Protein AF-R2RRS2-F1 (afdb_monomer_lite)

InterPro domains:
  IPR018392 LysM domain [PF01476] (75-117)

Radius of gyration: 62.97 Å; chains: 1; bounding box: 163×76×205 Å

Secondary structure (DSSP, 8-state):
-----------------SS-------------------SS------------PPPP-PPPHHHHHHHS-TT--EEE--TT--HHHHHHHHTB-HHHHHHHTT--TT-TT---TT-EEEEETTEEEEE-TTS-EEEEEE--GGGBS-TTS-STT-S-SS-S----------------PPP-----------------HHHHHHHHHHHHHHHHHHHHHHHHHHHHHHHHHHHHHHHHHHHHHHHHHHHHHHHHHHHHHHHHHHHHHHHHHHHHHHHHHHHHHHHHHHHHHHHHHHHHHHHHHHHHHHHHHHHHHHHHHHHHHHHHHTT-TT-HHHHHHHHHHHHHHHHHHHHHHHHHHHHHHHHHHHHHHHHHHHHHHHHHHHHHHHHHHHHHHHHHHHHHHHHHHHHHHTS--S--GGGSHHHHHHHHHHHHHHHHHHHHHHHHHHHHHHHHHHHHHHHHHHHHHHHHHHHHHHHHHS-------------------PPP------------EEEEEEEEEEETTSPBPS--TTEEEEEEPPPEEEEEE-TTS-EEEEEEEEEEEEEP-EEEEEEEEEEETTSPBPS--TTEEEEEEPPPEEEEEE-TTS-EEEEEEEEEEEEEP-EEEEEEEEEEETT--B-S--TTEEEEEEPPPEEEEEE-TTS-EEEEEEEEEEEEEPP-S-HHHHTPBPTT-HHHHHHHIIIIIS-BPPPHHHHHHH--HHHHHHHHHHHHHHHHHHHHHHTPPPPEE---HHHHHHHHHHHHHHHH--SSS--SB--TT--------TTSEEE-----EEEEEEEEHHHHTT-HHHHHHHHHHHHHIIIIITTHHHHHTT-HHHHHHHHHHTSS--SEEEEEEEEEE-SS-TTEEEEEEEEEEE-EEE--

Sequence (896 aa):
MKKTSKNRIRDHVEEKYRAKMYRVWKQTFAKGLPLLVLLLGCTLFFCPDNARGTVWQANSIETIRTKLKAGQNSYTFEEGDTFYNIGLAVNVKWQTLMALNGFEEGSQYTVPVGTTITFDGSKITVTDQNGSVISEKELGEEDKLDPSKPFANQPSDTDKQAAQVSGTENKTTTAKRAVQTTGVNEQAKQTEAPIDKKQAEKEKQAAEAAKEQAEKERQEAERLKQAAEQKLTEALNKENSLSYAELQTKQAAATAKVTEAQAKYDGLTAQLTGVEQKVLAATTAQQAAQVALTTAQGTISQATTNYGNAQQRVIEVSGQISVLQSQAGEDANIQAQLAQLQQQLSTAQGELDTYGSQLAAAQQAVAEAQAAYDAAATALNAAIAEKAAIEAAIGQAQTTLVAAQQELANLPSLSTAATSDEAKKIQAELAQYSKRISTLDKKIIELASKIQTLNERIVELDQLIEGITTVANKVEADGKEANNSASEANQNADKANDTADEVENNLPHIPTNEDKFVTVMIDEAGNVLTDTEGYVKVFESEPVKTVETLANGDTITTYTTTVTYHKIVNTDEEVTINIDEAGNVLTSLEGYFKIHESEPVKTIEILVNGDTITTYTTTVTYHKIQNENKFVIKNVDEAGIELTDLTGYEKVSESEPVKSVEELANGDTITTYTTTVTYKKVSTKDPIIEAIKPANDPVIKAIREQVETDDTRVTLEQADQLVNVAFSKEVAKHFEKLVQEEQEKYGETKINNTKDEAAYREIAERAVEVMYKFNHARPTNLASEETYVVDREVGSEKMGFWSENISQTSVRKSEVNDDSVLMAQLIAQRMFNQYIESEREAGRAGDYVNGGHYMNIIQSGHSDMVLAVFIVEDEEDPGYYRISTTVSTGFVSIVK

Structure (mmCIF, N/CA/C/O backbone):
data_AF-R2RRS2-F1
#
_entry.id   AF-R2RRS2-F1
#
loop_
_atom_site.group_PDB
_atom_site.id
_atom_site.type_symbol
_atom_site.label_atom_id
_atom_site.label_alt_id
_atom_site.label_comp_id
_atom_site.label_asym_id
_atom_site.label_entity_id
_atom_site.label_seq_id
_atom_site.pdbx_PDB_ins_code
_atom_site.Cartn_x
_atom_site.Cartn_y
_atom_site.Cartn_z
_atom_site.occupancy
_atom_site.B_iso_or_equiv
_atom_site.auth_seq_id
_atom_site.auth_comp_id
_atom_site.auth_asym_id
_atom_site.auth_atom_id
_atom_site.pdbx_PDB_model_num
ATOM 1 N N . MET A 1 1 ? 77.991 1.852 -7.846 1.00 30.52 1 MET A N 1
ATOM 2 C CA . MET A 1 1 ? 76.605 1.741 -7.338 1.00 30.52 1 MET A CA 1
ATOM 3 C C . MET A 1 1 ? 75.821 2.966 -7.773 1.00 30.52 1 MET A C 1
ATOM 5 O O . MET A 1 1 ? 76.287 4.082 -7.586 1.00 30.52 1 MET A O 1
ATOM 9 N N . LYS A 1 2 ? 74.703 2.716 -8.459 1.00 29.27 2 LYS A N 1
ATOM 10 C CA . LYS A 1 2 ? 73.849 3.666 -9.182 1.00 29.27 2 LYS A CA 1
ATOM 11 C C . LYS A 1 2 ? 73.307 4.767 -8.259 1.00 29.27 2 LYS A C 1
ATOM 13 O O . LYS A 1 2 ? 72.691 4.455 -7.247 1.00 29.27 2 LYS A O 1
ATOM 18 N N . LYS A 1 3 ? 73.468 6.038 -8.644 1.00 28.28 3 LYS A N 1
ATOM 19 C CA . LYS A 1 3 ? 72.595 7.123 -8.174 1.00 28.28 3 LYS A CA 1
ATOM 20 C C . LYS A 1 3 ? 71.438 7.230 -9.159 1.00 28.28 3 LYS A C 1
ATOM 22 O O . LYS A 1 3 ? 71.556 7.842 -10.214 1.00 28.28 3 LYS A O 1
ATOM 27 N N . THR A 1 4 ? 70.356 6.540 -8.831 1.00 28.23 4 THR A N 1
ATOM 28 C CA . THR A 1 4 ? 69.081 6.585 -9.543 1.00 28.23 4 THR A CA 1
ATOM 29 C C . THR A 1 4 ? 68.491 7.985 -9.375 1.00 28.23 4 THR A C 1
ATOM 31 O O . THR A 1 4 ? 68.131 8.387 -8.269 1.00 28.23 4 THR A O 1
ATOM 34 N N . SER A 1 5 ? 68.446 8.744 -10.469 1.00 27.70 5 SER A N 1
ATOM 35 C CA . SER A 1 5 ? 67.667 9.976 -10.566 1.00 27.70 5 SER A CA 1
ATOM 36 C C . SER A 1 5 ? 66.187 9.621 -10.400 1.00 27.70 5 SER A C 1
ATOM 38 O O . SER A 1 5 ? 65.660 8.779 -11.127 1.00 27.70 5 SER A O 1
ATOM 40 N N . LYS A 1 6 ? 65.539 10.201 -9.388 1.00 26.91 6 LYS A N 1
ATOM 41 C CA . LYS A 1 6 ? 64.109 10.043 -9.119 1.00 26.91 6 LYS A CA 1
ATOM 42 C C . LYS A 1 6 ? 63.315 10.766 -10.212 1.00 26.91 6 LYS A C 1
ATOM 44 O O . LYS A 1 6 ? 63.188 11.986 -10.152 1.00 26.91 6 LYS A O 1
ATOM 49 N N . ASN A 1 7 ? 62.715 10.018 -11.137 1.00 26.67 7 ASN A N 1
ATOM 50 C CA . ASN A 1 7 ? 61.528 10.489 -11.851 1.00 26.67 7 ASN A CA 1
ATOM 51 C C . ASN A 1 7 ? 60.402 10.624 -10.825 1.00 26.67 7 ASN A C 1
ATOM 53 O O . ASN A 1 7 ? 59.785 9.643 -10.414 1.00 26.67 7 ASN A O 1
ATOM 57 N N . ARG A 1 8 ? 60.180 11.852 -10.352 1.00 25.94 8 ARG A N 1
ATOM 58 C CA . ARG A 1 8 ? 59.005 12.197 -9.560 1.00 25.94 8 ARG A CA 1
ATOM 59 C C . ARG A 1 8 ? 57.843 12.367 -10.535 1.00 25.94 8 ARG A C 1
ATOM 61 O O . ARG A 1 8 ? 57.603 13.473 -11.005 1.00 25.94 8 ARG A O 1
ATOM 68 N N . ILE A 1 9 ? 57.161 11.263 -10.835 1.00 29.73 9 ILE A N 1
ATOM 69 C CA . ILE A 1 9 ? 55.809 11.293 -11.393 1.00 29.73 9 ILE A CA 1
ATOM 70 C C . ILE A 1 9 ? 54.962 12.041 -10.357 1.00 29.73 9 ILE A C 1
ATOM 72 O O . ILE A 1 9 ? 54.769 11.567 -9.239 1.00 29.73 9 ILE A O 1
ATOM 76 N N . ARG A 1 10 ? 54.599 13.288 -10.666 1.00 28.52 10 ARG A N 1
ATOM 77 C CA . ARG A 1 10 ? 53.519 13.982 -9.968 1.00 28.52 10 ARG A CA 1
ATOM 78 C C . ARG A 1 10 ? 52.235 13.439 -10.576 1.00 28.52 10 ARG A C 1
ATOM 80 O O . ARG A 1 10 ? 52.000 13.670 -11.758 1.00 28.52 10 ARG A O 1
ATOM 87 N N . ASP A 1 11 ? 51.446 12.747 -9.763 1.00 30.80 11 ASP A N 1
ATOM 88 C CA . ASP A 1 11 ? 50.037 12.476 -10.032 1.00 30.80 11 ASP A CA 1
ATOM 89 C C . ASP A 1 11 ? 49.302 13.816 -10.158 1.00 30.80 11 ASP A C 1
ATOM 91 O O . ASP A 1 11 ? 48.846 14.405 -9.176 1.00 30.80 11 ASP A O 1
ATOM 95 N N . HIS A 1 12 ? 49.234 14.335 -11.379 1.00 29.73 12 HIS A N 1
ATOM 96 C CA . HIS A 1 12 ? 48.170 15.237 -11.773 1.00 29.73 12 HIS A CA 1
ATOM 97 C C . HIS A 1 12 ? 47.026 14.344 -12.240 1.00 29.73 12 HIS A C 1
ATOM 99 O O . HIS A 1 12 ? 47.131 13.662 -13.255 1.00 29.73 12 HIS A O 1
ATOM 105 N N . VAL A 1 13 ? 45.959 14.298 -11.444 1.00 30.97 13 VAL A N 1
ATOM 106 C CA . VAL A 1 13 ? 44.683 13.700 -11.837 1.00 30.97 13 VAL A CA 1
ATOM 107 C C . VAL A 1 13 ? 44.193 14.471 -13.066 1.00 30.97 13 VAL A C 1
ATOM 109 O O . VAL A 1 13 ? 43.751 15.611 -12.951 1.00 30.97 13 VAL A O 1
ATOM 112 N N . GLU A 1 14 ? 44.366 13.868 -14.241 1.00 29.34 14 GLU A N 1
ATOM 113 C CA . GLU A 1 14 ? 43.896 14.371 -15.531 1.00 29.34 14 GLU A CA 1
ATOM 114 C C . GLU A 1 14 ? 42.359 14.420 -15.553 1.00 29.34 14 GLU A C 1
ATOM 116 O O . GLU A 1 14 ? 41.695 13.381 -15.496 1.00 29.34 14 GLU A O 1
ATOM 121 N N . GLU A 1 15 ? 41.769 15.603 -15.733 1.00 27.77 15 GLU A N 1
ATOM 122 C CA . GLU A 1 15 ? 40.421 15.700 -16.301 1.00 27.77 15 GLU A CA 1
ATOM 123 C C . GLU A 1 15 ? 40.515 15.556 -17.824 1.00 27.77 15 GLU A C 1
ATOM 125 O O . GLU A 1 15 ? 40.575 16.525 -18.576 1.00 27.77 15 GLU A O 1
ATOM 130 N N . LYS A 1 16 ? 40.527 14.305 -18.295 1.00 25.27 16 LYS A N 1
ATOM 131 C CA . LYS A 1 16 ? 40.200 13.983 -19.688 1.00 25.27 16 LYS A CA 1
ATOM 132 C C . LYS A 1 16 ? 38.715 14.265 -19.900 1.00 25.27 16 LYS A C 1
ATOM 134 O O . LYS A 1 16 ? 37.863 13.481 -19.467 1.00 25.27 16 LYS A O 1
ATOM 139 N N . TYR A 1 17 ? 38.395 15.364 -20.574 1.00 32.41 17 TYR A N 1
ATOM 140 C CA . TYR A 1 17 ? 37.045 15.613 -21.066 1.00 32.41 17 TYR A CA 1
ATOM 141 C C . TYR A 1 17 ? 36.772 14.643 -22.224 1.00 32.41 17 TYR A C 1
ATOM 143 O O . TYR A 1 17 ? 37.033 14.933 -23.377 1.00 32.41 17 TYR A O 1
ATOM 151 N N . ARG A 1 18 ? 36.237 13.452 -21.931 1.00 27.28 18 ARG A N 1
ATOM 152 C CA . ARG A 1 18 ? 35.207 12.891 -22.825 1.00 27.28 18 ARG A CA 1
ATOM 153 C C . ARG A 1 18 ? 34.000 13.819 -22.725 1.00 27.28 18 ARG A 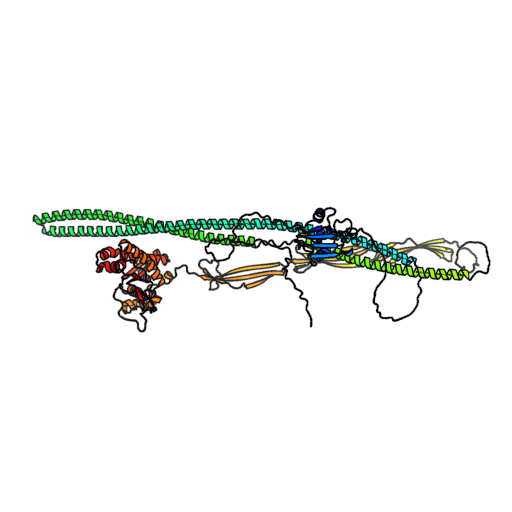C 1
ATOM 155 O O . ARG A 1 18 ? 33.895 14.498 -21.705 1.00 27.28 18 ARG A O 1
ATOM 162 N N . ALA A 1 19 ? 33.085 13.821 -23.698 1.00 26.81 19 ALA A N 1
ATOM 163 C CA . ALA A 1 19 ? 31.761 14.414 -23.502 1.00 26.81 19 ALA A CA 1
ATOM 164 C C . ALA A 1 19 ? 31.240 14.002 -22.112 1.00 26.81 19 ALA A C 1
ATOM 166 O O . ALA A 1 19 ? 30.928 12.835 -21.867 1.00 26.81 19 ALA A O 1
ATOM 167 N N . LYS A 1 20 ? 31.289 14.928 -21.155 1.00 25.88 20 LYS A N 1
ATOM 168 C CA . LYS A 1 20 ? 30.918 14.686 -19.769 1.00 25.88 20 LYS A CA 1
ATOM 169 C C . LYS A 1 20 ? 30.021 15.822 -19.345 1.00 25.88 20 LYS A C 1
ATOM 171 O O . LYS A 1 20 ? 30.461 16.940 -19.116 1.00 25.88 20 LYS A O 1
ATOM 176 N N . MET A 1 21 ? 28.751 15.438 -19.294 1.00 25.22 21 MET A N 1
ATOM 177 C CA . MET A 1 21 ? 27.756 15.777 -18.289 1.00 25.22 21 MET A CA 1
ATOM 178 C C . MET A 1 21 ? 28.180 16.855 -17.293 1.00 25.22 21 MET A C 1
ATOM 180 O O . MET A 1 21 ? 29.104 16.663 -16.499 1.00 25.22 21 MET A O 1
ATOM 184 N N . TYR A 1 22 ? 27.391 17.926 -17.266 1.00 25.16 22 TYR A N 1
ATOM 185 C CA . TYR A 1 22 ? 27.338 18.842 -16.141 1.00 25.16 22 TYR A CA 1
ATOM 186 C C . TYR A 1 22 ? 27.162 18.056 -14.843 1.00 25.16 22 TYR A C 1
ATOM 188 O O . TYR A 1 22 ? 26.167 17.364 -14.632 1.00 25.16 22 TYR A O 1
ATOM 196 N N . ARG A 1 23 ? 28.140 18.193 -13.952 1.00 25.50 23 ARG A N 1
ATOM 197 C CA . ARG A 1 23 ? 28.032 17.786 -12.558 1.00 25.50 23 ARG A CA 1
ATOM 198 C C . ARG A 1 23 ? 27.921 19.066 -11.743 1.00 25.50 23 ARG A C 1
ATOM 200 O O . ARG A 1 23 ? 28.914 19.749 -11.510 1.00 25.50 23 ARG A O 1
ATOM 207 N N . VAL A 1 24 ? 26.699 19.421 -11.364 1.00 26.38 24 VAL A N 1
ATOM 208 C CA . VAL A 1 24 ? 26.444 20.584 -10.514 1.00 26.38 24 VAL A CA 1
ATOM 209 C C . VAL A 1 24 ? 26.535 20.160 -9.046 1.00 26.38 24 VAL A C 1
ATOM 211 O O . VAL A 1 24 ? 26.015 19.118 -8.654 1.00 26.38 24 VAL A O 1
ATOM 214 N N . TRP A 1 25 ? 27.165 21.039 -8.263 1.00 25.33 25 TRP A N 1
ATOM 215 C CA . TRP A 1 25 ? 27.021 21.266 -6.820 1.00 25.33 25 TRP A CA 1
ATOM 216 C C . TRP A 1 25 ? 28.121 20.778 -5.857 1.00 25.33 25 TRP A C 1
ATOM 218 O O . TRP A 1 25 ? 28.286 19.594 -5.572 1.00 25.33 25 TRP A O 1
ATOM 228 N N . LYS A 1 26 ? 28.813 21.760 -5.255 1.00 26.72 26 LYS A N 1
ATOM 229 C CA . LYS A 1 26 ? 29.458 21.663 -3.938 1.00 26.72 26 LYS A CA 1
ATOM 230 C C . LYS A 1 26 ? 28.698 22.561 -2.953 1.00 26.72 26 LYS A C 1
ATOM 232 O O . LYS A 1 26 ? 28.484 23.735 -3.233 1.00 26.72 26 LYS A O 1
ATOM 237 N N . GLN A 1 27 ? 28.320 21.972 -1.819 1.00 27.81 27 GLN A N 1
ATOM 238 C CA . GLN A 1 27 ? 27.597 22.554 -0.681 1.00 27.81 27 GLN A CA 1
ATOM 239 C C . GLN A 1 27 ? 28.519 23.281 0.310 1.00 27.81 27 GLN A C 1
ATOM 241 O O . GLN A 1 27 ? 29.613 22.795 0.601 1.00 27.81 27 GLN A O 1
ATOM 246 N N . THR A 1 28 ? 28.010 24.340 0.950 1.00 27.97 28 THR A N 1
ATOM 247 C CA . THR A 1 28 ? 28.408 24.763 2.307 1.00 27.97 28 THR A CA 1
ATOM 248 C C . THR A 1 28 ? 27.159 25.057 3.156 1.00 27.97 28 THR A C 1
ATOM 250 O O . THR A 1 28 ? 26.198 25.658 2.686 1.00 27.97 28 THR A O 1
ATOM 253 N N . PHE A 1 29 ? 27.155 24.558 4.399 1.00 28.91 29 PHE A N 1
ATOM 254 C CA . PHE A 1 29 ? 26.004 24.445 5.313 1.00 28.91 29 PHE A CA 1
ATOM 255 C C . PHE A 1 29 ? 25.935 25.553 6.380 1.00 28.91 29 PHE A C 1
ATOM 257 O O . PHE A 1 29 ? 26.972 25.957 6.907 1.00 28.91 29 PHE A O 1
ATOM 264 N N . ALA A 1 30 ? 24.716 25.884 6.840 1.00 25.34 30 ALA A N 1
ATOM 265 C CA . ALA A 1 30 ? 24.458 26.425 8.184 1.00 25.34 30 ALA A CA 1
ATOM 266 C C . ALA A 1 30 ? 23.062 26.029 8.754 1.00 25.34 30 ALA A C 1
ATOM 268 O O . ALA A 1 30 ? 22.058 26.658 8.458 1.00 25.34 30 ALA A O 1
ATOM 269 N N . LYS A 1 31 ? 23.068 24.960 9.573 1.00 26.33 31 LYS A N 1
ATOM 270 C CA . LYS A 1 31 ? 22.345 24.638 10.839 1.00 26.33 31 LYS A CA 1
ATOM 271 C C . LYS A 1 31 ? 20.841 24.966 11.061 1.00 26.33 31 LYS A C 1
ATOM 273 O O . LYS A 1 31 ? 20.493 26.128 11.231 1.00 26.33 31 LYS A O 1
ATOM 278 N N . GLY A 1 32 ? 20.043 23.910 11.351 1.00 23.20 32 GLY A N 1
ATOM 279 C CA . GLY A 1 32 ? 18.850 23.962 12.234 1.00 23.20 32 GLY A CA 1
ATOM 280 C C . GLY A 1 32 ? 17.817 22.793 12.207 1.00 23.20 32 GLY A C 1
ATOM 281 O O . GLY A 1 32 ? 16.749 23.023 11.674 1.00 23.20 32 GLY A O 1
ATOM 282 N N . LEU A 1 33 ? 18.139 21.618 12.810 1.00 26.47 33 LEU A N 1
ATOM 283 C CA . LEU A 1 33 ? 17.329 20.559 13.526 1.00 26.47 33 LEU A CA 1
ATOM 284 C C . LEU A 1 33 ? 15.928 20.023 13.019 1.00 26.47 33 LEU A C 1
ATOM 286 O O . LEU A 1 33 ? 15.312 20.644 12.171 1.00 26.47 33 LEU A O 1
ATOM 290 N N . PRO A 1 34 ? 15.414 18.840 13.482 1.00 34.69 34 PRO A N 1
ATOM 291 C CA . PRO A 1 34 ? 15.011 17.720 12.607 1.00 34.69 34 PRO A CA 1
ATOM 292 C C . PRO A 1 34 ? 13.587 17.143 12.864 1.00 34.69 34 PRO A C 1
ATOM 294 O O . PRO A 1 34 ? 13.029 17.301 13.944 1.00 34.69 34 PRO A O 1
ATOM 297 N N . LEU A 1 35 ? 13.034 16.343 11.939 1.00 26.20 35 LEU A N 1
ATOM 298 C CA . LEU A 1 35 ? 12.222 15.178 12.336 1.00 26.20 35 LEU A CA 1
ATOM 299 C C . LEU A 1 35 ? 12.183 14.080 11.254 1.00 26.20 35 LEU A C 1
ATOM 301 O O . LEU A 1 35 ? 12.113 14.346 10.060 1.00 26.20 35 LEU A O 1
ATOM 305 N N . LEU A 1 36 ? 12.280 12.853 11.760 1.00 25.69 36 LEU A N 1
ATOM 306 C CA . LEU A 1 36 ? 12.410 11.519 11.172 1.00 25.69 36 LEU A CA 1
ATOM 307 C C . LEU A 1 36 ? 11.364 11.143 10.090 1.00 25.69 36 LEU A C 1
ATOM 309 O O . LEU A 1 36 ? 10.186 11.030 10.406 1.00 25.69 36 LEU A O 1
ATOM 313 N N . VAL A 1 37 ? 11.818 10.777 8.881 1.00 26.42 37 VAL A N 1
ATOM 314 C CA . VAL A 1 37 ? 11.247 9.679 8.066 1.00 26.42 37 VAL A CA 1
ATOM 315 C C . VAL A 1 37 ? 12.418 8.959 7.397 1.00 26.42 37 VAL A C 1
ATOM 317 O O . VAL A 1 37 ? 13.179 9.557 6.638 1.00 26.42 37 VAL A O 1
ATOM 320 N N . LEU A 1 38 ? 12.596 7.680 7.726 1.00 25.62 38 LEU A N 1
ATOM 321 C CA . LEU A 1 38 ? 13.662 6.822 7.219 1.00 25.62 38 LEU A CA 1
ATOM 322 C C . LEU A 1 38 ? 13.021 5.676 6.435 1.00 25.62 38 LEU A C 1
ATOM 324 O O . LEU A 1 38 ? 12.692 4.650 7.014 1.00 25.62 38 LEU A O 1
ATOM 328 N N . LEU A 1 39 ? 12.835 5.885 5.129 1.00 24.75 39 LEU A N 1
ATOM 329 C CA . LEU A 1 39 ? 12.839 4.852 4.087 1.00 24.75 39 LEU A CA 1
ATOM 330 C C . LEU A 1 39 ? 12.910 5.540 2.710 1.00 24.75 39 LEU A C 1
ATOM 332 O O . LEU A 1 39 ? 11.994 6.248 2.316 1.00 24.75 39 LEU A O 1
ATOM 336 N N . LEU A 1 40 ? 14.039 5.322 2.021 1.00 24.38 40 LEU A N 1
ATOM 337 C CA . LEU A 1 40 ? 14.397 5.768 0.661 1.00 24.38 40 LEU A CA 1
ATOM 338 C C . LEU A 1 40 ? 14.530 7.291 0.455 1.00 24.38 40 LEU A C 1
ATOM 340 O O . LEU A 1 40 ? 13.593 8.018 0.147 1.00 24.38 40 LEU A O 1
ATOM 344 N N . GLY A 1 41 ? 15.771 7.767 0.597 1.00 25.39 41 GLY A N 1
ATOM 345 C CA . GLY A 1 41 ? 16.147 9.158 0.386 1.00 25.39 41 GLY A CA 1
ATOM 346 C C . GLY A 1 41 ? 15.989 9.613 -1.064 1.00 25.39 41 GLY A C 1
ATOM 347 O O . GLY A 1 41 ? 16.711 9.142 -1.933 1.00 25.39 41 GLY A O 1
ATOM 348 N N . CYS A 1 42 ? 15.096 10.579 -1.275 1.00 26.12 42 CYS A N 1
ATOM 349 C CA . CYS A 1 42 ? 15.089 11.548 -2.374 1.00 26.12 42 CYS A CA 1
ATOM 350 C C . CYS A 1 42 ? 14.188 12.737 -1.982 1.00 26.12 42 CYS A C 1
ATOM 352 O O . CYS A 1 42 ? 13.100 12.909 -2.518 1.00 26.12 42 CYS A O 1
ATOM 354 N N . THR A 1 43 ? 14.616 13.579 -1.037 1.00 24.89 43 THR A N 1
ATOM 355 C CA . THR A 1 43 ? 14.007 14.908 -0.856 1.00 24.89 43 THR A CA 1
ATOM 356 C C . THR A 1 43 ? 14.691 15.903 -1.793 1.00 24.89 43 THR A C 1
ATOM 358 O O . THR A 1 43 ? 15.658 16.575 -1.437 1.00 24.89 43 THR A O 1
ATOM 361 N N . LEU A 1 44 ? 14.196 15.979 -3.031 1.00 29.22 44 LEU A N 1
ATOM 362 C CA . LEU A 1 44 ? 14.469 17.103 -3.925 1.00 29.22 44 LEU A CA 1
ATOM 363 C C . LEU A 1 44 ? 13.552 18.264 -3.525 1.00 29.22 44 LEU A C 1
ATOM 365 O O . LEU A 1 44 ? 12.379 18.299 -3.884 1.00 29.22 44 LEU A O 1
ATOM 369 N N . PHE A 1 45 ? 14.091 19.223 -2.773 1.00 28.19 45 PHE A N 1
ATOM 370 C CA . PHE A 1 45 ? 13.483 20.545 -2.663 1.00 28.19 45 PHE A CA 1
ATOM 371 C C . PHE A 1 45 ? 13.673 21.273 -4.000 1.00 28.19 45 PHE A C 1
ATOM 373 O O . PHE A 1 45 ? 14.792 21.639 -4.361 1.00 28.19 45 PHE A O 1
ATOM 380 N N . PHE A 1 46 ? 12.582 21.466 -4.742 1.00 27.62 46 PHE A N 1
ATOM 381 C CA . PHE A 1 46 ? 12.561 22.292 -5.946 1.00 27.62 46 PHE A CA 1
ATOM 382 C C . PHE A 1 46 ? 12.482 23.775 -5.563 1.00 27.62 46 PHE A C 1
ATOM 384 O O . PHE A 1 46 ? 11.514 24.219 -4.952 1.00 27.62 46 PHE A O 1
ATOM 391 N N . CYS A 1 47 ? 13.489 24.548 -5.969 1.00 23.64 47 CYS A N 1
ATOM 392 C CA . CYS A 1 47 ? 13.354 25.982 -6.219 1.00 23.64 47 CYS A CA 1
ATOM 393 C C . CYS A 1 47 ? 13.386 26.172 -7.747 1.00 23.64 47 CYS A C 1
ATOM 395 O O . CYS A 1 47 ? 14.227 25.540 -8.396 1.00 23.64 47 CYS A O 1
ATOM 397 N N . PRO A 1 48 ? 12.497 26.976 -8.357 1.00 32.09 48 PRO A N 1
ATOM 398 C CA . PRO A 1 48 ? 12.474 27.149 -9.797 1.00 32.09 48 PRO A CA 1
ATOM 399 C C . PRO A 1 48 ? 13.466 28.248 -10.179 1.00 32.09 48 PRO A C 1
ATOM 401 O O . PRO A 1 48 ? 13.106 29.418 -10.218 1.00 32.09 48 PRO A O 1
ATOM 404 N N . ASP A 1 49 ? 14.704 27.874 -10.496 1.00 26.98 49 ASP A N 1
ATOM 405 C CA . ASP A 1 49 ? 15.567 28.733 -11.304 1.00 26.98 49 ASP A CA 1
ATOM 406 C C . ASP A 1 49 ? 15.769 28.094 -12.675 1.00 26.98 49 ASP A C 1
ATOM 408 O O . ASP A 1 49 ? 16.360 27.025 -12.835 1.00 26.98 49 ASP A O 1
ATOM 412 N N . ASN A 1 50 ? 15.216 28.777 -13.677 1.00 33.78 50 ASN A N 1
ATOM 413 C CA . ASN A 1 50 ? 15.301 28.457 -15.093 1.00 33.78 50 ASN A CA 1
ATOM 414 C C . ASN A 1 50 ? 16.750 28.595 -15.586 1.00 33.78 50 ASN A C 1
ATOM 416 O O . ASN A 1 50 ? 17.104 29.580 -16.232 1.00 33.78 50 ASN A O 1
ATOM 420 N N . ALA A 1 51 ? 17.601 27.611 -15.313 1.00 31.83 51 ALA A N 1
ATOM 421 C CA . ALA A 1 51 ? 18.906 27.507 -15.951 1.00 31.83 51 ALA A CA 1
ATOM 422 C C . ALA A 1 51 ? 18.759 26.724 -17.264 1.00 31.83 51 ALA A C 1
ATOM 424 O O . ALA A 1 51 ? 18.823 25.497 -17.301 1.00 31.83 51 ALA A O 1
ATOM 425 N N . ARG A 1 52 ? 18.531 27.453 -18.364 1.00 32.56 52 ARG A N 1
ATOM 426 C CA . ARG A 1 52 ? 18.657 26.922 -19.728 1.00 32.56 52 ARG A CA 1
ATOM 427 C C . ARG A 1 52 ? 20.104 26.465 -19.945 1.00 32.56 52 ARG A C 1
ATOM 429 O O . ARG A 1 52 ? 20.981 27.304 -20.119 1.00 32.56 52 ARG A O 1
ATOM 436 N N . GLY A 1 53 ? 20.348 25.156 -19.924 1.00 31.69 53 GLY A N 1
ATOM 437 C CA . GLY A 1 53 ? 21.628 24.586 -20.348 1.00 31.69 53 GLY A CA 1
ATOM 438 C C . GLY A 1 53 ? 21.833 24.826 -21.843 1.00 31.69 53 GLY A C 1
ATOM 439 O O . GLY A 1 53 ? 20.984 24.448 -22.650 1.00 31.69 53 GLY A O 1
ATOM 440 N N . THR A 1 54 ? 22.921 25.496 -22.212 1.00 35.84 54 THR A N 1
ATOM 441 C CA . THR A 1 54 ? 23.304 25.744 -23.605 1.00 35.84 54 THR A CA 1
ATOM 442 C C . THR A 1 54 ? 23.770 24.450 -24.273 1.00 35.84 54 THR A C 1
ATOM 444 O O . THR A 1 54 ? 24.552 23.689 -23.710 1.00 35.84 54 THR A O 1
ATOM 447 N N . VAL A 1 55 ? 23.246 24.192 -25.473 1.00 39.28 55 VAL A N 1
ATOM 448 C CA . VAL A 1 55 ? 23.602 23.056 -26.334 1.00 39.28 55 VAL A CA 1
ATOM 449 C C . VAL A 1 55 ? 25.038 23.235 -26.826 1.00 39.28 55 VAL A C 1
ATOM 451 O O . VAL A 1 55 ? 25.383 24.305 -27.325 1.00 39.28 55 VAL A O 1
ATOM 454 N N . TRP A 1 56 ? 25.869 22.197 -26.715 1.00 48.16 56 TRP A N 1
ATOM 455 C CA . TRP A 1 56 ? 27.207 22.207 -27.307 1.00 48.16 56 TRP A CA 1
ATOM 456 C C . TRP A 1 56 ? 27.086 22.183 -28.837 1.00 48.16 56 TRP A C 1
ATOM 458 O O . TRP A 1 56 ? 26.513 21.253 -29.405 1.00 48.16 56 TRP A O 1
ATOM 468 N N . GLN A 1 57 ? 27.612 23.213 -29.495 1.00 47.97 57 GLN A N 1
ATOM 469 C CA . GLN A 1 57 ? 27.653 23.352 -30.948 1.00 47.97 57 GLN A CA 1
ATOM 470 C C . GLN A 1 57 ? 29.109 23.538 -31.370 1.00 47.97 57 GLN A C 1
ATOM 472 O O . GLN A 1 57 ? 29.801 24.393 -30.822 1.00 47.97 57 GLN A O 1
ATOM 477 N N . ALA A 1 58 ? 29.573 22.756 -32.350 1.00 51.91 58 ALA A N 1
ATOM 478 C CA . ALA A 1 58 ? 30.933 22.911 -32.842 1.00 51.91 58 ALA A CA 1
ATOM 479 C C . ALA A 1 58 ? 31.110 24.269 -33.550 1.00 51.91 58 ALA A C 1
ATOM 481 O O . ALA A 1 58 ? 30.327 24.609 -34.443 1.00 51.91 58 ALA A O 1
ATOM 482 N N . ASN A 1 59 ? 32.147 25.029 -33.198 1.00 67.38 59 ASN A N 1
ATOM 483 C CA . ASN A 1 59 ? 32.490 26.274 -33.879 1.00 67.38 59 ASN A CA 1
ATOM 484 C C . ASN A 1 59 ? 32.930 25.962 -35.313 1.00 67.38 59 ASN A C 1
ATOM 486 O O . ASN A 1 59 ? 33.789 25.104 -35.542 1.00 67.38 59 ASN A O 1
ATOM 490 N N . SER A 1 60 ? 32.337 26.656 -36.288 1.00 64.62 60 SER A N 1
ATOM 491 C CA . SER A 1 60 ? 32.706 26.496 -37.697 1.00 64.62 60 SER A CA 1
ATOM 492 C C . SER A 1 60 ? 34.115 27.032 -37.968 1.00 64.62 60 SER A C 1
ATOM 494 O O . SER A 1 60 ? 34.635 27.872 -37.229 1.00 64.62 60 SER A O 1
ATOM 496 N N . ILE A 1 61 ? 34.721 26.601 -39.072 1.00 66.62 61 ILE A N 1
ATOM 497 C CA . ILE A 1 61 ? 36.052 27.063 -39.488 1.00 66.62 61 ILE A CA 1
ATOM 498 C C . ILE A 1 61 ? 36.049 28.588 -39.683 1.00 66.62 61 ILE A C 1
ATOM 500 O O . ILE A 1 61 ? 36.984 29.276 -39.284 1.00 66.62 61 ILE A O 1
ATOM 504 N N . GLU A 1 62 ? 34.977 29.139 -40.248 1.00 67.88 62 GLU A N 1
ATOM 505 C CA . GLU A 1 62 ? 34.776 30.578 -40.438 1.00 67.88 62 GLU A CA 1
ATOM 506 C C . GLU A 1 62 ? 34.654 31.312 -39.100 1.00 67.88 62 GLU A C 1
ATOM 508 O O . GLU A 1 62 ? 35.199 32.404 -38.943 1.00 67.88 62 GLU A O 1
ATOM 513 N N . THR A 1 63 ? 33.984 30.709 -38.116 1.00 73.62 63 THR A N 1
ATOM 514 C CA . THR A 1 63 ? 33.869 31.250 -36.752 1.00 73.62 63 THR A CA 1
ATOM 515 C C . THR A 1 63 ? 35.235 31.328 -36.064 1.00 73.62 63 THR A C 1
ATOM 517 O O . THR A 1 63 ? 35.560 32.330 -35.433 1.00 73.62 63 THR A O 1
ATOM 520 N N . ILE A 1 64 ? 36.076 30.308 -36.234 1.00 76.25 64 ILE A N 1
ATOM 521 C CA . ILE A 1 64 ? 37.441 30.283 -35.688 1.00 76.25 64 ILE A CA 1
ATOM 522 C C . ILE A 1 64 ? 38.335 31.289 -36.438 1.00 76.25 64 ILE A C 1
ATOM 524 O O . ILE A 1 64 ? 39.049 32.083 -35.824 1.00 76.25 64 ILE A O 1
ATOM 528 N N . ARG A 1 65 ? 38.248 31.338 -37.775 1.00 74.62 65 ARG A N 1
ATOM 529 C CA . ARG A 1 65 ? 39.014 32.277 -38.617 1.00 74.62 65 ARG A CA 1
ATOM 530 C C . ARG A 1 65 ? 38.644 33.741 -38.383 1.00 74.62 65 ARG A C 1
ATOM 532 O O . ARG A 1 65 ? 39.519 34.593 -38.450 1.00 74.62 65 ARG A O 1
ATOM 539 N N . THR A 1 66 ? 37.380 34.057 -38.107 1.00 74.50 66 THR A N 1
ATOM 540 C CA . THR A 1 66 ? 36.957 35.437 -37.798 1.00 74.50 66 THR A CA 1
ATOM 541 C C . THR A 1 66 ? 37.475 35.920 -36.445 1.00 74.50 66 THR A C 1
ATOM 543 O O . THR A 1 66 ? 37.707 37.119 -36.276 1.00 74.50 66 THR A O 1
ATOM 546 N N . LYS A 1 67 ? 37.709 35.000 -35.501 1.00 73.25 67 LYS A N 1
ATOM 547 C CA . LYS A 1 67 ? 38.336 35.295 -34.205 1.00 73.25 67 LYS A CA 1
ATOM 548 C C . LYS A 1 67 ? 39.857 35.477 -34.320 1.00 73.25 67 LYS A C 1
ATOM 550 O O . LYS A 1 67 ? 40.418 36.278 -33.579 1.00 73.25 67 LYS A O 1
ATOM 555 N N . LEU A 1 68 ? 40.498 34.824 -35.292 1.00 73.50 68 LEU A N 1
ATOM 556 C CA . LEU A 1 68 ? 41.891 35.042 -35.710 1.00 73.50 68 LEU A CA 1
ATOM 557 C C . LEU A 1 68 ? 42.015 36.292 -36.606 1.00 73.50 68 LEU A C 1
ATOM 559 O O . LEU A 1 68 ? 42.050 36.196 -37.834 1.00 73.50 68 LEU A O 1
ATOM 563 N N . LYS A 1 69 ? 42.089 37.494 -36.023 1.00 62.84 69 LYS A N 1
ATOM 564 C CA . LYS A 1 69 ? 42.224 38.743 -36.805 1.00 62.84 69 LYS A CA 1
ATOM 565 C C . LYS A 1 69 ? 43.487 38.725 -37.681 1.00 62.84 69 LYS A C 1
ATOM 567 O O . LYS A 1 69 ? 44.480 38.084 -37.347 1.00 62.84 69 LYS A O 1
ATOM 572 N N . ALA A 1 70 ? 43.487 39.476 -38.786 1.00 54.69 70 ALA A N 1
ATOM 573 C CA . ALA A 1 70 ? 44.665 39.608 -39.649 1.00 54.69 70 ALA A CA 1
ATOM 574 C C . ALA A 1 70 ? 45.892 40.082 -38.840 1.00 54.69 70 ALA A C 1
ATOM 576 O O . ALA A 1 70 ? 45.846 41.137 -38.206 1.00 54.69 70 ALA A O 1
ATOM 577 N N . GLY A 1 71 ? 46.973 39.294 -38.848 1.00 56.16 71 GLY A N 1
ATOM 578 C CA . GLY A 1 71 ? 48.188 39.559 -38.072 1.00 56.16 71 GLY A CA 1
ATOM 579 C C . GLY A 1 71 ? 48.189 39.027 -36.632 1.00 56.16 71 GLY A C 1
ATOM 580 O O . GLY A 1 71 ? 49.195 39.206 -35.948 1.00 56.16 71 GLY A O 1
ATOM 581 N N . GLN A 1 72 ? 47.118 38.371 -36.165 1.00 68.94 72 GLN A N 1
ATOM 582 C CA . GLN A 1 72 ? 47.164 37.575 -34.937 1.00 68.94 72 GLN A CA 1
ATOM 583 C C . GLN A 1 72 ? 47.789 36.210 -35.215 1.00 68.94 72 GLN A C 1
ATOM 585 O O . GLN A 1 72 ? 47.403 35.496 -36.140 1.00 68.94 72 GLN A O 1
ATOM 590 N N . ASN A 1 73 ? 48.750 35.862 -34.372 1.00 77.62 73 ASN A N 1
ATOM 591 C CA . ASN A 1 73 ? 49.506 34.622 -34.412 1.00 77.62 73 ASN A CA 1
ATOM 592 C C . ASN A 1 73 ? 49.169 33.713 -33.222 1.00 77.62 73 ASN A C 1
ATOM 594 O O . ASN A 1 73 ? 49.895 32.766 -32.964 1.00 77.62 73 ASN A O 1
ATOM 598 N N . SER A 1 74 ? 48.095 33.987 -32.481 1.00 86.25 74 SER A N 1
ATOM 599 C CA . SER A 1 74 ? 47.663 33.152 -31.363 1.00 86.25 74 SER A CA 1
ATOM 600 C C . SER A 1 74 ? 46.164 32.888 -31.383 1.00 86.25 74 SER A C 1
ATOM 602 O O . SER A 1 74 ? 45.379 33.709 -31.860 1.00 86.25 74 SER A O 1
ATOM 604 N N . TYR A 1 75 ? 45.776 31.722 -30.870 1.00 88.94 75 TYR A N 1
ATOM 605 C CA . TYR A 1 75 ? 44.387 31.303 -30.726 1.00 88.94 75 TYR A CA 1
ATOM 606 C C . TYR A 1 75 ? 44.181 30.581 -29.398 1.00 88.94 75 TYR A C 1
ATOM 608 O O . TYR A 1 75 ? 44.924 29.651 -29.080 1.00 88.94 75 TYR A O 1
ATOM 616 N N . THR A 1 76 ? 43.166 30.993 -28.643 1.00 90.19 76 THR A N 1
ATOM 617 C CA . THR A 1 76 ? 42.749 30.337 -27.400 1.00 90.19 76 THR A CA 1
ATOM 618 C C . THR A 1 76 ? 41.538 29.462 -27.684 1.00 90.19 76 THR A C 1
ATOM 620 O O . THR A 1 76 ? 40.576 29.924 -28.285 1.00 90.19 76 THR A O 1
ATOM 623 N N . PHE A 1 77 ? 41.596 28.201 -27.264 1.00 87.56 77 PHE A N 1
ATOM 624 C CA . PHE A 1 77 ? 40.538 27.222 -27.478 1.00 87.56 77 PHE A CA 1
ATOM 625 C C . PHE A 1 77 ? 39.297 27.601 -26.672 1.00 87.56 77 PHE A C 1
ATOM 627 O O . PHE A 1 77 ? 39.383 27.845 -25.467 1.00 87.56 77 PHE A O 1
ATOM 634 N N . GLU A 1 78 ? 38.143 27.605 -27.324 1.00 79.50 78 GLU A N 1
ATOM 635 C CA . GLU A 1 78 ? 36.857 27.972 -26.740 1.00 79.50 78 GLU A CA 1
ATOM 636 C C . GLU A 1 78 ? 35.878 26.791 -26.725 1.00 79.50 78 GLU A C 1
ATOM 638 O O . GLU A 1 78 ? 36.076 25.759 -27.373 1.00 79.50 78 GLU A O 1
ATOM 643 N N . GLU A 1 79 ? 34.796 26.932 -25.959 1.00 70.31 79 GLU A N 1
ATOM 644 C CA . GLU A 1 79 ? 33.706 25.960 -25.972 1.00 70.31 79 GLU A CA 1
ATOM 645 C C . GLU A 1 79 ? 33.139 25.819 -27.397 1.00 70.31 79 GLU A C 1
ATOM 647 O O . GLU A 1 79 ? 32.878 26.810 -28.082 1.00 70.31 79 GLU A O 1
ATOM 652 N N . GLY A 1 80 ? 33.002 24.572 -27.858 1.00 64.00 80 GLY A N 1
ATOM 653 C CA . GLY A 1 80 ? 32.615 24.246 -29.235 1.00 64.00 80 GLY A CA 1
ATOM 654 C C . GLY A 1 80 ? 33.789 24.025 -30.197 1.00 64.00 80 GLY A C 1
ATOM 655 O O . GLY A 1 80 ? 33.582 23.554 -31.311 1.00 64.00 80 GLY A O 1
ATOM 656 N N . ASP A 1 81 ? 35.035 24.301 -29.822 1.00 77.62 81 ASP A N 1
ATOM 657 C CA . ASP A 1 81 ? 36.161 24.039 -30.721 1.00 77.62 81 ASP A CA 1
ATOM 658 C C . ASP A 1 81 ? 36.501 22.544 -30.860 1.00 77.62 81 ASP A C 1
ATOM 660 O O . ASP A 1 81 ? 36.274 21.726 -29.966 1.00 77.62 81 ASP A O 1
ATOM 664 N N . THR A 1 82 ? 37.100 22.182 -31.999 1.00 78.19 82 THR A N 1
ATOM 665 C CA . THR A 1 82 ? 37.644 20.841 -32.268 1.00 78.19 82 THR A CA 1
ATOM 666 C C . THR A 1 82 ? 39.065 20.954 -32.821 1.00 78.19 82 THR A C 1
ATOM 668 O O . THR A 1 82 ? 39.367 21.910 -33.540 1.00 78.19 82 THR A O 1
ATOM 671 N N . PHE A 1 83 ? 39.949 19.982 -32.542 1.00 77.31 83 PHE A N 1
ATOM 672 C CA . PHE A 1 83 ? 41.304 19.972 -33.122 1.00 77.31 83 PHE A CA 1
ATOM 673 C C . PHE A 1 83 ? 41.255 19.975 -34.653 1.00 77.31 83 PHE A C 1
ATOM 675 O O . PHE A 1 83 ? 42.106 20.583 -35.300 1.00 77.31 83 PHE A O 1
ATOM 682 N N . TYR A 1 84 ? 40.230 19.337 -35.219 1.00 70.00 84 TYR A N 1
ATOM 683 C CA . TYR A 1 84 ? 39.964 19.318 -36.650 1.00 70.00 84 TYR A CA 1
ATOM 684 C C . TYR A 1 84 ? 39.667 20.723 -37.215 1.00 70.00 84 TYR A C 1
ATOM 686 O O . TYR A 1 84 ? 40.383 21.186 -38.107 1.00 70.00 84 TYR A O 1
ATOM 694 N N . ASN A 1 85 ? 38.681 21.446 -36.663 1.00 74.19 85 ASN A N 1
ATOM 695 C CA . ASN A 1 85 ? 38.312 22.777 -37.168 1.00 74.19 85 ASN A CA 1
ATOM 696 C C . ASN A 1 85 ? 39.397 23.826 -36.892 1.00 74.19 85 ASN A C 1
ATOM 698 O O . ASN A 1 85 ? 39.640 24.684 -37.741 1.00 74.19 85 ASN A O 1
ATOM 702 N N . ILE A 1 86 ? 40.087 23.739 -35.747 1.00 82.00 86 ILE A N 1
ATOM 703 C CA . ILE A 1 86 ? 41.232 24.609 -35.452 1.00 82.00 86 ILE A CA 1
ATOM 704 C C . ILE A 1 86 ? 42.358 24.340 -36.447 1.00 82.00 86 ILE A C 1
ATOM 706 O O . ILE A 1 86 ? 42.870 25.291 -37.026 1.00 82.00 86 ILE A O 1
ATOM 710 N N . GLY A 1 87 ? 42.707 23.075 -36.704 1.00 79.50 87 GLY A N 1
ATOM 711 C CA . GLY A 1 87 ? 43.748 22.709 -37.667 1.00 79.50 87 GLY A CA 1
ATOM 712 C C . GLY A 1 87 ? 43.505 23.292 -39.055 1.00 79.50 87 GLY A C 1
ATOM 713 O O . GLY A 1 87 ? 44.385 23.941 -39.620 1.00 79.50 87 GLY A O 1
ATOM 714 N N . LEU A 1 88 ? 42.273 23.169 -39.556 1.00 73.38 88 LEU A N 1
ATOM 715 C CA . LEU A 1 88 ? 41.849 23.775 -40.824 1.00 73.38 88 LEU A CA 1
ATOM 716 C C . LEU A 1 88 ? 41.856 25.311 -40.804 1.00 73.38 88 LEU A C 1
ATOM 718 O O . LEU A 1 88 ? 42.072 25.947 -41.842 1.00 73.38 88 LEU A O 1
ATOM 722 N N . ALA A 1 89 ? 41.595 25.925 -39.651 1.00 80.00 89 ALA A N 1
ATOM 723 C CA . ALA A 1 89 ? 41.632 27.373 -39.498 1.00 80.00 89 ALA A CA 1
ATOM 724 C C . ALA A 1 89 ? 43.068 27.919 -39.459 1.00 80.00 89 ALA A C 1
ATOM 726 O O . ALA A 1 89 ? 43.308 28.977 -40.037 1.00 80.00 89 ALA A O 1
ATOM 727 N N . VAL A 1 90 ? 44.007 27.195 -38.836 1.00 86.19 90 VAL A N 1
ATOM 728 C CA . VAL A 1 90 ? 45.403 27.631 -38.637 1.00 86.19 90 VAL A CA 1
ATOM 729 C C . VAL A 1 90 ? 46.416 26.968 -39.576 1.00 86.19 90 VAL A C 1
ATOM 731 O O . VAL A 1 90 ? 47.615 27.154 -39.408 1.00 86.19 90 VAL A O 1
ATOM 734 N N . ASN A 1 91 ? 45.960 26.210 -40.574 1.00 84.00 91 ASN A N 1
ATOM 735 C CA . ASN A 1 91 ? 46.808 25.512 -41.546 1.00 84.00 91 ASN A CA 1
ATOM 736 C C . ASN A 1 91 ? 47.817 24.515 -40.926 1.00 84.00 91 ASN A C 1
ATOM 738 O O . ASN A 1 91 ? 48.919 24.331 -41.439 1.00 84.00 91 ASN A O 1
ATOM 742 N N . VAL A 1 92 ? 47.438 23.840 -39.838 1.00 85.25 92 VAL A N 1
ATOM 743 C CA . VAL A 1 92 ? 48.244 22.779 -39.203 1.00 85.25 92 VAL A CA 1
ATOM 744 C C . VAL A 1 92 ? 47.435 21.489 -39.189 1.00 85.25 92 VAL A C 1
ATOM 746 O O . VAL A 1 92 ? 46.247 21.504 -38.864 1.00 85.25 92 VAL A O 1
ATOM 749 N N . LYS A 1 93 ? 48.059 20.352 -39.513 1.00 82.38 93 LYS A N 1
ATOM 750 C CA . LYS A 1 93 ? 47.406 19.039 -39.420 1.00 82.38 93 LYS A CA 1
ATOM 751 C C . LYS A 1 93 ? 46.840 18.830 -38.019 1.00 82.38 93 LYS A C 1
ATOM 753 O O . LYS A 1 93 ? 47.541 18.998 -37.019 1.00 82.38 93 LYS A O 1
ATOM 758 N N . TRP A 1 94 ? 45.574 18.428 -37.936 1.00 75.25 94 TRP A N 1
ATOM 759 C CA . TRP A 1 94 ? 44.905 18.244 -36.649 1.00 75.25 94 TRP A CA 1
ATOM 760 C C . TRP A 1 94 ? 45.597 17.173 -35.795 1.00 75.25 94 TRP A C 1
ATOM 762 O O . TRP A 1 94 ? 45.614 17.303 -34.576 1.00 75.25 94 TRP A O 1
ATOM 772 N N . GLN A 1 95 ? 46.241 16.176 -36.417 1.00 81.69 95 GLN A N 1
ATOM 773 C CA . GLN A 1 95 ? 47.064 15.173 -35.734 1.00 81.69 95 GLN A CA 1
ATOM 774 C C . GLN A 1 95 ? 48.250 15.819 -35.011 1.00 81.69 95 GLN A C 1
ATOM 776 O O . GLN A 1 95 ? 48.521 15.491 -33.857 1.00 81.69 95 GLN A O 1
ATOM 781 N N . THR A 1 96 ? 48.928 16.766 -35.668 1.00 81.75 96 THR A N 1
ATOM 782 C CA . THR A 1 96 ? 50.051 17.514 -35.093 1.00 81.75 96 THR A CA 1
ATOM 783 C C . THR A 1 96 ? 49.572 18.385 -33.933 1.00 81.75 96 THR A C 1
ATOM 785 O O . THR A 1 96 ? 50.164 18.337 -32.857 1.00 81.75 96 THR A O 1
ATOM 788 N N . LEU A 1 97 ? 48.470 19.129 -34.097 1.00 81.94 97 LEU A N 1
ATOM 789 C CA . LEU A 1 97 ? 47.911 19.954 -33.015 1.00 81.94 97 LEU A CA 1
ATOM 790 C C . LEU A 1 97 ? 47.464 19.119 -31.813 1.00 81.94 97 LEU A C 1
ATOM 792 O O . LEU A 1 97 ? 47.773 19.462 -30.676 1.00 81.94 97 LEU A O 1
ATOM 796 N N . MET A 1 98 ? 46.767 18.015 -32.052 1.00 83.88 98 MET A N 1
ATOM 797 C CA . MET A 1 98 ? 46.290 17.110 -31.011 1.00 83.88 98 MET A CA 1
ATOM 798 C C . MET A 1 98 ? 47.460 16.486 -30.233 1.00 83.88 98 MET A C 1
ATOM 800 O O . MET A 1 98 ? 47.468 16.536 -29.002 1.00 83.88 98 MET A O 1
ATOM 804 N N . ALA A 1 99 ? 48.491 15.999 -30.934 1.00 79.81 99 ALA A N 1
ATOM 805 C CA . ALA A 1 99 ? 49.688 15.436 -30.309 1.00 79.81 99 ALA A CA 1
ATOM 806 C C . ALA A 1 99 ? 50.458 16.477 -29.476 1.00 79.81 99 ALA A C 1
ATOM 808 O O . ALA A 1 99 ? 50.888 16.181 -28.362 1.00 79.81 99 ALA A O 1
ATOM 809 N N . LEU A 1 100 ? 50.580 17.719 -29.965 1.00 80.81 100 LEU A N 1
ATOM 810 C CA . LEU A 1 100 ? 51.205 18.823 -29.221 1.00 80.81 100 LEU A CA 1
ATOM 811 C C . LEU A 1 100 ? 50.444 19.192 -27.946 1.00 80.81 100 LEU A C 1
ATOM 813 O O . LEU A 1 100 ? 51.042 19.686 -26.993 1.00 80.81 100 LEU A O 1
ATOM 817 N N . ASN A 1 101 ? 49.142 18.926 -27.907 1.00 80.25 101 ASN A N 1
ATOM 818 C CA . ASN A 1 101 ? 48.304 19.128 -26.730 1.00 80.25 101 ASN A CA 1
ATOM 819 C C . ASN A 1 101 ? 48.254 17.894 -25.808 1.00 80.25 101 ASN A C 1
ATOM 821 O O . ASN A 1 101 ? 47.527 17.915 -24.818 1.00 80.25 101 ASN A O 1
ATOM 825 N N . GLY A 1 102 ? 49.018 16.834 -26.107 1.00 74.38 102 GLY A N 1
ATOM 826 C CA . GLY A 1 102 ? 49.093 15.614 -25.297 1.00 74.38 102 GLY A CA 1
ATOM 827 C C . GLY A 1 102 ? 47.956 14.611 -25.529 1.00 74.38 102 GLY A C 1
ATOM 828 O O . GLY A 1 102 ? 47.700 13.786 -24.655 1.00 74.38 102 GLY A O 1
ATOM 829 N N . PHE A 1 103 ? 47.264 14.674 -26.674 1.00 71.44 103 PHE A N 1
ATOM 830 C CA . PHE A 1 103 ? 46.134 13.797 -27.014 1.00 71.44 103 PHE A CA 1
ATOM 831 C C . PHE A 1 103 ? 46.487 12.766 -28.103 1.00 71.44 103 PHE A C 1
ATOM 833 O O . PHE A 1 103 ? 47.337 13.007 -28.960 1.00 71.44 103 PHE A O 1
ATOM 840 N N . GLU A 1 104 ? 45.800 11.618 -28.077 1.00 65.25 104 GLU A N 1
ATOM 841 C CA . GLU A 1 104 ? 45.978 10.494 -29.012 1.00 65.25 104 GLU A CA 1
ATOM 842 C C . GLU A 1 104 ? 44.887 10.451 -30.102 1.00 65.25 104 GLU A C 1
ATOM 844 O O . GLU A 1 104 ? 43.797 11.015 -29.945 1.00 65.25 104 GLU A O 1
ATOM 849 N N . GLU A 1 105 ? 45.182 9.753 -31.206 1.00 52.44 105 GLU A N 1
ATOM 850 C CA . GLU A 1 105 ? 44.288 9.563 -32.357 1.00 52.44 105 GLU A CA 1
ATOM 851 C C . GLU A 1 105 ? 42.931 8.968 -31.944 1.00 52.44 105 GLU A C 1
ATOM 853 O O . GLU A 1 105 ? 42.860 8.027 -31.157 1.00 52.44 105 GLU A O 1
ATOM 858 N N . GLY A 1 106 ? 41.837 9.571 -32.431 1.00 48.91 106 GLY A N 1
ATOM 859 C CA . GLY A 1 106 ? 40.480 9.350 -31.912 1.00 48.91 106 GLY A CA 1
ATOM 860 C C . GLY A 1 106 ? 39.936 10.501 -31.052 1.00 48.91 106 GLY A C 1
ATOM 861 O O . GLY A 1 106 ? 38.739 10.528 -30.774 1.00 48.91 106 GLY A O 1
ATOM 862 N N . SER A 1 107 ? 40.767 11.487 -30.691 1.00 54.47 107 SER A N 1
ATOM 863 C CA . SER A 1 107 ? 40.367 12.678 -29.912 1.00 54.47 107 SER A CA 1
ATOM 864 C C . SER A 1 107 ? 40.124 13.933 -30.768 1.00 54.47 107 SER A C 1
ATOM 866 O O . SER A 1 107 ? 39.973 15.027 -30.230 1.00 54.47 107 SER A O 1
ATOM 868 N N . GLN A 1 108 ? 40.067 13.803 -32.101 1.00 50.72 108 GLN A N 1
ATOM 869 C CA . GLN A 1 108 ? 40.007 14.933 -33.048 1.00 50.72 108 GLN A CA 1
ATOM 870 C C . GLN A 1 108 ? 38.854 15.936 -32.837 1.00 50.72 108 GLN A C 1
ATOM 872 O O . GLN A 1 108 ? 38.958 17.089 -33.264 1.00 50.72 108 GLN A O 1
ATOM 877 N N . TYR A 1 109 ? 37.774 15.527 -32.168 1.00 54.59 109 TYR A N 1
ATOM 878 C CA . TYR A 1 109 ? 36.575 16.344 -31.943 1.00 54.59 109 TYR A CA 1
ATOM 879 C C . TYR A 1 109 ? 36.502 16.969 -30.542 1.00 54.59 109 TYR A C 1
ATOM 881 O O . TYR A 1 109 ? 35.427 17.343 -30.084 1.00 54.59 109 TYR A O 1
ATOM 889 N N . THR A 1 110 ? 37.617 17.053 -29.817 1.00 57.84 110 THR A N 1
ATOM 890 C CA . THR A 1 110 ? 37.642 17.588 -28.449 1.00 57.84 110 THR A CA 1
ATOM 891 C C . THR A 1 110 ? 38.914 18.379 -28.217 1.00 57.84 110 THR A C 1
ATOM 893 O O . THR A 1 110 ? 39.968 17.937 -28.645 1.00 57.84 110 THR A O 1
ATOM 896 N N . VAL A 1 111 ? 38.833 19.515 -27.522 1.00 72.75 111 VAL A N 1
ATOM 897 C CA . VAL A 1 111 ? 40.002 20.333 -27.169 1.00 72.75 111 VAL A CA 1
ATOM 898 C C . VAL A 1 111 ? 39.977 20.754 -25.695 1.00 72.75 111 VAL A C 1
ATOM 900 O O . VAL A 1 111 ? 38.898 20.859 -25.108 1.00 72.75 111 VAL A O 1
ATOM 903 N N . PRO A 1 112 ? 41.141 21.020 -25.077 1.00 73.88 112 PRO A N 1
ATOM 904 C CA . PRO A 1 112 ? 41.217 21.624 -23.749 1.00 73.88 112 PRO A CA 1
ATOM 905 C C . PRO A 1 112 ? 40.892 23.128 -23.813 1.00 73.88 112 PRO A C 1
ATOM 907 O O . PRO A 1 112 ? 41.743 23.940 -24.173 1.00 73.88 112 PRO A O 1
ATOM 910 N N . VAL A 1 113 ? 39.655 23.506 -23.477 1.00 78.19 113 VAL A N 1
ATOM 911 C CA . VAL A 1 113 ? 39.203 24.913 -23.453 1.00 78.19 113 VAL A CA 1
ATOM 912 C C . VAL A 1 113 ? 40.102 25.758 -22.539 1.00 78.19 113 VAL A C 1
ATOM 914 O O . VAL A 1 113 ? 40.467 25.331 -21.445 1.00 78.19 113 VAL A O 1
ATOM 917 N N . GLY A 1 114 ? 40.468 26.957 -22.997 1.00 76.75 114 GLY A N 1
ATOM 918 C CA . GLY A 1 114 ? 41.399 27.863 -22.319 1.00 76.75 114 GLY A CA 1
ATOM 919 C C . GLY A 1 114 ? 42.873 27.659 -22.689 1.00 76.75 114 GLY A C 1
ATOM 920 O O . GLY A 1 114 ? 43.694 28.524 -22.387 1.00 76.75 114 GLY A O 1
ATOM 921 N N . THR A 1 115 ? 43.230 26.572 -23.382 1.00 84.00 115 THR A N 1
ATOM 922 C CA . THR A 1 115 ? 44.581 26.389 -23.937 1.00 84.00 115 THR A CA 1
ATOM 923 C C . THR A 1 115 ? 44.825 27.350 -25.093 1.00 84.00 115 THR A C 1
ATOM 925 O O . THR A 1 115 ? 43.968 27.526 -25.953 1.00 84.00 115 THR A O 1
ATOM 928 N N . THR A 1 116 ? 46.006 27.964 -25.134 1.00 89.81 116 THR A N 1
ATOM 929 C CA . THR A 1 116 ? 46.395 28.908 -26.187 1.00 89.81 116 THR A CA 1
ATOM 930 C C . THR A 1 116 ? 47.538 28.346 -27.017 1.00 89.81 116 THR A C 1
ATOM 932 O O . THR A 1 116 ? 48.566 27.950 -26.472 1.00 89.81 116 THR A O 1
ATOM 935 N N . ILE A 1 117 ? 47.373 28.344 -28.339 1.00 92.00 117 ILE A N 1
ATOM 936 C CA . ILE A 1 117 ? 48.451 28.103 -29.301 1.00 92.00 117 ILE A CA 1
ATOM 937 C C . ILE A 1 117 ? 48.969 29.444 -29.810 1.00 92.00 117 ILE A C 1
ATOM 939 O O . ILE A 1 117 ? 48.175 30.317 -30.152 1.00 92.00 117 ILE A O 1
ATOM 943 N N . THR A 1 118 ? 50.285 29.623 -29.843 1.00 91.19 118 THR A N 1
ATOM 944 C CA . THR A 1 118 ? 50.949 30.822 -30.369 1.00 91.19 118 THR A CA 1
ATOM 945 C C . THR A 1 118 ? 51.991 30.413 -31.399 1.00 91.19 118 THR A C 1
ATOM 947 O O . THR A 1 118 ? 52.755 29.484 -31.158 1.00 91.19 118 THR A O 1
ATOM 950 N N . PHE A 1 119 ? 52.014 31.112 -32.526 1.00 89.12 119 PHE A N 1
ATOM 951 C CA . PHE A 1 119 ? 52.920 30.919 -33.647 1.00 89.12 119 PHE A CA 1
ATOM 952 C C . PHE A 1 119 ? 53.931 32.067 -33.690 1.00 89.12 119 PHE A C 1
ATOM 954 O O . PHE A 1 119 ? 53.554 33.236 -33.713 1.00 89.12 119 PHE A O 1
ATOM 961 N N . ASP A 1 120 ? 55.216 31.754 -33.708 1.00 86.94 120 ASP A N 1
ATOM 962 C CA . ASP A 1 120 ? 56.290 32.698 -34.016 1.00 86.94 120 ASP A CA 1
ATOM 963 C C . ASP A 1 120 ? 57.084 32.090 -35.167 1.00 86.94 120 ASP A C 1
ATOM 965 O O . ASP A 1 120 ? 57.825 31.132 -34.963 1.00 86.94 120 ASP A O 1
ATOM 969 N N . GLY A 1 121 ? 56.791 32.532 -36.393 1.00 83.31 121 GLY A N 1
ATOM 970 C CA . GLY A 1 121 ? 57.295 31.866 -37.589 1.00 83.31 121 GLY A CA 1
ATOM 971 C C . GLY A 1 121 ? 56.832 30.406 -37.653 1.00 83.31 121 GLY A C 1
ATOM 972 O O . GLY A 1 121 ? 55.641 30.107 -37.528 1.00 83.31 121 GLY A O 1
ATOM 973 N N . SER A 1 122 ? 57.769 29.483 -37.847 1.00 85.88 122 SER A N 1
ATOM 974 C CA . SER A 1 122 ? 57.532 28.036 -37.843 1.00 85.88 122 SER A CA 1
ATOM 975 C C . SER A 1 122 ? 57.407 27.439 -36.440 1.00 85.88 122 SER A C 1
ATOM 977 O O . SER A 1 122 ? 57.032 26.274 -36.301 1.00 85.88 122 SER A O 1
ATOM 979 N N . LYS A 1 123 ? 57.659 28.211 -35.380 1.00 91.19 123 LYS A N 1
ATOM 980 C CA . LYS A 1 123 ? 57.595 27.713 -34.010 1.00 91.19 123 LYS A CA 1
ATOM 981 C C . LYS A 1 123 ? 56.190 27.833 -33.431 1.00 91.19 123 LYS A C 1
ATOM 983 O O . LYS A 1 123 ? 55.623 28.924 -33.369 1.00 91.19 123 LYS A O 1
ATOM 988 N N . ILE A 1 124 ? 55.647 26.721 -32.935 1.00 92.69 124 ILE A N 1
ATOM 989 C CA . ILE A 1 124 ? 54.397 26.695 -32.169 1.00 92.69 124 ILE A CA 1
ATOM 990 C C . ILE A 1 124 ? 54.682 26.496 -30.679 1.00 92.69 124 ILE A C 1
ATOM 992 O O . ILE A 1 124 ? 55.397 25.574 -30.280 1.00 92.69 124 ILE A O 1
ATOM 996 N N . THR A 1 125 ? 54.077 27.339 -29.847 1.00 92.06 125 THR A N 1
ATOM 997 C CA . THR A 1 125 ? 54.078 27.221 -28.386 1.00 92.06 125 THR A CA 1
ATOM 998 C C . THR A 1 125 ? 52.649 27.023 -27.895 1.00 92.06 125 THR A C 1
ATOM 1000 O O . THR A 1 125 ? 51.759 27.806 -28.227 1.00 92.06 125 THR A O 1
ATOM 1003 N N . VAL A 1 126 ? 52.428 25.988 -27.086 1.00 89.25 126 VAL A N 1
ATOM 1004 C CA . VAL A 1 126 ? 51.135 25.679 -26.467 1.00 89.25 126 VAL A CA 1
ATOM 1005 C C . VAL A 1 126 ? 51.213 26.006 -24.982 1.00 89.25 126 VAL A C 1
ATOM 1007 O O . VAL A 1 126 ? 52.072 25.473 -24.280 1.00 89.25 126 VAL A O 1
ATOM 1010 N N . THR A 1 127 ? 50.316 26.852 -24.483 1.00 86.56 127 THR A N 1
ATOM 1011 C CA . THR A 1 127 ? 50.219 27.203 -23.059 1.00 86.56 127 THR A CA 1
ATOM 1012 C C . THR A 1 127 ? 48.851 26.856 -22.489 1.00 86.56 127 THR A C 1
ATOM 1014 O O . THR A 1 127 ? 47.841 27.066 -23.156 1.00 86.56 127 THR A O 1
ATOM 1017 N N . ASP A 1 128 ? 48.802 26.387 -21.246 1.00 80.94 128 ASP A N 1
ATOM 1018 C CA . ASP A 1 128 ? 47.546 26.134 -20.534 1.00 80.94 128 ASP A CA 1
ATOM 1019 C C . ASP A 1 128 ? 46.786 27.434 -20.192 1.00 80.94 128 ASP A C 1
ATOM 1021 O O . ASP A 1 128 ? 47.274 28.546 -20.409 1.00 80.94 128 ASP A O 1
ATOM 1025 N N . GLN A 1 129 ? 45.596 27.295 -19.599 1.00 79.00 129 GLN A N 1
ATOM 1026 C CA . GLN A 1 129 ? 44.760 28.419 -19.145 1.00 79.00 129 GLN A CA 1
ATOM 1027 C C . GLN A 1 129 ? 45.437 29.352 -18.119 1.00 79.00 129 GLN A C 1
ATOM 1029 O O . GLN A 1 129 ? 44.970 30.467 -17.899 1.00 79.00 129 GLN A O 1
ATOM 1034 N N . ASN A 1 130 ? 46.527 28.911 -17.481 1.00 78.12 130 ASN A N 1
ATOM 1035 C CA . ASN A 1 130 ? 47.301 29.688 -16.512 1.00 78.12 130 ASN A CA 1
ATOM 1036 C C . ASN A 1 130 ? 48.564 30.314 -17.138 1.00 78.12 130 ASN A C 1
ATOM 1038 O O . ASN A 1 130 ? 49.347 30.942 -16.424 1.00 78.12 130 ASN A O 1
ATOM 1042 N N . GLY A 1 131 ? 48.787 30.132 -18.445 1.00 73.69 131 GLY A N 1
ATOM 1043 C CA . GLY A 1 131 ? 49.957 30.628 -19.172 1.00 73.69 131 GLY A CA 1
ATOM 1044 C C . GLY A 1 131 ? 51.220 29.770 -19.024 1.00 73.69 131 GLY A C 1
ATOM 1045 O O . GLY A 1 131 ? 52.303 30.222 -19.392 1.00 73.69 131 GLY A O 1
ATOM 1046 N N . SER A 1 132 ? 51.123 28.548 -18.491 1.00 83.19 132 SER A N 1
ATOM 1047 C CA . SER A 1 132 ? 52.260 27.620 -18.398 1.00 83.19 132 SER A CA 1
ATOM 1048 C C . SER A 1 132 ? 52.464 26.879 -19.717 1.00 83.19 132 SER A C 1
ATOM 1050 O O . SER A 1 132 ? 51.510 26.345 -20.274 1.00 83.19 132 SER A O 1
ATOM 1052 N N . VAL A 1 133 ? 53.705 26.805 -20.209 1.00 87.44 133 VAL A N 1
ATOM 1053 C CA . VAL A 1 133 ? 54.035 26.094 -21.458 1.00 87.44 133 VAL A CA 1
ATOM 1054 C C . VAL A 1 133 ? 53.823 24.586 -21.284 1.00 87.44 133 VAL A C 1
ATOM 1056 O O . VAL A 1 133 ? 54.477 23.954 -20.456 1.00 87.44 133 VAL A O 1
ATOM 1059 N N . ILE A 1 134 ? 52.911 24.026 -22.080 1.00 77.94 134 ILE A N 1
ATOM 1060 C CA . ILE A 1 134 ? 52.604 22.593 -22.184 1.00 77.94 134 ILE A CA 1
ATOM 1061 C C . ILE A 1 134 ? 53.585 21.926 -23.153 1.00 77.94 134 ILE A C 1
ATOM 1063 O O . ILE A 1 134 ? 54.144 20.871 -22.851 1.00 77.94 134 ILE A O 1
ATOM 1067 N N . SER A 1 135 ? 53.802 22.544 -24.315 1.00 85.94 135 SER A N 1
ATOM 1068 C CA . SER A 1 135 ? 54.706 22.046 -25.351 1.00 85.94 135 SER A CA 1
ATOM 1069 C C . SER A 1 135 ? 55.198 23.173 -26.259 1.00 85.94 135 SER A C 1
ATOM 1071 O O . SER A 1 135 ? 54.574 24.229 -26.380 1.00 85.94 135 SER A O 1
ATOM 1073 N N . GLU A 1 136 ? 56.341 22.942 -26.895 1.00 90.81 136 GLU A N 1
ATOM 1074 C CA . GLU A 1 136 ? 56.921 23.820 -27.908 1.00 90.81 136 GLU A CA 1
ATOM 1075 C C . GLU A 1 136 ? 57.527 22.939 -29.006 1.00 90.81 136 GLU A C 1
ATOM 1077 O O . GLU A 1 136 ? 58.188 21.939 -28.702 1.00 90.81 136 GLU A O 1
ATOM 1082 N N . LYS A 1 137 ? 57.267 23.264 -30.276 1.00 89.69 137 LYS A N 1
ATOM 1083 C CA . LYS A 1 137 ? 57.776 22.504 -31.426 1.00 89.69 137 LYS A CA 1
ATOM 1084 C C . LYS A 1 137 ? 58.060 23.428 -32.609 1.00 89.69 137 LYS A C 1
ATOM 1086 O O . LYS A 1 137 ? 57.282 24.331 -32.895 1.00 89.69 137 LYS A O 1
ATOM 1091 N N . GLU A 1 138 ? 59.137 23.131 -33.327 1.00 90.50 138 GLU A N 1
ATOM 1092 C CA . GLU A 1 138 ? 59.397 23.679 -34.658 1.00 90.50 138 GLU A CA 1
ATOM 1093 C C . GLU A 1 138 ? 58.593 22.889 -35.704 1.00 90.50 138 GLU A C 1
ATOM 1095 O O . GLU A 1 138 ? 58.752 21.667 -35.809 1.00 90.50 138 GLU A O 1
ATOM 1100 N N . LEU A 1 139 ? 57.693 23.555 -36.428 1.00 87.50 139 LEU A N 1
ATOM 1101 C CA . LEU A 1 139 ? 56.834 22.938 -37.439 1.00 87.50 139 LEU A CA 1
ATOM 1102 C C . LEU A 1 139 ? 57.494 22.968 -38.822 1.00 87.50 139 LEU A C 1
ATOM 1104 O O . LEU A 1 139 ? 58.002 23.999 -39.257 1.00 87.50 139 LEU A O 1
ATOM 1108 N N . GLY A 1 140 ? 57.447 21.834 -39.523 1.00 79.81 140 GLY A N 1
ATOM 1109 C CA . GLY A 1 140 ? 57.935 21.698 -40.899 1.00 79.81 140 GLY A CA 1
ATOM 1110 C C . GLY A 1 140 ? 56.821 21.778 -41.948 1.00 79.81 140 GLY A C 1
ATOM 1111 O O . GLY A 1 140 ? 55.633 21.807 -41.624 1.00 79.81 140 GLY A O 1
ATOM 1112 N N . GLU A 1 141 ? 57.184 21.760 -43.233 1.00 73.94 141 GLU A N 1
ATOM 1113 C CA . GLU A 1 141 ? 56.218 21.704 -44.349 1.00 73.94 141 GLU A CA 1
ATOM 1114 C C . GLU A 1 141 ? 55.305 20.466 -44.267 1.00 73.94 141 GLU A C 1
ATOM 1116 O O . GLU A 1 141 ? 54.146 20.496 -44.677 1.00 73.94 141 GLU A O 1
ATOM 1121 N N . GLU A 1 142 ? 55.792 19.376 -43.673 1.00 75.12 142 GLU A N 1
ATOM 1122 C CA . GLU A 1 142 ? 55.029 18.162 -43.410 1.00 75.12 142 GLU A CA 1
ATOM 1123 C C . GLU A 1 142 ? 53.911 18.338 -42.373 1.00 75.12 142 GLU A C 1
ATOM 1125 O O . GLU A 1 142 ? 52.996 17.512 -42.337 1.00 75.12 142 GLU A O 1
ATOM 1130 N N . ASP A 1 143 ? 53.960 19.384 -41.546 1.00 79.38 143 ASP A N 1
ATOM 1131 C CA . ASP A 1 143 ? 52.940 19.693 -40.542 1.00 79.38 143 ASP A CA 1
ATOM 1132 C C . ASP A 1 143 ? 51.808 20.575 -41.112 1.00 79.38 143 ASP A C 1
ATOM 1134 O O . ASP A 1 143 ? 50.758 20.711 -40.473 1.00 79.38 143 ASP A O 1
ATOM 1138 N N . LYS A 1 144 ? 51.972 21.127 -42.326 1.00 78.44 144 LYS A N 1
ATOM 1139 C CA . LYS A 1 144 ? 50.963 21.954 -43.011 1.00 78.44 144 LYS A CA 1
ATOM 1140 C C . LYS A 1 144 ? 49.848 21.122 -43.638 1.00 78.44 144 LYS A C 1
ATOM 1142 O O . LYS A 1 144 ? 50.053 19.994 -44.096 1.00 78.44 144 LYS A O 1
ATOM 1147 N N . LEU A 1 145 ? 48.653 21.710 -43.697 1.00 69.62 145 LEU A N 1
ATOM 1148 C CA . LEU A 1 145 ? 47.545 21.198 -44.516 1.00 69.62 145 LEU A CA 1
ATOM 1149 C C . LEU A 1 145 ? 47.658 21.685 -45.968 1.00 69.62 145 LEU A C 1
ATOM 1151 O O . LEU A 1 145 ? 47.389 20.927 -46.896 1.00 69.62 145 LEU A O 1
ATOM 1155 N N . ASP A 1 146 ? 48.102 22.927 -46.155 1.00 71.38 146 ASP A N 1
ATOM 1156 C CA . ASP A 1 146 ? 48.352 23.576 -47.438 1.00 71.38 146 ASP A CA 1
ATOM 1157 C C . ASP A 1 146 ? 49.771 24.184 -47.438 1.00 71.38 146 ASP A C 1
ATOM 1159 O O . ASP A 1 146 ? 49.988 25.223 -46.803 1.00 71.38 146 ASP A O 1
ATOM 1163 N N . PRO A 1 147 ? 50.742 23.563 -48.139 1.00 72.38 147 PRO A N 1
ATOM 1164 C CA . PRO A 1 147 ? 52.124 24.050 -48.215 1.00 72.38 147 PRO A CA 1
ATOM 1165 C C . PRO A 1 147 ? 52.268 25.451 -48.832 1.00 72.38 147 PRO A C 1
ATOM 1167 O O . PRO A 1 147 ? 53.274 26.123 -48.629 1.00 72.38 147 PRO A O 1
ATOM 1170 N N . SER A 1 148 ? 51.265 25.924 -49.584 1.00 69.44 148 SER A N 1
ATOM 1171 C CA . SER A 1 148 ? 51.290 27.253 -50.213 1.00 69.44 148 SER A CA 1
ATOM 1172 C C . SER A 1 148 ? 50.922 28.395 -49.259 1.00 69.44 148 SER A C 1
ATOM 1174 O O . SER A 1 148 ? 51.009 29.566 -49.639 1.00 69.44 148 SER A O 1
ATOM 1176 N N . LYS A 1 149 ? 50.510 28.072 -48.026 1.00 76.81 149 LYS A N 1
ATOM 1177 C CA . LYS A 1 149 ? 50.072 29.036 -47.013 1.00 76.81 149 LYS A CA 1
ATOM 1178 C C . LYS A 1 149 ? 50.956 28.983 -45.763 1.00 76.81 149 LYS A C 1
ATOM 1180 O O . LYS A 1 149 ? 51.434 27.907 -45.399 1.00 76.81 149 LYS A O 1
ATOM 1185 N N . PRO A 1 150 ? 51.150 30.125 -45.084 1.00 81.62 150 PRO A N 1
ATOM 1186 C CA . PRO A 1 150 ? 51.818 30.152 -43.791 1.00 81.62 150 PRO A CA 1
ATOM 1187 C C . PRO A 1 150 ? 50.948 29.520 -42.689 1.00 81.62 150 PRO A C 1
ATOM 1189 O O . PRO A 1 150 ? 49.759 29.255 -42.896 1.00 81.62 150 PRO A O 1
ATOM 1192 N N . PHE A 1 151 ? 51.535 29.249 -41.523 1.00 84.50 151 PHE A N 1
ATOM 1193 C CA . PHE A 1 151 ? 50.797 28.826 -40.332 1.00 84.50 151 PHE A CA 1
ATOM 1194 C C . PHE A 1 151 ? 49.975 29.984 -39.753 1.00 84.50 151 PHE A C 1
ATOM 1196 O O . PHE A 1 151 ? 50.439 31.116 -39.642 1.00 84.50 151 PHE A O 1
ATOM 1203 N N . ALA A 1 152 ? 48.738 29.702 -39.352 1.00 81.69 152 ALA A N 1
ATOM 1204 C CA . ALA A 1 152 ? 47.774 30.709 -38.918 1.00 81.69 152 ALA A CA 1
ATOM 1205 C C . ALA A 1 152 ? 47.662 31.883 -39.920 1.00 81.69 152 ALA A C 1
ATOM 1207 O O . ALA A 1 152 ? 47.805 31.708 -41.128 1.00 81.69 152 ALA A O 1
ATOM 1208 N N . ASN A 1 153 ? 47.375 33.089 -39.428 1.00 74.94 153 ASN A N 1
ATOM 1209 C CA . ASN A 1 153 ? 47.231 34.295 -40.248 1.00 74.94 153 ASN A CA 1
ATOM 1210 C C . ASN A 1 153 ? 48.506 35.163 -40.249 1.00 74.94 153 ASN A C 1
ATOM 1212 O O . ASN A 1 153 ? 48.419 36.397 -40.291 1.00 74.94 153 ASN A O 1
ATOM 1216 N N . GLN A 1 154 ? 49.691 34.545 -40.172 1.00 76.69 154 GLN A N 1
ATOM 1217 C CA . GLN A 1 154 ? 50.964 35.270 -40.208 1.00 76.69 154 GLN A CA 1
ATOM 1218 C C . GLN A 1 154 ? 51.410 35.585 -41.651 1.00 76.69 154 GLN A C 1
ATOM 1220 O O . GLN A 1 154 ? 51.052 34.864 -42.577 1.00 76.69 154 GLN A O 1
ATOM 1225 N N . PRO A 1 155 ? 52.181 36.665 -41.888 1.00 70.31 155 PRO A N 1
ATOM 1226 C CA . PRO A 1 155 ? 52.609 37.049 -43.238 1.00 70.31 155 PRO A CA 1
ATOM 1227 C C . PRO A 1 155 ? 53.717 36.152 -43.819 1.00 70.31 155 PRO A C 1
ATOM 1229 O O . PRO A 1 155 ? 53.887 36.118 -45.035 1.00 70.31 155 PRO A O 1
ATOM 1232 N N . SER A 1 156 ? 54.483 35.462 -42.969 1.00 77.44 156 SER A N 1
ATOM 1233 C CA . SER A 1 156 ? 55.538 34.511 -43.343 1.00 77.44 156 SER A CA 1
ATOM 1234 C C . SER A 1 156 ? 55.873 33.602 -42.163 1.00 77.44 156 SER A C 1
ATOM 1236 O O . SER A 1 156 ? 55.858 34.080 -41.032 1.00 77.44 156 SER A O 1
ATOM 1238 N N . ASP A 1 157 ? 56.291 32.364 -42.423 1.00 77.44 157 ASP A N 1
ATOM 1239 C CA . ASP A 1 157 ? 56.743 31.418 -41.384 1.00 77.44 157 ASP A CA 1
ATOM 1240 C C . ASP A 1 157 ? 58.193 31.669 -40.918 1.00 77.44 157 ASP A C 1
ATOM 1242 O O . ASP A 1 157 ? 58.805 30.821 -40.286 1.00 77.44 157 ASP A O 1
ATOM 1246 N N . THR A 1 158 ? 58.778 32.823 -41.253 1.00 68.56 158 THR A N 1
ATOM 1247 C CA . THR A 1 158 ? 60.147 33.203 -40.869 1.00 68.56 158 THR A CA 1
ATOM 1248 C C . THR A 1 158 ? 60.121 34.177 -39.689 1.00 68.56 158 THR A C 1
ATOM 1250 O O . THR A 1 158 ? 59.421 35.191 -39.752 1.00 68.56 158 THR A O 1
ATOM 1253 N N . ASP A 1 159 ? 60.893 33.885 -38.640 1.00 51.31 159 ASP A N 1
ATOM 1254 C CA . ASP A 1 159 ? 60.919 34.629 -37.371 1.00 51.31 159 ASP A CA 1
ATOM 1255 C C . ASP A 1 159 ? 61.151 36.140 -37.533 1.00 51.31 159 ASP A C 1
ATOM 1257 O O . ASP A 1 159 ? 62.052 36.599 -38.247 1.00 51.31 159 ASP A O 1
ATOM 1261 N N . LYS A 1 160 ? 60.401 36.952 -36.777 1.00 49.81 160 LYS A N 1
ATOM 1262 C CA . LYS A 1 160 ? 60.638 38.401 -36.656 1.00 49.81 160 LYS A CA 1
ATOM 1263 C C . LYS A 1 160 ? 61.569 38.724 -35.484 1.00 49.81 160 LYS A C 1
ATOM 1265 O O . LYS A 1 160 ? 61.164 39.418 -34.558 1.00 49.81 160 LYS A O 1
ATOM 1270 N N . GLN A 1 161 ? 62.841 38.322 -35.558 1.00 35.16 161 GLN A N 1
ATOM 1271 C CA . GLN A 1 161 ? 63.939 39.007 -34.850 1.00 35.16 161 GLN A CA 1
ATOM 1272 C C . GLN A 1 161 ? 65.327 38.545 -35.332 1.00 35.16 161 GLN A C 1
ATOM 1274 O O . GLN A 1 161 ? 65.859 37.559 -34.844 1.00 35.16 161 GLN A O 1
ATOM 1279 N N . ALA A 1 162 ? 65.931 39.297 -36.264 1.00 28.67 162 ALA A N 1
ATOM 1280 C CA . ALA A 1 162 ? 67.335 39.746 -36.223 1.00 28.67 162 ALA A CA 1
ATOM 1281 C C . ALA A 1 162 ? 67.751 40.372 -37.567 1.00 28.67 162 ALA A C 1
ATOM 1283 O O . ALA A 1 162 ? 68.147 39.689 -38.507 1.00 28.67 162 ALA A O 1
ATOM 1284 N N . ALA A 1 163 ? 67.753 41.703 -37.627 1.00 26.44 163 ALA A N 1
ATOM 1285 C CA . ALA A 1 163 ? 68.665 42.437 -38.494 1.00 26.44 163 ALA A CA 1
ATOM 1286 C C . ALA A 1 163 ? 69.705 43.127 -37.602 1.00 26.44 163 ALA A C 1
ATOM 1288 O O . ALA A 1 163 ? 69.438 44.212 -37.097 1.00 26.44 163 ALA A O 1
ATOM 1289 N N . GLN A 1 164 ? 70.874 42.503 -37.403 1.00 26.52 164 GLN A N 1
ATOM 1290 C CA . GLN A 1 164 ? 72.145 43.219 -37.217 1.00 26.52 164 GLN A CA 1
ATOM 1291 C C . GLN A 1 164 ? 73.377 42.298 -37.368 1.00 26.52 164 GLN A C 1
ATOM 1293 O O . GLN A 1 164 ? 73.704 41.497 -36.503 1.00 26.52 164 GLN A O 1
ATOM 1298 N N . VAL A 1 165 ? 74.020 42.453 -38.529 1.00 26.23 165 VAL A N 1
ATOM 1299 C CA . VAL A 1 165 ? 75.445 42.323 -38.907 1.00 26.23 165 VAL A CA 1
ATOM 1300 C C . VAL A 1 165 ? 76.440 41.791 -37.853 1.00 26.23 165 VAL A C 1
ATOM 1302 O O . VAL A 1 165 ? 76.678 42.454 -36.850 1.00 26.23 165 VAL A O 1
ATOM 1305 N N . SER A 1 166 ? 77.175 40.715 -38.182 1.00 23.84 166 SER A N 1
ATOM 1306 C CA . SER A 1 166 ? 78.623 40.737 -38.523 1.00 23.84 166 SER A CA 1
ATOM 1307 C C . SER A 1 166 ? 79.281 39.352 -38.375 1.00 23.84 166 SER A C 1
ATOM 1309 O O . SER A 1 166 ? 79.076 38.685 -37.368 1.00 23.84 166 SER A O 1
ATOM 1311 N N . GLY A 1 167 ? 80.169 38.990 -39.312 1.00 24.88 167 GLY A N 1
ATOM 1312 C CA . GLY A 1 167 ? 81.366 38.198 -38.985 1.00 24.88 167 GLY A CA 1
ATOM 1313 C C . GLY A 1 167 ? 81.450 36.733 -39.444 1.00 24.88 167 GLY A C 1
ATOM 1314 O O . GLY A 1 167 ? 81.085 35.829 -38.710 1.00 24.88 167 GLY A O 1
ATOM 1315 N N . THR A 1 168 ? 82.066 36.551 -40.617 1.00 23.12 168 THR A N 1
ATOM 1316 C CA . THR A 1 168 ? 83.184 35.621 -40.911 1.00 23.12 168 THR A CA 1
ATOM 1317 C C . THR A 1 168 ? 83.038 34.087 -40.766 1.00 23.12 168 THR A C 1
ATOM 1319 O O . THR A 1 168 ? 82.958 33.530 -39.682 1.00 23.12 168 THR A O 1
ATOM 1322 N N . GLU A 1 169 ? 83.253 33.437 -41.919 1.00 24.52 169 GLU A N 1
ATOM 1323 C CA . GLU A 1 169 ? 84.099 32.249 -42.156 1.00 24.52 169 GLU A CA 1
ATOM 1324 C C . GLU A 1 169 ? 83.700 30.823 -41.696 1.00 24.52 169 GLU A C 1
ATOM 1326 O O . GLU A 1 169 ? 83.859 30.413 -40.556 1.00 24.52 169 GLU A O 1
ATOM 1331 N N . ASN A 1 170 ? 83.446 30.015 -42.737 1.00 23.95 170 ASN A N 1
ATOM 1332 C CA . ASN A 1 170 ? 84.154 28.776 -43.099 1.00 23.95 170 ASN A CA 1
ATOM 1333 C C . ASN A 1 170 ? 83.839 27.432 -42.388 1.00 23.95 170 ASN A C 1
ATOM 1335 O O . ASN A 1 170 ? 84.259 27.155 -41.273 1.00 23.95 170 ASN A O 1
ATOM 1339 N N . LYS A 1 171 ? 83.383 26.508 -43.252 1.00 24.41 171 LYS A N 1
ATOM 1340 C CA . LYS A 1 171 ? 83.989 25.191 -43.543 1.00 24.41 171 LYS A CA 1
ATOM 1341 C C . LYS A 1 171 ? 83.490 23.928 -42.804 1.00 24.41 171 LYS A C 1
ATOM 1343 O O . LYS A 1 171 ? 83.734 23.707 -41.625 1.00 24.41 171 LYS A O 1
ATOM 1348 N N . THR A 1 172 ? 83.125 22.974 -43.672 1.00 21.39 172 THR A N 1
ATOM 1349 C CA . THR A 1 172 ? 83.415 21.517 -43.649 1.00 21.39 172 THR A CA 1
ATOM 1350 C C . THR A 1 172 ? 82.479 20.559 -42.895 1.00 21.39 172 THR A C 1
ATOM 1352 O O . THR A 1 172 ? 82.490 20.496 -41.676 1.00 21.39 172 THR A O 1
ATOM 1355 N N . THR A 1 173 ? 81.839 19.690 -43.704 1.00 23.64 173 THR A N 1
ATOM 1356 C CA . THR A 1 173 ? 81.732 18.210 -43.583 1.00 23.64 173 THR A CA 1
ATOM 1357 C C . THR A 1 173 ? 81.091 17.632 -42.313 1.00 23.64 173 THR A C 1
ATOM 1359 O O . THR A 1 173 ? 81.488 17.921 -41.198 1.00 23.64 173 THR A O 1
ATOM 1362 N N . THR A 1 174 ? 80.216 16.629 -42.384 1.00 22.38 174 THR A N 1
ATOM 1363 C CA . THR A 1 174 ? 80.569 15.283 -42.860 1.00 22.38 174 THR A CA 1
ATOM 1364 C C . THR A 1 174 ? 79.299 14.437 -42.978 1.00 22.38 174 THR A C 1
ATOM 1366 O O . THR A 1 174 ? 78.591 14.237 -41.995 1.00 22.38 174 THR A O 1
ATOM 1369 N N . ALA A 1 175 ? 79.051 13.888 -44.166 1.00 27.16 175 ALA A N 1
ATOM 1370 C CA . ALA A 1 175 ? 78.164 12.751 -44.357 1.00 27.16 175 ALA A CA 1
ATOM 1371 C C . ALA A 1 175 ? 78.827 11.481 -43.794 1.00 27.16 175 ALA A C 1
ATOM 1373 O O . ALA A 1 175 ? 79.984 11.195 -44.099 1.00 27.16 175 ALA A O 1
ATOM 1374 N N . LYS A 1 176 ? 78.087 10.686 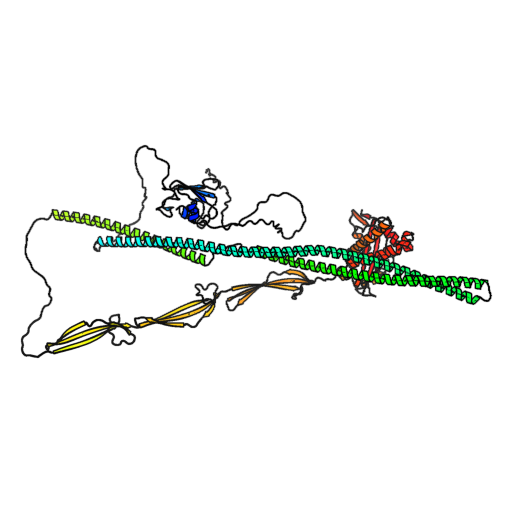-43.019 1.00 22.38 176 LYS A N 1
ATOM 1375 C CA . LYS A 1 176 ? 78.419 9.282 -42.748 1.00 22.38 176 LYS A CA 1
ATOM 1376 C C . LYS A 1 176 ? 77.216 8.415 -43.090 1.00 22.38 176 LYS A C 1
ATOM 1378 O O . LYS A 1 176 ? 76.299 8.248 -42.296 1.00 22.38 176 LYS A O 1
ATOM 1383 N N . ARG A 1 177 ? 77.270 7.854 -44.296 1.00 26.22 177 ARG A N 1
ATOM 1384 C CA . ARG A 1 177 ? 76.562 6.638 -44.691 1.00 26.22 177 ARG A CA 1
ATOM 1385 C C . ARG A 1 177 ? 77.508 5.475 -44.381 1.00 26.22 177 ARG A C 1
ATOM 1387 O O . ARG A 1 177 ? 78.664 5.518 -44.798 1.00 26.22 177 ARG A O 1
ATOM 1394 N N . ALA A 1 178 ? 77.038 4.478 -43.637 1.00 22.86 178 ALA A N 1
ATOM 1395 C CA . ALA A 1 178 ? 77.738 3.212 -43.457 1.00 22.86 178 ALA A CA 1
ATOM 1396 C C . ALA A 1 178 ? 77.060 2.140 -44.314 1.00 22.86 178 ALA A C 1
ATOM 1398 O O . ALA A 1 178 ? 75.841 1.989 -44.322 1.00 22.86 178 ALA A O 1
ATOM 1399 N N . VAL A 1 179 ? 77.919 1.475 -45.072 1.00 24.25 179 VAL A N 1
ATOM 1400 C CA . VAL A 1 179 ? 77.727 0.400 -46.042 1.00 24.25 179 VAL A CA 1
ATOM 1401 C C . VAL A 1 179 ? 77.860 -0.948 -45.329 1.00 24.25 179 VAL A C 1
ATOM 1403 O O . VAL A 1 179 ? 78.644 -1.032 -44.391 1.00 24.25 179 VAL A O 1
ATOM 1406 N N . GLN A 1 180 ? 77.163 -1.984 -45.809 1.00 23.92 180 GLN A N 1
ATOM 1407 C CA . GLN A 1 180 ? 77.691 -3.334 -46.123 1.00 23.92 180 GLN A CA 1
ATOM 1408 C C . GLN A 1 180 ? 76.514 -4.255 -46.490 1.00 23.92 180 GLN A C 1
ATOM 1410 O O . GLN A 1 180 ? 75.620 -4.457 -45.682 1.00 23.92 180 GLN A O 1
ATOM 1415 N N . THR A 1 181 ? 76.312 -4.599 -47.767 1.00 23.23 181 THR A N 1
ATOM 1416 C CA . THR A 1 181 ? 76.961 -5.648 -48.598 1.00 23.23 181 THR A CA 1
ATOM 1417 C C . THR A 1 181 ? 76.540 -7.075 -48.271 1.00 23.23 181 THR A C 1
ATOM 1419 O O . THR A 1 181 ? 76.841 -7.577 -47.193 1.00 23.23 181 THR A O 1
ATOM 1422 N N . THR A 1 182 ? 75.986 -7.753 -49.274 1.00 22.31 182 THR A N 1
ATOM 1423 C CA . THR A 1 182 ? 76.384 -9.057 -49.865 1.00 22.31 182 THR A CA 1
ATOM 1424 C C . THR A 1 182 ? 75.254 -9.450 -50.833 1.00 22.31 182 THR A C 1
ATOM 1426 O O . THR A 1 182 ? 74.111 -9.093 -50.596 1.00 22.31 182 THR A O 1
ATOM 1429 N N . GLY A 1 183 ? 75.447 -10.106 -51.971 1.00 23.47 183 GLY A N 1
ATOM 1430 C CA . GLY A 1 183 ? 76.616 -10.693 -52.606 1.00 23.47 183 GLY A CA 1
ATOM 1431 C C . GLY A 1 183 ? 76.246 -11.064 -54.051 1.00 23.47 183 GLY A C 1
ATOM 1432 O O . GLY A 1 183 ? 75.075 -11.140 -54.412 1.00 23.47 183 GLY A O 1
ATOM 1433 N N . VAL A 1 184 ? 77.277 -11.229 -54.869 1.00 23.69 184 VAL A N 1
ATOM 1434 C CA . VAL A 1 184 ? 77.247 -11.519 -56.308 1.00 23.69 184 VAL A CA 1
ATOM 1435 C C . VAL A 1 184 ? 77.045 -13.020 -56.540 1.00 23.69 184 VAL A C 1
ATOM 1437 O O . VAL A 1 184 ? 77.640 -13.814 -55.813 1.00 23.69 184 VAL A O 1
ATOM 1440 N N . ASN A 1 185 ? 76.314 -13.411 -57.591 1.00 22.17 185 ASN A N 1
ATOM 1441 C CA . ASN A 1 185 ? 76.832 -14.438 -58.499 1.00 22.17 185 ASN A CA 1
ATOM 1442 C C . ASN A 1 185 ? 76.287 -14.317 -59.931 1.00 22.17 185 ASN A C 1
ATOM 1444 O O . ASN A 1 185 ? 75.162 -13.884 -60.159 1.00 22.17 185 ASN A O 1
ATOM 1448 N N . GLU A 1 186 ? 77.166 -14.665 -60.865 1.00 26.52 186 GLU A N 1
ATOM 1449 C CA . GLU A 1 186 ? 77.131 -14.472 -62.316 1.00 26.52 186 GLU A CA 1
ATOM 1450 C C . GLU A 1 186 ? 76.152 -15.398 -63.064 1.00 26.52 186 GLU A C 1
ATOM 1452 O O . GLU A 1 186 ? 75.958 -16.534 -62.643 1.00 26.52 186 GLU A O 1
ATOM 1457 N N . GLN A 1 187 ? 75.668 -14.979 -64.248 1.00 23.09 187 GLN A N 1
ATOM 1458 C CA . GLN A 1 187 ? 75.958 -15.669 -65.525 1.00 23.09 187 GLN A CA 1
ATOM 1459 C C . GLN A 1 187 ? 75.347 -14.982 -66.771 1.00 23.09 187 GLN A C 1
ATOM 1461 O O . GLN A 1 187 ? 74.140 -14.857 -66.918 1.00 23.09 187 GLN A O 1
ATOM 1466 N N . ALA A 1 188 ? 76.254 -14.601 -67.677 1.00 23.39 188 ALA A N 1
ATOM 1467 C CA . ALA A 1 188 ? 76.282 -14.809 -69.132 1.00 23.39 188 ALA A CA 1
ATOM 1468 C C . ALA A 1 188 ? 75.102 -14.458 -70.084 1.00 23.39 188 ALA A C 1
ATOM 1470 O O . ALA A 1 188 ? 74.036 -15.057 -70.064 1.00 23.39 188 ALA A O 1
ATOM 1471 N N . LYS A 1 189 ? 75.517 -13.694 -71.115 1.00 24.47 189 LYS A N 1
ATOM 1472 C CA . LYS A 1 189 ? 75.183 -13.756 -72.559 1.00 24.47 189 LYS A CA 1
ATOM 1473 C C . LYS A 1 189 ? 73.900 -13.097 -73.097 1.00 24.47 189 LYS A C 1
ATOM 1475 O O . LYS A 1 189 ? 72.838 -13.691 -73.164 1.00 24.47 189 LYS A O 1
ATOM 1480 N N . GLN A 1 190 ? 74.135 -11.910 -73.667 1.00 30.33 190 GLN A N 1
ATOM 1481 C CA . GLN A 1 190 ? 74.033 -11.620 -75.108 1.00 30.33 190 GLN A CA 1
ATOM 1482 C C . GLN A 1 190 ? 72.689 -11.908 -75.800 1.00 30.33 190 GLN A C 1
ATOM 1484 O O . GLN A 1 190 ? 72.472 -13.003 -76.302 1.00 30.33 190 GLN A O 1
ATOM 1489 N N . THR A 1 191 ? 71.905 -10.844 -75.992 1.00 22.81 191 THR A N 1
ATOM 1490 C CA . THR A 1 191 ? 71.235 -10.568 -77.276 1.00 22.81 191 THR A CA 1
ATOM 1491 C C . THR A 1 191 ? 70.991 -9.065 -77.386 1.00 22.81 191 THR A C 1
ATOM 1493 O O . THR A 1 191 ? 70.345 -8.468 -76.528 1.00 22.81 191 THR A O 1
ATOM 1496 N N . GLU A 1 192 ? 71.587 -8.455 -78.407 1.00 37.31 192 GLU A N 1
ATOM 1497 C CA . GLU A 1 192 ? 71.409 -7.055 -78.786 1.00 37.31 192 GLU A CA 1
ATOM 1498 C C . GLU A 1 192 ? 69.961 -6.815 -79.238 1.00 37.31 192 GLU A C 1
ATOM 1500 O O . GLU A 1 192 ? 69.446 -7.526 -80.100 1.00 37.31 192 GLU A O 1
ATOM 1505 N N . ALA A 1 193 ? 69.317 -5.796 -78.668 1.00 29.23 193 ALA A N 1
ATOM 1506 C CA . ALA A 1 193 ? 68.098 -5.180 -79.183 1.00 29.23 193 ALA A CA 1
ATOM 1507 C C . ALA A 1 193 ? 68.315 -3.655 -79.199 1.00 29.23 193 ALA A C 1
ATOM 1509 O O . ALA A 1 193 ? 69.041 -3.137 -78.342 1.00 29.23 193 ALA A O 1
ATOM 1510 N N . PRO A 1 194 ? 67.773 -2.937 -80.195 1.00 41.84 194 PRO A N 1
ATOM 1511 C CA . PRO A 1 194 ? 68.257 -1.620 -80.576 1.00 41.84 194 PRO A CA 1
ATOM 1512 C C . PRO A 1 194 ? 67.974 -0.590 -79.481 1.00 41.84 194 PRO A C 1
ATOM 1514 O O . PRO A 1 194 ? 66.871 -0.482 -78.952 1.00 41.84 194 PRO A O 1
ATOM 1517 N N . ILE A 1 195 ? 69.007 0.170 -79.146 1.00 52.78 195 ILE A N 1
ATOM 1518 C CA . ILE A 1 195 ? 68.959 1.300 -78.226 1.00 52.78 195 ILE A CA 1
ATOM 1519 C C . ILE A 1 195 ? 68.213 2.449 -78.924 1.00 52.78 195 ILE A C 1
ATOM 1521 O O . ILE A 1 195 ? 68.791 3.112 -79.783 1.00 52.78 195 ILE A O 1
ATOM 1525 N N . ASP A 1 196 ? 66.945 2.690 -78.569 1.00 66.12 196 ASP A N 1
ATOM 1526 C CA . ASP A 1 196 ? 66.193 3.864 -79.037 1.00 66.12 196 ASP A CA 1
ATOM 1527 C C . ASP A 1 196 ? 65.882 4.830 -77.883 1.00 66.12 196 ASP A C 1
ATOM 1529 O O . ASP A 1 196 ? 64.937 4.658 -77.107 1.00 66.12 196 ASP A O 1
ATOM 1533 N N . LYS A 1 197 ? 66.686 5.894 -77.794 1.00 71.00 197 LYS A N 1
ATOM 1534 C CA . LYS A 1 197 ? 66.494 7.017 -76.866 1.00 71.00 197 LYS A CA 1
ATOM 1535 C C . LYS A 1 197 ? 65.094 7.640 -76.996 1.00 71.00 197 LYS A C 1
ATOM 1537 O O . LYS A 1 197 ? 64.499 7.999 -75.979 1.00 71.00 197 LYS A O 1
ATOM 1542 N N . LYS A 1 198 ? 64.529 7.708 -78.211 1.00 73.31 198 LYS A N 1
ATOM 1543 C CA . LYS A 1 198 ? 63.196 8.296 -78.435 1.00 73.31 198 LYS A CA 1
ATOM 1544 C C . LYS A 1 198 ? 62.091 7.482 -77.773 1.00 73.31 198 LYS A C 1
ATOM 1546 O O . LYS A 1 198 ? 61.088 8.054 -77.347 1.00 73.31 198 LYS A O 1
ATOM 1551 N N . GLN A 1 199 ? 62.261 6.166 -77.661 1.00 77.06 199 GLN A N 1
ATOM 1552 C CA . GLN A 1 199 ? 61.294 5.315 -76.976 1.00 77.06 199 GLN A CA 1
ATOM 1553 C C . GLN A 1 199 ? 61.290 5.582 -75.462 1.00 77.06 199 GLN A C 1
ATOM 1555 O O . GLN A 1 199 ? 60.219 5.777 -74.887 1.00 77.06 199 GLN A O 1
ATOM 1560 N N . ALA A 1 200 ? 62.465 5.690 -74.831 1.00 69.81 200 ALA A N 1
ATOM 1561 C CA . ALA A 1 200 ? 62.578 6.007 -73.403 1.00 69.81 200 ALA A CA 1
ATOM 1562 C C . ALA A 1 200 ? 62.040 7.414 -73.064 1.00 69.81 200 ALA A C 1
ATOM 1564 O O . ALA A 1 200 ? 61.365 7.595 -72.050 1.00 69.81 200 ALA A O 1
ATOM 1565 N N . GLU A 1 201 ? 62.266 8.403 -73.936 1.00 75.88 201 GLU A N 1
ATOM 1566 C CA . GLU A 1 201 ? 61.697 9.753 -73.797 1.00 75.88 201 GLU A CA 1
ATOM 1567 C C . GLU A 1 201 ? 60.166 9.759 -73.926 1.00 75.88 201 GLU A C 1
ATOM 1569 O O . GLU A 1 201 ? 59.481 10.425 -73.147 1.00 75.88 201 GLU A O 1
ATOM 1574 N N . LYS A 1 202 ? 59.609 8.976 -74.859 1.00 80.06 202 LYS A N 1
ATOM 1575 C CA . LYS A 1 202 ? 58.155 8.837 -75.034 1.00 80.06 202 LYS A CA 1
ATOM 1576 C C . LYS A 1 202 ? 57.492 8.152 -73.835 1.00 80.06 202 LYS A C 1
ATOM 1578 O O . LYS A 1 202 ? 56.430 8.582 -73.389 1.00 80.06 202 LYS A O 1
ATOM 1583 N N . GLU A 1 203 ? 58.116 7.112 -73.285 1.00 79.44 203 GLU A N 1
ATOM 1584 C CA . GLU A 1 203 ? 57.632 6.424 -72.081 1.00 79.44 203 GLU A CA 1
ATOM 1585 C C . GLU A 1 203 ? 57.710 7.312 -70.832 1.00 79.44 203 GLU A C 1
ATOM 1587 O O . GLU A 1 203 ? 56.823 7.246 -69.978 1.00 79.44 203 GLU A O 1
ATOM 1592 N N . LYS A 1 204 ? 58.721 8.188 -70.750 1.00 80.94 204 LYS A N 1
ATOM 1593 C CA . LYS A 1 204 ? 58.842 9.191 -69.685 1.00 80.94 204 LYS A CA 1
ATOM 1594 C C . LYS A 1 204 ? 57.723 10.229 -69.771 1.00 80.94 204 LYS A C 1
ATOM 1596 O O . LYS A 1 204 ? 57.042 10.441 -68.773 1.00 80.94 204 LYS A O 1
ATOM 1601 N N . GLN A 1 205 ? 57.472 10.800 -70.952 1.00 82.06 205 GLN A N 1
ATOM 1602 C CA . GLN A 1 205 ? 56.367 11.749 -71.156 1.00 82.06 205 GLN A CA 1
ATOM 1603 C C . GLN A 1 205 ? 55.003 11.123 -70.826 1.00 82.06 205 GLN A C 1
ATOM 1605 O O . GLN A 1 205 ? 54.164 11.755 -70.186 1.00 82.06 205 GLN A O 1
ATOM 1610 N N . ALA A 1 206 ? 54.785 9.858 -71.203 1.00 79.94 206 ALA A N 1
ATOM 1611 C CA . ALA A 1 206 ? 53.564 9.136 -70.851 1.00 79.94 206 ALA A CA 1
ATOM 1612 C C . ALA A 1 206 ? 53.434 8.900 -69.332 1.00 79.94 206 ALA A C 1
ATOM 1614 O O . ALA A 1 206 ? 52.337 9.014 -68.783 1.00 79.94 206 ALA A O 1
ATOM 1615 N N . ALA A 1 207 ? 54.536 8.597 -68.638 1.00 73.31 207 ALA A N 1
ATOM 1616 C CA . ALA A 1 207 ? 54.550 8.437 -67.183 1.00 73.31 207 ALA A CA 1
ATOM 1617 C C . ALA A 1 207 ? 54.337 9.771 -66.441 1.00 73.31 207 ALA A C 1
ATOM 1619 O O . ALA A 1 207 ? 53.631 9.792 -65.434 1.00 73.31 207 ALA A O 1
ATOM 1620 N N . GLU A 1 208 ? 54.886 10.878 -66.950 1.00 77.50 208 GLU A N 1
ATOM 1621 C CA . GLU A 1 208 ? 54.671 12.237 -66.430 1.00 77.50 208 GLU A CA 1
ATOM 1622 C C . GLU A 1 208 ? 53.205 12.668 -66.580 1.00 77.50 208 GLU A C 1
ATOM 1624 O O . GLU A 1 208 ? 52.594 13.089 -65.599 1.00 77.50 208 GLU A O 1
ATOM 1629 N N . ALA A 1 209 ? 52.598 12.454 -67.753 1.00 82.81 209 ALA A N 1
ATOM 1630 C CA . ALA A 1 209 ? 51.177 12.731 -67.975 1.00 82.81 209 ALA A CA 1
ATOM 1631 C C . ALA A 1 209 ? 50.264 11.869 -67.078 1.00 82.81 209 ALA A C 1
ATOM 1633 O O . ALA A 1 209 ? 49.288 12.361 -66.510 1.00 82.81 209 ALA A O 1
ATOM 1634 N N . ALA A 1 210 ? 50.595 10.585 -66.894 1.00 77.69 210 ALA A N 1
ATOM 1635 C CA . ALA A 1 210 ? 49.857 9.697 -65.995 1.00 77.69 210 ALA A CA 1
ATOM 1636 C C . ALA A 1 210 ? 49.997 10.098 -64.515 1.00 77.69 210 ALA A C 1
ATOM 1638 O O . ALA A 1 210 ? 49.060 9.903 -63.736 1.00 77.69 210 ALA A O 1
ATOM 1639 N N . LYS A 1 211 ? 51.152 10.654 -64.123 1.00 79.25 211 LYS A N 1
ATOM 1640 C CA . LYS A 1 211 ? 51.398 11.163 -62.770 1.00 79.25 211 LYS A CA 1
ATOM 1641 C C . LYS A 1 211 ? 50.597 12.436 -62.513 1.00 79.25 211 LYS A C 1
ATOM 1643 O O . LYS A 1 211 ? 49.914 12.510 -61.498 1.00 79.25 211 LYS A O 1
ATOM 1648 N N . GLU A 1 212 ? 50.606 13.379 -63.454 1.00 81.94 212 GLU A N 1
ATOM 1649 C CA . GLU A 1 212 ? 49.821 14.617 -63.364 1.00 81.94 212 GLU A CA 1
ATOM 1650 C C . GLU A 1 212 ? 48.313 14.320 -63.271 1.00 81.94 212 GLU A C 1
ATOM 1652 O O . GLU A 1 212 ? 47.595 14.909 -62.461 1.00 81.94 212 GLU A O 1
ATOM 1657 N N . GLN A 1 213 ? 47.829 13.346 -64.047 1.00 79.50 213 GLN A N 1
ATOM 1658 C CA . GLN A 1 213 ? 46.444 12.884 -63.969 1.00 79.50 213 GLN A CA 1
ATOM 1659 C C . GLN A 1 213 ? 46.120 12.249 -62.604 1.00 79.50 213 GLN A C 1
ATOM 1661 O O . GLN A 1 213 ? 45.074 12.539 -62.023 1.00 79.50 213 GLN A O 1
ATOM 1666 N N . ALA A 1 214 ? 47.018 11.426 -62.053 1.00 70.12 214 ALA A N 1
ATOM 1667 C CA . ALA A 1 214 ? 46.839 10.834 -60.726 1.00 70.12 214 ALA A CA 1
ATOM 1668 C C . ALA A 1 214 ? 46.859 11.888 -59.598 1.00 70.12 214 ALA A C 1
ATOM 1670 O O . ALA A 1 214 ? 46.098 11.768 -58.639 1.00 70.12 214 ALA A O 1
ATOM 1671 N N . GLU A 1 215 ? 47.678 12.937 -59.720 1.00 70.56 215 GLU A N 1
ATOM 1672 C CA . GLU A 1 215 ? 47.713 14.073 -58.787 1.00 70.56 215 GLU A CA 1
ATOM 1673 C C . GLU A 1 215 ? 46.415 14.894 -58.834 1.00 70.56 215 GLU A C 1
ATOM 1675 O O . GLU A 1 215 ? 45.876 15.238 -57.779 1.00 70.56 215 GLU A O 1
ATOM 1680 N N . LYS A 1 216 ? 45.852 15.132 -60.027 1.00 81.19 216 LYS A N 1
ATOM 1681 C CA . LYS A 1 216 ? 44.536 15.778 -60.196 1.00 81.19 216 LYS A CA 1
ATOM 1682 C C . LYS A 1 216 ? 43.404 14.953 -59.579 1.00 81.19 216 LYS A C 1
ATOM 1684 O O . LYS A 1 216 ? 42.590 15.486 -58.827 1.00 81.19 216 LYS A O 1
ATOM 1689 N N . GLU A 1 217 ? 43.377 13.644 -59.829 1.00 77.19 217 GLU A N 1
ATOM 1690 C CA . GLU A 1 217 ? 42.393 12.733 -59.223 1.00 77.19 217 GLU A CA 1
ATOM 1691 C C . GLU A 1 217 ? 42.512 12.676 -57.696 1.00 77.19 217 GLU A C 1
ATOM 1693 O O . GLU A 1 217 ? 41.509 12.539 -56.995 1.00 77.19 217 GLU A O 1
ATOM 1698 N N . ARG A 1 218 ? 43.731 12.804 -57.165 1.00 80.94 218 ARG A N 1
ATOM 1699 C CA . ARG A 1 218 ? 43.979 12.833 -55.722 1.00 80.94 218 ARG A CA 1
ATOM 1700 C C . ARG A 1 218 ? 43.461 14.121 -55.091 1.00 80.94 218 ARG A C 1
ATOM 1702 O O . ARG A 1 218 ? 42.839 14.057 -54.035 1.00 80.94 218 ARG A O 1
ATOM 1709 N N . GLN A 1 219 ? 43.699 15.271 -55.724 1.00 69.81 219 GLN A N 1
ATOM 1710 C CA . GLN A 1 219 ? 43.180 16.560 -55.253 1.00 69.81 219 GLN A CA 1
ATOM 1711 C C . GLN A 1 219 ? 41.648 16.575 -55.228 1.00 69.81 219 GLN A C 1
ATOM 1713 O O . GLN A 1 219 ? 41.054 17.041 -54.258 1.00 69.81 219 GLN A O 1
ATOM 1718 N N . GLU A 1 220 ? 41.003 16.003 -56.247 1.00 73.69 220 GLU A N 1
ATOM 1719 C CA . GLU A 1 220 ? 39.543 15.894 -56.276 1.00 73.69 220 GLU A CA 1
ATOM 1720 C C . GLU A 1 220 ? 39.012 14.916 -55.215 1.00 73.69 220 GLU A C 1
ATOM 1722 O O . GLU A 1 220 ? 38.030 15.219 -54.538 1.00 73.69 220 GLU A O 1
ATOM 1727 N N . ALA A 1 221 ? 39.683 13.780 -54.993 1.00 64.88 221 ALA A N 1
ATOM 1728 C CA . ALA A 1 221 ? 39.321 12.853 -53.918 1.00 64.88 221 ALA A CA 1
ATOM 1729 C C . ALA A 1 221 ? 39.444 13.493 -52.520 1.00 64.88 221 ALA A C 1
ATOM 1731 O O . ALA A 1 221 ? 38.596 13.252 -51.662 1.00 64.88 221 ALA A O 1
ATOM 1732 N N . GLU A 1 222 ? 40.453 14.340 -52.297 1.00 63.31 222 GLU A N 1
ATOM 1733 C CA . GLU A 1 222 ? 40.619 15.109 -51.056 1.00 63.31 222 GLU A CA 1
ATOM 1734 C C . GLU A 1 222 ? 39.504 16.153 -50.881 1.00 63.31 222 GLU A C 1
ATOM 1736 O O . GLU A 1 222 ? 38.919 16.266 -49.805 1.00 63.31 222 GLU A O 1
ATOM 1741 N N . ARG A 1 223 ? 39.129 16.863 -51.953 1.00 76.12 223 ARG A N 1
ATOM 1742 C CA . ARG A 1 223 ? 38.004 17.812 -51.936 1.00 76.12 223 ARG A CA 1
ATOM 1743 C C . ARG A 1 223 ? 36.677 17.121 -51.604 1.00 76.12 223 ARG A C 1
ATOM 1745 O O . ARG A 1 223 ? 35.888 17.640 -50.814 1.00 76.12 223 ARG A O 1
ATOM 1752 N N . LEU A 1 224 ? 36.425 15.951 -52.194 1.00 69.94 224 LEU A N 1
ATOM 1753 C CA . LEU A 1 224 ? 35.223 15.151 -51.931 1.00 69.94 224 LEU A CA 1
ATOM 1754 C C . LEU A 1 224 ? 35.199 14.600 -50.502 1.00 69.94 224 LEU A C 1
ATOM 1756 O O . LEU A 1 224 ? 34.144 14.612 -49.868 1.00 69.94 224 LEU A O 1
ATOM 1760 N N . LYS A 1 225 ? 36.358 14.195 -49.969 1.00 64.44 225 LYS A N 1
ATOM 1761 C CA . LYS A 1 225 ? 36.504 13.802 -48.566 1.00 64.44 225 LYS A CA 1
ATOM 1762 C C . LYS A 1 225 ? 36.129 14.951 -47.627 1.00 64.44 225 LYS A C 1
ATOM 1764 O O . LYS A 1 225 ? 35.272 14.763 -46.773 1.00 64.44 225 LYS A O 1
ATOM 1769 N N . GLN A 1 226 ? 36.678 16.148 -47.837 1.00 58.50 226 GLN A N 1
ATOM 1770 C CA . GLN A 1 226 ? 36.363 17.330 -47.022 1.00 58.50 226 GLN A CA 1
ATOM 1771 C C . GLN A 1 226 ? 34.868 17.690 -47.075 1.00 58.50 226 GLN A C 1
ATOM 1773 O O . GLN A 1 226 ? 34.254 17.981 -46.049 1.00 58.50 226 GLN A O 1
ATOM 1778 N N . ALA A 1 227 ? 34.246 17.605 -48.255 1.00 66.75 227 ALA A N 1
ATOM 1779 C CA . ALA A 1 227 ? 32.808 17.828 -48.404 1.00 66.75 227 ALA A CA 1
ATOM 1780 C C . ALA A 1 227 ? 31.961 16.775 -47.659 1.00 66.75 227 ALA A C 1
ATOM 1782 O O . ALA A 1 227 ? 30.920 17.109 -47.091 1.00 66.75 227 ALA A O 1
ATOM 1783 N N . ALA A 1 228 ? 32.394 15.512 -47.636 1.00 59.25 228 ALA A N 1
ATOM 1784 C CA . ALA A 1 228 ? 31.741 14.458 -46.861 1.00 59.25 228 ALA A CA 1
ATOM 1785 C C . ALA A 1 228 ? 31.930 14.648 -45.341 1.00 59.25 228 ALA A C 1
ATOM 1787 O O . ALA A 1 228 ? 30.986 14.440 -44.584 1.00 59.25 228 ALA A O 1
ATOM 1788 N N . GLU A 1 229 ? 33.092 15.125 -44.880 1.00 58.16 229 GLU A N 1
ATOM 1789 C CA . GLU A 1 229 ? 33.344 15.448 -43.461 1.00 58.16 229 GLU A CA 1
ATOM 1790 C C . GLU A 1 229 ? 32.432 16.592 -42.977 1.00 58.16 229 GLU A C 1
ATOM 1792 O O . GLU A 1 229 ? 31.868 16.531 -41.877 1.00 58.16 229 GLU A O 1
ATOM 1797 N N . GLN A 1 230 ? 32.203 17.599 -43.827 1.00 62.69 230 GLN A N 1
ATOM 1798 C CA . GLN A 1 230 ? 31.246 18.669 -43.550 1.00 62.69 230 GLN A CA 1
ATOM 1799 C C . GLN A 1 230 ? 29.805 18.142 -43.463 1.00 62.69 230 GLN A C 1
ATOM 1801 O O . GLN A 1 230 ? 29.102 18.433 -42.493 1.00 62.69 230 GLN A O 1
ATOM 1806 N N . LYS A 1 231 ? 29.376 17.308 -44.419 1.00 65.56 231 LYS A N 1
ATOM 1807 C CA . LYS A 1 231 ? 28.041 16.684 -44.398 1.00 65.56 231 LYS A CA 1
ATOM 1808 C C . LYS A 1 231 ? 27.818 15.812 -43.164 1.00 65.56 231 LYS A C 1
ATOM 1810 O O . LYS A 1 231 ? 26.728 15.841 -42.602 1.00 65.56 231 LYS A O 1
ATOM 1815 N N . LEU A 1 232 ? 28.838 15.071 -42.718 1.00 63.09 232 LEU A N 1
ATOM 1816 C CA . LEU A 1 232 ? 28.762 14.283 -41.485 1.00 63.09 232 LEU A CA 1
ATOM 1817 C C . LEU A 1 232 ? 28.485 15.191 -40.286 1.00 63.09 232 LEU A C 1
ATOM 1819 O O . LEU A 1 232 ? 27.619 14.897 -39.470 1.00 63.09 232 LEU A O 1
ATOM 1823 N N . THR A 1 233 ? 29.186 16.319 -40.206 1.00 57.06 233 THR A N 1
ATOM 1824 C CA . THR A 1 233 ? 29.013 17.295 -39.125 1.00 57.06 233 THR A CA 1
ATOM 1825 C C . THR A 1 233 ? 27.605 17.898 -39.129 1.00 57.06 233 THR A C 1
ATOM 1827 O O . THR A 1 233 ? 26.955 17.966 -38.087 1.00 57.06 233 THR A O 1
ATOM 1830 N N . GLU A 1 234 ? 27.097 18.293 -40.297 1.00 63.88 234 GLU A N 1
ATOM 1831 C CA . GLU A 1 234 ? 25.737 18.823 -40.453 1.00 63.88 234 GLU A CA 1
ATOM 1832 C C . GLU A 1 234 ? 24.665 17.780 -40.090 1.00 63.88 234 GLU A C 1
ATOM 1834 O O . GLU A 1 234 ? 23.716 18.102 -39.371 1.00 63.88 234 GLU A O 1
ATOM 1839 N N . ALA A 1 235 ? 24.841 16.524 -40.514 1.00 59.38 235 ALA A N 1
ATOM 1840 C CA . ALA A 1 235 ? 23.941 15.420 -40.190 1.00 59.38 235 ALA A CA 1
ATOM 1841 C C . ALA A 1 235 ? 23.915 15.121 -38.682 1.00 59.38 235 ALA A C 1
ATOM 1843 O O . ALA A 1 235 ? 22.839 15.032 -38.091 1.00 59.38 235 ALA A O 1
ATOM 1844 N N . LEU A 1 236 ? 25.085 15.050 -38.036 1.00 55.19 236 LEU A N 1
ATOM 1845 C CA . LEU A 1 236 ? 25.195 14.845 -36.589 1.00 55.19 236 LEU A CA 1
ATOM 1846 C C . LEU A 1 236 ? 24.536 15.984 -35.800 1.00 55.19 236 LEU A C 1
ATOM 1848 O O . LEU A 1 236 ? 23.818 15.731 -34.833 1.00 55.19 236 LEU A O 1
ATOM 1852 N N . ASN A 1 237 ? 24.737 17.234 -36.223 1.00 59.41 237 ASN A N 1
ATOM 1853 C CA . ASN A 1 237 ? 24.137 18.401 -35.573 1.00 59.41 237 ASN A CA 1
ATOM 1854 C C . ASN A 1 237 ? 22.611 18.431 -35.723 1.00 59.41 237 ASN A C 1
ATOM 1856 O O . ASN A 1 237 ? 21.901 18.739 -34.764 1.00 59.41 237 ASN A O 1
ATOM 1860 N N . LYS A 1 238 ? 22.096 18.078 -36.905 1.00 63.25 238 LYS A N 1
ATOM 1861 C CA . LYS A 1 238 ? 20.656 18.000 -37.165 1.00 63.25 238 LYS A CA 1
ATOM 1862 C C . LYS A 1 238 ? 19.985 16.922 -36.308 1.00 63.25 238 LYS A C 1
ATOM 1864 O O . LYS A 1 238 ? 18.983 17.210 -35.657 1.00 63.25 238 LYS A O 1
ATOM 1869 N N . GLU A 1 239 ? 20.558 15.721 -36.268 1.00 59.31 239 GLU A N 1
ATOM 1870 C CA . GLU A 1 239 ? 20.044 14.594 -35.479 1.00 59.31 239 GLU A CA 1
ATOM 1871 C C . GLU A 1 239 ? 20.062 14.909 -33.973 1.00 59.31 239 GLU A C 1
ATOM 1873 O O . GLU A 1 239 ? 19.069 14.711 -33.272 1.00 59.31 239 GLU A O 1
ATOM 1878 N N . ASN A 1 240 ? 21.160 15.497 -33.480 1.00 60.44 240 ASN A N 1
ATOM 1879 C CA . ASN A 1 240 ? 21.276 15.953 -32.094 1.00 60.44 240 ASN A CA 1
ATOM 1880 C C . ASN A 1 240 ? 20.210 16.997 -31.735 1.00 60.44 240 ASN A C 1
ATOM 1882 O O . ASN A 1 240 ? 19.629 16.927 -30.654 1.00 60.44 240 ASN A O 1
ATOM 1886 N N . SER A 1 241 ? 19.927 17.950 -32.631 1.00 61.94 241 SER A N 1
ATOM 1887 C CA . SER A 1 241 ? 18.905 18.974 -32.391 1.00 61.94 241 SER A CA 1
ATOM 1888 C C . SER A 1 241 ? 17.490 18.396 -32.342 1.00 61.94 241 SER A C 1
ATOM 1890 O O . SER A 1 241 ? 16.680 18.861 -31.540 1.00 61.94 241 SER A O 1
ATOM 1892 N N . LEU A 1 242 ? 17.178 17.410 -33.191 1.00 57.19 242 LEU A N 1
ATOM 1893 C CA . LEU A 1 242 ? 15.876 16.738 -33.194 1.00 57.19 242 LEU A CA 1
ATOM 1894 C C . LEU A 1 242 ? 15.694 15.898 -31.927 1.00 57.19 242 LEU A C 1
ATOM 1896 O O . LEU A 1 242 ? 14.704 16.060 -31.215 1.00 57.19 242 LEU A O 1
ATOM 1900 N N . SER A 1 243 ? 16.698 15.087 -31.587 1.00 62.19 243 SER A N 1
ATOM 1901 C CA . SER A 1 243 ? 16.691 14.260 -30.379 1.00 62.19 243 SER A CA 1
ATOM 1902 C C . SER A 1 243 ? 16.594 15.109 -29.104 1.00 62.19 243 SER A C 1
ATOM 1904 O O . SER A 1 243 ? 15.833 14.783 -28.196 1.00 62.19 243 SER A O 1
ATOM 1906 N N . TYR A 1 244 ? 17.285 16.255 -29.054 1.00 61.06 244 TYR A N 1
ATOM 1907 C CA . TYR A 1 244 ? 17.184 17.201 -27.941 1.00 61.06 244 TYR A CA 1
ATOM 1908 C C . TYR A 1 244 ? 15.778 17.799 -27.802 1.00 61.06 244 TYR A C 1
ATOM 1910 O O . TYR A 1 244 ? 15.248 17.840 -26.694 1.00 61.06 244 TYR A O 1
ATOM 1918 N N . ALA A 1 245 ? 15.151 18.234 -28.899 1.00 63.94 245 ALA A N 1
ATOM 1919 C CA . ALA A 1 245 ? 13.800 18.798 -28.861 1.00 63.94 245 ALA A CA 1
ATOM 1920 C C . ALA A 1 245 ? 12.756 17.764 -28.398 1.00 63.94 245 ALA A C 1
ATOM 1922 O O . ALA A 1 245 ? 11.869 18.073 -27.593 1.00 63.94 245 ALA A O 1
ATOM 1923 N N . GLU A 1 246 ? 12.886 16.517 -28.853 1.00 67.88 246 GLU A N 1
ATOM 1924 C CA . GLU A 1 246 ? 12.044 15.408 -28.405 1.00 67.88 246 GLU A CA 1
ATOM 1925 C C . GLU A 1 246 ? 12.269 15.068 -26.928 1.00 67.88 246 GLU A C 1
ATOM 1927 O O . GLU A 1 246 ? 11.301 14.910 -26.181 1.00 67.88 246 GLU A O 1
ATOM 1932 N N . LEU A 1 247 ? 13.526 14.995 -26.478 1.00 65.12 247 LEU A N 1
ATOM 1933 C CA . LEU A 1 247 ? 13.865 14.747 -25.075 1.00 65.12 247 LEU A CA 1
ATOM 1934 C C . LEU A 1 247 ? 13.391 15.882 -24.169 1.00 65.12 247 LEU A C 1
ATOM 1936 O O . LEU A 1 247 ? 12.850 15.607 -23.103 1.00 65.12 247 LEU A O 1
ATOM 1940 N N . GLN A 1 248 ? 13.513 17.138 -24.599 1.00 69.12 248 GLN A N 1
ATOM 1941 C CA . GLN A 1 248 ? 13.009 18.295 -23.862 1.00 69.12 248 GLN A CA 1
ATOM 1942 C C . GLN A 1 248 ? 11.484 18.239 -23.721 1.00 69.12 248 GLN A C 1
ATOM 1944 O O . GLN A 1 248 ? 10.949 18.503 -22.645 1.00 69.12 248 GLN A O 1
ATOM 1949 N N . THR A 1 249 ? 10.782 17.838 -24.782 1.00 74.62 249 THR A N 1
ATOM 1950 C CA . THR A 1 249 ? 9.323 17.664 -24.756 1.00 74.62 249 THR A CA 1
ATOM 1951 C C . THR A 1 249 ? 8.917 16.525 -23.820 1.00 74.62 249 THR A C 1
ATOM 1953 O O . THR A 1 249 ? 8.027 16.697 -22.988 1.00 74.62 249 THR A O 1
ATOM 1956 N N . LYS A 1 250 ? 9.605 15.377 -23.891 1.00 74.44 250 LYS A N 1
ATOM 1957 C CA . LYS A 1 250 ? 9.379 14.230 -22.996 1.00 74.44 250 LYS A CA 1
ATOM 1958 C C . LYS A 1 250 ? 9.695 14.572 -21.538 1.00 74.44 250 LYS A C 1
ATOM 1960 O O . LYS A 1 250 ? 8.923 14.215 -20.656 1.00 74.44 250 LYS A O 1
ATOM 1965 N N . GLN A 1 251 ? 10.767 15.319 -21.284 1.00 72.56 251 GLN A N 1
ATOM 1966 C CA . GLN A 1 251 ? 11.137 15.796 -19.953 1.00 72.56 251 GLN A CA 1
ATOM 1967 C C . GLN A 1 251 ? 10.104 16.766 -19.389 1.00 72.56 251 GLN A C 1
ATOM 1969 O O . GLN A 1 251 ? 9.715 16.622 -18.231 1.00 72.56 251 GLN A O 1
ATOM 1974 N N . ALA A 1 252 ? 9.622 17.718 -20.191 1.00 74.00 252 ALA A N 1
ATOM 1975 C CA . ALA A 1 252 ? 8.572 18.640 -19.775 1.00 74.00 252 ALA A CA 1
ATOM 1976 C C . ALA A 1 252 ? 7.275 17.884 -19.444 1.00 74.00 252 ALA A C 1
ATOM 1978 O O . ALA A 1 252 ? 6.677 18.125 -18.396 1.00 74.00 252 ALA A O 1
ATOM 1979 N N . ALA A 1 253 ? 6.885 16.920 -20.283 1.00 78.06 253 ALA A N 1
ATOM 1980 C CA . ALA A 1 253 ? 5.700 16.096 -20.060 1.00 78.06 253 ALA A CA 1
ATOM 1981 C C . ALA A 1 253 ? 5.820 15.220 -18.799 1.00 78.06 253 ALA A C 1
ATOM 1983 O O . ALA A 1 253 ? 4.907 15.201 -17.975 1.00 78.06 253 ALA A O 1
ATOM 1984 N N . ALA A 1 254 ? 6.954 14.541 -18.606 1.00 72.50 254 ALA A N 1
ATOM 1985 C CA . ALA A 1 254 ? 7.216 13.741 -17.410 1.00 72.50 254 ALA A CA 1
ATOM 1986 C C . ALA A 1 254 ? 7.260 14.609 -16.137 1.00 72.50 254 ALA A C 1
ATOM 1988 O O . ALA A 1 254 ? 6.701 14.237 -15.109 1.00 72.50 254 ALA A O 1
ATOM 1989 N N . THR A 1 255 ? 7.843 15.809 -16.212 1.00 74.75 255 THR A N 1
ATOM 1990 C CA . THR A 1 255 ? 7.858 16.770 -15.094 1.00 74.75 255 THR A CA 1
ATOM 1991 C C . THR A 1 255 ? 6.451 17.260 -14.740 1.00 74.75 255 THR A C 1
ATOM 1993 O O . THR A 1 255 ? 6.107 17.356 -13.559 1.00 74.75 255 THR A O 1
ATOM 1996 N N . ALA A 1 256 ? 5.610 17.533 -15.742 1.00 80.94 256 ALA A N 1
ATOM 1997 C CA . ALA A 1 256 ? 4.212 17.893 -15.522 1.00 80.94 256 ALA A CA 1
ATOM 1998 C C . ALA A 1 256 ? 3.441 16.762 -14.823 1.00 80.94 256 ALA A C 1
ATOM 2000 O O . ALA A 1 256 ? 2.781 17.017 -13.818 1.00 80.94 256 ALA A O 1
ATOM 2001 N N . LYS A 1 257 ? 3.610 15.508 -15.270 1.00 82.19 257 LYS A N 1
ATOM 2002 C CA . LYS A 1 257 ? 3.011 14.330 -14.616 1.00 82.19 257 LYS A CA 1
ATOM 2003 C C . LYS A 1 257 ? 3.418 14.204 -13.147 1.00 82.19 257 LYS A C 1
ATOM 2005 O O . LYS A 1 257 ? 2.564 13.955 -12.301 1.00 82.19 257 LYS A O 1
ATOM 2010 N N . VAL A 1 258 ? 4.703 14.398 -12.827 1.00 75.25 258 VAL A N 1
ATOM 2011 C CA . VAL A 1 258 ? 5.185 14.387 -11.432 1.00 75.25 258 VAL A CA 1
ATOM 2012 C C . VAL A 1 258 ? 4.511 15.488 -10.614 1.00 75.25 258 VAL A C 1
ATOM 2014 O O . VAL A 1 258 ? 4.066 15.236 -9.498 1.00 75.25 258 VAL A O 1
ATOM 2017 N N . THR A 1 259 ? 4.391 16.691 -11.177 1.00 79.00 259 THR A N 1
ATOM 2018 C CA . THR A 1 259 ? 3.771 17.842 -10.503 1.00 79.00 259 THR A CA 1
ATOM 2019 C C . THR A 1 259 ? 2.290 17.593 -10.209 1.00 79.00 259 THR A C 1
ATOM 2021 O O . THR A 1 259 ? 1.830 17.839 -9.095 1.00 79.00 259 THR A O 1
ATOM 2024 N N . GLU A 1 260 ? 1.543 17.061 -11.178 1.00 86.31 260 GLU A N 1
ATOM 2025 C CA . GLU A 1 260 ? 0.130 16.708 -11.004 1.00 86.31 260 GLU A CA 1
ATOM 2026 C C . GLU A 1 260 ? -0.061 15.591 -9.971 1.00 86.31 260 GLU A C 1
ATOM 2028 O O . GLU A 1 260 ? -0.924 15.695 -9.095 1.00 86.31 260 GLU A O 1
ATOM 2033 N N . ALA A 1 261 ? 0.764 14.541 -10.031 1.00 77.06 261 ALA A N 1
ATOM 2034 C CA . ALA A 1 261 ? 0.714 13.443 -9.069 1.00 77.06 261 ALA A CA 1
ATOM 2035 C C . ALA A 1 261 ? 1.039 13.916 -7.642 1.00 77.06 261 ALA A C 1
ATOM 2037 O O . ALA A 1 261 ? 0.355 13.518 -6.697 1.00 77.06 261 ALA A O 1
ATOM 2038 N N . GLN A 1 262 ? 2.021 14.811 -7.491 1.00 76.25 262 GLN A N 1
ATOM 2039 C CA . GLN A 1 262 ? 2.379 15.409 -6.204 1.00 76.25 262 GLN A CA 1
ATOM 2040 C C . GLN A 1 262 ? 1.234 16.261 -5.650 1.00 76.25 262 GLN A C 1
ATOM 2042 O O . GLN A 1 262 ? 0.832 16.074 -4.506 1.00 76.25 262 GLN A O 1
ATOM 2047 N N . ALA A 1 263 ? 0.643 17.136 -6.469 1.00 85.00 263 ALA A N 1
ATOM 2048 C CA . ALA A 1 263 ? -0.477 17.973 -6.045 1.00 85.00 263 ALA A CA 1
ATOM 2049 C C . ALA A 1 263 ? -1.688 17.137 -5.591 1.00 85.00 263 ALA A C 1
ATOM 2051 O O . ALA A 1 263 ? -2.362 17.487 -4.620 1.00 85.00 263 ALA A O 1
ATOM 2052 N N . LYS A 1 264 ? -1.952 16.004 -6.260 1.00 88.62 264 LYS A N 1
ATOM 2053 C CA . LYS A 1 264 ? -3.002 15.060 -5.854 1.00 88.62 264 LYS A CA 1
ATOM 2054 C C . LYS A 1 264 ? -2.695 14.407 -4.503 1.00 88.62 264 LYS A C 1
ATOM 2056 O O . LYS A 1 264 ? -3.589 14.323 -3.663 1.00 88.62 264 LYS A O 1
ATOM 2061 N N . TYR A 1 265 ? -1.457 13.960 -4.293 1.00 80.94 265 TYR A N 1
ATOM 2062 C CA . TYR A 1 265 ? -1.011 13.385 -3.021 1.00 80.94 265 TYR A CA 1
ATOM 2063 C C . TYR A 1 265 ? -1.127 14.397 -1.867 1.00 80.94 265 TYR A C 1
ATOM 2065 O O . TYR A 1 265 ? -1.707 14.088 -0.823 1.00 80.94 265 TYR A O 1
ATOM 2073 N N . ASP A 1 266 ? -0.662 15.629 -2.079 1.00 79.38 266 ASP A N 1
ATOM 2074 C CA . ASP A 1 266 ? -0.723 16.702 -1.081 1.00 79.38 266 ASP A CA 1
ATOM 2075 C C . ASP A 1 266 ? -2.178 17.070 -0.749 1.00 79.38 266 ASP A C 1
ATOM 2077 O O . ASP A 1 266 ? -2.543 17.216 0.419 1.00 79.38 266 ASP A O 1
ATOM 2081 N N . GLY A 1 267 ? -3.037 17.157 -1.771 1.00 86.81 267 GLY A N 1
ATOM 2082 C CA . GLY A 1 267 ? -4.462 17.435 -1.600 1.00 86.81 267 GLY A CA 1
ATOM 2083 C C . GLY A 1 267 ? -5.186 16.369 -0.775 1.00 86.81 267 GLY A C 1
ATOM 2084 O O . GLY A 1 267 ? -5.986 16.708 0.097 1.00 86.81 267 GLY A O 1
ATOM 2085 N N . LEU A 1 268 ? -4.887 15.087 -1.002 1.00 84.50 268 LEU A N 1
ATOM 2086 C CA . LEU A 1 268 ? -5.450 13.987 -0.213 1.00 84.50 268 LEU A CA 1
ATOM 2087 C C . LEU A 1 268 ? -4.906 13.967 1.220 1.00 84.50 268 LEU A C 1
ATOM 2089 O O . LEU A 1 268 ? -5.666 13.736 2.157 1.00 84.50 268 LEU A O 1
ATOM 2093 N N . THR A 1 269 ? -3.625 14.284 1.410 1.00 76.88 269 THR A N 1
ATOM 2094 C CA . THR A 1 269 ? -3.022 14.411 2.747 1.00 76.88 269 THR A CA 1
ATOM 2095 C C . THR A 1 269 ? -3.693 15.528 3.554 1.00 76.88 269 THR A C 1
ATOM 2097 O O . THR A 1 269 ? -3.980 15.357 4.736 1.00 76.88 269 THR A O 1
ATOM 2100 N N . ALA A 1 270 ? -4.035 16.652 2.916 1.00 84.19 270 ALA A N 1
ATOM 2101 C CA . ALA A 1 270 ? -4.807 17.713 3.561 1.00 84.19 270 ALA A CA 1
ATOM 2102 C C . ALA A 1 270 ? -6.242 17.270 3.919 1.00 84.19 270 ALA A C 1
ATOM 2104 O O . ALA A 1 270 ? -6.752 17.629 4.982 1.00 84.19 270 ALA A O 1
ATOM 2105 N N . GLN A 1 271 ? -6.890 16.469 3.063 1.00 86.81 271 GLN A N 1
ATOM 2106 C CA . GLN A 1 271 ? -8.202 15.879 3.367 1.00 86.81 271 GLN A CA 1
ATOM 2107 C C . GLN A 1 271 ? -8.135 14.905 4.551 1.00 86.81 271 GLN A C 1
ATOM 2109 O O . GLN A 1 271 ? -9.061 14.893 5.364 1.00 86.81 271 GLN A O 1
ATOM 2114 N N . LEU A 1 272 ? -7.037 14.151 4.695 1.00 80.75 272 LEU A N 1
ATOM 2115 C CA . LEU A 1 272 ? -6.824 13.240 5.823 1.00 80.75 272 LEU A CA 1
ATOM 2116 C C . LEU A 1 272 ? -6.861 13.986 7.164 1.00 80.75 272 LEU A C 1
ATOM 2118 O O . LEU A 1 272 ? -7.575 13.584 8.077 1.00 80.75 272 LEU A O 1
ATOM 2122 N N . THR A 1 273 ? -6.191 15.134 7.264 1.00 79.31 273 THR A N 1
ATOM 2123 C CA . THR A 1 273 ? -6.255 15.963 8.479 1.00 79.31 273 THR A CA 1
ATOM 2124 C C . THR A 1 273 ? -7.684 16.429 8.787 1.00 79.31 273 THR A C 1
ATOM 2126 O O . THR A 1 273 ? -8.098 16.470 9.946 1.00 79.31 273 THR A O 1
ATOM 2129 N N . GLY A 1 274 ? -8.465 16.768 7.755 1.00 87.50 274 GLY A N 1
ATOM 2130 C CA . GLY A 1 274 ? -9.864 17.169 7.918 1.00 87.50 274 GLY A CA 1
ATOM 2131 C C . GLY A 1 274 ? -10.751 16.038 8.446 1.00 87.50 274 GLY A C 1
ATOM 2132 O O . GLY A 1 274 ? -11.547 16.249 9.364 1.00 87.50 274 GLY A O 1
ATOM 2133 N N . VAL A 1 275 ? -10.602 14.825 7.907 1.00 85.81 275 VAL A N 1
ATOM 2134 C CA . VAL A 1 275 ? -11.392 13.670 8.359 1.00 85.81 275 VAL A CA 1
ATOM 2135 C C . VAL A 1 275 ? -10.947 13.166 9.736 1.00 85.81 275 VAL A C 1
ATOM 2137 O O . VAL A 1 275 ? -11.792 12.752 10.521 1.00 85.81 275 VAL A O 1
ATOM 2140 N N . GLU A 1 276 ? -9.669 13.291 10.107 1.00 74.56 276 GLU A N 1
ATOM 2141 C CA . GLU A 1 276 ? -9.192 12.996 11.469 1.00 74.56 276 GLU A CA 1
ATOM 2142 C C . GLU A 1 276 ? -9.866 13.891 12.520 1.00 74.56 276 GLU A C 1
ATOM 2144 O O . GLU A 1 276 ? -10.312 13.407 13.563 1.00 74.56 276 GLU A O 1
ATOM 2149 N N . GLN A 1 277 ? -10.026 15.186 12.226 1.00 86.19 277 GLN A N 1
ATOM 2150 C CA . GLN A 1 277 ? -10.783 16.100 13.089 1.00 86.19 277 GLN A CA 1
ATOM 2151 C C . GLN A 1 277 ? -12.267 15.722 13.163 1.00 86.19 277 GLN A C 1
ATOM 2153 O O . GLN A 1 277 ? -12.875 15.801 14.233 1.00 86.19 277 GLN A O 1
ATOM 2158 N N . LYS A 1 278 ? -12.852 15.286 12.041 1.00 89.12 278 LYS A N 1
ATOM 2159 C CA . LYS A 1 278 ? -14.240 14.813 11.985 1.00 89.12 278 LYS A CA 1
ATOM 2160 C C . LYS A 1 278 ? -14.448 13.557 12.835 1.00 89.12 278 LYS A C 1
ATOM 2162 O O . LYS A 1 278 ? -15.435 13.493 13.564 1.00 89.12 278 LYS A O 1
ATOM 2167 N N . VAL A 1 279 ? -13.517 12.600 12.785 1.00 71.31 279 VAL A N 1
ATOM 2168 C CA . VAL A 1 279 ? -13.523 11.402 13.641 1.00 71.31 279 VAL A CA 1
ATOM 2169 C C . VAL A 1 279 ? -13.448 11.809 15.109 1.00 71.31 279 VAL A C 1
ATOM 2171 O O . VAL A 1 279 ? -14.293 11.383 15.888 1.00 71.31 279 VAL A O 1
ATOM 2174 N N . LEU A 1 280 ? -12.516 12.694 15.482 1.00 77.56 280 LEU A N 1
ATOM 2175 C CA . LEU A 1 280 ? -12.393 13.173 16.862 1.00 77.56 280 LEU A CA 1
ATOM 2176 C C . LEU A 1 280 ? -13.701 13.803 17.369 1.00 77.56 280 LEU A C 1
ATOM 2178 O O . LEU A 1 280 ? -14.170 13.462 18.455 1.00 77.56 280 LEU A O 1
ATOM 2182 N N . ALA A 1 281 ? -14.316 14.679 16.570 1.00 88.50 281 ALA A N 1
ATOM 2183 C CA . ALA A 1 281 ? -15.586 15.313 16.913 1.00 88.50 281 ALA A CA 1
ATOM 2184 C C . ALA A 1 281 ? -16.729 14.292 17.062 1.00 88.50 281 ALA A C 1
ATOM 2186 O O . ALA A 1 281 ? -17.525 14.394 17.997 1.00 88.50 281 ALA A O 1
ATOM 2187 N N . ALA A 1 282 ? -16.798 13.294 16.175 1.00 79.81 282 ALA A N 1
ATOM 2188 C CA . ALA A 1 282 ? -17.798 12.233 16.244 1.00 79.81 282 ALA A CA 1
ATOM 2189 C C . ALA A 1 282 ? -17.603 11.328 17.474 1.00 79.81 282 ALA A C 1
ATOM 2191 O O . ALA A 1 282 ? -18.582 10.994 18.140 1.00 79.81 282 ALA A O 1
ATOM 2192 N N . THR A 1 283 ? -16.357 11.013 17.841 1.00 73.31 283 THR A N 1
ATOM 2193 C CA . THR A 1 283 ? -16.028 10.271 19.069 1.00 73.31 283 THR A CA 1
ATOM 2194 C C . THR A 1 283 ? -16.481 11.034 20.311 1.00 73.31 283 THR A C 1
ATOM 2196 O O . THR A 1 283 ? -17.134 10.466 21.184 1.00 73.31 283 THR A O 1
ATOM 2199 N N . THR A 1 284 ? -16.197 12.339 20.392 1.00 81.81 284 THR A N 1
ATOM 2200 C CA . THR A 1 284 ? -16.665 13.176 21.509 1.00 81.81 284 THR A CA 1
ATOM 2201 C C . THR A 1 284 ? -18.193 13.226 21.580 1.00 81.81 284 THR A C 1
ATOM 2203 O O . THR A 1 284 ? -18.759 13.137 22.669 1.00 81.81 284 THR A O 1
ATOM 2206 N N . ALA A 1 285 ? -18.875 13.328 20.435 1.00 83.06 285 ALA A N 1
ATOM 2207 C CA . ALA A 1 285 ? -20.335 13.322 20.385 1.00 83.06 285 ALA A CA 1
ATOM 2208 C C . ALA A 1 285 ? -20.929 11.987 20.868 1.00 83.06 285 ALA A C 1
ATOM 2210 O O . ALA A 1 285 ? -21.887 11.993 21.640 1.00 83.06 285 ALA A O 1
ATOM 2211 N N . GLN A 1 286 ? -20.340 10.853 20.473 1.00 85.50 286 GLN A N 1
ATOM 2212 C CA . GLN A 1 286 ? -20.760 9.528 20.934 1.00 85.50 286 GLN A CA 1
ATOM 2213 C C . GLN A 1 286 ? -20.560 9.367 22.448 1.00 85.50 286 GLN A C 1
ATOM 2215 O O . GLN A 1 286 ? -21.469 8.906 23.136 1.00 85.50 286 GLN A O 1
ATOM 2220 N N . GLN A 1 287 ? -19.417 9.803 22.989 1.00 74.19 287 GLN A N 1
ATOM 2221 C CA . GLN A 1 287 ? -19.153 9.778 24.433 1.00 74.19 287 GLN A CA 1
ATOM 2222 C C . GLN A 1 287 ? -20.164 10.630 25.212 1.00 74.19 287 GLN A C 1
ATOM 2224 O O . GLN A 1 287 ? -20.710 10.181 26.218 1.00 74.19 287 GLN A O 1
ATOM 2229 N N . ALA A 1 288 ? -20.468 11.838 24.730 1.00 84.81 288 ALA A N 1
ATOM 2230 C CA . ALA A 1 288 ? -21.477 12.695 25.349 1.00 84.81 288 ALA A CA 1
ATOM 2231 C C . ALA A 1 288 ? -22.877 12.053 25.321 1.00 84.81 288 ALA A C 1
ATOM 2233 O O . ALA A 1 288 ? -23.596 12.093 26.322 1.00 84.81 288 ALA A O 1
ATOM 2234 N N . ALA A 1 289 ? -23.249 11.419 24.205 1.00 82.56 289 ALA A N 1
ATOM 2235 C CA . ALA A 1 289 ? -24.515 10.700 24.084 1.00 82.56 289 ALA A CA 1
ATOM 2236 C C . ALA A 1 289 ? -24.579 9.469 25.008 1.00 82.56 289 ALA A C 1
ATOM 2238 O O . ALA A 1 289 ? -25.616 9.219 25.619 1.00 82.56 289 ALA A O 1
ATOM 2239 N N . GLN A 1 290 ? -23.465 8.753 25.189 1.00 81.12 290 GLN A N 1
ATOM 2240 C CA . GLN A 1 290 ? -23.364 7.638 26.134 1.00 81.12 290 GLN A CA 1
ATOM 2241 C C . GLN A 1 290 ? -23.593 8.100 27.578 1.00 81.12 290 GLN A C 1
ATOM 2243 O O . GLN A 1 290 ? -24.350 7.469 28.313 1.00 81.12 290 GLN A O 1
ATOM 2248 N N . VAL A 1 291 ? -22.986 9.220 27.985 1.00 81.06 291 VAL A N 1
ATOM 2249 C CA . VAL A 1 291 ? -23.192 9.803 29.324 1.00 81.06 291 VAL A CA 1
ATOM 2250 C C . VAL A 1 291 ? -24.657 10.196 29.533 1.00 81.06 291 VAL A C 1
ATOM 2252 O O . VAL A 1 291 ? -25.225 9.937 30.599 1.00 81.06 291 VAL A O 1
ATOM 2255 N N . ALA A 1 292 ? -25.295 10.787 28.517 1.00 89.56 292 ALA A N 1
ATOM 2256 C CA . ALA A 1 292 ? -26.714 11.132 28.569 1.00 89.56 292 ALA A CA 1
ATOM 2257 C C . ALA A 1 292 ? -27.604 9.885 28.719 1.00 89.56 292 ALA A C 1
ATOM 2259 O O . ALA A 1 292 ? -28.527 9.889 29.535 1.00 89.56 292 ALA A O 1
ATOM 2260 N N . LEU A 1 293 ? -27.292 8.802 27.999 1.00 83.81 293 LEU A N 1
ATOM 2261 C CA . LEU A 1 293 ? -27.992 7.523 28.107 1.00 83.81 293 LEU A CA 1
ATOM 2262 C C . LEU A 1 293 ? -27.858 6.914 29.508 1.00 83.81 293 LEU A C 1
ATOM 2264 O O . LEU A 1 293 ? -28.872 6.576 30.118 1.00 83.81 293 LEU A O 1
ATOM 2268 N N . THR A 1 294 ? -26.642 6.850 30.056 1.00 81.69 294 THR A N 1
ATOM 2269 C CA . THR A 1 294 ? -26.404 6.366 31.427 1.00 81.69 294 THR A CA 1
ATOM 2270 C C . THR A 1 294 ? -27.174 7.204 32.454 1.00 81.69 294 THR A C 1
ATOM 2272 O O . THR A 1 294 ? -27.807 6.668 33.364 1.00 81.69 294 THR A O 1
ATOM 2275 N N . THR A 1 295 ? -27.204 8.528 32.280 1.00 87.62 295 THR A N 1
ATOM 2276 C CA . THR A 1 295 ? -27.959 9.439 33.158 1.00 87.62 295 THR A CA 1
ATOM 2277 C C . THR A 1 295 ? -29.469 9.175 33.089 1.00 87.62 295 THR A C 1
ATOM 2279 O O . THR A 1 295 ? -30.151 9.119 34.120 1.00 87.62 295 THR A O 1
ATOM 2282 N N . ALA A 1 296 ? -30.009 8.969 31.884 1.00 87.56 296 ALA A N 1
ATOM 2283 C CA . ALA A 1 296 ? -31.416 8.629 31.691 1.00 87.56 296 ALA A CA 1
ATOM 2284 C C . ALA A 1 296 ? -31.760 7.263 32.317 1.00 87.56 296 ALA A C 1
ATOM 2286 O O . ALA A 1 296 ? -32.795 7.131 32.975 1.00 87.56 296 ALA A O 1
ATOM 2287 N N . GLN A 1 297 ? -30.866 6.275 32.196 1.00 82.50 297 GLN A N 1
ATOM 2288 C CA . GLN A 1 297 ? -30.990 4.950 32.819 1.00 82.50 297 GLN A CA 1
ATOM 2289 C C . GLN A 1 297 ? -30.976 5.011 34.360 1.00 82.50 297 GLN A C 1
ATOM 2291 O O . GLN A 1 297 ? -31.743 4.308 35.026 1.00 82.50 297 GLN A O 1
ATOM 2296 N N . GLY A 1 298 ? -30.170 5.896 34.953 1.00 82.12 298 GLY A N 1
ATOM 2297 C CA . GLY A 1 298 ? -30.232 6.169 36.393 1.00 82.12 298 GLY A CA 1
ATOM 2298 C C . GLY A 1 298 ? -31.575 6.782 36.807 1.00 82.12 298 GLY A C 1
ATOM 2299 O O . GLY A 1 298 ? -32.198 6.354 37.780 1.00 82.12 298 GLY A O 1
ATOM 2300 N N . THR A 1 299 ? -32.079 7.732 36.014 1.00 92.00 299 THR A N 1
ATOM 2301 C CA . THR A 1 299 ? -33.352 8.423 36.283 1.00 92.00 299 THR A CA 1
ATOM 2302 C C . THR A 1 299 ? -34.553 7.473 36.238 1.00 92.00 299 THR A C 1
ATOM 2304 O O . THR A 1 299 ? -35.399 7.516 37.134 1.00 92.00 299 THR A O 1
ATOM 2307 N N . ILE A 1 300 ? -34.632 6.580 35.243 1.00 90.75 300 ILE A N 1
ATOM 2308 C CA . ILE A 1 300 ? -35.714 5.582 35.163 1.00 90.75 300 ILE A CA 1
ATOM 2309 C C . ILE A 1 300 ? -35.648 4.578 36.319 1.00 90.75 300 ILE A C 1
ATOM 2311 O O . ILE A 1 300 ? -36.694 4.193 36.842 1.00 90.75 300 ILE A O 1
ATOM 2315 N N . SER A 1 301 ? -34.446 4.201 36.766 1.00 86.62 301 SER A N 1
ATOM 2316 C CA . SER A 1 301 ? -34.269 3.294 37.905 1.00 86.62 301 SER A CA 1
ATOM 2317 C C . SER A 1 301 ? -34.841 3.916 39.182 1.00 86.62 301 SER A C 1
ATOM 2319 O O . SER A 1 301 ? -35.669 3.302 39.856 1.00 86.62 301 SER A O 1
ATOM 2321 N N . GLN A 1 302 ? -34.511 5.184 39.458 1.00 90.19 302 GLN A N 1
ATOM 2322 C CA . GLN A 1 302 ? -35.073 5.917 40.595 1.00 90.19 302 GLN A CA 1
ATOM 2323 C C . GLN A 1 302 ? -36.597 6.085 40.488 1.00 90.19 302 GLN A C 1
ATOM 2325 O O . GLN A 1 302 ? -37.315 5.884 41.470 1.00 90.19 302 GLN A O 1
ATOM 2330 N N . ALA A 1 303 ? -37.106 6.440 39.303 1.00 93.62 303 ALA A N 1
ATOM 2331 C CA . ALA A 1 303 ? -38.541 6.603 39.076 1.00 93.62 303 ALA A CA 1
ATOM 2332 C C . ALA A 1 303 ? -39.309 5.283 39.275 1.00 93.62 303 ALA A C 1
ATOM 2334 O O . ALA A 1 303 ? -40.390 5.283 39.864 1.00 93.62 303 ALA A O 1
ATOM 2335 N N . THR A 1 304 ? -38.724 4.157 38.855 1.00 87.50 304 THR A N 1
ATOM 2336 C CA . THR A 1 304 ? -39.288 2.810 39.039 1.00 87.50 304 THR A CA 1
ATOM 2337 C C . THR A 1 304 ? -39.386 2.453 40.521 1.00 87.50 304 THR A C 1
ATOM 2339 O O . THR A 1 304 ? -40.445 2.024 40.979 1.00 87.50 304 THR A O 1
ATOM 2342 N N . THR A 1 305 ? -38.326 2.705 41.296 1.00 91.19 305 THR A N 1
ATOM 2343 C CA . THR A 1 305 ? -38.319 2.491 42.752 1.00 91.19 305 THR A CA 1
ATOM 2344 C C . THR A 1 305 ? -39.371 3.346 43.458 1.00 91.19 305 THR A C 1
ATOM 2346 O O . THR A 1 305 ? -40.128 2.841 44.288 1.00 91.19 305 THR A O 1
ATOM 2349 N N . ASN A 1 306 ? -39.471 4.632 43.109 1.00 93.69 306 ASN A N 1
ATOM 2350 C CA . ASN A 1 306 ? -40.466 5.531 43.697 1.00 93.69 306 ASN A CA 1
ATOM 2351 C C . ASN A 1 306 ? -41.900 5.066 43.402 1.00 93.69 306 ASN A C 1
ATOM 2353 O O . ASN A 1 306 ? -42.735 5.038 44.307 1.00 93.69 306 ASN A O 1
ATOM 2357 N N . TYR A 1 307 ? -42.169 4.655 42.159 1.00 95.88 307 TYR A N 1
ATOM 2358 C CA . TYR A 1 307 ? -43.465 4.112 41.757 1.00 95.88 307 TYR A CA 1
ATOM 2359 C C . TYR A 1 307 ? -43.818 2.834 42.532 1.00 95.88 307 TYR A C 1
ATOM 2361 O O . TYR A 1 307 ? -44.914 2.741 43.086 1.00 95.88 307 TYR A O 1
ATOM 2369 N N . GLY A 1 308 ? -42.881 1.885 42.645 1.00 92.00 308 GLY A N 1
ATOM 2370 C CA . GLY A 1 308 ? -43.075 0.652 43.415 1.00 92.00 308 GLY A CA 1
ATOM 2371 C C . GLY A 1 308 ? -43.359 0.917 44.899 1.00 92.00 308 GLY A C 1
ATOM 2372 O O . GLY A 1 308 ? -44.299 0.359 45.464 1.00 92.00 308 GLY A O 1
ATOM 2373 N N . ASN A 1 309 ? -42.618 1.843 45.516 1.00 93.69 309 ASN A N 1
ATOM 2374 C CA . ASN A 1 309 ? -42.832 2.243 46.910 1.00 93.69 309 ASN A CA 1
ATOM 2375 C C . ASN A 1 309 ? -44.207 2.890 47.136 1.00 93.69 309 ASN A C 1
ATOM 2377 O O . ASN A 1 309 ? -44.860 2.615 48.145 1.00 93.69 309 ASN A O 1
ATOM 2381 N N . ALA A 1 310 ? -44.659 3.745 46.215 1.00 94.31 310 ALA A N 1
ATOM 2382 C CA . ALA A 1 310 ? -45.986 4.354 46.288 1.00 94.31 310 ALA A CA 1
ATOM 2383 C C . ALA A 1 310 ? -47.099 3.314 46.090 1.00 94.31 310 ALA A C 1
ATOM 2385 O O . ALA A 1 310 ? -48.091 3.322 46.822 1.00 94.31 310 ALA A O 1
ATOM 2386 N N . GLN A 1 311 ? -46.907 2.365 45.168 1.00 96.88 311 GLN A N 1
ATOM 2387 C CA . GLN A 1 311 ? -47.845 1.267 44.932 1.00 96.88 311 GLN A CA 1
ATOM 2388 C C . GLN A 1 311 ? -48.007 0.402 46.188 1.00 96.88 311 GLN A C 1
ATOM 2390 O O . GLN A 1 311 ? -49.131 0.108 46.600 1.00 96.88 311 GLN A O 1
ATOM 2395 N N . GLN A 1 312 ? -46.897 0.059 46.842 1.00 94.56 312 GLN A N 1
ATOM 2396 C CA . GLN A 1 312 ? -46.901 -0.710 48.084 1.00 94.56 312 GLN A CA 1
ATOM 2397 C C . GLN A 1 312 ? -47.637 0.027 49.215 1.00 94.56 312 GLN A C 1
ATOM 2399 O O . GLN A 1 312 ? -48.437 -0.569 49.935 1.00 94.56 312 GLN A O 1
ATOM 2404 N N . ARG A 1 313 ? -47.454 1.348 49.323 1.00 95.88 313 ARG A N 1
ATOM 2405 C CA . ARG A 1 313 ? -48.137 2.188 50.321 1.00 95.88 313 ARG A CA 1
ATOM 2406 C C . ARG A 1 313 ? -49.654 2.204 50.132 1.00 95.88 313 ARG A C 1
ATOM 2408 O O . ARG A 1 313 ? -50.398 2.117 51.107 1.00 95.88 313 ARG A O 1
ATOM 2415 N N . VAL A 1 314 ? -50.119 2.259 48.881 1.00 97.75 314 VAL A N 1
ATOM 2416 C CA . VAL A 1 314 ? -51.548 2.138 48.547 1.00 97.75 314 VAL A CA 1
ATOM 2417 C C . VAL A 1 314 ? -52.097 0.777 48.987 1.00 97.75 314 VAL A C 1
ATOM 2419 O O . VAL A 1 314 ? -53.177 0.727 49.581 1.00 97.75 314 VAL A O 1
ATOM 2422 N N . ILE A 1 315 ? -51.361 -0.314 48.743 1.00 95.31 315 ILE A N 1
ATOM 2423 C CA . ILE A 1 315 ? -51.748 -1.673 49.160 1.00 95.31 315 ILE A CA 1
ATOM 2424 C C . ILE A 1 315 ? -51.855 -1.763 50.688 1.00 95.31 315 ILE A C 1
ATOM 2426 O O . ILE A 1 315 ? -52.867 -2.239 51.206 1.00 95.31 315 ILE A O 1
ATOM 2430 N N . GLU A 1 316 ? -50.854 -1.268 51.416 1.00 96.06 316 GLU A N 1
ATOM 2431 C CA . GLU A 1 316 ? -50.800 -1.329 52.882 1.00 96.06 316 GLU A CA 1
ATOM 2432 C C . GLU A 1 316 ? -51.930 -0.543 53.548 1.00 96.06 316 GLU A C 1
ATOM 2434 O O . GLU A 1 316 ? -52.650 -1.094 54.386 1.00 96.06 316 GLU A O 1
ATOM 2439 N N . VAL A 1 317 ? -52.139 0.717 53.149 1.00 96.94 317 VAL A N 1
ATOM 2440 C CA . VAL A 1 317 ? -53.212 1.553 53.710 1.00 96.94 317 VAL A CA 1
ATOM 2441 C C . VAL A 1 317 ? -54.586 0.966 53.369 1.00 96.94 317 VAL A C 1
ATOM 2443 O O . VAL A 1 317 ? -55.461 0.905 54.233 1.00 96.94 317 VAL A O 1
ATOM 2446 N N . SER A 1 318 ? -54.777 0.449 52.149 1.00 95.62 318 SER A N 1
ATOM 2447 C CA . SER A 1 318 ? -56.026 -0.231 51.759 1.00 95.62 31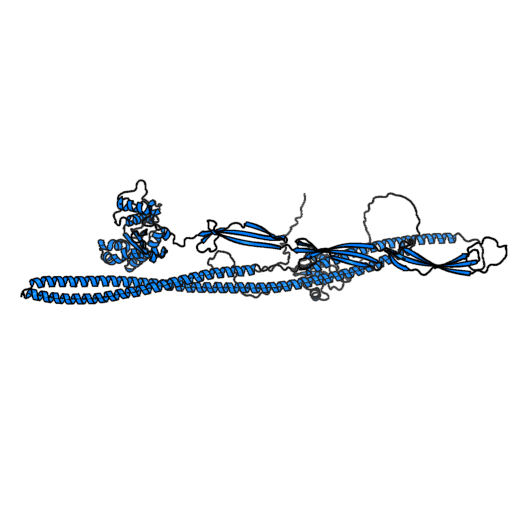8 SER A CA 1
ATOM 2448 C C . SER A 1 318 ? -56.287 -1.492 52.591 1.00 95.62 318 SER A C 1
ATOM 2450 O O . SER A 1 318 ? -57.427 -1.760 52.990 1.00 95.62 318 SER A O 1
ATOM 2452 N N . GLY A 1 319 ? -55.234 -2.256 52.895 1.00 94.38 319 GLY A N 1
ATOM 2453 C CA . GLY A 1 319 ? -55.303 -3.415 53.781 1.00 94.38 319 GLY A CA 1
ATOM 2454 C C . GLY A 1 319 ? -55.710 -3.029 55.203 1.00 94.38 319 GLY A C 1
ATOM 2455 O O . GLY A 1 319 ? -56.638 -3.620 55.754 1.00 94.38 319 GLY A O 1
ATOM 2456 N N . GLN A 1 320 ? -55.087 -1.991 55.771 1.00 95.38 320 GLN A N 1
ATOM 2457 C CA . GLN A 1 320 ? -55.426 -1.467 57.101 1.00 95.38 320 GLN A CA 1
ATOM 2458 C C . GLN A 1 320 ? -56.882 -0.990 57.182 1.00 95.38 320 GLN A C 1
ATOM 2460 O O . GLN A 1 320 ? -57.582 -1.333 58.137 1.00 95.38 320 GLN A O 1
ATOM 2465 N N . ILE A 1 321 ? -57.362 -0.267 56.161 1.00 94.81 321 ILE A N 1
ATOM 2466 C CA . ILE A 1 321 ? -58.771 0.144 56.048 1.00 94.81 321 ILE A CA 1
ATOM 2467 C C . ILE A 1 321 ? -59.686 -1.083 56.065 1.00 94.81 321 ILE A C 1
ATOM 2469 O O . ILE A 1 321 ? -60.651 -1.104 56.826 1.00 94.81 321 ILE A O 1
ATOM 2473 N N . SER A 1 322 ? -59.370 -2.116 55.279 1.00 92.75 322 SER A N 1
ATOM 2474 C CA . SER A 1 322 ? -60.183 -3.337 55.188 1.00 92.75 322 SER A CA 1
ATOM 2475 C C . SER A 1 322 ? -60.289 -4.063 56.536 1.00 92.75 322 SER A C 1
ATOM 2477 O O . SER A 1 322 ? -61.377 -4.491 56.929 1.00 92.75 322 SER A O 1
ATOM 2479 N N . VAL A 1 323 ? -59.179 -4.158 57.282 1.00 90.75 323 VAL A N 1
ATOM 2480 C CA . VAL A 1 323 ? -59.166 -4.753 58.630 1.00 90.75 323 VAL A CA 1
ATOM 2481 C C . VAL A 1 323 ? -60.016 -3.933 59.602 1.00 90.75 323 VAL A C 1
ATOM 2483 O O . VAL A 1 323 ? -60.885 -4.496 60.267 1.00 90.75 323 VAL A O 1
ATOM 2486 N N . LEU A 1 324 ? -59.824 -2.613 59.663 1.00 91.00 324 LEU A N 1
ATOM 2487 C CA . LEU A 1 324 ? -60.564 -1.739 60.583 1.00 91.00 324 LEU A CA 1
ATOM 2488 C C . LEU A 1 324 ? -62.059 -1.653 60.248 1.00 91.00 324 LEU A C 1
ATOM 2490 O O . LEU A 1 324 ? -62.888 -1.669 61.157 1.00 91.00 324 LEU A O 1
ATOM 2494 N N . GLN A 1 325 ? -62.433 -1.646 58.964 1.00 87.94 325 GLN A N 1
ATOM 2495 C CA . GLN A 1 325 ? -63.838 -1.677 58.537 1.00 87.94 325 GLN A CA 1
ATOM 2496 C C . GLN A 1 325 ? -64.564 -2.932 59.022 1.00 87.94 325 GLN A C 1
ATOM 2498 O O . GLN A 1 325 ? -65.726 -2.846 59.417 1.00 87.94 325 GLN A O 1
ATOM 2503 N N . SER A 1 326 ? -63.882 -4.082 59.059 1.00 82.62 326 SER A N 1
ATOM 2504 C CA . SER A 1 326 ? -64.465 -5.334 59.562 1.00 82.62 326 SER A CA 1
ATOM 2505 C C . SER A 1 326 ? -64.775 -5.317 61.069 1.00 82.62 326 SER A C 1
ATOM 2507 O O . SER A 1 326 ? -65.543 -6.150 61.547 1.00 82.62 326 SER A O 1
ATOM 2509 N N . GLN A 1 327 ? -64.219 -4.352 61.811 1.00 82.81 327 GLN A N 1
ATOM 2510 C CA . GLN A 1 327 ? -64.345 -4.208 63.266 1.00 82.81 327 GLN A CA 1
ATOM 2511 C C . GLN A 1 327 ? -65.216 -3.008 63.688 1.00 82.81 327 GLN A C 1
ATOM 2513 O O . GLN A 1 327 ? -65.491 -2.845 64.874 1.00 82.81 327 GLN A O 1
ATOM 2518 N N . ALA A 1 328 ? -65.649 -2.163 62.743 1.00 74.50 328 ALA A N 1
ATOM 2519 C CA . ALA A 1 328 ? -66.010 -0.771 63.020 1.00 74.50 328 ALA A CA 1
ATOM 2520 C C . ALA A 1 328 ? -67.281 -0.535 63.857 1.00 74.50 328 ALA A C 1
ATOM 2522 O O . ALA A 1 328 ? -67.322 0.456 64.585 1.00 74.50 328 ALA A O 1
ATOM 2523 N N . GLY A 1 329 ? -68.298 -1.408 63.798 1.00 71.88 329 GLY A N 1
ATOM 2524 C CA . GLY A 1 329 ? -69.554 -1.230 64.555 1.00 71.88 329 GLY A CA 1
ATOM 2525 C C . GLY A 1 329 ? -70.080 0.223 64.547 1.00 71.88 329 GLY A C 1
ATOM 2526 O O . GLY A 1 329 ? -69.980 0.910 63.532 1.00 71.88 329 GLY A O 1
ATOM 2527 N N . GLU A 1 330 ? -70.589 0.715 65.685 1.00 73.56 330 GLU A N 1
ATOM 2528 C CA . GLU A 1 330 ? -70.857 2.154 65.922 1.00 73.56 330 GLU A CA 1
ATOM 2529 C C . GLU A 1 330 ? -69.757 2.843 66.768 1.00 73.56 330 GLU A C 1
ATOM 2531 O O . GLU A 1 330 ? -69.993 3.887 67.378 1.00 73.56 330 GLU A O 1
ATOM 2536 N N . ASP A 1 331 ? -68.546 2.279 66.850 1.00 88.19 331 ASP A N 1
ATOM 2537 C CA . ASP A 1 331 ? -67.487 2.849 67.694 1.00 88.19 331 ASP A CA 1
ATOM 2538 C C . ASP A 1 331 ? -66.903 4.129 67.069 1.00 88.19 331 ASP A C 1
ATOM 2540 O O . ASP A 1 331 ? -66.243 4.109 66.026 1.00 88.19 331 ASP A O 1
ATOM 2544 N N . ALA A 1 332 ? -67.128 5.265 67.732 1.00 85.25 332 ALA A N 1
ATOM 2545 C CA . ALA A 1 332 ? -66.705 6.579 67.256 1.00 85.25 332 ALA A CA 1
ATOM 2546 C C . ALA A 1 332 ? -65.176 6.724 67.099 1.00 85.25 332 ALA A C 1
ATOM 2548 O O . ALA A 1 332 ? -64.727 7.475 66.230 1.00 85.25 332 ALA A O 1
ATOM 2549 N N . ASN A 1 333 ? -64.368 6.007 67.890 1.00 88.56 333 ASN A N 1
ATOM 2550 C CA . ASN A 1 333 ? -62.909 6.050 67.765 1.00 88.56 333 ASN A CA 1
ATOM 2551 C C . ASN A 1 333 ? -62.434 5.281 66.528 1.00 88.56 333 ASN A C 1
ATOM 2553 O O . ASN A 1 333 ? -61.548 5.759 65.818 1.00 88.56 333 ASN A O 1
ATOM 2557 N N . ILE A 1 334 ? -63.042 4.125 66.236 1.00 87.88 334 ILE A N 1
ATOM 2558 C CA . ILE A 1 334 ? -62.714 3.344 65.033 1.00 87.88 334 ILE A CA 1
ATOM 2559 C C . ILE A 1 334 ? -63.120 4.115 63.767 1.00 87.88 334 ILE A C 1
ATOM 2561 O O . ILE A 1 334 ? -62.367 4.151 62.794 1.00 87.88 334 ILE A O 1
ATOM 2565 N N . GLN A 1 335 ? -64.259 4.816 63.796 1.00 88.38 335 GLN A N 1
ATOM 2566 C CA . GLN A 1 335 ? -64.694 5.684 62.693 1.00 88.38 335 GLN A CA 1
ATOM 2567 C C . GLN A 1 335 ? -63.723 6.850 62.437 1.00 88.38 335 GLN A C 1
ATOM 2569 O O . GLN A 1 335 ? -63.418 7.160 61.284 1.00 88.38 335 GLN A O 1
ATOM 2574 N N . ALA A 1 336 ? -63.179 7.470 63.489 1.00 90.81 336 ALA A N 1
ATOM 2575 C CA . ALA A 1 336 ? -62.175 8.526 63.344 1.00 90.81 336 ALA A CA 1
ATOM 2576 C C . ALA A 1 336 ? -60.856 8.003 62.738 1.00 90.81 336 ALA A C 1
ATOM 2578 O O . ALA A 1 336 ? -60.278 8.655 61.866 1.00 90.81 336 ALA A O 1
ATOM 2579 N N . GLN A 1 337 ? -60.404 6.811 63.148 1.00 93.25 337 GLN A N 1
ATOM 2580 C CA . GLN A 1 337 ? -59.226 6.161 62.558 1.00 93.25 337 GLN A CA 1
ATOM 2581 C C . GLN A 1 337 ? -59.439 5.807 61.082 1.00 93.25 337 GLN A C 1
ATOM 2583 O O . GLN A 1 337 ? -58.541 6.015 60.266 1.00 93.25 337 GLN A O 1
ATOM 2588 N N . LEU A 1 338 ? -60.634 5.334 60.717 1.00 92.75 338 LEU A N 1
ATOM 2589 C CA . LEU A 1 338 ? -60.987 5.060 59.323 1.00 92.75 338 LEU A CA 1
ATOM 2590 C C . LEU A 1 338 ? -60.945 6.316 58.454 1.00 92.75 338 LEU A C 1
ATOM 2592 O O . LEU A 1 338 ? -60.360 6.273 57.373 1.00 92.75 338 LEU A O 1
ATOM 2596 N N . ALA A 1 339 ? -61.487 7.436 58.939 1.00 92.44 339 ALA A N 1
ATOM 2597 C CA . ALA A 1 339 ? -61.420 8.713 58.230 1.00 92.44 339 ALA A CA 1
ATOM 2598 C C . ALA A 1 339 ? -59.966 9.164 57.996 1.00 92.44 339 ALA A C 1
ATOM 2600 O O . ALA A 1 339 ? -59.618 9.638 56.913 1.00 92.44 339 ALA A O 1
ATOM 2601 N N . GLN A 1 340 ? -59.092 8.968 58.987 1.00 95.81 340 GLN A N 1
ATOM 2602 C CA . GLN A 1 340 ? -57.674 9.302 58.865 1.00 95.81 340 GLN A CA 1
ATOM 2603 C C . GLN A 1 340 ? -56.949 8.402 57.851 1.00 95.81 340 GLN A C 1
ATOM 2605 O O . GLN A 1 340 ? -56.188 8.906 57.023 1.00 95.81 340 GLN A O 1
ATOM 2610 N N . LEU A 1 341 ? -57.219 7.094 57.859 1.00 96.19 341 LEU A N 1
ATOM 2611 C CA . LEU A 1 341 ? -56.664 6.159 56.877 1.00 96.19 341 LEU A CA 1
ATOM 2612 C C . LEU A 1 341 ? -57.176 6.432 55.458 1.00 96.19 341 LEU A C 1
ATOM 2614 O O . LEU A 1 341 ? -56.416 6.329 54.503 1.00 96.19 341 LEU A O 1
ATOM 2618 N N . GLN A 1 342 ? -58.438 6.832 55.297 1.00 95.69 342 GLN A N 1
ATOM 2619 C CA . GLN A 1 342 ? -58.995 7.217 53.995 1.00 95.69 342 GLN A CA 1
ATOM 2620 C C . GLN A 1 342 ? -58.307 8.466 53.430 1.00 95.69 342 GLN A C 1
ATOM 2622 O O . GLN A 1 342 ? -58.014 8.520 52.235 1.00 95.69 342 GLN A O 1
ATOM 2627 N N . GLN A 1 343 ? -57.972 9.436 54.285 1.00 96.75 343 GLN A N 1
ATOM 2628 C CA . GLN A 1 343 ? -57.158 10.582 53.882 1.00 96.75 343 GLN A CA 1
ATOM 2629 C C . GLN A 1 343 ? -55.746 10.147 53.460 1.00 96.75 343 GLN A C 1
ATOM 2631 O O . GLN A 1 343 ? -55.248 10.608 52.435 1.00 96.75 343 GLN A O 1
ATOM 2636 N N . GLN A 1 344 ? -55.113 9.239 54.212 1.00 96.31 344 GLN A N 1
ATOM 2637 C CA . GLN A 1 344 ? -53.799 8.686 53.863 1.00 96.31 344 GLN A CA 1
ATOM 2638 C C . GLN A 1 344 ? -53.828 7.899 52.549 1.00 96.31 344 GLN A C 1
ATOM 2640 O O . GLN A 1 344 ? -52.895 8.016 51.759 1.00 96.31 344 GLN A O 1
ATOM 2645 N N . LEU A 1 345 ? -54.904 7.154 52.281 1.00 96.56 345 LEU A N 1
ATOM 2646 C CA . LEU A 1 345 ? -55.092 6.441 51.021 1.00 96.56 345 LEU A CA 1
ATOM 2647 C C . LEU A 1 345 ? -55.178 7.421 49.851 1.00 96.56 345 LEU A C 1
ATOM 2649 O O . LEU A 1 345 ? -54.504 7.221 48.846 1.00 96.56 345 LEU A O 1
ATOM 2653 N N . SER A 1 346 ? -55.953 8.500 49.999 1.00 96.38 346 SER A N 1
ATOM 2654 C CA . SER A 1 346 ? -56.047 9.542 48.972 1.00 96.38 346 SER A CA 1
ATOM 2655 C C . SER A 1 346 ? -54.690 10.200 48.703 1.00 96.38 346 SER A C 1
ATOM 2657 O O . SER A 1 346 ? -54.357 10.439 47.544 1.00 96.38 346 SER A O 1
ATOM 2659 N N . THR A 1 347 ? -53.888 10.454 49.743 1.00 95.94 347 THR A N 1
ATOM 2660 C CA . THR A 1 347 ? -52.518 10.964 49.583 1.00 95.94 347 THR A CA 1
ATOM 2661 C C . THR A 1 347 ? -51.630 9.959 48.847 1.00 95.94 347 THR A C 1
ATOM 2663 O O . THR A 1 347 ? -50.969 10.332 47.883 1.00 95.94 347 THR A O 1
ATOM 2666 N N . ALA A 1 348 ? -51.647 8.683 49.245 1.00 94.81 348 ALA A N 1
ATOM 2667 C CA . ALA A 1 348 ? -50.842 7.635 48.616 1.00 94.81 348 ALA A CA 1
ATOM 2668 C C . ALA A 1 348 ? -51.224 7.404 47.141 1.00 94.81 348 ALA A C 1
ATOM 2670 O O . ALA A 1 348 ? -50.355 7.180 46.304 1.00 94.81 348 ALA A O 1
ATOM 2671 N N . GLN A 1 349 ? -52.512 7.509 46.804 1.00 97.25 349 GLN A N 1
ATOM 2672 C CA . GLN A 1 349 ? -52.992 7.458 45.420 1.00 97.25 349 GLN A CA 1
ATOM 2673 C C . GLN A 1 349 ? -52.475 8.649 44.599 1.00 97.25 349 GLN A C 1
ATOM 2675 O O . GLN A 1 349 ? -51.991 8.455 43.489 1.00 97.25 349 GLN A O 1
ATOM 2680 N N . GLY A 1 350 ? -52.484 9.862 45.165 1.00 97.56 350 GLY A N 1
ATOM 2681 C CA . GLY A 1 350 ? -51.898 11.036 44.509 1.00 97.56 350 GLY A CA 1
ATOM 2682 C C . GLY A 1 350 ? -50.380 10.925 44.294 1.00 97.56 350 GLY A C 1
ATOM 2683 O O . GLY A 1 350 ? -49.870 11.333 43.247 1.00 97.56 350 GLY A O 1
ATOM 2684 N N . GLU A 1 351 ? -49.650 10.342 45.252 1.00 96.25 351 GLU A N 1
ATOM 2685 C CA . GLU A 1 351 ? -48.222 10.017 45.097 1.00 96.25 351 GLU A CA 1
ATOM 2686 C C . GLU A 1 351 ? -48.004 9.002 43.965 1.00 96.25 351 GLU A C 1
ATOM 2688 O O . GLU A 1 351 ? -47.133 9.208 43.119 1.00 96.25 351 GLU A O 1
ATOM 2693 N N . LEU A 1 352 ? -48.816 7.940 43.909 1.00 97.19 352 LEU A N 1
ATOM 2694 C CA . LEU A 1 352 ? -48.733 6.908 42.874 1.00 97.19 352 LEU A CA 1
ATOM 2695 C C . LEU A 1 352 ? -48.938 7.483 41.465 1.00 97.19 352 LEU A C 1
ATOM 2697 O O . LEU A 1 352 ? -48.151 7.181 40.568 1.00 97.19 352 LEU A O 1
ATOM 2701 N N . ASP A 1 353 ? -49.938 8.346 41.277 1.00 97.12 353 ASP A N 1
ATOM 2702 C CA . ASP A 1 353 ? -50.198 9.013 39.993 1.00 97.12 353 ASP A CA 1
ATOM 2703 C C . ASP A 1 353 ? -49.035 9.934 39.581 1.00 97.12 353 ASP A C 1
ATOM 2705 O O . ASP A 1 353 ? -48.606 9.959 38.418 1.00 97.12 353 ASP A O 1
ATOM 2709 N N . THR A 1 354 ? -48.474 10.662 40.552 1.00 97.94 354 THR A N 1
ATOM 2710 C CA . THR A 1 354 ? -47.322 11.550 40.343 1.00 97.94 354 THR A CA 1
ATOM 2711 C C . THR A 1 354 ? -46.093 10.756 39.904 1.00 97.94 354 THR A C 1
ATOM 2713 O O . THR A 1 354 ? -45.469 11.086 38.891 1.00 97.94 354 THR A O 1
ATOM 2716 N N . TYR A 1 355 ? -45.753 9.684 40.623 1.00 97.88 355 TYR A N 1
ATOM 2717 C CA . TYR A 1 355 ? -44.611 8.839 40.278 1.00 97.88 355 TYR A CA 1
ATOM 2718 C C . TYR A 1 355 ? -44.838 8.033 38.999 1.00 97.88 355 TYR A C 1
ATOM 2720 O O . TYR A 1 355 ? -43.886 7.816 38.254 1.00 97.88 355 TYR A O 1
ATOM 2728 N N . GLY A 1 356 ? -46.082 7.662 38.680 1.00 97.06 356 GLY A N 1
ATOM 2729 C CA . GLY A 1 356 ? -46.425 7.046 37.397 1.00 97.06 356 GLY A CA 1
ATOM 2730 C C . GLY A 1 356 ? -46.119 7.974 36.220 1.00 97.06 356 GLY A C 1
ATOM 2731 O O . GLY A 1 356 ? -45.518 7.555 35.231 1.00 97.06 356 GLY A O 1
ATOM 2732 N N . SER A 1 357 ? -46.440 9.262 36.360 1.00 97.38 357 SER A N 1
ATOM 2733 C CA . SER A 1 357 ? -46.109 10.279 35.353 1.00 97.38 357 SER A CA 1
ATOM 2734 C C . SER A 1 357 ? -44.596 10.495 35.219 1.00 97.38 357 SER A C 1
ATOM 2736 O O . SER A 1 357 ? -44.083 10.617 34.107 1.00 97.38 357 SER A O 1
ATOM 2738 N N . GLN A 1 358 ? -43.860 10.502 36.338 1.00 97.12 358 GLN A N 1
ATOM 2739 C CA . GLN A 1 358 ? -42.394 10.605 36.328 1.00 97.12 358 GLN A CA 1
ATOM 2740 C C . GLN A 1 358 ? -41.729 9.389 35.675 1.00 97.12 358 GLN A C 1
ATOM 2742 O O . GLN A 1 358 ? -40.777 9.553 34.916 1.00 97.12 358 GLN A O 1
ATOM 2747 N N . LEU A 1 359 ? -42.240 8.182 35.929 1.00 95.75 359 LEU A N 1
ATOM 2748 C CA . LEU A 1 359 ? -41.752 6.957 35.301 1.00 95.75 359 LEU A CA 1
ATOM 2749 C C . LEU A 1 359 ? -41.958 6.986 33.783 1.00 95.75 359 LEU A C 1
ATOM 2751 O O . LEU A 1 359 ? -41.025 6.678 33.045 1.00 95.75 359 LEU A O 1
ATOM 2755 N N . ALA A 1 360 ? -43.132 7.419 33.316 1.00 96.69 360 ALA A N 1
ATOM 2756 C CA . ALA A 1 360 ? -43.402 7.574 31.886 1.00 96.69 360 ALA A CA 1
ATOM 2757 C C . ALA A 1 360 ? -42.452 8.592 31.225 1.00 96.69 360 ALA A C 1
ATOM 2759 O O . ALA A 1 360 ? -41.895 8.326 30.160 1.00 96.69 360 ALA A O 1
ATOM 2760 N N . ALA A 1 361 ? -42.203 9.732 31.879 1.00 97.19 361 ALA A N 1
ATOM 2761 C CA . ALA A 1 361 ? -41.248 10.726 31.391 1.00 97.19 361 ALA A CA 1
ATOM 2762 C C . ALA A 1 361 ? -39.807 10.182 31.351 1.00 97.19 361 ALA A C 1
ATOM 2764 O O . ALA A 1 361 ? -39.086 10.408 30.381 1.00 97.19 361 ALA A O 1
ATOM 2765 N N . ALA A 1 362 ? -39.391 9.424 32.370 1.00 96.19 362 ALA A N 1
ATOM 2766 C CA . ALA A 1 362 ? -38.067 8.809 32.412 1.00 96.19 362 ALA A CA 1
ATOM 2767 C C . ALA A 1 362 ? -37.891 7.720 31.338 1.00 96.19 362 ALA A C 1
ATOM 2769 O O . ALA A 1 362 ? -36.833 7.638 30.717 1.00 96.19 362 ALA A O 1
ATOM 2770 N N . GLN A 1 363 ? -38.931 6.924 31.067 1.00 92.12 363 GLN A N 1
ATOM 2771 C CA . GLN A 1 363 ? -38.955 5.963 29.957 1.00 92.12 363 GLN A CA 1
ATOM 2772 C C . GLN A 1 363 ? -38.754 6.651 28.606 1.00 92.12 363 GLN A C 1
ATOM 2774 O O . GLN A 1 363 ? -37.948 6.194 27.794 1.00 92.12 363 GLN A O 1
ATOM 2779 N N . GLN A 1 364 ? -39.444 7.771 28.380 1.00 97.25 364 GLN A N 1
ATOM 2780 C CA . GLN A 1 364 ? -39.271 8.558 27.164 1.00 97.25 364 GLN A CA 1
ATOM 2781 C C . GLN A 1 364 ? -37.850 9.134 27.054 1.00 97.25 364 GLN A C 1
ATOM 2783 O O . GLN A 1 364 ? -37.233 9.021 25.997 1.00 97.25 364 GLN A O 1
ATOM 2788 N N . ALA A 1 365 ? -37.296 9.672 28.145 1.00 96.25 365 ALA A N 1
ATOM 2789 C CA . ALA A 1 365 ? -35.935 10.207 28.162 1.00 96.25 365 ALA A CA 1
ATOM 2790 C C . ALA A 1 365 ? -34.872 9.146 27.818 1.00 96.25 365 ALA A C 1
ATOM 2792 O O . ALA A 1 365 ? -33.918 9.446 27.103 1.00 96.25 365 ALA A O 1
ATOM 2793 N N . VAL A 1 366 ? -35.042 7.898 28.274 1.00 86.75 366 VAL A N 1
ATOM 2794 C CA . VAL A 1 366 ? -34.158 6.782 27.889 1.00 86.75 366 VAL A CA 1
ATOM 2795 C C . VAL A 1 366 ? -34.255 6.493 26.394 1.00 86.75 366 VAL A C 1
ATOM 2797 O O . VAL A 1 366 ? -33.224 6.336 25.745 1.00 86.75 366 VAL A O 1
ATOM 2800 N N . ALA A 1 367 ? -35.467 6.451 25.833 1.00 91.94 367 ALA A N 1
ATOM 2801 C CA . ALA A 1 367 ? -35.656 6.207 24.404 1.00 91.94 367 ALA A CA 1
ATOM 2802 C C . ALA A 1 367 ? -35.010 7.307 23.540 1.00 91.94 367 ALA A C 1
ATOM 2804 O O . ALA A 1 367 ? -34.344 7.007 22.550 1.00 91.94 367 ALA A O 1
ATOM 2805 N N . GLU A 1 368 ? -35.160 8.572 23.937 1.00 97.12 368 GLU A N 1
ATOM 2806 C CA . GLU A 1 368 ? -34.547 9.715 23.253 1.00 97.12 368 GLU A CA 1
ATOM 2807 C C . GLU A 1 368 ? -33.014 9.694 23.359 1.00 97.12 368 GLU A C 1
ATOM 2809 O O . GLU A 1 368 ? -32.322 9.888 22.357 1.00 97.12 368 GLU A O 1
ATOM 2814 N N . ALA A 1 369 ? -32.470 9.400 24.545 1.00 88.75 369 ALA A N 1
ATOM 2815 C CA . ALA A 1 369 ? -31.028 9.298 24.751 1.00 88.75 369 ALA A CA 1
ATOM 2816 C C . ALA A 1 369 ? -30.408 8.118 23.981 1.00 88.75 369 ALA A C 1
ATOM 2818 O O . ALA A 1 369 ? -29.325 8.263 23.414 1.00 88.75 369 ALA A O 1
ATOM 2819 N N . GLN A 1 370 ? -31.107 6.980 23.899 1.00 83.81 370 GLN A N 1
ATOM 2820 C CA . GLN A 1 370 ? -30.669 5.829 23.107 1.00 83.81 370 GLN A CA 1
ATOM 2821 C C . GLN A 1 370 ? -30.623 6.172 21.616 1.00 83.81 370 GLN A C 1
ATOM 2823 O O . GLN A 1 370 ? -29.613 5.932 20.962 1.00 83.81 370 GLN A O 1
ATOM 2828 N N . ALA A 1 371 ? -31.672 6.807 21.084 1.00 93.12 371 ALA A N 1
ATOM 2829 C CA . ALA A 1 371 ? -31.697 7.227 19.685 1.00 93.12 371 ALA A CA 1
ATOM 2830 C C . ALA A 1 371 ? -30.568 8.223 19.356 1.00 93.12 371 ALA A C 1
ATOM 2832 O O . ALA A 1 371 ? -29.964 8.153 18.283 1.00 93.12 371 ALA A O 1
ATOM 2833 N N . ALA A 1 372 ? -30.252 9.137 20.281 1.00 92.75 372 ALA A N 1
ATOM 2834 C CA . ALA A 1 372 ? -29.130 10.062 20.135 1.00 92.75 372 ALA A CA 1
ATOM 2835 C C . ALA A 1 372 ? -27.772 9.337 20.137 1.00 92.75 372 ALA A C 1
ATOM 2837 O O . ALA A 1 372 ? -26.897 9.678 19.337 1.00 92.75 372 ALA A O 1
ATOM 2838 N N . TYR A 1 373 ? -27.605 8.327 20.996 1.00 83.81 373 TYR A N 1
ATOM 2839 C CA . TYR A 1 373 ? -26.413 7.481 21.016 1.00 83.81 373 TYR A CA 1
ATOM 2840 C C . TYR A 1 373 ? -26.233 6.715 19.701 1.00 83.81 373 TYR A C 1
ATOM 2842 O O . TYR A 1 373 ? -25.165 6.795 19.094 1.00 83.81 373 TYR A O 1
ATOM 2850 N N . ASP A 1 374 ? -27.284 6.058 19.206 1.00 82.69 374 ASP A N 1
ATOM 2851 C CA . ASP A 1 374 ? -27.239 5.284 17.959 1.00 82.69 374 ASP A CA 1
ATOM 2852 C C . ASP A 1 374 ? -26.897 6.176 16.750 1.00 82.69 374 ASP A C 1
ATOM 2854 O O . ASP A 1 374 ? -26.105 5.806 15.873 1.00 82.69 374 ASP A O 1
ATOM 2858 N N . ALA A 1 375 ? -27.449 7.395 16.716 1.00 92.12 375 ALA A N 1
ATOM 2859 C CA . ALA A 1 375 ? -27.134 8.387 15.692 1.00 92.12 375 ALA A CA 1
ATOM 2860 C C . ALA A 1 375 ? -25.665 8.842 15.758 1.00 92.12 375 ALA A C 1
ATOM 2862 O O . ALA A 1 375 ? -25.001 8.940 14.722 1.00 92.12 375 ALA A O 1
ATOM 2863 N N . ALA A 1 376 ? -25.136 9.084 16.961 1.00 81.25 376 ALA A N 1
ATOM 2864 C CA . ALA A 1 376 ? -23.739 9.467 17.155 1.00 81.25 376 ALA A CA 1
ATOM 2865 C C . ALA A 1 376 ? -22.769 8.328 16.791 1.00 81.25 376 ALA A C 1
ATOM 2867 O O . ALA A 1 376 ? -21.767 8.572 16.119 1.00 81.25 376 ALA A O 1
ATOM 2868 N N . ALA A 1 377 ? -23.096 7.082 17.147 1.00 74.38 377 ALA A N 1
ATOM 2869 C CA . ALA A 1 377 ? -22.332 5.898 16.755 1.00 74.38 377 ALA A CA 1
ATOM 2870 C C . ALA A 1 377 ? -22.313 5.715 15.226 1.00 74.38 377 ALA A C 1
ATOM 2872 O O . ALA A 1 377 ? -21.262 5.475 14.632 1.00 74.38 377 ALA A O 1
ATOM 2873 N N . THR A 1 378 ? -23.455 5.921 14.562 1.00 84.19 378 THR A N 1
ATOM 2874 C CA . THR A 1 378 ? -23.547 5.896 13.092 1.00 84.19 378 THR A CA 1
ATOM 2875 C C . THR A 1 378 ? -22.664 6.972 12.451 1.00 84.19 378 THR A C 1
ATOM 2877 O O . THR A 1 378 ? -21.956 6.698 11.481 1.00 84.19 378 THR A O 1
ATOM 2880 N N . ALA A 1 379 ? -22.666 8.191 13.000 1.00 86.94 379 ALA A N 1
ATOM 2881 C CA . ALA A 1 379 ? -21.832 9.287 12.510 1.00 86.94 379 ALA A CA 1
ATOM 2882 C C . ALA A 1 379 ? -20.329 9.008 12.685 1.00 86.94 379 ALA A C 1
ATOM 2884 O O . ALA A 1 379 ? -19.545 9.312 11.783 1.00 86.94 379 ALA A O 1
ATOM 2885 N N . LEU A 1 380 ? -19.934 8.398 13.807 1.00 78.12 380 LEU A N 1
ATOM 2886 C CA . LEU A 1 380 ? -18.557 7.968 14.049 1.00 78.12 380 LEU A CA 1
ATOM 2887 C C . LEU A 1 380 ? -18.118 6.907 13.035 1.00 78.12 380 LEU A C 1
ATOM 2889 O O . LEU A 1 380 ? -17.091 7.080 12.380 1.00 78.12 380 LEU A O 1
ATOM 2893 N N . ASN A 1 381 ? -18.929 5.868 12.831 1.00 77.00 381 ASN A N 1
ATOM 2894 C CA . ASN A 1 381 ? -18.639 4.817 11.854 1.00 77.00 381 ASN A CA 1
ATOM 2895 C C . ASN A 1 381 ? -18.502 5.377 10.431 1.00 77.00 381 ASN A C 1
ATOM 2897 O O . ASN A 1 381 ? -17.589 4.996 9.699 1.00 77.00 381 ASN A O 1
ATOM 2901 N N . ALA A 1 382 ? -19.356 6.330 10.048 1.00 86.69 382 ALA A N 1
ATOM 2902 C CA . ALA A 1 382 ? -19.255 7.002 8.755 1.00 86.69 382 ALA A CA 1
ATOM 2903 C C . ALA A 1 382 ? -17.951 7.811 8.614 1.00 86.69 382 ALA A C 1
ATOM 2905 O O . ALA A 1 382 ? -17.318 7.768 7.560 1.00 86.69 382 ALA A O 1
ATOM 2906 N N . ALA A 1 383 ? -17.526 8.519 9.666 1.00 80.06 383 ALA A N 1
ATOM 2907 C CA . ALA A 1 383 ? -16.270 9.271 9.661 1.00 80.06 383 ALA A CA 1
ATOM 2908 C C . ALA A 1 383 ? -15.038 8.348 9.585 1.00 80.06 383 ALA A C 1
ATOM 2910 O O . ALA A 1 383 ? -14.090 8.649 8.861 1.00 80.06 383 ALA A O 1
ATOM 2911 N N . ILE A 1 384 ? -15.064 7.204 10.278 1.00 70.38 384 ILE A N 1
ATOM 2912 C CA . ILE A 1 384 ? -14.003 6.186 10.209 1.00 70.38 384 ILE A CA 1
ATOM 2913 C C . ILE A 1 384 ? -13.917 5.587 8.797 1.00 70.38 384 ILE A C 1
ATOM 2915 O O . ILE A 1 384 ? -12.822 5.464 8.249 1.00 70.38 384 ILE A O 1
ATOM 2919 N N . ALA A 1 385 ? -15.057 5.268 8.175 1.00 76.19 385 ALA A N 1
ATOM 2920 C CA . ALA A 1 385 ? -15.093 4.750 6.807 1.00 76.19 385 ALA A CA 1
ATOM 2921 C C . ALA A 1 385 ? -14.558 5.767 5.781 1.00 76.19 385 ALA A C 1
ATOM 2923 O O . ALA A 1 385 ? -13.801 5.404 4.881 1.00 76.19 385 ALA A O 1
ATOM 2924 N N . GLU A 1 386 ? -14.905 7.049 5.933 1.00 88.25 386 GLU A N 1
ATOM 2925 C CA . GLU A 1 386 ? -14.366 8.134 5.105 1.00 88.25 386 GLU A CA 1
ATOM 2926 C C . GLU A 1 386 ? -12.844 8.268 5.266 1.00 88.25 386 GLU A C 1
ATOM 2928 O O . GLU A 1 386 ? -12.132 8.401 4.269 1.00 88.25 386 GLU A O 1
ATOM 2933 N N . LYS A 1 387 ? -12.330 8.154 6.501 1.00 76.69 387 LYS A N 1
ATOM 2934 C CA . LYS A 1 387 ? -10.887 8.153 6.775 1.00 76.69 387 LYS A CA 1
ATOM 2935 C C . LYS A 1 387 ? -10.181 7.008 6.052 1.00 76.69 387 LYS A C 1
ATOM 2937 O O . LYS A 1 387 ? -9.218 7.259 5.332 1.00 76.69 387 LYS A O 1
ATOM 2942 N N . ALA A 1 388 ? -10.697 5.786 6.176 1.00 68.06 388 ALA A N 1
ATOM 2943 C CA . ALA A 1 388 ? -10.127 4.619 5.507 1.00 68.06 388 ALA A CA 1
ATOM 2944 C C . ALA A 1 388 ? -10.103 4.779 3.972 1.00 68.06 388 ALA A C 1
ATOM 2946 O O . ALA A 1 388 ? -9.120 4.425 3.319 1.00 68.06 388 ALA A O 1
ATOM 2947 N N . ALA A 1 389 ? -11.153 5.366 3.386 1.00 84.12 389 ALA A N 1
ATOM 2948 C CA . ALA A 1 389 ? -11.209 5.641 1.950 1.00 84.12 389 ALA A CA 1
ATOM 2949 C C . ALA A 1 389 ? -10.149 6.666 1.501 1.00 84.12 389 ALA A C 1
ATOM 2951 O O . ALA A 1 389 ? -9.519 6.483 0.455 1.00 84.12 389 ALA A O 1
ATOM 2952 N N . ILE A 1 390 ? -9.920 7.722 2.291 1.00 78.06 390 ILE A N 1
ATOM 2953 C CA . ILE A 1 390 ? -8.878 8.723 2.017 1.00 78.06 390 ILE A CA 1
ATOM 2954 C C . ILE A 1 390 ? -7.481 8.103 2.146 1.00 78.06 390 ILE A C 1
ATOM 2956 O O . ILE A 1 390 ? -6.648 8.315 1.267 1.00 78.06 390 ILE A O 1
ATOM 2960 N N . GLU A 1 391 ? -7.225 7.291 3.174 1.00 70.69 391 GLU A N 1
ATOM 2961 C CA . GLU A 1 391 ? -5.943 6.590 3.352 1.00 70.69 391 GLU A CA 1
ATOM 2962 C C . GLU A 1 391 ? -5.635 5.655 2.171 1.00 70.69 391 GLU A C 1
ATOM 2964 O O . GLU A 1 391 ? -4.523 5.667 1.635 1.00 70.69 391 GLU A O 1
ATOM 2969 N N . ALA A 1 392 ? -6.637 4.917 1.681 1.00 73.38 392 ALA A N 1
ATOM 2970 C CA . ALA A 1 392 ? -6.497 4.097 0.479 1.00 73.38 392 ALA A CA 1
ATOM 2971 C C . ALA A 1 392 ? -6.187 4.943 -0.773 1.00 73.38 392 ALA A C 1
ATOM 2973 O O . ALA A 1 392 ? -5.324 4.581 -1.579 1.00 73.38 392 ALA A O 1
ATOM 2974 N N . ALA A 1 393 ? -6.851 6.092 -0.932 1.00 83.25 393 ALA A N 1
ATOM 2975 C CA . ALA A 1 393 ? -6.599 7.013 -2.039 1.00 83.25 393 ALA A CA 1
ATOM 2976 C C . ALA A 1 393 ? -5.189 7.631 -1.981 1.00 83.25 393 ALA A C 1
ATOM 2978 O O . ALA A 1 393 ? -4.557 7.797 -3.028 1.00 83.25 393 ALA A O 1
ATOM 2979 N N . ILE A 1 394 ? -4.676 7.934 -0.782 1.00 71.44 394 ILE A N 1
ATOM 2980 C CA . ILE A 1 394 ? -3.294 8.393 -0.570 1.00 71.44 394 ILE A CA 1
ATOM 2981 C C . ILE A 1 394 ? -2.309 7.323 -1.036 1.00 71.44 394 ILE A C 1
ATOM 2983 O O . ILE A 1 394 ? -1.399 7.642 -1.802 1.00 71.44 394 ILE A O 1
ATOM 2987 N N . GLY A 1 395 ? -2.523 6.057 -0.659 1.00 69.31 395 GLY A N 1
ATOM 2988 C CA . GLY A 1 395 ? -1.686 4.944 -1.114 1.00 69.31 395 GLY A CA 1
ATOM 2989 C C . GLY A 1 395 ? -1.607 4.858 -2.643 1.00 69.31 395 GLY A C 1
ATOM 2990 O O . GLY A 1 395 ? -0.518 4.803 -3.214 1.00 69.31 395 GLY A O 1
ATOM 2991 N N . GLN A 1 396 ? -2.748 4.957 -3.333 1.00 81.00 396 GLN A N 1
ATOM 2992 C CA . GLN A 1 396 ? -2.791 4.970 -4.803 1.00 81.00 396 GLN A CA 1
ATOM 2993 C C . GLN A 1 396 ? -2.099 6.201 -5.414 1.00 81.00 396 GLN A C 1
ATOM 2995 O O . GLN A 1 396 ? -1.397 6.095 -6.428 1.00 81.00 396 GLN A O 1
ATOM 3000 N N . ALA A 1 397 ? -2.288 7.383 -4.818 1.00 73.12 397 ALA A N 1
ATOM 3001 C CA . ALA A 1 397 ? -1.635 8.612 -5.263 1.00 73.12 397 ALA A CA 1
ATOM 3002 C C . ALA A 1 397 ? -0.110 8.526 -5.101 1.00 73.12 397 ALA A C 1
ATOM 3004 O O . ALA A 1 397 ? 0.621 8.945 -5.997 1.00 73.12 397 ALA A O 1
ATOM 3005 N N . GLN A 1 398 ? 0.368 7.908 -4.020 1.00 71.06 398 GLN A N 1
ATOM 3006 C CA . GLN A 1 398 ? 1.787 7.668 -3.786 1.00 71.06 398 GLN A CA 1
ATOM 3007 C C . GLN A 1 398 ? 2.384 6.719 -4.833 1.00 71.06 398 GLN A C 1
ATOM 3009 O O . GLN A 1 398 ? 3.427 7.029 -5.405 1.00 71.06 398 GLN A O 1
ATOM 3014 N N . THR A 1 399 ? 1.707 5.612 -5.164 1.00 76.38 399 THR A N 1
ATOM 3015 C CA . THR A 1 399 ? 2.136 4.723 -6.261 1.00 76.38 399 THR A CA 1
ATOM 3016 C C . THR A 1 399 ? 2.213 5.470 -7.594 1.00 76.38 399 THR A C 1
ATOM 3018 O O . THR A 1 399 ? 3.182 5.315 -8.337 1.00 76.38 399 THR A O 1
ATOM 3021 N N . THR A 1 400 ? 1.226 6.324 -7.881 1.00 81.81 400 THR A N 1
ATOM 3022 C CA . THR A 1 400 ? 1.194 7.139 -9.107 1.00 81.81 400 THR A CA 1
ATOM 3023 C C . THR A 1 400 ? 2.363 8.125 -9.160 1.00 81.81 400 THR A C 1
ATOM 3025 O O . THR A 1 400 ? 3.010 8.263 -10.197 1.00 81.81 400 THR A O 1
ATOM 3028 N N . LEU A 1 401 ? 2.666 8.785 -8.039 1.00 72.25 401 LEU A N 1
ATOM 3029 C CA . LEU A 1 401 ? 3.793 9.706 -7.920 1.00 72.25 401 LEU A CA 1
ATOM 3030 C C . LEU A 1 401 ? 5.131 8.996 -8.151 1.00 72.25 401 LEU A C 1
ATOM 3032 O O . LEU A 1 401 ? 5.947 9.484 -8.931 1.00 72.25 401 LEU A O 1
ATOM 3036 N N . VAL A 1 402 ? 5.335 7.829 -7.535 1.00 74.62 402 VAL A N 1
ATOM 3037 C CA . VAL A 1 402 ? 6.552 7.023 -7.725 1.00 74.62 402 VAL A CA 1
ATOM 3038 C C . VAL A 1 402 ? 6.705 6.603 -9.187 1.00 74.62 402 VAL A C 1
ATOM 3040 O O . VAL A 1 402 ? 7.783 6.764 -9.756 1.00 74.62 402 VAL A O 1
ATOM 3043 N N . ALA A 1 403 ? 5.631 6.131 -9.826 1.00 76.75 403 ALA A N 1
ATOM 3044 C CA . ALA A 1 403 ? 5.660 5.760 -11.239 1.00 76.75 403 ALA A CA 1
ATOM 3045 C C . ALA A 1 403 ? 6.018 6.956 -12.142 1.00 76.75 403 ALA A C 1
ATOM 3047 O O . ALA A 1 403 ? 6.856 6.822 -13.033 1.00 76.75 403 ALA A O 1
ATOM 3048 N N . ALA A 1 404 ? 5.450 8.139 -11.882 1.00 70.06 404 ALA A N 1
ATOM 3049 C CA . ALA A 1 404 ? 5.773 9.359 -12.623 1.00 70.06 404 ALA A CA 1
ATOM 3050 C C . ALA A 1 404 ? 7.234 9.804 -12.413 1.00 70.06 404 ALA A C 1
ATOM 3052 O O . ALA A 1 404 ? 7.908 10.204 -13.363 1.00 70.06 404 ALA A O 1
ATOM 3053 N N . GLN A 1 405 ? 7.753 9.699 -11.185 1.00 69.62 405 GLN A N 1
ATOM 3054 C CA . GLN A 1 405 ? 9.159 9.988 -10.877 1.00 69.62 405 GLN A CA 1
ATOM 3055 C C . GLN A 1 405 ? 10.102 8.999 -11.571 1.00 69.62 405 GLN A C 1
ATOM 3057 O O . GLN A 1 405 ? 11.154 9.397 -12.071 1.00 69.62 405 GLN A O 1
ATOM 3062 N N . GLN A 1 406 ? 9.717 7.725 -11.648 1.00 73.25 406 GLN A N 1
ATOM 3063 C CA . GLN A 1 406 ? 10.481 6.698 -12.344 1.00 73.25 406 GLN A CA 1
ATOM 3064 C C . GLN A 1 406 ? 10.457 6.898 -13.866 1.00 73.25 406 GLN A C 1
ATOM 3066 O O . GLN A 1 406 ? 11.494 6.744 -14.506 1.00 73.25 406 GLN A O 1
ATOM 3071 N N . GLU A 1 407 ? 9.325 7.309 -14.448 1.00 77.00 407 GLU A N 1
ATOM 3072 C CA . GLU A 1 407 ? 9.238 7.710 -15.861 1.00 77.00 407 GLU A CA 1
ATOM 3073 C C . GLU A 1 407 ? 10.210 8.862 -16.166 1.00 77.00 407 GLU A C 1
ATOM 3075 O O . GLU A 1 407 ? 10.955 8.796 -17.143 1.00 77.00 407 GLU A O 1
ATOM 3080 N N . LEU A 1 408 ? 10.263 9.878 -15.296 1.00 71.31 408 LEU A N 1
ATOM 3081 C CA . LEU A 1 408 ? 11.199 10.998 -15.421 1.00 71.31 408 LEU A CA 1
ATOM 3082 C C . LEU A 1 408 ? 12.667 10.550 -15.288 1.00 71.31 408 LEU A C 1
ATOM 3084 O O . LEU A 1 408 ? 13.518 11.017 -16.044 1.00 71.31 408 LEU A O 1
ATOM 3088 N N . ALA A 1 409 ? 12.965 9.643 -14.353 1.00 65.88 409 ALA A N 1
ATOM 3089 C CA . ALA A 1 409 ? 14.313 9.115 -14.129 1.00 65.88 409 ALA A CA 1
ATOM 3090 C C . ALA A 1 409 ? 14.803 8.199 -15.265 1.00 65.88 409 ALA A C 1
ATOM 3092 O O . ALA A 1 409 ? 16.000 8.150 -15.540 1.00 65.88 409 ALA A O 1
ATOM 3093 N N . ASN A 1 410 ? 13.883 7.501 -15.936 1.00 68.31 410 ASN A N 1
ATOM 3094 C CA . ASN A 1 410 ? 14.173 6.577 -17.034 1.00 68.31 410 ASN A CA 1
ATOM 3095 C C . ASN A 1 410 ? 14.286 7.267 -18.403 1.00 68.31 410 ASN A C 1
ATOM 3097 O O . ASN A 1 410 ? 14.451 6.583 -19.418 1.00 68.31 410 ASN A O 1
ATOM 3101 N N . LEU A 1 411 ? 14.193 8.601 -18.468 1.00 65.94 411 LEU A N 1
ATOM 3102 C CA . LEU A 1 411 ? 14.399 9.313 -19.724 1.00 65.94 411 LEU A CA 1
ATOM 3103 C C . LEU A 1 411 ? 15.825 9.068 -20.263 1.00 65.94 411 LEU A C 1
ATOM 3105 O O . LEU A 1 411 ? 16.787 9.091 -19.490 1.00 65.94 411 LEU A O 1
ATOM 3109 N N . PRO A 1 412 ? 15.988 8.835 -21.581 1.00 57.91 412 PRO A N 1
ATOM 3110 C CA . PRO A 1 412 ? 17.280 8.494 -22.172 1.00 57.91 412 PRO A CA 1
ATOM 3111 C C . PRO A 1 412 ? 18.359 9.548 -21.894 1.00 57.91 412 PRO A C 1
ATOM 3113 O O . PRO A 1 412 ? 18.118 10.745 -22.035 1.00 57.91 412 PRO A O 1
ATOM 3116 N N . SER A 1 413 ? 19.574 9.098 -21.566 1.00 45.78 413 SER A N 1
ATOM 3117 C CA . SER A 1 413 ? 20.732 9.956 -21.261 1.00 45.78 413 SER A CA 1
ATOM 3118 C C . SER A 1 413 ? 21.772 10.048 -22.388 1.00 45.78 413 SER A C 1
ATOM 3120 O O . SER A 1 413 ? 22.791 10.721 -22.228 1.00 45.78 413 SER A O 1
ATOM 3122 N N . LEU A 1 414 ? 21.546 9.381 -23.527 1.00 44.34 414 LEU A N 1
ATOM 3123 C CA . LEU A 1 414 ? 22.525 9.241 -24.610 1.00 44.34 414 LEU A CA 1
ATOM 3124 C C . LEU A 1 414 ? 21.927 9.637 -25.965 1.00 44.34 414 LEU A C 1
ATOM 3126 O O . LEU A 1 414 ? 20.871 9.144 -26.352 1.00 44.34 414 LEU A O 1
ATOM 3130 N N . SER A 1 415 ? 22.642 10.498 -26.695 1.00 49.50 415 SER A N 1
ATOM 3131 C CA . SER A 1 415 ? 22.360 10.792 -28.104 1.00 49.50 415 SER A CA 1
ATOM 3132 C C . SER A 1 415 ? 22.783 9.614 -28.990 1.00 49.50 415 SER A C 1
ATOM 3134 O O . SER A 1 415 ? 23.900 9.109 -28.872 1.00 49.50 415 SER A O 1
ATOM 3136 N N . THR A 1 416 ? 21.908 9.210 -29.912 1.00 52.50 416 THR A N 1
ATOM 3137 C CA . THR A 1 416 ? 22.156 8.182 -30.939 1.00 52.50 416 THR A CA 1
ATOM 3138 C C . THR A 1 416 ? 22.729 8.755 -32.240 1.00 52.50 416 THR A C 1
ATOM 3140 O O . THR A 1 416 ? 22.853 8.028 -33.226 1.00 52.50 416 THR A O 1
ATOM 3143 N N . ALA A 1 417 ? 23.102 10.042 -32.272 1.00 52.16 417 ALA A N 1
ATOM 3144 C CA . ALA A 1 417 ? 23.481 10.733 -33.507 1.00 52.16 417 ALA A CA 1
ATOM 3145 C C . ALA A 1 417 ? 24.666 10.082 -34.237 1.00 52.16 417 ALA A C 1
ATOM 3147 O O . ALA A 1 417 ? 24.634 9.939 -35.454 1.00 52.16 417 ALA A O 1
ATOM 3148 N N . ALA A 1 418 ? 25.683 9.612 -33.507 1.00 43.59 418 ALA A N 1
ATOM 3149 C CA . ALA A 1 418 ? 26.858 8.961 -34.098 1.00 43.59 418 ALA A CA 1
ATOM 3150 C C . ALA A 1 418 ? 26.569 7.581 -34.721 1.00 43.59 418 ALA A C 1
ATOM 3152 O O . ALA A 1 418 ? 27.402 7.058 -35.460 1.00 43.59 418 ALA A O 1
ATOM 3153 N N . THR A 1 419 ? 25.411 6.989 -34.419 1.00 53.41 419 THR A N 1
ATOM 3154 C CA . THR A 1 419 ? 24.989 5.671 -34.909 1.00 53.41 419 THR A CA 1
ATOM 3155 C C . THR A 1 419 ? 23.804 5.742 -35.871 1.00 53.41 419 THR A C 1
ATOM 3157 O O . THR A 1 419 ? 23.269 4.687 -36.222 1.00 53.41 419 THR A O 1
ATOM 3160 N N . SER A 1 420 ? 23.386 6.944 -36.284 1.00 62.47 420 SER A N 1
ATOM 3161 C CA . SER A 1 420 ? 22.325 7.106 -37.278 1.00 62.47 420 SER A CA 1
ATOM 3162 C C . SER A 1 420 ? 22.752 6.518 -38.623 1.00 62.47 420 SER A C 1
ATOM 3164 O O . SER A 1 420 ? 23.943 6.453 -38.948 1.00 62.47 420 SER A O 1
ATOM 3166 N N . ASP A 1 421 ? 21.782 6.070 -39.415 1.00 69.38 421 ASP A N 1
ATOM 3167 C CA . ASP A 1 421 ? 22.064 5.439 -40.705 1.00 69.38 421 ASP A CA 1
ATOM 3168 C C . ASP A 1 421 ? 22.719 6.424 -41.688 1.00 69.38 421 ASP A C 1
ATOM 3170 O O . ASP A 1 421 ? 23.635 6.051 -42.423 1.00 69.38 421 ASP A O 1
ATOM 3174 N N . GLU A 1 422 ? 22.347 7.707 -41.616 1.00 66.69 422 GLU A N 1
ATOM 3175 C CA . GLU A 1 422 ? 22.978 8.787 -42.384 1.00 66.69 422 GLU A CA 1
ATOM 3176 C C . GLU A 1 422 ? 24.446 8.994 -41.960 1.00 66.69 422 GLU A C 1
ATOM 3178 O O . GLU A 1 422 ? 25.335 9.072 -42.809 1.00 66.69 422 GLU A O 1
ATOM 3183 N N . ALA A 1 423 ? 24.742 8.998 -40.651 1.00 56.22 423 ALA A N 1
ATOM 3184 C CA . ALA A 1 423 ? 26.112 9.131 -40.151 1.00 56.22 423 ALA A CA 1
ATOM 3185 C C . ALA A 1 423 ? 26.987 7.927 -40.539 1.00 56.22 423 ALA A C 1
ATOM 3187 O O . ALA A 1 423 ? 28.130 8.112 -40.963 1.00 56.22 423 ALA A O 1
ATOM 3188 N N . LYS A 1 424 ? 26.452 6.699 -40.465 1.00 68.50 424 LYS A N 1
ATOM 3189 C CA . LYS A 1 424 ? 27.150 5.475 -40.904 1.00 68.50 424 LYS A CA 1
ATOM 3190 C C . LYS A 1 424 ? 27.452 5.495 -42.401 1.00 68.50 424 LYS A C 1
ATOM 3192 O O . LYS A 1 424 ? 28.555 5.129 -42.808 1.00 68.50 424 LYS A O 1
ATOM 3197 N N . LYS A 1 425 ? 26.497 5.944 -43.220 1.00 72.94 425 LYS A N 1
ATOM 3198 C CA . LYS A 1 425 ? 26.670 6.062 -44.671 1.00 72.94 425 LYS A CA 1
ATOM 3199 C C . LYS A 1 425 ? 27.796 7.036 -45.016 1.00 72.94 425 LYS A C 1
ATOM 3201 O O . LYS A 1 425 ? 28.697 6.680 -45.773 1.00 72.94 425 LYS A O 1
ATOM 3206 N N . ILE A 1 426 ? 27.806 8.217 -44.398 1.00 62.12 426 ILE A N 1
ATOM 3207 C CA . ILE A 1 426 ? 28.851 9.219 -44.640 1.00 62.12 426 ILE A CA 1
ATOM 3208 C C . ILE A 1 426 ? 30.216 8.736 -44.109 1.00 62.12 426 ILE A C 1
ATOM 3210 O O . ILE A 1 426 ? 31.235 8.926 -44.769 1.00 62.12 426 ILE A O 1
ATOM 3214 N N . GLN A 1 427 ? 30.266 8.032 -42.971 1.00 55.12 427 GLN A N 1
ATOM 3215 C CA . GLN A 1 427 ? 31.502 7.406 -42.470 1.00 55.12 427 GLN A CA 1
ATOM 3216 C C . GLN A 1 427 ? 32.065 6.351 -43.439 1.00 55.12 427 GLN A C 1
ATOM 3218 O O . GLN A 1 427 ? 33.281 6.283 -43.639 1.00 55.12 427 GLN A O 1
ATOM 3223 N N . ALA A 1 428 ? 31.202 5.557 -44.078 1.00 67.38 428 ALA A N 1
ATOM 3224 C CA . ALA A 1 428 ? 31.616 4.606 -45.105 1.00 67.38 428 ALA A CA 1
ATOM 3225 C C . ALA A 1 428 ? 32.170 5.316 -46.355 1.00 67.38 428 ALA A C 1
ATOM 3227 O O . ALA A 1 428 ? 33.206 4.905 -46.881 1.00 67.38 428 ALA A O 1
ATOM 3228 N N . GLU A 1 429 ? 31.542 6.413 -46.795 1.00 69.00 429 GLU A N 1
ATOM 3229 C CA . GLU A 1 429 ? 32.048 7.254 -47.892 1.00 69.00 429 GLU A CA 1
ATOM 3230 C C . GLU A 1 429 ? 33.435 7.840 -47.563 1.00 69.00 429 GLU A C 1
ATOM 3232 O O . GLU A 1 429 ? 34.357 7.770 -48.379 1.00 69.00 429 GLU A O 1
ATOM 3237 N N . LEU A 1 430 ? 33.645 8.322 -46.333 1.00 63.69 430 LEU A N 1
ATOM 3238 C CA . LEU A 1 430 ? 34.945 8.828 -45.870 1.00 63.69 430 LEU A CA 1
ATOM 3239 C C . LEU A 1 430 ? 36.047 7.766 -45.872 1.00 63.69 430 LEU A C 1
ATOM 3241 O O . LEU A 1 430 ? 37.193 8.054 -46.246 1.00 63.69 430 LEU A O 1
ATOM 3245 N N . ALA A 1 431 ? 35.713 6.532 -45.494 1.00 61.00 431 ALA A N 1
ATOM 3246 C CA . ALA A 1 431 ? 36.638 5.408 -45.568 1.00 61.00 431 ALA A CA 1
ATOM 3247 C C . ALA A 1 431 ? 37.026 5.091 -47.025 1.00 61.00 431 ALA A C 1
ATOM 3249 O O . ALA A 1 431 ? 38.200 4.829 -47.313 1.00 61.00 431 ALA A O 1
ATOM 3250 N N . GLN A 1 432 ? 36.074 5.175 -47.961 1.00 71.88 432 GLN A N 1
ATOM 3251 C CA . GLN A 1 432 ? 36.334 4.975 -49.390 1.00 71.88 432 GLN A CA 1
ATOM 3252 C C . GLN A 1 432 ? 37.239 6.065 -49.974 1.00 71.88 432 GLN A C 1
ATOM 3254 O O . GLN A 1 432 ? 38.223 5.734 -50.643 1.00 71.88 432 GLN A O 1
ATOM 3259 N N . TYR A 1 433 ? 36.977 7.344 -49.679 1.00 63.69 433 TYR A N 1
ATOM 3260 C CA . TYR A 1 433 ? 37.839 8.441 -50.133 1.00 63.69 433 TYR A CA 1
ATOM 3261 C C . TYR A 1 433 ? 39.257 8.316 -49.567 1.00 63.69 433 TYR A C 1
ATOM 3263 O O . TYR A 1 433 ? 40.229 8.421 -50.315 1.00 63.69 433 TYR A O 1
ATOM 3271 N N . SER A 1 434 ? 39.394 7.980 -48.281 1.00 59.41 434 SER A N 1
ATOM 3272 C CA . SER A 1 434 ? 40.703 7.771 -47.643 1.00 59.41 434 SER A CA 1
ATOM 3273 C C . SER A 1 434 ? 41.491 6.626 -48.297 1.00 59.41 434 SER A C 1
ATOM 3275 O O . SER A 1 434 ? 42.687 6.757 -48.571 1.00 59.41 434 SER A O 1
ATOM 3277 N N . LYS A 1 435 ? 40.817 5.518 -48.638 1.00 70.56 435 LYS A N 1
ATOM 3278 C CA . LYS A 1 435 ? 41.420 4.398 -49.377 1.00 70.56 435 LYS A CA 1
ATOM 3279 C C . LYS A 1 435 ? 41.824 4.795 -50.802 1.00 70.56 435 LYS A C 1
ATOM 3281 O O . LYS A 1 435 ? 42.889 4.382 -51.275 1.00 70.56 435 LYS A O 1
ATOM 3286 N N . ARG A 1 436 ? 41.004 5.599 -51.489 1.00 76.94 436 ARG A N 1
ATOM 3287 C CA . ARG A 1 436 ? 41.297 6.103 -52.841 1.00 76.94 436 ARG A CA 1
ATOM 3288 C C . ARG A 1 436 ? 42.521 7.016 -52.841 1.00 76.94 436 ARG A C 1
ATOM 3290 O O . ARG A 1 436 ? 43.403 6.802 -53.668 1.00 76.94 436 ARG A O 1
ATOM 3297 N N . ILE A 1 437 ? 42.610 7.950 -51.894 1.00 67.50 437 ILE A N 1
ATOM 3298 C CA . ILE A 1 437 ? 43.766 8.844 -51.723 1.00 67.50 437 ILE A CA 1
ATOM 3299 C C . ILE A 1 437 ? 45.039 8.024 -51.483 1.00 67.50 437 ILE A C 1
ATOM 3301 O O . ILE A 1 437 ? 46.004 8.186 -52.221 1.00 67.50 437 ILE A O 1
ATOM 3305 N N . SER A 1 438 ? 45.009 7.051 -50.564 1.00 67.75 438 SER A N 1
ATOM 3306 C CA . SER A 1 438 ? 46.163 6.173 -50.298 1.00 67.75 438 SER A CA 1
ATOM 3307 C C . SER A 1 438 ? 46.604 5.359 -51.525 1.00 67.75 438 SER A C 1
ATOM 3309 O O . SER A 1 438 ? 47.795 5.141 -51.749 1.00 67.75 438 SER A O 1
ATOM 3311 N N . THR A 1 439 ? 45.652 4.913 -52.349 1.00 79.88 439 THR A N 1
ATOM 3312 C CA . THR A 1 439 ? 45.950 4.190 -53.598 1.00 79.88 439 THR A CA 1
ATOM 3313 C C . THR A 1 439 ? 46.600 5.111 -54.630 1.00 79.88 439 THR A C 1
ATOM 3315 O O . THR A 1 439 ? 47.564 4.721 -55.290 1.00 79.88 439 THR A O 1
ATOM 3318 N N . LEU A 1 440 ? 46.093 6.338 -54.756 1.00 74.31 440 LEU A N 1
ATOM 3319 C CA . LEU A 1 440 ? 46.651 7.347 -55.652 1.00 74.31 440 LEU A CA 1
ATOM 3320 C C . LEU A 1 440 ? 48.045 7.793 -55.197 1.00 74.31 440 LEU A C 1
ATOM 3322 O O . LEU A 1 440 ? 48.925 7.901 -56.042 1.00 74.31 440 LEU A O 1
ATOM 3326 N N . ASP A 1 441 ? 48.286 7.938 -53.891 1.00 71.31 441 ASP A N 1
ATOM 3327 C CA . ASP A 1 441 ? 49.614 8.227 -53.331 1.00 71.31 441 ASP A CA 1
ATOM 3328 C C . ASP A 1 441 ? 50.645 7.169 -53.737 1.00 71.31 441 ASP A C 1
ATOM 3330 O O . ASP A 1 441 ? 51.719 7.503 -54.237 1.00 71.31 441 ASP A O 1
ATOM 3334 N N . LYS A 1 442 ? 50.303 5.880 -53.601 1.00 78.44 442 LYS A N 1
ATOM 3335 C CA . LYS A 1 442 ? 51.175 4.778 -54.044 1.00 78.44 442 LYS A CA 1
ATOM 3336 C C . LYS A 1 442 ? 51.463 4.851 -55.540 1.00 78.44 442 LYS A C 1
ATOM 3338 O O . LYS A 1 442 ? 52.619 4.763 -55.941 1.00 78.44 442 LYS A O 1
ATOM 3343 N N . LYS A 1 443 ? 50.431 5.083 -56.357 1.00 80.38 443 LYS A N 1
ATOM 3344 C CA . LYS A 1 443 ? 50.570 5.210 -57.814 1.00 80.38 443 LYS A CA 1
ATOM 3345 C C . LYS A 1 443 ? 51.459 6.395 -58.203 1.00 80.38 443 LYS A C 1
ATOM 3347 O O . LYS A 1 443 ? 52.276 6.271 -59.110 1.00 80.38 443 LYS A O 1
ATOM 3352 N N . ILE A 1 444 ? 51.330 7.532 -57.519 1.00 79.44 444 ILE A N 1
ATOM 3353 C CA . ILE A 1 444 ? 52.169 8.719 -57.739 1.00 79.44 444 ILE A CA 1
ATOM 3354 C C . ILE A 1 444 ? 53.631 8.416 -57.385 1.00 79.44 444 ILE A C 1
ATOM 3356 O O . ILE A 1 444 ? 54.521 8.797 -58.146 1.00 79.44 444 ILE A O 1
ATOM 3360 N N . ILE A 1 445 ? 53.885 7.698 -56.284 1.00 80.69 445 ILE A N 1
ATOM 3361 C CA . ILE A 1 445 ? 55.233 7.260 -55.884 1.00 80.69 445 ILE A CA 1
ATOM 3362 C C . ILE A 1 445 ? 55.831 6.306 -56.927 1.00 80.69 445 ILE A C 1
ATOM 3364 O O . ILE A 1 445 ? 56.951 6.528 -57.382 1.00 80.69 445 ILE A O 1
ATOM 3368 N N . GLU A 1 446 ? 55.084 5.288 -57.360 1.00 81.38 446 GLU A N 1
ATOM 3369 C CA . GLU A 1 446 ? 55.527 4.326 -58.381 1.00 81.38 446 GLU A CA 1
ATOM 3370 C C . GLU A 1 446 ? 55.845 5.009 -59.717 1.00 81.38 446 GLU A C 1
ATOM 3372 O O . GLU A 1 446 ? 56.880 4.741 -60.332 1.00 81.38 446 GLU A O 1
ATOM 3377 N N . LEU A 1 447 ? 54.985 5.935 -60.155 1.00 79.19 447 LEU A N 1
ATOM 3378 C CA . LEU A 1 447 ? 55.210 6.721 -61.366 1.00 79.19 447 LEU A CA 1
ATOM 3379 C C . LEU A 1 447 ? 56.423 7.644 -61.220 1.00 79.19 447 LEU A C 1
ATOM 3381 O O . LEU A 1 447 ? 57.208 7.750 -62.158 1.00 79.19 447 LEU A O 1
ATOM 3385 N N . ALA A 1 448 ? 56.630 8.260 -60.052 1.00 77.19 448 ALA A N 1
ATOM 3386 C CA . ALA A 1 448 ? 57.816 9.070 -59.784 1.00 77.19 448 ALA A CA 1
ATOM 3387 C C . ALA A 1 448 ? 59.108 8.238 -59.854 1.00 77.19 448 ALA A C 1
ATOM 3389 O O . ALA A 1 448 ? 60.071 8.666 -60.491 1.00 77.19 448 ALA A O 1
ATOM 3390 N N . SER A 1 449 ? 59.116 7.028 -59.283 1.00 82.69 449 SER A N 1
ATOM 3391 C CA . SER A 1 449 ? 60.244 6.098 -59.403 1.00 82.69 449 SER A CA 1
ATOM 3392 C C . SER A 1 449 ? 60.481 5.666 -60.852 1.00 82.69 449 SER A C 1
ATOM 3394 O O . SER A 1 449 ? 61.620 5.676 -61.310 1.00 82.69 449 SER A O 1
ATOM 3396 N N . LYS A 1 450 ? 59.419 5.362 -61.610 1.00 82.81 450 LYS A N 1
ATOM 3397 C CA . LYS A 1 450 ? 59.526 5.013 -63.035 1.00 82.81 450 LYS A CA 1
ATOM 3398 C C . LYS A 1 450 ? 60.111 6.159 -63.864 1.00 82.81 450 LYS A C 1
ATOM 3400 O O . LYS A 1 450 ? 60.980 5.921 -64.699 1.00 82.81 450 LYS A O 1
ATOM 3405 N N . ILE A 1 451 ? 59.667 7.393 -63.620 1.00 83.38 451 ILE A N 1
ATOM 3406 C CA . ILE A 1 451 ? 60.212 8.595 -64.267 1.00 83.38 451 ILE A CA 1
ATOM 3407 C C . ILE A 1 451 ? 61.700 8.741 -63.937 1.00 83.38 451 ILE A C 1
ATOM 3409 O O . ILE A 1 451 ? 62.486 9.005 -64.842 1.00 83.38 451 ILE A O 1
ATOM 3413 N N . GLN A 1 452 ? 62.104 8.521 -62.681 1.00 79.56 452 GLN A N 1
ATOM 3414 C CA . GLN A 1 452 ? 63.510 8.575 -62.278 1.00 79.56 452 GLN A CA 1
ATOM 3415 C C . GLN A 1 452 ? 64.361 7.532 -63.018 1.00 79.56 452 GLN A C 1
ATOM 3417 O O . GLN A 1 452 ? 65.375 7.899 -63.607 1.00 79.56 452 GLN A O 1
ATOM 3422 N N . THR A 1 453 ? 63.934 6.265 -63.058 1.00 80.06 453 THR A N 1
ATOM 3423 C CA . THR A 1 453 ? 64.655 5.195 -63.771 1.00 80.06 453 THR A CA 1
ATOM 3424 C C . THR A 1 453 ? 64.768 5.479 -65.269 1.00 80.06 453 THR A C 1
ATOM 3426 O O . THR A 1 453 ? 65.831 5.295 -65.858 1.00 80.06 453 THR A O 1
ATOM 3429 N N . LEU A 1 454 ? 63.693 5.969 -65.898 1.00 80.56 454 LEU A N 1
ATOM 3430 C CA . LEU A 1 454 ? 63.726 6.372 -67.306 1.00 80.56 454 LEU A CA 1
ATOM 3431 C C . LEU A 1 454 ? 64.676 7.555 -67.528 1.00 80.56 454 LEU A C 1
ATOM 3433 O O . LEU A 1 454 ? 65.378 7.593 -68.533 1.00 80.56 454 LEU A O 1
ATOM 3437 N N . ASN A 1 455 ? 64.746 8.494 -66.583 1.00 82.44 455 ASN A N 1
ATOM 3438 C CA . ASN A 1 455 ? 65.653 9.635 -66.655 1.00 82.44 455 ASN A CA 1
ATOM 3439 C C . ASN A 1 455 ? 67.126 9.210 -66.536 1.00 82.44 455 ASN A C 1
ATOM 3441 O O . ASN A 1 455 ? 67.951 9.653 -67.328 1.00 82.44 455 ASN A O 1
ATOM 3445 N N . GLU A 1 456 ? 67.447 8.318 -65.596 1.00 81.12 456 GLU A N 1
ATOM 3446 C CA . GLU A 1 456 ? 68.781 7.714 -65.454 1.00 81.12 456 GLU A CA 1
ATOM 3447 C C . GLU A 1 456 ? 69.177 6.960 -66.731 1.00 81.12 456 GLU A C 1
ATOM 3449 O O . GLU A 1 456 ? 70.277 7.152 -67.250 1.00 81.12 456 GLU A O 1
ATOM 3454 N N . ARG A 1 457 ? 68.242 6.197 -67.311 1.00 79.00 457 ARG A N 1
ATOM 3455 C CA . ARG A 1 457 ? 68.461 5.492 -68.576 1.00 79.00 457 ARG A CA 1
ATOM 3456 C C . ARG A 1 457 ? 68.734 6.444 -69.739 1.00 79.00 457 ARG A C 1
ATOM 3458 O O . ARG A 1 457 ? 69.638 6.182 -70.523 1.00 79.00 457 ARG A O 1
ATOM 3465 N N . ILE A 1 458 ? 67.986 7.541 -69.863 1.00 80.81 458 ILE A N 1
ATOM 3466 C CA . ILE A 1 458 ? 68.215 8.550 -70.912 1.00 80.81 458 ILE A CA 1
ATOM 3467 C C . ILE A 1 458 ? 69.620 9.159 -70.777 1.00 80.81 458 ILE A C 1
ATOM 3469 O O . ILE A 1 458 ? 70.316 9.285 -71.782 1.00 80.81 458 ILE A O 1
ATOM 3473 N N . VAL A 1 459 ? 70.072 9.453 -69.551 1.00 79.12 459 VAL A N 1
ATOM 3474 C CA . VAL A 1 459 ? 71.425 9.979 -69.286 1.00 79.12 459 VAL A CA 1
ATOM 3475 C C . VAL A 1 459 ? 72.520 8.980 -69.682 1.00 79.12 459 VAL A C 1
ATOM 3477 O O . VAL A 1 459 ? 73.501 9.374 -70.311 1.00 79.12 459 VAL A O 1
ATOM 3480 N N . GLU A 1 460 ? 72.361 7.691 -69.366 1.00 77.12 460 GLU A N 1
ATOM 3481 C CA . GLU A 1 460 ? 73.299 6.642 -69.806 1.00 77.12 460 GLU A CA 1
ATOM 3482 C C . GLU A 1 460 ? 73.378 6.545 -71.335 1.00 77.12 460 GLU A C 1
ATOM 3484 O O . GLU A 1 460 ? 74.462 6.403 -71.906 1.00 77.12 460 GLU A O 1
ATOM 3489 N N . LEU A 1 461 ? 72.225 6.626 -72.008 1.00 75.50 461 LEU A N 1
ATOM 3490 C CA . LEU A 1 461 ? 72.159 6.583 -73.465 1.00 75.50 461 LEU A CA 1
ATOM 3491 C C . LEU A 1 461 ? 72.819 7.811 -74.103 1.00 75.50 461 LEU A C 1
ATOM 3493 O O . LEU A 1 461 ? 73.500 7.664 -75.116 1.00 75.50 461 LEU A O 1
ATOM 3497 N N . ASP A 1 462 ? 72.684 8.990 -73.495 1.00 74.19 462 ASP A N 1
ATOM 3498 C CA . ASP A 1 462 ? 73.360 10.209 -73.950 1.00 74.19 462 ASP A CA 1
ATOM 3499 C C . ASP A 1 462 ? 74.885 10.105 -73.859 1.00 74.19 462 ASP A C 1
ATOM 3501 O O . ASP A 1 462 ? 75.582 10.427 -74.823 1.00 74.19 462 ASP A O 1
ATOM 3505 N N . GLN A 1 463 ? 75.408 9.559 -72.760 1.00 72.25 463 GLN A N 1
ATOM 3506 C CA . GLN A 1 463 ? 76.847 9.316 -72.600 1.00 72.25 463 GLN A CA 1
ATOM 3507 C C . GLN A 1 463 ? 77.387 8.309 -73.628 1.00 72.25 463 GLN A C 1
ATOM 3509 O O . GLN A 1 463 ? 78.495 8.471 -74.148 1.00 72.25 463 GLN A O 1
ATOM 3514 N N . LEU A 1 464 ? 76.604 7.275 -73.957 1.00 69.62 464 LEU A N 1
ATOM 3515 C CA . LEU A 1 464 ? 76.965 6.286 -74.974 1.00 69.62 464 LEU A CA 1
ATOM 3516 C C . LEU A 1 464 ? 77.007 6.908 -76.383 1.00 69.62 464 LEU A C 1
ATOM 3518 O O . LEU A 1 464 ? 77.949 6.662 -77.139 1.00 69.62 464 LEU A O 1
ATOM 3522 N N . ILE A 1 465 ? 76.012 7.736 -76.725 1.00 69.44 465 ILE A N 1
ATOM 3523 C CA . ILE A 1 465 ? 75.935 8.448 -78.011 1.00 69.44 465 ILE A CA 1
ATOM 3524 C C . ILE A 1 465 ? 77.105 9.433 -78.156 1.00 69.44 465 ILE A C 1
ATOM 3526 O O . ILE A 1 465 ? 77.734 9.486 -79.216 1.00 69.44 465 ILE A O 1
ATOM 3530 N N . GLU A 1 466 ? 77.460 10.167 -77.101 1.00 66.38 466 GLU A N 1
ATOM 3531 C CA . GLU A 1 466 ? 78.602 11.091 -77.095 1.00 66.38 466 GLU A CA 1
ATOM 3532 C C . GLU A 1 466 ? 79.945 10.351 -77.282 1.00 66.38 466 GLU A C 1
ATOM 3534 O O . GLU A 1 466 ? 80.797 10.769 -78.077 1.00 66.38 466 GLU A O 1
ATOM 3539 N N . GLY A 1 467 ? 80.105 9.181 -76.650 1.00 62.56 467 GLY A N 1
ATOM 3540 C CA . GLY A 1 467 ? 81.264 8.300 -76.839 1.00 62.56 467 GLY A CA 1
ATOM 3541 C C . GLY A 1 467 ? 81.401 7.769 -78.273 1.00 62.56 467 GLY A C 1
ATOM 3542 O O . GLY A 1 467 ? 82.491 7.819 -78.849 1.00 62.56 467 GLY A O 1
ATOM 3543 N N . ILE A 1 468 ? 80.298 7.325 -78.887 1.00 62.03 468 ILE A N 1
ATOM 3544 C CA . ILE A 1 468 ? 80.269 6.864 -80.288 1.00 62.03 468 ILE A CA 1
ATOM 3545 C C . ILE A 1 468 ? 80.579 8.016 -81.252 1.00 62.03 468 ILE A C 1
ATOM 3547 O O . ILE A 1 468 ? 81.359 7.842 -82.188 1.00 62.03 468 ILE A O 1
ATOM 3551 N N . THR A 1 469 ? 80.038 9.209 -80.999 1.00 59.66 469 THR A N 1
ATOM 3552 C CA . THR A 1 469 ? 80.286 10.410 -81.817 1.00 59.66 469 THR A CA 1
ATOM 3553 C C . THR A 1 469 ? 81.764 10.818 -81.772 1.00 59.66 469 THR A C 1
ATOM 3555 O O . THR A 1 469 ? 82.350 11.192 -82.786 1.00 59.66 469 THR A O 1
ATOM 3558 N N . THR A 1 470 ? 82.415 10.652 -80.619 1.00 60.31 470 THR A N 1
ATOM 3559 C CA . THR A 1 470 ? 83.856 10.901 -80.453 1.00 60.31 470 THR A CA 1
ATOM 3560 C C . THR A 1 470 ? 84.715 9.896 -81.239 1.00 60.31 470 THR A C 1
ATOM 3562 O O . THR A 1 470 ? 85.729 10.275 -81.826 1.00 60.31 470 THR A O 1
ATOM 3565 N N . VAL A 1 471 ? 84.301 8.623 -81.313 1.00 57.16 471 VAL A N 1
ATOM 3566 C CA . VAL A 1 471 ? 84.968 7.584 -82.124 1.00 57.16 471 VAL A CA 1
ATOM 3567 C C . VAL A 1 471 ? 84.742 7.808 -83.623 1.00 57.16 471 VAL A C 1
ATOM 3569 O O . VAL A 1 471 ? 85.695 7.701 -84.393 1.00 57.16 471 VAL A O 1
ATOM 3572 N N . ALA A 1 472 ? 83.528 8.175 -84.043 1.00 53.69 472 ALA A N 1
ATOM 3573 C CA . ALA A 1 472 ? 83.212 8.497 -85.436 1.00 53.69 472 ALA A CA 1
ATOM 3574 C C . ALA A 1 472 ? 84.042 9.688 -85.948 1.00 53.69 472 ALA A C 1
ATOM 3576 O O . ALA A 1 472 ? 84.673 9.586 -86.998 1.00 53.69 472 ALA A O 1
ATOM 3577 N N . ASN A 1 473 ? 84.171 10.751 -85.147 1.00 56.06 473 ASN A N 1
ATOM 3578 C CA . ASN A 1 473 ? 85.020 11.903 -85.470 1.00 56.06 473 ASN A CA 1
ATOM 3579 C C . ASN A 1 473 ? 86.523 11.549 -85.517 1.00 56.06 473 ASN A C 1
ATOM 3581 O O . ASN A 1 473 ? 87.290 12.200 -86.224 1.00 56.06 473 ASN A O 1
ATOM 3585 N N . LYS A 1 474 ? 86.962 10.501 -84.800 1.00 54.00 474 LYS A N 1
ATOM 3586 C CA . LYS A 1 474 ? 88.338 9.977 -84.873 1.00 54.00 474 LYS A CA 1
ATOM 3587 C C . LYS A 1 474 ? 88.578 9.133 -86.134 1.00 54.00 474 LYS A C 1
ATOM 3589 O O . LYS A 1 474 ? 89.674 9.172 -86.680 1.00 54.00 474 LYS A O 1
ATOM 3594 N N . VAL A 1 475 ? 87.569 8.404 -86.615 1.00 52.69 475 VAL A N 1
ATOM 3595 C CA . VAL A 1 475 ? 87.623 7.640 -87.878 1.00 52.69 475 VAL A CA 1
ATOM 3596 C C . VAL A 1 475 ? 87.564 8.571 -89.096 1.00 52.69 475 VAL A C 1
ATOM 3598 O O . VAL A 1 475 ? 88.230 8.311 -90.094 1.00 52.69 475 VAL A O 1
ATOM 3601 N N . GLU A 1 476 ? 86.855 9.698 -89.001 1.00 50.56 476 GLU A N 1
ATOM 3602 C CA . GLU A 1 476 ? 86.803 10.714 -90.064 1.00 50.56 476 GLU A CA 1
ATOM 3603 C C . GLU A 1 476 ? 88.116 11.517 -90.207 1.00 50.56 476 GLU A C 1
ATOM 3605 O O . GLU A 1 476 ? 88.404 12.046 -91.282 1.00 50.56 476 GLU A O 1
ATOM 3610 N N . ALA A 1 477 ? 88.949 11.563 -89.159 1.00 45.88 477 ALA A N 1
ATOM 3611 C CA . ALA A 1 477 ? 90.271 12.196 -89.190 1.00 45.88 477 ALA A CA 1
ATOM 3612 C C . ALA A 1 477 ? 91.380 11.307 -89.804 1.00 45.88 477 ALA A C 1
ATOM 3614 O O . ALA A 1 477 ? 92.354 11.848 -90.325 1.00 45.88 477 ALA A O 1
ATOM 3615 N N . ASP A 1 478 ? 91.222 9.975 -89.803 1.00 45.22 478 ASP A N 1
ATOM 3616 C CA . ASP A 1 478 ? 92.248 9.010 -90.248 1.00 45.22 478 ASP A CA 1
ATOM 3617 C C . ASP A 1 478 ? 91.986 8.412 -91.658 1.00 45.22 478 ASP A C 1
ATOM 3619 O O . ASP A 1 478 ? 92.737 7.549 -92.112 1.00 45.22 478 ASP A O 1
ATOM 3623 N N . GLY A 1 479 ? 90.958 8.860 -92.394 1.00 44.53 479 GLY A N 1
ATOM 3624 C CA . GLY A 1 479 ? 90.574 8.258 -93.681 1.00 44.53 479 GLY A CA 1
ATOM 3625 C C . GLY A 1 479 ? 90.143 9.241 -94.773 1.00 44.53 479 GLY A C 1
ATOM 3626 O O . GLY A 1 479 ? 88.953 9.360 -95.052 1.00 44.53 479 GLY A O 1
ATOM 3627 N N . LYS A 1 480 ? 91.097 9.893 -95.457 1.00 34.00 480 LYS A N 1
ATOM 3628 C CA . LYS A 1 480 ? 90.857 10.597 -96.739 1.00 34.00 480 LYS A CA 1
ATOM 3629 C C . LYS A 1 480 ? 92.006 10.424 -97.750 1.00 34.00 480 LYS A C 1
ATOM 3631 O O . LYS A 1 480 ? 92.963 11.182 -97.715 1.00 34.00 480 LYS A O 1
ATOM 3636 N N . GLU A 1 481 ? 91.854 9.446 -98.650 1.00 29.97 481 GLU A N 1
ATOM 3637 C CA . GLU A 1 481 ? 92.248 9.365 -100.085 1.00 29.97 481 GLU A CA 1
ATOM 3638 C C . GLU A 1 481 ? 91.962 7.907 -100.531 1.00 29.97 481 GLU A C 1
ATOM 3640 O O . GLU A 1 481 ? 92.305 6.987 -99.800 1.00 29.97 481 GLU A O 1
ATOM 3645 N N . ALA A 1 482 ? 91.292 7.542 -101.633 1.00 29.20 482 ALA A N 1
ATOM 3646 C CA . ALA A 1 482 ? 91.083 8.137 -102.956 1.00 29.20 482 ALA A CA 1
ATOM 3647 C C . ALA A 1 482 ? 89.751 7.584 -103.563 1.00 29.20 482 ALA A C 1
ATOM 3649 O O . ALA A 1 482 ? 89.460 6.405 -103.387 1.00 29.20 482 ALA A O 1
ATOM 3650 N N . ASN A 1 483 ? 88.836 8.418 -104.095 1.00 29.38 483 ASN A N 1
ATOM 3651 C CA . ASN A 1 483 ? 88.696 8.869 -105.507 1.00 29.38 483 ASN A CA 1
ATOM 3652 C C . ASN A 1 483 ? 87.870 7.859 -106.368 1.00 29.38 483 ASN A C 1
ATOM 3654 O O . ASN A 1 483 ? 88.158 6.676 -106.313 1.00 29.38 483 ASN A O 1
ATOM 3658 N N . ASN A 1 484 ? 86.859 8.172 -107.198 1.00 26.67 484 ASN A N 1
ATOM 3659 C CA . ASN A 1 484 ? 86.492 9.395 -107.919 1.00 26.67 484 ASN A CA 1
ATOM 3660 C C . ASN A 1 484 ? 85.033 9.319 -108.483 1.00 26.67 484 ASN A C 1
ATOM 3662 O O . ASN A 1 484 ? 84.529 8.231 -108.750 1.00 26.67 484 ASN A O 1
ATOM 3666 N N . SER A 1 485 ? 84.426 10.498 -108.686 1.00 28.20 485 SER A N 1
ATOM 3667 C CA . SER A 1 485 ? 83.163 10.917 -109.364 1.00 28.20 485 SER A CA 1
ATOM 3668 C C . SER A 1 485 ? 82.908 10.378 -110.798 1.00 28.20 485 SER A C 1
ATOM 3670 O O . SER A 1 485 ? 83.858 9.931 -111.428 1.00 28.20 485 SER A O 1
ATOM 3672 N N . ALA A 1 486 ? 81.746 10.498 -111.479 1.00 27.56 486 ALA A N 1
ATOM 3673 C CA . ALA A 1 486 ? 80.373 10.987 -111.214 1.00 27.56 486 ALA A CA 1
ATOM 3674 C C . ALA A 1 486 ? 79.470 10.804 -112.475 1.00 27.56 486 ALA A C 1
ATOM 3676 O O . ALA A 1 486 ? 79.998 10.649 -113.574 1.00 27.56 486 ALA A O 1
ATOM 3677 N N . SER A 1 487 ? 78.147 10.986 -112.275 1.00 27.44 487 SER A N 1
ATOM 3678 C CA . SER A 1 487 ? 77.052 11.336 -113.226 1.00 27.44 487 SER A CA 1
ATOM 3679 C C . SER A 1 487 ? 76.637 10.291 -114.279 1.00 27.44 487 SER A C 1
ATOM 3681 O O . SER A 1 487 ? 77.480 9.715 -114.943 1.00 27.44 487 SER A O 1
ATOM 3683 N N . GLU A 1 488 ? 75.359 10.016 -114.568 1.00 27.45 488 GLU A N 1
ATOM 3684 C CA . GLU A 1 488 ? 74.096 10.718 -114.294 1.00 27.45 488 GLU A CA 1
ATOM 3685 C C . GLU A 1 488 ? 72.898 9.794 -114.647 1.00 27.45 488 GLU A C 1
ATOM 3687 O O . GLU A 1 488 ? 73.024 8.959 -115.534 1.00 27.45 488 GLU A O 1
ATOM 3692 N N . ALA A 1 489 ? 71.755 9.999 -113.972 1.00 25.11 489 ALA A N 1
ATOM 3693 C CA . ALA A 1 489 ? 70.355 9.715 -114.360 1.00 25.11 489 ALA A CA 1
ATOM 3694 C C . ALA A 1 489 ? 69.955 8.353 -115.001 1.00 25.11 489 ALA A C 1
ATOM 3696 O O . ALA A 1 489 ? 70.323 8.053 -116.129 1.00 25.11 489 ALA A O 1
ATOM 3697 N N . ASN A 1 490 ? 68.990 7.620 -114.414 1.00 26.34 490 ASN A N 1
ATOM 3698 C CA . ASN A 1 490 ? 67.546 7.802 -114.677 1.00 26.34 490 ASN A CA 1
ATOM 3699 C C . ASN A 1 490 ? 66.665 6.670 -114.069 1.00 26.34 490 ASN A C 1
ATOM 3701 O O . ASN A 1 490 ? 67.020 5.500 -114.098 1.00 26.34 490 ASN A O 1
ATOM 3705 N N . GLN A 1 491 ? 65.514 7.089 -113.534 1.00 28.73 491 GLN A N 1
ATOM 3706 C CA . GLN A 1 491 ? 64.203 6.438 -113.328 1.00 28.73 491 GLN A CA 1
ATOM 3707 C C . GLN A 1 491 ? 64.013 4.897 -113.288 1.00 28.73 491 GLN A C 1
ATOM 3709 O O . GLN A 1 491 ? 64.124 4.207 -114.289 1.00 28.73 491 GLN A O 1
ATOM 3714 N N . ASN A 1 492 ? 63.501 4.461 -112.128 1.00 25.84 492 ASN A N 1
ATOM 3715 C CA . ASN A 1 492 ? 62.217 3.778 -111.874 1.00 25.84 492 ASN A CA 1
ATOM 3716 C C . ASN A 1 492 ? 61.793 2.475 -112.599 1.00 25.84 492 ASN A C 1
ATOM 3718 O O . ASN A 1 492 ? 61.698 2.412 -113.819 1.00 25.84 492 ASN A O 1
ATOM 3722 N N . ALA A 1 493 ? 61.247 1.598 -111.740 1.00 25.31 493 ALA A N 1
ATOM 3723 C CA . ALA A 1 493 ? 60.121 0.670 -111.913 1.00 25.31 493 ALA A CA 1
ATOM 3724 C C . ALA A 1 493 ? 60.423 -0.822 -112.157 1.00 25.31 493 ALA A C 1
ATOM 3726 O O . ALA A 1 493 ? 60.828 -1.247 -113.235 1.00 25.31 493 ALA A O 1
ATOM 3727 N N . ASP A 1 494 ? 60.120 -1.579 -111.096 1.00 30.03 494 ASP A N 1
ATOM 3728 C CA . ASP A 1 494 ? 59.601 -2.946 -111.014 1.00 30.03 494 ASP A CA 1
ATOM 3729 C C . ASP A 1 494 ? 59.216 -3.635 -112.324 1.00 30.03 494 ASP A C 1
ATOM 3731 O O . ASP A 1 494 ? 58.455 -3.079 -113.122 1.00 30.03 494 ASP A O 1
ATOM 3735 N N . LYS A 1 495 ? 59.574 -4.926 -112.415 1.00 29.94 495 LYS A N 1
ATOM 3736 C CA . LYS A 1 495 ? 58.605 -6.010 -112.656 1.00 29.94 495 LYS A CA 1
ATOM 3737 C C . LYS A 1 495 ? 59.243 -7.405 -112.618 1.00 29.94 495 LYS A C 1
ATOM 3739 O O . LYS A 1 495 ? 60.158 -7.705 -113.374 1.00 29.94 495 LYS A O 1
ATOM 3744 N N . ALA A 1 496 ? 58.664 -8.267 -111.781 1.00 26.19 496 ALA A N 1
ATOM 3745 C CA . ALA A 1 496 ? 58.360 -9.647 -112.159 1.00 26.19 496 ALA A CA 1
ATOM 3746 C C . ALA A 1 496 ? 57.441 -9.606 -113.403 1.00 26.19 496 ALA A C 1
ATOM 3748 O O . ALA A 1 496 ? 56.648 -8.680 -113.549 1.00 26.19 496 ALA A O 1
ATOM 3749 N N . ASN A 1 497 ? 57.441 -10.547 -114.331 1.00 25.95 497 ASN A N 1
ATOM 3750 C CA . ASN A 1 497 ? 57.596 -11.978 -114.160 1.00 25.95 497 ASN A CA 1
ATOM 3751 C C . ASN A 1 497 ? 57.836 -12.596 -115.546 1.00 25.95 497 ASN A C 1
ATOM 3753 O O . ASN A 1 497 ? 57.278 -12.118 -116.538 1.00 25.95 497 ASN A O 1
ATOM 3757 N N . ASP A 1 498 ? 58.636 -13.654 -115.581 1.00 30.62 498 ASP A N 1
ATOM 3758 C CA . ASP A 1 498 ? 59.024 -14.381 -116.783 1.00 30.62 498 ASP A CA 1
ATOM 3759 C C . ASP A 1 498 ? 57.843 -15.076 -117.472 1.00 30.62 498 ASP A C 1
ATOM 3761 O O . ASP A 1 498 ? 56.931 -15.617 -116.844 1.00 30.62 498 ASP A O 1
ATOM 3765 N N . THR A 1 499 ? 57.902 -15.048 -118.803 1.00 27.25 499 THR A N 1
ATOM 3766 C CA . THR A 1 499 ? 57.044 -15.774 -119.740 1.00 27.25 499 THR A CA 1
ATOM 3767 C C . THR A 1 499 ? 57.819 -16.985 -120.244 1.00 27.25 499 THR A C 1
ATOM 3769 O O . THR A 1 499 ? 58.946 -16.837 -120.713 1.00 27.25 499 THR A O 1
ATOM 3772 N N . ALA A 1 500 ? 57.204 -18.163 -120.160 1.00 26.67 500 ALA A N 1
ATOM 3773 C CA . ALA A 1 500 ? 57.622 -19.353 -120.885 1.00 26.67 500 ALA A CA 1
ATOM 3774 C C . ALA A 1 500 ? 57.024 -19.335 -122.304 1.00 26.67 500 ALA A C 1
ATOM 3776 O O . ALA A 1 500 ? 55.817 -19.166 -122.468 1.00 26.67 500 ALA A O 1
ATOM 3777 N N . ASP A 1 501 ? 57.915 -19.460 -123.283 1.00 31.22 501 ASP A N 1
ATOM 3778 C CA . ASP A 1 501 ? 57.851 -20.247 -124.519 1.00 31.22 501 ASP A CA 1
ATOM 3779 C C . ASP A 1 501 ? 56.524 -20.411 -125.298 1.00 31.22 501 ASP A C 1
ATOM 3781 O O . ASP A 1 501 ? 55.620 -21.160 -124.941 1.00 31.22 501 ASP A O 1
ATOM 3785 N N . GLU A 1 502 ? 56.562 -19.772 -126.475 1.00 31.44 502 GLU A N 1
ATOM 3786 C CA . GLU A 1 502 ? 56.354 -20.345 -127.818 1.00 31.44 502 GLU A CA 1
ATOM 3787 C C . GLU A 1 502 ? 54.922 -20.651 -128.322 1.00 31.44 502 GLU A C 1
ATOM 3789 O O . GLU A 1 502 ? 54.285 -21.653 -128.010 1.00 31.44 502 GLU A O 1
ATOM 3794 N N . VAL A 1 503 ? 54.469 -19.788 -129.244 1.00 31.36 503 VAL A N 1
ATOM 3795 C CA . VAL A 1 503 ? 53.410 -20.049 -130.228 1.00 31.36 503 VAL A CA 1
ATOM 3796 C C . VAL A 1 503 ? 54.063 -20.471 -131.542 1.00 31.36 503 VAL A C 1
ATOM 3798 O O . VAL A 1 503 ? 54.749 -19.658 -132.153 1.00 31.36 503 VAL A O 1
ATOM 3801 N N . GLU A 1 504 ? 53.718 -21.657 -132.050 1.00 27.58 504 GLU A N 1
ATOM 3802 C CA . GLU A 1 504 ? 53.470 -21.840 -133.487 1.00 27.58 504 GLU A CA 1
ATOM 3803 C C . GLU A 1 504 ? 52.463 -22.982 -133.747 1.00 27.58 504 GLU A C 1
ATOM 3805 O O . GLU A 1 504 ? 52.833 -24.1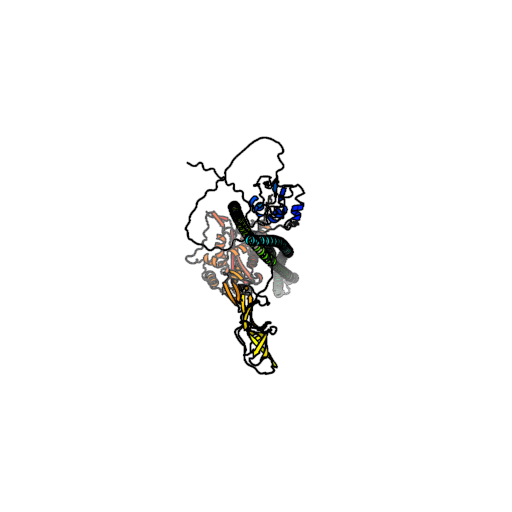53 -133.770 1.00 27.58 504 GLU A O 1
ATOM 3810 N N . ASN A 1 505 ? 51.171 -22.651 -133.936 1.00 26.92 505 ASN A N 1
ATOM 3811 C CA . ASN A 1 505 ? 50.374 -23.075 -135.109 1.00 26.92 505 ASN A CA 1
ATOM 3812 C C . ASN A 1 505 ? 48.875 -22.678 -135.057 1.00 26.92 505 ASN A C 1
ATOM 3814 O O . ASN A 1 505 ? 48.071 -23.265 -134.346 1.00 26.92 505 ASN A O 1
ATOM 3818 N N . ASN A 1 506 ? 48.534 -21.697 -135.897 1.00 32.41 506 ASN A N 1
ATOM 3819 C CA . ASN A 1 506 ? 47.392 -21.555 -136.822 1.00 32.41 506 ASN A CA 1
ATOM 3820 C C . ASN A 1 506 ? 45.964 -22.136 -136.576 1.00 32.41 506 ASN A C 1
ATOM 3822 O O . ASN A 1 506 ? 45.751 -23.345 -136.627 1.00 32.41 506 ASN A O 1
ATOM 3826 N N . LEU A 1 507 ? 45.004 -21.180 -136.671 1.00 31.98 507 LEU A N 1
ATOM 3827 C CA . LEU A 1 507 ? 43.592 -21.163 -137.165 1.00 31.98 507 LEU A CA 1
ATOM 3828 C C . LEU A 1 507 ? 42.437 -21.053 -136.120 1.00 31.98 507 LEU A C 1
ATOM 3830 O O . LEU A 1 507 ? 42.559 -21.575 -135.020 1.00 31.98 507 LEU A O 1
ATOM 3834 N N . PRO A 1 508 ? 41.337 -20.306 -136.420 1.00 48.25 508 PRO A N 1
ATOM 3835 C CA . PRO A 1 508 ? 40.720 -19.362 -135.472 1.00 48.25 508 PRO A CA 1
ATOM 3836 C C . PRO A 1 508 ? 39.422 -19.844 -134.786 1.00 48.25 508 PRO A C 1
ATOM 3838 O O . PRO A 1 508 ? 38.555 -20.439 -135.425 1.00 48.25 508 PRO A O 1
ATOM 3841 N N . HIS A 1 509 ? 39.245 -19.467 -133.511 1.00 48.06 509 HIS A N 1
ATOM 3842 C CA . HIS A 1 509 ? 38.002 -19.551 -132.724 1.00 48.06 509 HIS A CA 1
ATOM 3843 C C . HIS A 1 509 ? 37.699 -18.170 -132.107 1.00 48.06 509 HIS A C 1
ATOM 3845 O O . HIS A 1 509 ? 38.617 -17.479 -131.671 1.00 48.06 509 HIS A O 1
ATOM 3851 N N . ILE A 1 510 ? 36.436 -17.730 -132.145 1.00 43.12 510 ILE A N 1
ATOM 3852 C CA . ILE A 1 510 ? 35.987 -16.426 -131.630 1.00 43.12 510 ILE A CA 1
ATOM 3853 C C . ILE A 1 510 ? 35.550 -16.628 -130.168 1.00 43.12 510 ILE A C 1
ATOM 3855 O O . ILE A 1 510 ? 34.584 -17.369 -129.974 1.00 43.12 510 ILE A O 1
ATOM 3859 N N . PRO A 1 511 ? 36.203 -16.002 -129.171 1.00 47.81 511 PRO A N 1
ATOM 3860 C CA . PRO A 1 511 ? 35.885 -16.232 -127.766 1.00 47.81 511 PRO A CA 1
ATOM 3861 C C . PRO A 1 511 ? 34.732 -15.375 -127.217 1.00 47.81 511 PRO A C 1
ATOM 3863 O O . PRO A 1 511 ? 34.407 -14.309 -127.745 1.00 47.81 511 PRO A O 1
ATOM 3866 N N . THR A 1 512 ? 34.138 -15.844 -126.124 1.00 51.47 512 THR A N 1
ATOM 3867 C CA . THR A 1 512 ? 32.997 -15.311 -125.366 1.00 51.47 512 THR A CA 1
ATOM 3868 C C . THR A 1 512 ? 33.333 -15.202 -123.866 1.00 51.47 512 THR A C 1
ATOM 3870 O O . THR A 1 512 ? 34.247 -15.859 -123.383 1.00 51.47 512 THR A O 1
ATOM 3873 N N . ASN A 1 513 ? 32.635 -14.344 -123.111 1.00 61.12 513 ASN A N 1
ATOM 3874 C CA . ASN A 1 513 ? 32.837 -14.181 -121.660 1.00 61.12 513 ASN A CA 1
ATOM 3875 C C . ASN A 1 513 ? 31.591 -14.623 -120.881 1.00 61.12 513 ASN A C 1
ATOM 3877 O O . ASN A 1 513 ? 30.484 -14.217 -121.237 1.00 61.12 513 ASN A O 1
ATOM 3881 N N . GLU A 1 514 ? 31.781 -15.373 -119.796 1.00 71.00 514 GLU A N 1
ATOM 3882 C CA . GLU A 1 514 ? 30.732 -15.805 -118.868 1.00 71.00 514 GLU A CA 1
ATOM 3883 C C . GLU A 1 514 ? 31.020 -15.274 -117.452 1.00 71.00 514 GLU A C 1
ATOM 3885 O O . GLU A 1 514 ? 32.091 -15.492 -116.891 1.00 71.00 514 GLU A O 1
ATOM 3890 N N . ASP A 1 515 ? 30.064 -14.564 -116.850 1.00 71.69 515 ASP A N 1
ATOM 3891 C CA . ASP A 1 515 ? 30.206 -14.053 -115.482 1.00 71.69 515 ASP A CA 1
ATOM 3892 C C . ASP A 1 515 ? 29.588 -15.039 -114.479 1.00 71.69 515 ASP A C 1
ATOM 3894 O O . ASP A 1 515 ? 28.437 -15.456 -114.622 1.00 71.69 515 ASP A O 1
ATOM 3898 N N . LYS A 1 516 ? 30.338 -15.381 -113.426 1.00 71.44 516 LYS A N 1
ATOM 3899 C CA . LYS A 1 516 ? 29.929 -16.309 -112.366 1.00 71.44 516 LYS A CA 1
ATOM 3900 C C . LYS A 1 516 ? 29.929 -15.604 -111.010 1.00 71.44 516 LYS A C 1
ATOM 3902 O O . LYS A 1 516 ? 30.932 -15.044 -110.588 1.00 71.44 516 LYS A O 1
ATOM 3907 N N . PHE A 1 517 ? 28.821 -15.655 -110.283 1.00 77.31 517 PHE A N 1
ATOM 3908 C CA . PHE A 1 517 ? 28.732 -15.097 -108.930 1.00 77.31 517 PHE A CA 1
ATOM 3909 C C . PHE A 1 517 ? 28.760 -16.238 -107.919 1.00 77.31 517 PHE A C 1
ATOM 3911 O O . PHE A 1 517 ? 27.971 -17.179 -108.021 1.00 77.31 517 PHE A O 1
ATOM 3918 N N . VAL A 1 518 ? 29.690 -16.178 -106.969 1.00 80.00 518 VAL A N 1
ATOM 3919 C CA . VAL A 1 518 ? 29.866 -17.193 -105.928 1.00 80.00 518 VAL A CA 1
ATOM 3920 C C . VAL A 1 518 ? 29.727 -16.518 -104.574 1.00 80.00 518 VAL A C 1
ATOM 3922 O O . VAL A 1 518 ? 30.412 -15.547 -104.276 1.00 80.00 518 VAL A O 1
ATOM 3925 N N . THR A 1 519 ? 28.853 -17.043 -103.727 1.00 82.75 519 THR A N 1
ATOM 3926 C CA . THR A 1 519 ? 28.763 -16.607 -102.334 1.00 82.75 519 THR A CA 1
ATOM 3927 C C . THR A 1 519 ? 29.395 -17.669 -101.453 1.00 82.75 519 THR A C 1
ATOM 3929 O O . THR A 1 519 ? 29.015 -18.837 -101.522 1.00 82.75 519 THR A O 1
ATOM 3932 N N . VAL A 1 520 ? 30.363 -17.268 -100.632 1.00 83.94 520 VAL A N 1
ATOM 3933 C CA . VAL A 1 520 ? 30.998 -18.132 -99.636 1.00 83.94 520 VAL A CA 1
ATOM 3934 C C . VAL A 1 520 ? 30.492 -17.703 -98.268 1.00 83.94 520 VAL A C 1
ATOM 3936 O O . VAL A 1 520 ? 30.749 -16.591 -97.816 1.00 83.94 520 VAL A O 1
ATOM 3939 N N . MET A 1 521 ? 29.735 -18.574 -97.613 1.00 87.31 521 MET A N 1
ATOM 3940 C CA . MET A 1 521 ? 29.294 -18.350 -96.239 1.00 87.31 521 MET A CA 1
ATOM 3941 C C . MET A 1 521 ? 30.378 -18.887 -95.316 1.00 87.31 521 MET A C 1
ATOM 3943 O O . MET A 1 521 ? 30.828 -20.011 -95.520 1.00 87.31 521 MET A O 1
ATOM 3947 N N . ILE A 1 522 ? 30.818 -18.104 -94.339 1.00 85.12 522 ILE A N 1
ATOM 3948 C CA . ILE A 1 522 ? 31.816 -18.527 -93.352 1.00 85.12 522 ILE A CA 1
ATOM 3949 C C . ILE A 1 522 ? 31.329 -18.245 -91.934 1.00 85.12 522 ILE A C 1
ATOM 3951 O O . ILE A 1 522 ? 30.507 -17.352 -91.734 1.00 85.12 522 ILE A O 1
ATOM 3955 N N . ASP A 1 523 ? 31.842 -18.974 -90.949 1.00 85.19 523 ASP A N 1
ATOM 3956 C CA . ASP A 1 523 ? 31.733 -18.564 -89.549 1.00 85.19 523 ASP A CA 1
ATOM 3957 C C . ASP A 1 523 ? 32.811 -17.529 -89.176 1.00 85.19 523 ASP A C 1
ATOM 3959 O O . ASP A 1 523 ? 33.721 -17.229 -89.955 1.00 85.19 523 ASP A O 1
ATOM 3963 N N . GLU A 1 524 ? 32.721 -16.964 -87.972 1.00 83.31 524 GLU A N 1
ATOM 3964 C CA . GLU A 1 524 ? 33.700 -15.993 -87.456 1.00 83.31 524 GLU A CA 1
ATOM 3965 C C . GLU A 1 524 ? 35.122 -16.561 -87.289 1.00 83.31 524 GLU A C 1
ATOM 3967 O O . GLU A 1 524 ? 36.077 -15.791 -87.192 1.00 83.31 524 GLU A O 1
ATOM 3972 N N . ALA A 1 525 ? 35.290 -17.889 -87.296 1.00 82.19 525 ALA A N 1
ATOM 3973 C CA . ALA A 1 525 ? 36.594 -18.551 -87.295 1.00 82.19 525 ALA A CA 1
ATOM 3974 C C . ALA A 1 525 ? 37.151 -18.784 -88.717 1.00 82.19 525 ALA A C 1
ATOM 3976 O O . ALA A 1 525 ? 38.280 -19.257 -88.862 1.00 82.19 525 ALA A O 1
ATOM 3977 N N . GLY A 1 526 ? 36.396 -18.426 -89.764 1.00 77.06 526 GLY A N 1
ATOM 3978 C CA . GLY A 1 526 ? 36.785 -18.554 -91.169 1.00 77.06 526 GLY A CA 1
ATOM 3979 C C . GLY A 1 526 ? 36.434 -19.899 -91.813 1.00 77.06 526 GLY A C 1
ATOM 3980 O O . GLY A 1 526 ? 36.868 -20.158 -92.937 1.00 77.06 526 GLY A O 1
ATOM 3981 N N . ASN A 1 527 ? 35.660 -20.758 -91.142 1.00 84.38 527 ASN A N 1
ATOM 3982 C CA . ASN A 1 527 ? 35.241 -22.047 -91.697 1.00 84.38 527 ASN A CA 1
ATOM 3983 C C . ASN A 1 527 ? 34.061 -21.862 -92.650 1.00 84.38 527 ASN A C 1
ATOM 3985 O O . ASN A 1 527 ? 33.103 -21.174 -92.314 1.00 84.38 527 ASN A O 1
ATOM 3989 N N . VAL A 1 528 ? 34.088 -22.518 -93.813 1.00 86.31 528 VAL A N 1
ATOM 3990 C CA . VAL A 1 528 ? 32.993 -22.441 -94.793 1.00 86.31 528 VAL A CA 1
ATOM 3991 C C . VAL A 1 528 ? 31.751 -23.173 -94.282 1.00 86.31 528 VAL A C 1
ATOM 3993 O O . VAL A 1 528 ? 31.805 -24.354 -93.939 1.00 86.31 528 VAL A O 1
ATOM 3996 N N . LEU A 1 529 ? 30.622 -22.472 -94.282 1.00 84.69 529 LEU A N 1
ATOM 3997 C CA . LEU A 1 529 ? 29.308 -22.968 -93.905 1.00 84.69 529 LEU A CA 1
ATOM 3998 C C . LEU A 1 529 ? 28.540 -23.433 -95.144 1.00 84.69 529 LEU A C 1
ATOM 4000 O O . LEU A 1 529 ? 28.515 -22.763 -96.177 1.00 84.69 529 LEU A O 1
ATOM 4004 N N . THR A 1 530 ? 27.893 -24.590 -95.029 1.00 81.56 530 THR A N 1
ATOM 4005 C CA . THR A 1 530 ? 27.000 -25.144 -96.065 1.00 81.56 530 THR A CA 1
ATOM 4006 C C . THR A 1 530 ? 25.520 -24.999 -95.704 1.00 81.56 530 THR A C 1
ATOM 4008 O O . THR A 1 530 ? 24.665 -25.185 -96.565 1.00 81.56 530 THR A O 1
ATOM 4011 N N . ASP A 1 531 ? 25.240 -24.612 -94.458 1.00 81.31 531 ASP A N 1
ATOM 4012 C CA . ASP A 1 531 ? 23.926 -24.344 -93.884 1.00 81.31 531 ASP A CA 1
ATOM 4013 C C . ASP A 1 531 ? 24.062 -23.214 -92.849 1.00 81.31 531 ASP A C 1
ATOM 4015 O O . ASP A 1 531 ? 25.110 -23.067 -92.215 1.00 81.31 531 ASP A O 1
ATOM 4019 N N . THR A 1 532 ? 23.022 -22.397 -92.715 1.00 82.25 532 THR A N 1
ATOM 4020 C CA . THR A 1 532 ? 22.955 -21.239 -91.814 1.00 82.25 532 THR A CA 1
ATOM 4021 C C . THR A 1 532 ? 21.966 -21.448 -90.666 1.00 82.25 532 THR A C 1
ATOM 4023 O O . THR A 1 532 ? 21.719 -20.521 -89.896 1.00 82.25 532 THR A O 1
ATOM 4026 N N . GLU A 1 533 ? 21.366 -22.635 -90.534 1.00 78.75 533 GLU A N 1
ATOM 4027 C CA . GLU A 1 533 ? 20.500 -22.963 -89.400 1.00 78.75 533 GLU A CA 1
ATOM 4028 C C . GLU A 1 533 ? 21.281 -22.905 -88.071 1.00 78.75 533 GLU A C 1
ATOM 4030 O O . GLU A 1 533 ? 22.333 -23.524 -87.906 1.00 78.75 533 GLU A O 1
ATOM 4035 N N . GLY A 1 534 ? 20.788 -22.110 -87.115 1.00 72.50 534 GLY A N 1
ATOM 4036 C CA . GLY A 1 534 ? 21.478 -21.841 -85.845 1.00 72.50 534 GLY A CA 1
ATOM 4037 C C . GLY A 1 534 ? 22.551 -20.747 -85.910 1.00 72.50 534 GLY A C 1
ATOM 4038 O O . GLY A 1 534 ? 23.301 -20.579 -84.947 1.00 72.50 534 GLY A O 1
ATOM 4039 N N . TYR A 1 535 ? 22.623 -19.997 -87.014 1.00 80.62 535 TYR A N 1
ATOM 4040 C CA . TYR A 1 535 ? 23.545 -18.880 -87.185 1.00 80.62 535 TYR A CA 1
ATOM 4041 C C . TYR A 1 535 ? 22.817 -17.584 -87.582 1.00 80.62 535 TYR A C 1
ATOM 4043 O O . TYR A 1 535 ? 21.809 -17.609 -88.285 1.00 80.62 535 TYR A O 1
ATOM 4051 N N . VAL A 1 536 ? 23.358 -16.430 -87.184 1.00 83.31 536 VAL A N 1
ATOM 4052 C CA . VAL A 1 536 ? 22.886 -15.098 -87.599 1.00 83.31 536 VAL A CA 1
ATOM 4053 C C . VAL A 1 536 ? 23.943 -14.418 -88.457 1.00 83.31 536 VAL A C 1
ATOM 4055 O O . VAL A 1 536 ? 25.128 -14.422 -88.135 1.00 83.31 536 VAL A O 1
ATOM 4058 N N . LYS A 1 537 ? 23.523 -13.819 -89.574 1.00 83.31 537 LYS A N 1
ATOM 4059 C CA . LYS A 1 537 ? 24.410 -13.037 -90.440 1.00 83.31 537 LYS A CA 1
ATOM 4060 C C . LYS A 1 537 ? 24.874 -11.783 -89.702 1.00 83.31 537 LYS A C 1
ATOM 4062 O O . LYS A 1 537 ? 24.049 -10.933 -89.377 1.00 83.31 537 LYS A O 1
ATOM 4067 N N . VAL A 1 538 ? 26.182 -11.644 -89.509 1.00 82.50 538 VAL A N 1
ATOM 4068 C CA . VAL A 1 538 ? 26.776 -10.492 -88.810 1.00 82.50 538 VAL A CA 1
ATOM 4069 C C . VAL A 1 538 ? 27.555 -9.566 -89.740 1.00 82.50 538 VAL A C 1
ATOM 4071 O O . VAL A 1 538 ? 27.685 -8.380 -89.447 1.00 82.50 538 VAL A O 1
ATOM 4074 N N . PHE A 1 539 ? 28.032 -10.065 -90.886 1.00 83.12 539 PHE A N 1
ATOM 4075 C CA . PHE A 1 539 ? 28.806 -9.262 -91.835 1.00 83.12 539 PHE A CA 1
ATOM 4076 C C . PHE A 1 539 ? 28.713 -9.799 -93.274 1.00 83.12 539 PHE A C 1
ATOM 4078 O O . PHE A 1 539 ? 28.572 -10.999 -93.492 1.00 83.12 539 PHE A O 1
ATOM 4085 N N . GLU A 1 540 ? 28.803 -8.919 -94.272 1.00 87.50 540 GLU A N 1
ATOM 4086 C CA . GLU A 1 540 ? 28.886 -9.270 -95.698 1.00 87.50 540 GLU A CA 1
ATOM 4087 C C . GLU A 1 540 ? 29.925 -8.381 -96.380 1.00 87.50 540 GLU A C 1
ATOM 4089 O O . GLU A 1 540 ? 29.891 -7.159 -96.236 1.00 87.50 540 GLU A O 1
ATOM 4094 N N . SER A 1 541 ? 30.865 -9.000 -97.095 1.00 80.25 541 SER A N 1
ATOM 4095 C CA . SER A 1 541 ? 31.930 -8.292 -97.801 1.00 80.25 541 SER A CA 1
ATOM 4096 C C . SER A 1 541 ? 31.450 -7.713 -99.131 1.00 80.25 541 SER A C 1
ATOM 4098 O O . SER A 1 541 ? 30.488 -8.193 -99.731 1.00 80.25 541 SER A O 1
ATOM 4100 N N . GLU A 1 542 ? 32.190 -6.744 -99.670 1.00 77.12 542 GLU A N 1
ATOM 4101 C CA . GLU A 1 542 ? 32.057 -6.414 -101.091 1.00 77.12 542 GLU A CA 1
ATOM 4102 C C . GLU A 1 542 ? 32.571 -7.580 -101.970 1.00 77.12 542 GLU A C 1
ATOM 4104 O O . GLU A 1 542 ? 33.466 -8.318 -101.536 1.00 77.12 542 GLU A O 1
ATOM 4109 N N . PRO A 1 543 ? 32.020 -7.788 -103.185 1.00 78.69 543 PRO A N 1
ATOM 4110 C CA . PRO A 1 543 ? 32.415 -8.897 -104.049 1.00 78.69 543 PRO A CA 1
ATOM 4111 C C . PRO A 1 543 ? 33.845 -8.733 -104.582 1.00 78.69 543 PRO A C 1
ATOM 4113 O O . PRO A 1 543 ? 34.172 -7.738 -105.232 1.00 78.69 543 PRO A O 1
ATOM 4116 N N . VAL A 1 544 ? 34.692 -9.742 -104.380 1.00 80.00 544 VAL A N 1
ATOM 4117 C CA . VAL A 1 544 ? 36.061 -9.778 -104.913 1.00 80.00 544 VAL A CA 1
ATOM 4118 C C . VAL A 1 544 ? 36.046 -10.386 -106.316 1.00 80.00 544 VAL A C 1
ATOM 4120 O O . VAL A 1 544 ? 35.600 -11.517 -106.499 1.00 80.00 544 VAL A O 1
ATOM 4123 N N . LYS A 1 545 ? 36.533 -9.638 -107.313 1.00 80.69 545 LYS A N 1
ATOM 4124 C CA . LYS A 1 545 ? 36.567 -10.050 -108.725 1.00 80.69 545 LYS A CA 1
ATOM 4125 C C . LYS A 1 545 ? 37.855 -10.803 -109.066 1.00 80.69 545 LYS A C 1
ATOM 4127 O O . LYS A 1 545 ? 38.946 -10.259 -108.900 1.00 80.69 545 LYS A O 1
ATOM 4132 N N . THR A 1 546 ? 37.729 -11.987 -109.655 1.00 77.19 546 THR A N 1
ATOM 4133 C CA . THR A 1 546 ? 38.822 -12.737 -110.290 1.00 77.19 546 THR A CA 1
ATOM 4134 C C . THR A 1 546 ? 38.438 -13.100 -111.726 1.00 77.19 546 THR A C 1
ATOM 4136 O O . THR A 1 546 ? 37.274 -13.353 -112.017 1.00 77.19 546 THR A O 1
ATOM 4139 N N . VAL A 1 547 ? 39.391 -13.065 -112.659 1.00 76.19 547 VAL A N 1
ATOM 4140 C CA . VAL A 1 547 ? 39.151 -13.383 -114.078 1.00 76.19 547 VAL A CA 1
ATOM 4141 C C . VAL A 1 547 ? 40.043 -14.553 -114.459 1.00 76.19 547 VAL A C 1
ATOM 4143 O O . VAL A 1 547 ? 41.261 -14.467 -114.309 1.00 76.19 547 VAL A O 1
ATOM 4146 N N . GLU A 1 548 ? 39.433 -15.632 -114.933 1.00 73.75 548 GLU A N 1
ATOM 4147 C CA . GLU A 1 548 ? 40.110 -16.826 -115.429 1.00 73.75 548 GLU A CA 1
ATOM 4148 C C . GLU A 1 548 ? 39.883 -16.935 -116.938 1.00 73.75 548 GLU A C 1
ATOM 4150 O O . GLU A 1 548 ? 38.748 -16.896 -117.405 1.00 73.75 548 GLU A O 1
ATOM 4155 N N . THR A 1 549 ? 40.954 -17.055 -117.716 1.00 72.38 549 THR A N 1
ATOM 4156 C CA . THR A 1 549 ? 40.872 -17.211 -119.173 1.00 72.38 549 THR A CA 1
ATOM 4157 C C . THR A 1 549 ? 41.085 -18.678 -119.523 1.00 72.38 549 THR A C 1
ATOM 4159 O O . THR A 1 549 ? 42.145 -19.234 -119.232 1.00 72.38 549 THR A O 1
ATOM 4162 N N . LEU A 1 550 ? 40.089 -19.313 -120.138 1.00 67.19 550 LEU A N 1
ATOM 4163 C CA . LEU A 1 550 ? 40.153 -20.704 -120.575 1.00 67.19 550 LEU A CA 1
ATOM 4164 C C . LEU A 1 550 ? 41.026 -20.850 -121.830 1.00 67.19 550 LEU A C 1
ATOM 4166 O O . LEU A 1 550 ? 41.207 -19.917 -122.613 1.00 67.19 550 LEU A O 1
ATOM 4170 N N . ALA A 1 551 ? 41.552 -22.058 -122.049 1.00 59.59 551 ALA A N 1
ATOM 4171 C CA . ALA A 1 551 ? 42.504 -22.358 -123.125 1.00 59.59 551 ALA A CA 1
ATOM 4172 C C . ALA A 1 551 ? 41.970 -22.106 -124.555 1.00 59.59 551 ALA A C 1
ATOM 4174 O O . ALA A 1 551 ? 42.755 -22.043 -125.498 1.00 59.59 551 ALA A O 1
ATOM 4175 N N . ASN A 1 552 ? 40.653 -21.958 -124.730 1.00 49.41 552 ASN A N 1
ATOM 4176 C CA . ASN A 1 552 ? 39.992 -21.624 -125.996 1.00 49.41 552 ASN A CA 1
ATOM 4177 C C . ASN A 1 552 ? 39.769 -20.105 -126.197 1.00 49.41 552 ASN A C 1
ATOM 4179 O O . ASN A 1 552 ? 39.235 -19.705 -127.228 1.00 49.41 552 ASN A O 1
ATOM 4183 N N . GLY A 1 553 ? 40.201 -19.264 -125.249 1.00 62.91 553 GLY A N 1
ATOM 4184 C CA . GLY A 1 553 ? 40.092 -17.804 -125.283 1.00 62.91 553 GLY A CA 1
ATOM 4185 C C . GLY A 1 553 ? 38.862 -17.237 -124.572 1.00 62.91 553 GLY A C 1
ATOM 4186 O O . GLY A 1 553 ? 38.782 -16.017 -124.427 1.00 62.91 553 GLY A O 1
ATOM 4187 N N . ASP A 1 554 ? 37.918 -18.081 -124.144 1.00 65.12 554 ASP A N 1
ATOM 4188 C CA . ASP A 1 554 ? 36.772 -17.635 -123.351 1.00 65.12 554 ASP A CA 1
ATOM 4189 C C . ASP A 1 554 ? 37.248 -17.146 -121.975 1.00 65.12 554 ASP A C 1
ATOM 4191 O O . ASP A 1 554 ? 38.189 -17.702 -121.403 1.00 65.12 554 ASP A O 1
ATOM 4195 N N . THR A 1 555 ? 36.609 -16.121 -121.413 1.00 69.94 555 THR A N 1
ATOM 4196 C CA . THR A 1 555 ? 36.909 -15.650 -120.050 1.00 69.94 555 THR A CA 1
ATOM 4197 C C . THR A 1 555 ? 35.757 -15.959 -119.104 1.00 69.94 555 THR A C 1
ATOM 4199 O O . THR A 1 555 ? 34.600 -15.711 -119.429 1.00 69.94 555 THR A O 1
ATOM 4202 N N . ILE A 1 556 ? 36.066 -16.477 -117.916 1.00 72.38 556 ILE A N 1
ATOM 4203 C CA . ILE A 1 556 ? 35.129 -16.596 -116.802 1.00 72.38 556 ILE A CA 1
ATOM 4204 C C . ILE A 1 556 ? 35.498 -15.541 -115.761 1.00 72.38 556 ILE A C 1
ATOM 4206 O O . ILE A 1 556 ? 36.550 -15.619 -115.123 1.00 72.38 556 ILE A O 1
ATOM 4210 N N . THR A 1 557 ? 34.635 -14.545 -115.566 1.00 75.00 557 THR A N 1
ATOM 4211 C CA . THR A 1 557 ? 34.808 -13.565 -114.485 1.00 75.00 557 THR A CA 1
ATOM 4212 C C . THR A 1 557 ? 34.027 -14.026 -113.261 1.00 75.00 557 THR A C 1
ATOM 4214 O O . THR A 1 557 ? 32.799 -14.022 -113.279 1.00 75.00 557 THR A O 1
ATOM 4217 N N . THR A 1 558 ? 34.718 -14.398 -112.182 1.00 78.38 558 THR A N 1
ATOM 4218 C CA . THR A 1 558 ? 34.082 -14.798 -110.923 1.00 78.38 558 THR A CA 1
ATOM 4219 C C . THR A 1 558 ? 34.056 -13.646 -109.918 1.00 78.38 558 THR A C 1
ATOM 4221 O O . THR A 1 558 ? 35.090 -13.061 -109.606 1.00 78.38 558 THR A O 1
ATOM 4224 N N . TYR A 1 559 ? 32.877 -13.324 -109.389 1.00 76.50 559 TYR A N 1
ATOM 4225 C CA . TYR A 1 559 ? 32.701 -12.395 -108.271 1.00 76.50 559 TYR A CA 1
ATOM 4226 C C . TYR A 1 559 ? 32.388 -13.190 -107.005 1.00 76.50 559 TYR A C 1
ATOM 4228 O O . TYR A 1 559 ? 31.337 -13.831 -106.932 1.00 76.50 559 TYR A O 1
ATOM 4236 N N . THR A 1 560 ? 33.284 -13.145 -106.020 1.00 81.94 560 THR A N 1
ATOM 4237 C CA . THR A 1 560 ? 33.125 -13.874 -104.758 1.00 81.94 560 THR A CA 1
ATOM 4238 C C . THR A 1 560 ? 32.706 -12.935 -103.632 1.00 81.94 560 THR A C 1
ATOM 4240 O O . THR A 1 560 ? 33.478 -12.059 -103.246 1.00 81.94 560 THR A O 1
ATOM 4243 N N . THR A 1 561 ? 31.509 -13.132 -103.081 1.00 82.44 561 THR A N 1
ATOM 4244 C CA . THR A 1 561 ? 31.018 -12.419 -101.889 1.00 82.44 561 THR A CA 1
ATOM 4245 C C . THR A 1 561 ? 31.156 -13.314 -100.664 1.00 82.44 561 THR A C 1
ATOM 4247 O O . THR A 1 561 ? 30.628 -14.427 -100.665 1.00 82.44 561 THR A O 1
ATOM 4250 N N . THR A 1 562 ? 31.817 -12.837 -99.608 1.00 85.00 562 THR A N 1
ATOM 4251 C CA . THR A 1 562 ? 31.939 -13.576 -98.346 1.00 85.00 562 THR A CA 1
ATOM 4252 C C . THR A 1 562 ? 30.926 -13.055 -97.334 1.00 85.00 562 THR A C 1
ATOM 4254 O O . THR A 1 562 ? 30.914 -11.865 -97.021 1.00 85.00 562 THR A O 1
ATOM 4257 N N . VAL A 1 563 ? 30.084 -13.940 -96.804 1.00 85.75 563 VAL A N 1
ATOM 4258 C CA . VAL A 1 563 ? 29.110 -13.611 -95.753 1.00 85.75 563 VAL A CA 1
ATOM 4259 C C . VAL A 1 563 ? 29.529 -14.304 -94.465 1.00 85.75 563 VAL A C 1
ATOM 4261 O O . VAL A 1 563 ? 29.578 -15.531 -94.421 1.00 85.75 563 VAL A O 1
ATOM 4264 N N . THR A 1 564 ? 29.820 -13.528 -93.425 1.00 84.88 564 THR A N 1
ATOM 4265 C CA . THR A 1 564 ? 30.203 -14.051 -92.111 1.00 84.88 564 THR A CA 1
ATOM 4266 C C . THR A 1 564 ? 28.976 -14.196 -91.219 1.00 84.88 564 THR A C 1
ATOM 4268 O O . THR A 1 564 ? 28.174 -13.267 -91.061 1.00 84.88 564 THR A O 1
ATOM 4271 N N . TYR A 1 565 ? 28.859 -15.368 -90.612 1.00 83.06 565 TYR A N 1
ATOM 4272 C CA . TYR A 1 565 ? 27.770 -15.770 -89.739 1.00 83.06 565 TYR A CA 1
ATOM 4273 C C . TYR A 1 565 ? 28.283 -16.064 -88.323 1.00 83.06 565 TYR A C 1
ATOM 4275 O O . TYR A 1 565 ? 29.314 -16.709 -88.141 1.00 83.06 565 TYR A O 1
ATOM 4283 N N . HIS A 1 566 ? 27.532 -15.619 -87.321 1.00 83.06 566 HIS A N 1
ATOM 4284 C CA . HIS A 1 566 ? 27.760 -15.906 -85.909 1.00 83.06 566 HIS A CA 1
ATOM 4285 C C . HIS A 1 566 ? 26.919 -17.108 -85.479 1.00 83.06 566 HIS A C 1
ATOM 4287 O O . HIS A 1 566 ? 25.735 -17.167 -85.809 1.00 83.06 566 HIS A O 1
ATOM 4293 N N . LYS A 1 567 ? 27.513 -18.070 -84.765 1.00 85.19 567 LYS A N 1
ATOM 4294 C CA . LYS A 1 567 ? 26.786 -19.235 -84.244 1.00 85.19 567 LYS A CA 1
ATOM 4295 C C . LYS A 1 567 ? 26.068 -18.846 -82.961 1.00 85.19 567 LYS A C 1
ATOM 4297 O O . LYS A 1 567 ? 26.743 -18.495 -82.006 1.00 85.19 567 LYS A O 1
ATOM 4302 N N . ILE A 1 568 ? 24.747 -18.992 -82.927 1.00 82.19 568 ILE A N 1
ATOM 4303 C CA . ILE A 1 568 ? 23.940 -18.617 -81.764 1.00 82.19 568 ILE A CA 1
ATOM 4304 C C . ILE A 1 568 ? 24.349 -19.456 -80.547 1.00 82.19 568 ILE A C 1
ATOM 4306 O O . ILE A 1 568 ? 24.314 -20.692 -80.579 1.00 82.19 568 ILE A O 1
ATOM 4310 N N . VAL A 1 569 ? 24.693 -18.773 -79.463 1.00 82.62 569 VAL A N 1
ATOM 4311 C CA . VAL A 1 569 ? 24.976 -19.328 -78.144 1.00 82.62 569 VAL A CA 1
ATOM 4312 C C . VAL A 1 569 ? 23.865 -18.920 -77.180 1.00 82.62 569 VAL A C 1
ATOM 4314 O O . VAL A 1 569 ? 23.451 -17.766 -77.119 1.00 82.62 569 VAL A O 1
ATOM 4317 N N . ASN A 1 570 ? 23.392 -19.885 -76.391 1.00 83.38 570 ASN A N 1
ATOM 4318 C CA . ASN A 1 570 ? 22.437 -19.642 -75.315 1.00 83.38 570 ASN A CA 1
ATOM 4319 C C . ASN A 1 570 ? 23.149 -19.825 -73.976 1.00 83.38 570 ASN A C 1
ATOM 4321 O O . ASN A 1 570 ? 23.780 -20.863 -73.759 1.00 83.38 570 ASN A O 1
ATOM 4325 N N . THR A 1 571 ? 23.043 -18.832 -73.101 1.00 86.75 571 THR A N 1
ATOM 4326 C CA . THR A 1 571 ? 23.640 -18.847 -71.762 1.00 86.75 571 THR A CA 1
ATOM 4327 C C . THR A 1 571 ? 22.541 -18.726 -70.716 1.00 86.75 571 THR A C 1
ATOM 4329 O O . THR A 1 571 ? 21.697 -17.837 -70.814 1.00 86.75 571 THR A O 1
ATOM 4332 N N . ASP A 1 572 ? 22.567 -19.601 -69.714 1.00 84.94 572 ASP A N 1
ATOM 4333 C CA . ASP A 1 572 ? 21.630 -19.567 -68.592 1.00 84.94 572 ASP A CA 1
ATOM 4334 C C . ASP A 1 572 ? 22.314 -18.957 -67.357 1.00 84.94 572 ASP A C 1
ATOM 4336 O O . ASP A 1 572 ? 23.447 -19.316 -67.025 1.00 84.94 572 ASP A O 1
ATOM 4340 N N . GLU A 1 573 ? 21.618 -18.055 -66.666 1.00 85.38 573 GLU A N 1
ATOM 4341 C CA . GLU A 1 573 ? 22.066 -17.414 -65.427 1.00 85.38 573 GLU A CA 1
ATOM 4342 C C . GLU A 1 573 ? 21.039 -17.613 -64.307 1.00 85.38 573 GLU A C 1
ATOM 4344 O O . GLU A 1 573 ? 19.836 -17.463 -64.518 1.00 85.38 573 GLU A O 1
ATOM 4349 N N . GLU A 1 574 ? 21.504 -17.909 -63.094 1.00 86.19 574 GLU A N 1
ATOM 4350 C CA . GLU A 1 574 ? 20.657 -18.016 -61.902 1.00 86.19 574 GLU A CA 1
ATOM 4351 C C . GLU A 1 574 ? 20.944 -16.852 -60.949 1.00 86.19 574 GLU A C 1
ATOM 4353 O O . GLU A 1 574 ? 22.089 -16.608 -60.564 1.00 86.19 574 GLU A O 1
ATOM 4358 N N . VAL A 1 575 ? 19.894 -16.130 -60.560 1.00 89.75 575 VAL A N 1
ATOM 4359 C CA . VAL A 1 575 ? 19.977 -14.963 -59.677 1.00 89.75 575 VAL A CA 1
ATOM 4360 C C . VAL A 1 575 ? 19.060 -15.173 -58.480 1.00 89.75 575 VAL A C 1
ATOM 4362 O O . VAL A 1 575 ? 17.854 -15.334 -58.635 1.00 89.75 575 VAL A O 1
ATOM 4365 N N . THR A 1 576 ? 19.611 -15.103 -57.269 1.00 89.62 576 THR A N 1
ATOM 4366 C CA . THR A 1 576 ? 18.815 -15.137 -56.035 1.00 89.62 576 THR A CA 1
ATOM 4367 C C . THR A 1 576 ? 18.758 -13.755 -55.401 1.00 89.62 576 THR A C 1
ATOM 4369 O O . THR A 1 576 ? 19.794 -13.160 -55.102 1.00 89.62 576 THR A O 1
ATOM 4372 N N . ILE A 1 577 ? 17.547 -13.256 -55.156 1.00 90.12 577 ILE A N 1
ATOM 4373 C CA . ILE A 1 577 ? 17.297 -11.985 -54.473 1.00 90.12 577 ILE A CA 1
ATOM 4374 C C . ILE A 1 577 ? 16.718 -12.288 -53.092 1.00 90.12 577 ILE A C 1
ATOM 4376 O O . ILE A 1 577 ? 15.607 -12.800 -52.969 1.00 90.12 577 ILE A O 1
ATOM 4380 N N . ASN A 1 578 ? 17.465 -11.955 -52.041 1.00 93.62 578 ASN A N 1
ATOM 4381 C CA . ASN A 1 578 ? 16.978 -12.066 -50.669 1.00 93.62 578 ASN A CA 1
ATOM 4382 C C . ASN A 1 578 ? 16.271 -10.768 -50.292 1.00 93.62 578 ASN A C 1
ATOM 4384 O O . ASN A 1 578 ? 16.865 -9.699 -50.429 1.00 93.62 578 ASN A O 1
ATOM 4388 N N . ILE A 1 579 ? 15.036 -10.852 -49.813 1.00 89.69 579 ILE A N 1
ATOM 4389 C CA . ILE A 1 579 ? 14.246 -9.695 -49.387 1.00 89.69 579 ILE A CA 1
ATOM 4390 C C . ILE A 1 579 ? 13.695 -9.887 -47.975 1.00 89.69 579 ILE A C 1
ATOM 4392 O O . ILE A 1 579 ? 13.517 -11.018 -47.523 1.00 89.69 579 ILE A O 1
ATOM 4396 N N . ASP A 1 580 ? 13.402 -8.790 -47.284 1.00 89.38 580 ASP A N 1
ATOM 4397 C CA . ASP A 1 580 ? 12.554 -8.825 -46.093 1.00 89.38 580 ASP A CA 1
ATOM 4398 C C . ASP A 1 580 ? 11.058 -8.883 -46.462 1.00 89.38 580 ASP A C 1
ATOM 4400 O O . ASP A 1 580 ? 10.670 -8.779 -47.629 1.00 89.38 580 ASP A O 1
ATOM 4404 N N . GLU A 1 581 ? 10.198 -9.040 -45.457 1.00 86.62 581 GLU A N 1
ATOM 4405 C CA . GLU A 1 581 ? 8.734 -9.036 -45.611 1.00 86.62 581 GLU A CA 1
ATOM 4406 C C . GLU A 1 581 ? 8.161 -7.727 -46.177 1.00 86.62 581 GLU A C 1
ATOM 4408 O O . GLU A 1 581 ? 7.047 -7.722 -46.701 1.00 86.62 581 GLU A O 1
ATOM 4413 N N . ALA A 1 582 ? 8.904 -6.619 -46.095 1.00 84.00 582 ALA A N 1
ATOM 4414 C CA . ALA A 1 582 ? 8.526 -5.338 -46.685 1.00 84.00 582 ALA A CA 1
ATOM 4415 C C . ALA A 1 582 ? 8.993 -5.198 -48.150 1.00 84.00 582 ALA A C 1
ATOM 4417 O O . ALA A 1 582 ? 8.656 -4.210 -48.805 1.00 84.00 582 ALA A O 1
ATOM 4418 N N . GLY A 1 583 ? 9.728 -6.182 -48.681 1.00 81.38 583 GLY A N 1
ATOM 4419 C CA . GLY A 1 583 ? 10.247 -6.200 -50.047 1.00 81.38 583 GLY A CA 1
ATOM 4420 C C . GLY A 1 583 ? 11.610 -5.527 -50.221 1.00 81.38 583 GLY A C 1
ATOM 4421 O O . GLY A 1 583 ? 12.043 -5.328 -51.357 1.00 81.38 583 GLY A O 1
ATOM 4422 N N . ASN A 1 584 ? 12.304 -5.172 -49.136 1.00 87.19 584 ASN A N 1
ATOM 4423 C CA . ASN A 1 584 ? 13.633 -4.568 -49.214 1.00 87.19 584 ASN A CA 1
ATOM 4424 C C . ASN A 1 584 ? 14.700 -5.640 -49.430 1.00 87.19 584 ASN A C 1
ATOM 4426 O O . ASN A 1 584 ? 14.714 -6.652 -48.734 1.00 87.19 584 ASN A O 1
ATOM 4430 N N . VAL A 1 585 ? 15.641 -5.393 -50.343 1.00 90.88 585 VAL A N 1
ATOM 4431 C CA . VAL A 1 585 ? 16.746 -6.322 -50.618 1.00 90.88 585 VAL A CA 1
ATOM 4432 C C . VAL A 1 585 ? 17.713 -6.384 -49.435 1.00 90.88 585 VAL A C 1
ATOM 4434 O O . VAL A 1 585 ? 18.235 -5.367 -48.976 1.00 90.88 585 VAL A O 1
ATOM 4437 N N . LEU A 1 586 ? 17.983 -7.602 -48.974 1.00 88.31 586 LEU A N 1
ATOM 4438 C CA . LEU A 1 586 ? 18.861 -7.907 -47.857 1.00 88.31 586 LEU A CA 1
ATOM 4439 C C . LEU A 1 586 ? 20.289 -8.158 -48.339 1.00 88.31 586 LEU A C 1
ATOM 4441 O O . LEU A 1 586 ? 20.555 -9.052 -49.141 1.00 88.31 586 LEU A O 1
ATOM 4445 N N . THR A 1 587 ? 21.229 -7.392 -47.792 1.00 86.25 587 THR A N 1
ATOM 4446 C CA . THR A 1 587 ? 22.672 -7.569 -48.021 1.00 86.25 587 THR A CA 1
ATOM 4447 C C . THR A 1 587 ? 23.333 -8.487 -46.987 1.00 86.25 587 THR A C 1
ATOM 4449 O O . THR A 1 587 ? 24.466 -8.916 -47.188 1.00 86.25 587 THR A O 1
ATOM 4452 N N . SER A 1 588 ? 22.629 -8.809 -45.894 1.00 86.06 588 SER A N 1
ATOM 4453 C CA . SER A 1 588 ? 23.030 -9.763 -44.854 1.00 86.06 588 SER A CA 1
ATOM 4454 C C . SER A 1 588 ? 21.812 -10.545 -44.360 1.00 86.06 588 SER A C 1
ATOM 4456 O O . SER A 1 588 ? 20.719 -9.990 -44.268 1.00 86.06 588 SER A O 1
ATOM 4458 N N . LEU A 1 589 ? 22.018 -11.821 -44.025 1.00 88.06 589 LEU A N 1
ATOM 4459 C CA . LEU A 1 589 ? 20.994 -12.731 -43.492 1.00 88.06 589 LEU A CA 1
ATOM 4460 C C . LEU A 1 589 ? 21.131 -12.952 -41.976 1.00 88.06 589 LEU A C 1
ATOM 4462 O O . LEU A 1 589 ? 20.413 -13.757 -41.388 1.00 88.06 589 LEU A O 1
ATOM 4466 N N . GLU A 1 590 ? 22.076 -12.271 -41.328 1.00 84.88 590 GLU A N 1
ATOM 4467 C CA . GLU A 1 590 ? 22.286 -12.407 -39.889 1.00 84.88 590 GLU A CA 1
ATOM 4468 C C . GLU A 1 590 ? 21.103 -11.815 -39.108 1.00 84.88 590 GLU A C 1
ATOM 4470 O O . GLU A 1 590 ? 20.726 -10.659 -39.307 1.00 84.88 590 GLU A O 1
ATOM 4475 N N . GLY A 1 591 ? 20.510 -12.619 -38.220 1.00 80.75 591 GLY A N 1
ATOM 4476 C CA . GLY A 1 591 ? 19.308 -12.245 -37.467 1.00 80.75 591 GLY A CA 1
ATOM 4477 C C . GLY A 1 591 ? 17.999 -12.366 -38.255 1.00 80.75 591 GLY A C 1
ATOM 4478 O O . GLY A 1 591 ? 16.984 -11.832 -37.813 1.00 80.75 591 GLY A O 1
ATOM 4479 N N . TYR A 1 592 ? 18.013 -13.051 -39.401 1.00 86.81 592 TYR A N 1
ATOM 4480 C CA . TYR A 1 592 ? 16.841 -13.272 -40.240 1.00 86.81 592 TYR A CA 1
ATOM 4481 C C . TYR A 1 592 ? 16.513 -14.766 -40.384 1.00 86.81 592 TYR A C 1
ATOM 4483 O O . TYR A 1 592 ? 17.402 -15.601 -40.548 1.00 86.81 592 TYR A O 1
ATOM 4491 N N . PHE A 1 593 ? 15.226 -15.101 -40.365 1.00 87.62 593 PHE A N 1
ATOM 4492 C CA . PHE A 1 593 ? 14.686 -16.443 -40.550 1.00 87.62 593 PHE A CA 1
ATOM 4493 C C . PHE A 1 593 ? 14.005 -16.556 -41.915 1.00 87.62 593 PHE A C 1
ATOM 4495 O O . PHE A 1 593 ? 13.223 -15.691 -42.303 1.00 87.62 593 PHE A O 1
ATOM 4502 N N . LYS A 1 594 ? 14.297 -17.614 -42.674 1.00 90.94 594 LYS A N 1
ATOM 4503 C CA . LYS A 1 594 ? 13.700 -17.815 -44.000 1.00 90.94 594 LYS A CA 1
ATOM 4504 C C . LYS A 1 594 ? 12.237 -18.231 -43.854 1.00 90.94 594 LYS A C 1
ATOM 4506 O O . LYS A 1 594 ? 11.965 -19.294 -43.307 1.00 90.94 594 LYS A O 1
ATOM 4511 N N . ILE A 1 595 ? 11.320 -17.438 -44.402 1.00 89.00 595 ILE A N 1
ATOM 4512 C CA . ILE A 1 595 ? 9.878 -17.725 -44.338 1.00 89.00 595 ILE A CA 1
ATOM 4513 C C . ILE A 1 595 ? 9.323 -18.277 -45.650 1.00 89.00 595 ILE A C 1
ATOM 4515 O O . ILE A 1 595 ? 8.390 -19.077 -45.634 1.00 89.00 595 ILE A O 1
ATOM 4519 N N . HIS A 1 596 ? 9.888 -17.875 -46.790 1.00 88.88 596 HIS A N 1
ATOM 4520 C CA . HIS A 1 596 ? 9.360 -18.252 -48.096 1.00 88.88 596 HIS A CA 1
ATOM 4521 C C . HIS A 1 596 ? 10.432 -18.185 -49.189 1.00 88.88 596 HIS A C 1
ATOM 4523 O O . HIS A 1 596 ? 11.370 -17.399 -49.107 1.00 88.88 596 HIS A O 1
ATOM 4529 N N . GLU A 1 597 ? 10.280 -19.004 -50.225 1.00 93.25 597 GLU A N 1
ATOM 4530 C CA . GLU A 1 597 ? 11.081 -18.979 -51.449 1.00 93.25 597 GLU A CA 1
ATOM 4531 C C . GLU A 1 597 ? 10.133 -19.114 -52.638 1.00 93.25 597 GLU A C 1
ATOM 4533 O O . GLU A 1 597 ? 9.277 -20.002 -52.648 1.00 93.25 597 GLU A O 1
ATOM 4538 N N . SER A 1 598 ? 10.252 -18.196 -53.596 1.00 88.50 598 SER A N 1
ATOM 4539 C CA . SER A 1 598 ? 9.421 -18.182 -54.795 1.00 88.50 598 SER A CA 1
ATOM 4540 C C . SER A 1 598 ? 9.873 -19.239 -55.799 1.00 88.50 598 SER A C 1
ATOM 4542 O O . SER A 1 598 ? 11.038 -19.625 -55.835 1.00 88.50 598 SER A O 1
ATOM 4544 N N . GLU A 1 599 ? 8.978 -19.616 -56.709 1.00 87.81 599 GLU A N 1
ATOM 4545 C CA . GLU A 1 599 ? 9.394 -20.293 -57.938 1.00 87.81 599 GLU A CA 1
ATOM 4546 C C . GLU A 1 599 ? 10.256 -19.345 -58.805 1.00 87.81 599 GLU A C 1
ATOM 4548 O O . GLU A 1 599 ? 10.018 -18.126 -58.785 1.00 87.81 599 GLU A O 1
ATOM 4553 N N . PRO A 1 600 ? 11.245 -19.854 -59.566 1.00 87.94 600 PRO A N 1
ATOM 4554 C CA . PRO A 1 600 ? 12.117 -19.018 -60.389 1.00 87.94 600 PRO A CA 1
ATOM 4555 C C . PRO A 1 600 ? 11.365 -18.330 -61.537 1.00 87.94 600 PRO A C 1
ATOM 4557 O O . PRO A 1 600 ? 10.668 -18.971 -62.329 1.00 87.94 600 PRO A O 1
ATOM 4560 N N . VAL A 1 601 ? 11.548 -17.017 -61.676 1.00 87.25 601 VAL A N 1
ATOM 4561 C CA . VAL A 1 601 ? 10.989 -16.223 -62.780 1.00 87.25 601 VAL A CA 1
ATOM 4562 C C . VAL A 1 601 ? 11.987 -16.171 -63.934 1.00 87.25 601 VAL A C 1
ATOM 4564 O O . VAL A 1 601 ? 13.121 -15.736 -63.751 1.00 87.25 601 VAL A O 1
ATOM 4567 N N . LYS A 1 602 ? 11.561 -16.596 -65.130 1.00 89.38 602 LYS A N 1
ATOM 4568 C CA . LYS A 1 602 ? 12.397 -16.666 -66.338 1.00 89.38 602 LYS A CA 1
ATOM 4569 C C . LYS A 1 602 ? 12.310 -15.383 -67.172 1.00 89.38 602 LYS A C 1
ATOM 4571 O O . LYS A 1 602 ? 11.219 -15.014 -67.609 1.00 89.38 602 LYS A O 1
ATOM 4576 N N . THR A 1 603 ? 13.449 -14.776 -67.492 1.00 85.81 603 THR A N 1
ATOM 4577 C CA . THR A 1 603 ? 13.575 -13.676 -68.466 1.00 85.81 603 THR A CA 1
ATOM 4578 C C . THR A 1 603 ? 14.574 -14.041 -69.560 1.00 85.81 603 THR A C 1
ATOM 4580 O O . THR A 1 603 ? 15.580 -14.673 -69.269 1.00 85.81 603 THR A O 1
ATOM 4583 N N . ILE A 1 604 ? 14.298 -13.670 -70.815 1.00 83.75 604 ILE A N 1
ATOM 4584 C CA . ILE A 1 604 ? 15.166 -13.967 -71.967 1.00 83.75 604 ILE A CA 1
ATOM 4585 C C . ILE A 1 604 ? 15.543 -12.650 -72.646 1.00 83.75 604 ILE A C 1
ATOM 4587 O O . ILE A 1 604 ? 14.658 -11.908 -73.076 1.00 83.75 604 ILE A O 1
ATOM 4591 N N . GLU A 1 605 ? 16.837 -12.383 -72.766 1.00 84.19 605 GLU A N 1
ATOM 4592 C CA . GLU A 1 605 ? 17.400 -11.285 -73.551 1.00 84.19 605 GLU A CA 1
ATOM 4593 C C . GLU A 1 605 ? 18.024 -11.838 -74.837 1.00 84.19 605 GLU A C 1
ATOM 4595 O O . GLU A 1 605 ? 18.682 -12.874 -74.802 1.00 84.19 605 GLU A O 1
ATOM 4600 N N . ILE A 1 606 ? 17.803 -11.164 -75.971 1.00 82.31 606 ILE A N 1
ATOM 4601 C CA . ILE A 1 606 ? 18.369 -11.540 -77.274 1.00 82.31 606 ILE A CA 1
ATOM 4602 C C . ILE A 1 606 ? 19.353 -10.450 -77.702 1.00 82.31 606 ILE A C 1
ATOM 4604 O O . ILE A 1 606 ? 18.964 -9.292 -77.873 1.00 82.31 606 ILE A O 1
ATOM 4608 N N . LEU A 1 607 ? 20.617 -10.820 -77.881 1.00 80.19 607 LEU A N 1
ATOM 4609 C CA . LEU A 1 607 ? 21.701 -9.927 -78.281 1.00 80.19 607 LEU A CA 1
ATOM 4610 C C . LEU A 1 607 ? 21.706 -9.701 -79.803 1.00 80.19 607 LEU A C 1
ATOM 4612 O O . LEU A 1 607 ? 21.127 -10.458 -80.581 1.00 80.19 607 LEU A O 1
ATOM 4616 N N . VAL A 1 608 ? 22.390 -8.646 -80.254 1.00 74.31 608 VAL A N 1
ATOM 4617 C CA . VAL A 1 608 ? 22.448 -8.256 -81.681 1.00 74.31 608 VAL A CA 1
ATOM 4618 C C . VAL A 1 608 ? 23.086 -9.310 -82.595 1.00 74.31 608 VAL A C 1
ATOM 4620 O O . VAL A 1 608 ? 22.829 -9.308 -83.795 1.00 74.31 608 VAL A O 1
ATOM 4623 N N . ASN A 1 609 ? 23.897 -10.211 -82.039 1.00 73.88 609 ASN A N 1
ATOM 4624 C CA . ASN A 1 609 ? 24.504 -11.352 -82.730 1.00 73.88 609 ASN A CA 1
ATOM 4625 C C . ASN A 1 609 ? 23.602 -12.604 -82.743 1.00 73.88 609 ASN A C 1
ATOM 4627 O O . ASN A 1 609 ? 23.987 -13.613 -83.324 1.00 73.88 609 ASN A O 1
ATOM 4631 N N . GLY A 1 610 ? 22.406 -12.542 -82.148 1.00 72.25 610 GLY A N 1
ATOM 4632 C CA . GLY A 1 610 ? 21.445 -13.646 -82.087 1.00 72.25 610 GLY A CA 1
ATOM 4633 C C . GLY A 1 610 ? 21.536 -14.517 -80.837 1.00 72.25 610 GLY A C 1
ATOM 4634 O O . GLY A 1 610 ? 20.649 -15.347 -80.644 1.00 72.25 610 GLY A O 1
ATOM 4635 N N . ASP A 1 611 ? 22.552 -14.321 -79.994 1.00 85.06 611 ASP A N 1
ATOM 4636 C CA . ASP A 1 611 ? 22.712 -15.041 -78.729 1.00 85.06 611 ASP A CA 1
ATOM 4637 C C . ASP A 1 611 ? 21.573 -14.740 -77.763 1.00 85.06 611 ASP A C 1
ATOM 4639 O O . ASP A 1 611 ? 20.997 -13.647 -77.785 1.00 85.06 611 ASP A O 1
ATOM 4643 N N . THR A 1 612 ? 21.273 -15.695 -76.879 1.00 82.56 612 THR A N 1
ATOM 4644 C CA . THR A 1 612 ? 20.284 -15.482 -75.819 1.00 82.56 612 THR A CA 1
ATOM 4645 C C . THR A 1 612 ? 20.874 -15.652 -74.428 1.00 82.56 612 THR A C 1
ATOM 4647 O O . THR A 1 612 ? 21.643 -16.579 -74.171 1.00 82.56 612 THR A O 1
ATOM 4650 N N . ILE A 1 613 ? 20.490 -14.755 -73.520 1.00 84.31 613 ILE A N 1
ATOM 4651 C CA . ILE A 1 613 ? 20.758 -14.874 -72.087 1.00 84.31 613 ILE A CA 1
ATOM 4652 C C . ILE A 1 613 ? 19.423 -15.146 -71.403 1.00 84.31 613 ILE A C 1
ATOM 4654 O O . ILE A 1 613 ? 18.505 -14.326 -71.460 1.00 84.31 613 ILE A O 1
ATOM 4658 N N . THR A 1 614 ? 19.297 -16.319 -70.791 1.00 85.56 614 THR A N 1
ATOM 4659 C CA . THR A 1 614 ? 18.122 -16.706 -70.014 1.00 85.56 614 THR A CA 1
ATOM 4660 C C . THR A 1 614 ? 18.438 -16.584 -68.530 1.00 85.56 614 THR A C 1
ATOM 4662 O O . THR A 1 614 ? 19.189 -17.388 -67.989 1.00 85.56 614 THR A O 1
ATOM 4665 N N . THR A 1 615 ? 17.828 -15.623 -67.845 1.00 87.56 615 THR A N 1
ATOM 4666 C CA . THR A 1 615 ? 18.001 -15.437 -66.399 1.00 87.56 615 THR A CA 1
ATOM 4667 C C . THR A 1 615 ? 16.821 -16.040 -65.641 1.00 87.56 615 THR A C 1
ATOM 4669 O O . THR A 1 615 ? 15.665 -15.702 -65.906 1.00 87.56 615 THR A O 1
ATOM 4672 N N . TYR A 1 616 ? 17.100 -16.912 -64.675 1.00 85.50 616 TYR A N 1
ATOM 4673 C CA . TYR A 1 616 ? 16.135 -17.436 -63.711 1.00 85.50 616 TYR A CA 1
ATOM 4674 C C . TYR A 1 616 ? 16.322 -16.707 -62.381 1.00 85.50 616 TYR A C 1
ATOM 4676 O O . TYR A 1 616 ? 17.367 -16.822 -61.746 1.00 85.50 616 TYR A O 1
ATOM 4684 N N . THR A 1 617 ? 15.319 -15.933 -61.966 1.00 90.69 617 THR A N 1
ATOM 4685 C CA . THR A 1 617 ? 15.377 -15.137 -60.734 1.00 90.69 617 THR A CA 1
ATOM 4686 C C . THR A 1 617 ? 14.525 -15.765 -59.635 1.00 90.69 617 THR A C 1
ATOM 4688 O O . THR A 1 617 ? 13.302 -15.825 -59.766 1.00 90.69 617 THR A O 1
ATOM 4691 N N . THR A 1 618 ? 15.151 -16.182 -58.536 1.00 91.75 618 THR A N 1
ATOM 4692 C CA . THR A 1 618 ? 14.489 -16.720 -57.337 1.00 91.75 618 THR A CA 1
ATOM 4693 C C . THR A 1 618 ? 14.465 -15.660 -56.244 1.00 91.75 618 THR A C 1
ATOM 4695 O O . THR A 1 618 ? 15.502 -15.094 -55.901 1.00 91.75 618 THR A O 1
ATOM 4698 N N . THR A 1 619 ? 13.295 -15.382 -55.668 1.00 90.81 619 THR A N 1
ATOM 4699 C CA . THR A 1 619 ? 13.166 -14.434 -54.553 1.00 90.81 619 THR A CA 1
ATOM 4700 C C . THR A 1 619 ? 12.948 -15.192 -53.251 1.00 90.81 619 THR A C 1
ATOM 4702 O O . THR A 1 619 ? 12.010 -15.979 -53.138 1.00 90.81 619 THR A O 1
ATOM 4705 N N . VAL A 1 620 ? 13.798 -14.951 -52.253 1.00 91.56 620 VAL A N 1
ATOM 4706 C CA . VAL A 1 620 ? 13.691 -15.570 -50.926 1.00 91.56 620 VAL A CA 1
ATOM 4707 C C . VAL A 1 620 ? 13.313 -14.501 -49.912 1.00 91.56 620 VAL A C 1
ATOM 4709 O O . VAL A 1 620 ? 14.038 -13.523 -49.737 1.00 91.56 620 VAL A O 1
ATOM 4712 N N . THR A 1 621 ? 12.180 -14.683 -49.241 1.00 89.88 621 THR A N 1
ATOM 4713 C CA . THR A 1 621 ? 11.688 -13.755 -48.221 1.00 89.88 621 THR A CA 1
ATOM 4714 C C . THR A 1 621 ? 12.121 -14.214 -46.836 1.00 89.88 621 THR A C 1
ATOM 4716 O O . THR A 1 621 ? 11.974 -15.388 -46.472 1.00 89.88 621 THR A O 1
ATOM 4719 N N . TYR A 1 622 ? 12.625 -13.268 -46.051 1.00 89.56 622 TYR A N 1
ATOM 4720 C CA . TYR A 1 622 ? 13.100 -13.479 -44.694 1.00 89.56 622 TYR A CA 1
ATOM 4721 C C . TYR A 1 622 ? 12.372 -12.586 -43.680 1.00 89.56 622 TYR A C 1
ATOM 4723 O O . TYR A 1 622 ? 12.073 -11.425 -43.952 1.00 89.56 622 TYR A O 1
ATOM 4731 N N . HIS A 1 623 ? 12.158 -13.124 -42.483 1.00 87.38 623 HIS A N 1
ATOM 4732 C CA . HIS A 1 623 ? 11.632 -12.434 -41.309 1.00 87.38 623 HIS A CA 1
ATOM 4733 C C . HIS A 1 623 ? 12.773 -12.036 -40.369 1.00 87.38 623 HIS A C 1
ATOM 4735 O O . HIS A 1 623 ? 13.683 -12.831 -40.147 1.00 87.38 623 HIS A O 1
ATOM 4741 N N . LYS A 1 624 ? 12.757 -10.824 -39.807 1.00 87.19 624 LYS A N 1
ATOM 4742 C CA . LYS A 1 624 ? 13.780 -10.394 -38.842 1.00 87.19 624 LYS A CA 1
ATOM 4743 C C . LYS A 1 624 ? 13.410 -10.873 -37.445 1.00 87.19 624 LYS A C 1
ATOM 4745 O O . LYS A 1 624 ? 12.438 -10.372 -36.895 1.00 87.19 624 LYS A O 1
ATOM 4750 N N . ILE A 1 625 ? 14.234 -11.743 -36.867 1.00 84.69 625 ILE A N 1
ATOM 4751 C CA . ILE A 1 625 ? 13.966 -12.382 -35.576 1.00 84.69 625 ILE A CA 1
ATOM 4752 C C . ILE A 1 625 ? 13.803 -11.329 -34.474 1.00 84.69 625 ILE A C 1
ATOM 4754 O O . ILE A 1 625 ? 14.679 -10.482 -34.255 1.00 84.69 625 ILE A O 1
ATOM 4758 N N . GLN A 1 626 ? 12.692 -11.420 -33.754 1.00 80.88 626 GLN A N 1
ATOM 4759 C CA . GLN A 1 626 ? 12.341 -10.615 -32.596 1.00 80.88 626 GLN A CA 1
ATOM 4760 C C . GLN A 1 626 ? 12.290 -11.484 -31.341 1.00 80.88 626 GLN A C 1
ATOM 4762 O O . GLN A 1 626 ? 11.864 -12.636 -31.357 1.00 80.88 626 GLN A O 1
ATOM 4767 N N . ASN A 1 627 ? 12.735 -10.909 -30.225 1.00 80.44 627 ASN A N 1
ATOM 4768 C CA . ASN A 1 627 ? 12.684 -11.563 -28.924 1.00 80.44 627 ASN A CA 1
ATOM 4769 C C . ASN A 1 627 ? 11.849 -10.704 -27.980 1.00 80.44 627 ASN A C 1
ATOM 4771 O O . ASN A 1 627 ? 12.219 -9.565 -27.685 1.00 80.44 627 ASN A O 1
ATOM 4775 N N . GLU A 1 628 ? 10.742 -11.253 -27.501 1.00 80.75 628 GLU A N 1
ATOM 4776 C CA . GLU A 1 628 ? 9.846 -10.598 -26.558 1.00 80.75 628 GLU A CA 1
ATOM 4777 C C . GLU A 1 628 ? 10.011 -11.204 -25.161 1.00 80.75 628 GLU A C 1
ATOM 4779 O O . GLU A 1 628 ? 10.050 -12.422 -24.990 1.00 80.75 628 GLU A O 1
ATOM 4784 N N . ASN A 1 629 ? 10.092 -10.350 -24.139 1.00 71.50 629 ASN A N 1
ATOM 4785 C CA . ASN A 1 629 ? 10.107 -10.779 -22.743 1.00 71.50 629 ASN A CA 1
ATOM 4786 C C . ASN A 1 629 ? 8.754 -10.478 -22.094 1.00 71.50 629 ASN A C 1
ATOM 4788 O O . ASN A 1 629 ? 8.316 -9.328 -22.077 1.00 71.50 629 ASN A O 1
ATOM 4792 N N . LYS A 1 630 ? 8.139 -11.491 -21.483 1.00 68.06 630 LYS A N 1
ATOM 4793 C CA . LYS A 1 630 ? 6.884 -11.382 -20.735 1.00 68.06 630 LYS A CA 1
ATOM 4794 C C . LYS A 1 630 ? 7.126 -11.668 -19.256 1.00 68.06 630 LYS A C 1
ATOM 4796 O O . LYS A 1 630 ? 7.754 -12.663 -18.914 1.00 68.06 630 LYS A O 1
ATOM 4801 N N . PHE A 1 631 ? 6.599 -10.828 -18.370 1.00 71.19 631 PHE A N 1
ATOM 4802 C CA . PHE A 1 631 ? 6.686 -11.024 -16.920 1.00 71.19 631 PHE A CA 1
ATOM 4803 C C . PHE A 1 631 ? 5.295 -11.317 -16.366 1.00 71.19 631 PHE A C 1
ATOM 4805 O O . PHE A 1 631 ? 4.358 -10.557 -16.604 1.00 71.19 631 PHE A O 1
ATOM 4812 N N . VAL A 1 632 ? 5.154 -12.434 -15.656 1.00 79.50 632 VAL A N 1
ATOM 4813 C CA . VAL A 1 632 ? 3.885 -12.887 -15.078 1.00 79.50 632 VAL A CA 1
ATOM 4814 C C . VAL A 1 632 ? 4.063 -13.037 -13.576 1.00 79.50 632 VAL A C 1
ATOM 4816 O O . VAL A 1 632 ? 4.982 -13.713 -13.122 1.00 79.50 632 VAL A O 1
ATOM 4819 N N . ILE A 1 633 ? 3.169 -12.421 -12.807 1.00 83.00 633 ILE A N 1
ATOM 4820 C CA . ILE A 1 633 ? 3.091 -12.617 -11.360 1.00 83.00 633 ILE A CA 1
ATOM 4821 C C . ILE A 1 633 ? 1.905 -13.532 -11.080 1.00 83.00 633 ILE A C 1
ATOM 4823 O O . ILE A 1 633 ? 0.783 -13.244 -11.496 1.00 83.00 633 ILE A O 1
ATOM 4827 N N . LYS A 1 634 ? 2.165 -14.633 -10.380 1.00 85.19 634 LYS A N 1
ATOM 4828 C CA . LYS A 1 634 ? 1.163 -15.600 -9.944 1.00 85.19 634 LYS A CA 1
ATOM 4829 C C . LYS A 1 634 ? 1.024 -15.510 -8.427 1.00 85.19 634 LYS A C 1
ATOM 4831 O O . LYS A 1 634 ? 1.923 -15.923 -7.699 1.00 85.19 634 LYS A O 1
ATOM 4836 N N . ASN A 1 635 ? -0.090 -14.960 -7.957 1.00 87.62 635 ASN A N 1
ATOM 4837 C CA . ASN A 1 635 ? -0.389 -14.897 -6.529 1.00 87.62 635 ASN A CA 1
ATOM 4838 C C . ASN A 1 635 ? -1.051 -16.204 -6.104 1.00 87.62 635 ASN A C 1
ATOM 4840 O O . ASN A 1 635 ? -2.017 -16.622 -6.740 1.00 87.62 635 ASN A O 1
ATOM 4844 N N . VAL A 1 636 ? -0.549 -16.843 -5.051 1.00 87.62 636 VAL A N 1
ATOM 4845 C CA . VAL A 1 636 ? -1.117 -18.082 -4.507 1.00 87.62 636 VAL A CA 1
ATOM 4846 C C . VAL A 1 636 ? -1.253 -18.012 -2.991 1.00 87.62 636 VAL A C 1
ATOM 4848 O O . VAL A 1 636 ? -0.545 -17.240 -2.348 1.00 87.62 636 VAL A O 1
ATOM 4851 N N . ASP A 1 637 ? -2.137 -18.815 -2.409 1.00 86.81 637 ASP A N 1
ATOM 4852 C CA . ASP A 1 637 ? -2.154 -19.035 -0.962 1.00 86.81 637 ASP A CA 1
ATOM 4853 C C . ASP A 1 637 ? -1.088 -20.055 -0.514 1.00 86.81 637 ASP A C 1
ATOM 4855 O O . ASP A 1 637 ? -0.379 -20.649 -1.330 1.00 86.81 637 ASP A O 1
ATOM 4859 N N . GLU A 1 638 ? -0.966 -20.281 0.798 1.00 85.75 638 GLU A N 1
ATOM 4860 C CA . GLU A 1 638 ? -0.049 -21.280 1.377 1.00 85.75 638 GLU A CA 1
ATOM 4861 C C . GLU A 1 638 ? -0.321 -22.723 0.902 1.00 85.75 638 GLU A C 1
ATOM 4863 O O . GLU A 1 638 ? 0.562 -23.576 1.005 1.00 85.75 638 GLU A O 1
ATOM 4868 N N . ALA A 1 639 ? -1.507 -23.005 0.349 1.00 79.88 639 ALA A N 1
ATOM 4869 C CA . ALA A 1 639 ? -1.860 -24.292 -0.248 1.00 79.88 639 ALA A CA 1
ATOM 4870 C C . ALA A 1 639 ? -1.565 -24.360 -1.764 1.00 79.88 639 ALA A C 1
ATOM 4872 O O . ALA A 1 639 ? -1.737 -25.418 -2.375 1.00 79.88 639 ALA A O 1
ATOM 4873 N N . GLY A 1 640 ? -1.094 -23.266 -2.373 1.00 77.88 640 GLY A N 1
ATOM 4874 C CA . GLY A 1 640 ? -0.772 -23.170 -3.798 1.00 77.88 640 GLY A CA 1
ATOM 4875 C C . GLY A 1 640 ? -1.970 -22.872 -4.708 1.00 77.88 640 GLY A C 1
ATOM 4876 O O . GLY A 1 640 ? -1.844 -22.999 -5.929 1.00 77.88 640 GLY A O 1
ATOM 4877 N N . ILE A 1 641 ? -3.122 -22.488 -4.149 1.00 83.44 641 ILE A N 1
ATOM 4878 C CA . ILE A 1 641 ? -4.311 -22.069 -4.904 1.00 83.44 641 ILE A CA 1
ATOM 4879 C C . ILE A 1 641 ? -4.094 -20.644 -5.415 1.00 83.44 641 ILE A C 1
ATOM 4881 O O . ILE A 1 641 ? -3.700 -19.776 -4.643 1.00 83.44 641 ILE A O 1
ATOM 4885 N N . GLU A 1 642 ? -4.372 -20.376 -6.694 1.00 88.12 642 GLU A N 1
ATOM 4886 C CA . GLU A 1 642 ? -4.280 -19.017 -7.246 1.00 88.12 642 GLU A CA 1
ATOM 4887 C C . GLU A 1 642 ? -5.287 -18.053 -6.608 1.00 88.12 642 GLU A C 1
ATOM 4889 O O . GLU A 1 642 ? -6.478 -18.344 -6.497 1.00 88.12 642 GLU A O 1
ATOM 4894 N N . LEU A 1 643 ? -4.791 -16.872 -6.242 1.00 83.31 643 LEU A N 1
ATOM 4895 C CA . LEU A 1 643 ? -5.552 -15.790 -5.638 1.00 83.31 643 LEU A CA 1
ATOM 4896 C C . LEU A 1 643 ? -5.774 -14.674 -6.660 1.00 83.31 643 LEU A C 1
ATOM 4898 O O . LEU A 1 643 ? -4.827 -14.076 -7.172 1.00 83.31 643 LEU A O 1
ATOM 4902 N N . THR A 1 644 ? -7.040 -14.362 -6.926 1.00 80.62 644 THR A N 1
ATOM 4903 C CA . THR A 1 644 ? -7.442 -13.213 -7.756 1.00 80.62 644 THR A CA 1
ATOM 4904 C C . THR A 1 644 ? -7.750 -11.963 -6.930 1.00 80.62 644 THR A C 1
ATOM 4906 O O . THR A 1 644 ? -7.783 -10.867 -7.481 1.00 80.62 644 THR A O 1
ATOM 4909 N N . ASP A 1 645 ? -7.974 -12.126 -5.624 1.00 75.44 645 ASP A N 1
ATOM 4910 C CA . ASP A 1 645 ? -8.189 -11.064 -4.639 1.00 75.44 645 ASP A CA 1
ATOM 4911 C C . ASP A 1 645 ? -7.232 -11.287 -3.459 1.00 75.44 645 ASP A C 1
ATOM 4913 O O . ASP A 1 645 ? -7.087 -12.409 -2.975 1.00 75.44 645 ASP A O 1
ATOM 4917 N N . LEU A 1 646 ? -6.556 -10.221 -3.033 1.00 80.50 646 LEU A N 1
ATOM 4918 C CA . LEU A 1 646 ? -5.570 -10.232 -1.949 1.00 80.50 646 LEU A CA 1
ATOM 4919 C C . LEU A 1 646 ? -6.130 -9.643 -0.644 1.00 80.50 646 LEU A C 1
ATOM 4921 O O . LEU A 1 646 ? -5.405 -9.498 0.340 1.00 80.50 646 LEU A O 1
ATOM 4925 N N . THR A 1 647 ? -7.413 -9.280 -0.620 1.00 70.56 647 THR A N 1
ATOM 4926 C CA . THR A 1 647 ? -8.078 -8.730 0.563 1.00 70.56 647 THR A CA 1
ATOM 4927 C C . THR A 1 647 ? -8.070 -9.750 1.702 1.00 70.56 647 THR A C 1
ATOM 4929 O O . THR A 1 647 ? -8.570 -10.865 1.564 1.00 70.56 647 THR A O 1
ATOM 4932 N N . GLY A 1 648 ? -7.499 -9.363 2.847 1.00 67.25 648 GLY A N 1
ATOM 4933 C CA . GLY A 1 648 ? -7.360 -10.243 4.012 1.00 67.25 648 GLY A CA 1
ATOM 4934 C C . GLY A 1 648 ? -6.217 -11.255 3.895 1.00 67.25 648 GLY A C 1
ATOM 4935 O O . GLY A 1 648 ? -6.254 -12.279 4.568 1.00 67.25 648 GLY A O 1
ATOM 4936 N N . TYR A 1 649 ? -5.218 -11.003 3.045 1.00 76.38 649 TYR A N 1
ATOM 4937 C CA . TYR A 1 649 ? -4.031 -11.841 2.897 1.00 76.38 649 TYR A CA 1
ATOM 4938 C C . TYR A 1 649 ? -2.740 -11.022 3.088 1.00 76.38 649 TYR A C 1
ATOM 4940 O O . TYR A 1 649 ? -2.627 -9.897 2.608 1.00 76.38 649 TYR A O 1
ATOM 4948 N N . GLU A 1 650 ? -1.745 -11.593 3.765 1.00 78.44 650 GLU A N 1
ATOM 4949 C CA . GLU A 1 650 ? -0.402 -11.031 3.940 1.00 78.44 650 GLU A CA 1
ATOM 4950 C C . GLU A 1 650 ? 0.619 -11.786 3.088 1.00 78.44 650 GLU A C 1
ATOM 4952 O O . GLU A 1 650 ? 0.528 -13.000 2.917 1.00 78.44 650 GLU A O 1
ATOM 4957 N N . LYS A 1 651 ? 1.606 -11.078 2.536 1.00 83.88 651 LYS A N 1
ATOM 4958 C CA . LYS A 1 651 ? 2.664 -11.699 1.732 1.00 83.88 651 LYS A CA 1
ATOM 4959 C C . LYS A 1 651 ? 3.619 -12.477 2.641 1.00 83.88 651 LYS A C 1
ATOM 4961 O O . LYS A 1 651 ? 4.220 -11.897 3.539 1.00 83.88 651 LYS A O 1
ATOM 4966 N N . VAL A 1 652 ? 3.809 -13.760 2.348 1.00 83.81 652 VAL A N 1
ATOM 4967 C CA . VAL A 1 652 ? 4.708 -14.662 3.087 1.00 83.81 652 VAL A CA 1
ATOM 4968 C C . VAL A 1 652 ? 6.058 -14.767 2.394 1.00 83.81 652 VAL A C 1
ATOM 4970 O O . VAL A 1 652 ? 7.103 -14.655 3.031 1.00 83.81 652 VAL A O 1
ATOM 4973 N N . SER A 1 653 ? 6.051 -14.996 1.081 1.00 81.50 653 SER A N 1
ATOM 4974 C CA . SER A 1 653 ? 7.271 -15.226 0.312 1.00 81.50 653 SER A CA 1
ATOM 4975 C C . SER A 1 653 ? 7.085 -14.904 -1.168 1.00 81.50 653 SER A C 1
ATOM 4977 O O . SER A 1 653 ? 5.972 -14.747 -1.669 1.00 81.50 653 SER A O 1
ATOM 4979 N N . GLU A 1 654 ? 8.202 -14.764 -1.869 1.00 87.25 654 GLU A N 1
ATOM 4980 C CA . GLU A 1 654 ? 8.262 -14.535 -3.308 1.00 87.25 654 GLU A CA 1
ATOM 4981 C C . GLU A 1 654 ? 9.357 -15.429 -3.882 1.00 87.25 654 GLU A C 1
ATOM 4983 O O . GLU A 1 654 ? 10.455 -15.503 -3.326 1.00 87.25 654 GLU A O 1
ATOM 4988 N N . SER A 1 655 ? 9.037 -16.162 -4.946 1.00 77.44 655 SER A N 1
ATOM 4989 C CA . SER A 1 655 ? 9.987 -17.050 -5.607 1.00 77.44 655 SER A CA 1
ATOM 4990 C C . SER A 1 655 ? 10.956 -16.268 -6.491 1.00 77.44 655 SER A C 1
ATOM 4992 O O . SER A 1 655 ? 10.622 -15.210 -7.019 1.00 77.44 655 SER A O 1
ATOM 4994 N N . GLU A 1 656 ? 12.118 -16.856 -6.770 1.00 74.75 656 GLU A N 1
ATOM 4995 C CA . GLU A 1 656 ? 12.916 -16.425 -7.920 1.00 74.75 656 GLU A CA 1
ATOM 4996 C C . GLU A 1 656 ? 12.116 -16.633 -9.226 1.00 74.75 656 GLU A C 1
ATOM 4998 O O . GLU A 1 656 ? 11.337 -17.596 -9.316 1.00 74.75 656 GLU A O 1
ATOM 5003 N N . PRO A 1 657 ? 12.270 -15.762 -10.241 1.00 73.75 657 PRO A N 1
ATOM 5004 C CA . PRO A 1 657 ? 11.538 -15.887 -11.497 1.00 73.75 657 PRO A CA 1
ATOM 5005 C C . PRO A 1 657 ? 11.910 -17.163 -12.262 1.00 73.75 657 PRO A C 1
ATOM 5007 O O . PRO A 1 657 ? 13.074 -17.400 -12.594 1.00 73.75 657 PRO A O 1
ATOM 5010 N N . VAL A 1 658 ? 10.909 -17.969 -12.616 1.00 80.19 658 VAL A N 1
ATOM 5011 C CA . VAL A 1 658 ? 11.088 -19.164 -13.450 1.00 80.19 658 VAL A CA 1
ATOM 5012 C C . VAL A 1 658 ? 10.984 -18.778 -14.923 1.00 80.19 658 VAL A C 1
ATOM 5014 O O . VAL A 1 658 ? 9.984 -18.200 -15.346 1.00 80.19 658 VAL A O 1
ATOM 5017 N N . LYS A 1 659 ? 12.018 -19.105 -15.705 1.00 83.94 659 LYS A N 1
ATOM 5018 C CA . LYS A 1 659 ? 12.113 -18.799 -17.139 1.00 83.94 659 LYS A CA 1
ATOM 5019 C C . LYS A 1 659 ? 11.537 -19.935 -17.993 1.00 83.94 659 LYS A C 1
ATOM 5021 O O . LYS A 1 659 ? 11.997 -21.069 -17.883 1.00 83.94 659 LYS A O 1
ATOM 5026 N N . SER A 1 660 ? 10.633 -19.614 -18.912 1.00 83.44 660 SER A N 1
ATOM 5027 C CA . SER A 1 660 ? 10.261 -20.458 -20.055 1.00 83.44 660 SER A CA 1
ATOM 5028 C C . SER A 1 660 ? 10.502 -19.710 -21.369 1.00 83.44 660 SER A C 1
ATOM 5030 O O . SER A 1 660 ? 10.449 -18.483 -21.403 1.00 83.44 660 SER A O 1
ATOM 5032 N N . VAL A 1 661 ? 10.822 -20.436 -22.442 1.00 83.94 661 VAL A N 1
ATOM 5033 C CA . VAL A 1 661 ? 11.060 -19.870 -23.780 1.00 83.94 661 VAL A CA 1
ATOM 5034 C C . VAL A 1 661 ? 10.197 -20.629 -24.777 1.00 83.94 661 VAL A C 1
ATOM 5036 O O . VAL A 1 661 ? 10.249 -21.858 -24.813 1.00 83.94 661 VAL A O 1
ATOM 5039 N N . GLU A 1 662 ? 9.415 -19.899 -25.559 1.00 83.94 662 GLU A N 1
ATOM 5040 C CA . GLU A 1 662 ? 8.630 -20.407 -26.683 1.00 83.94 662 GLU A CA 1
ATOM 5041 C C . GLU A 1 662 ? 9.217 -19.852 -27.983 1.00 83.94 662 GLU A C 1
ATOM 5043 O O . GLU A 1 662 ? 9.472 -18.653 -28.072 1.00 83.94 662 GLU A O 1
ATOM 5048 N N . GLU A 1 663 ? 9.456 -20.719 -28.965 1.00 85.25 663 GLU A N 1
ATOM 5049 C CA . GLU A 1 663 ? 9.949 -20.346 -30.295 1.00 85.25 663 GLU A CA 1
ATOM 5050 C C . GLU A 1 663 ? 8.797 -20.442 -31.301 1.00 85.25 663 GLU A C 1
ATOM 5052 O O . GLU A 1 663 ? 8.101 -21.459 -31.372 1.00 85.25 663 GLU A O 1
ATOM 5057 N N . LEU A 1 664 ? 8.572 -19.366 -32.052 1.00 85.19 664 LEU A N 1
ATOM 5058 C CA . LEU A 1 664 ? 7.508 -19.256 -33.042 1.00 85.19 664 LEU A CA 1
ATOM 5059 C C . LEU A 1 664 ? 7.981 -19.742 -34.418 1.00 85.19 664 LEU A C 1
ATOM 5061 O O . LEU A 1 664 ? 9.171 -19.826 -34.713 1.00 85.19 664 LEU A O 1
ATOM 5065 N N . ALA A 1 665 ? 7.029 -20.037 -35.307 1.00 79.19 665 ALA A N 1
ATOM 5066 C CA . ALA A 1 665 ? 7.310 -20.581 -36.640 1.00 79.19 665 ALA A CA 1
ATOM 5067 C C . ALA A 1 665 ? 8.117 -19.639 -37.562 1.00 79.19 665 ALA A C 1
ATOM 5069 O O . ALA A 1 665 ? 8.645 -20.087 -38.578 1.00 79.19 665 ALA A O 1
ATOM 5070 N N . ASN A 1 666 ? 8.202 -18.351 -37.225 1.00 79.19 666 ASN A N 1
ATOM 5071 C CA . ASN A 1 666 ? 9.005 -17.333 -37.909 1.00 79.19 666 ASN A CA 1
ATOM 5072 C C . ASN A 1 666 ? 10.396 -17.127 -37.272 1.00 79.19 666 ASN A C 1
ATOM 5074 O O . ASN A 1 666 ? 11.117 -16.228 -37.694 1.00 79.19 666 ASN A O 1
ATOM 5078 N N . GLY A 1 667 ? 10.774 -17.939 -36.277 1.00 78.19 667 GLY A N 1
ATOM 5079 C CA . GLY A 1 667 ? 12.056 -17.856 -35.573 1.00 78.19 667 GLY A CA 1
ATOM 5080 C C . GLY A 1 667 ? 12.087 -16.870 -34.401 1.00 78.19 667 GLY A C 1
ATOM 5081 O O . GLY A 1 667 ? 13.124 -16.758 -33.750 1.00 78.19 667 GLY A O 1
ATOM 5082 N N . ASP A 1 668 ? 10.984 -16.172 -34.116 1.00 86.12 668 ASP A N 1
ATOM 5083 C CA . ASP A 1 668 ? 10.869 -15.292 -32.950 1.00 86.12 668 ASP A CA 1
ATOM 5084 C C . ASP A 1 668 ? 10.829 -16.087 -31.648 1.00 86.12 668 ASP A C 1
ATOM 5086 O O . ASP A 1 668 ? 10.373 -17.232 -31.619 1.00 86.12 668 ASP A O 1
ATOM 5090 N N . THR A 1 669 ? 11.241 -15.460 -30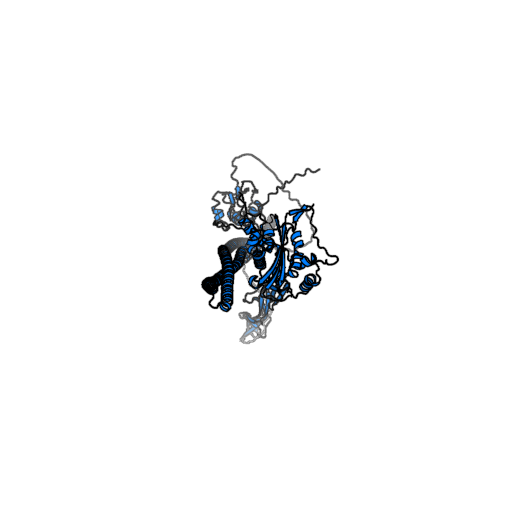.544 1.00 82.19 669 THR A N 1
ATOM 5091 C CA . THR A 1 669 ? 11.115 -16.077 -29.219 1.00 82.19 669 THR A CA 1
ATOM 5092 C C . THR A 1 669 ? 10.322 -15.224 -28.241 1.00 82.19 669 THR A C 1
ATOM 5094 O O . THR A 1 669 ? 10.521 -14.014 -28.134 1.00 82.19 669 THR A O 1
ATOM 5097 N N . ILE A 1 670 ? 9.446 -15.873 -27.473 1.00 81.19 670 ILE A N 1
ATOM 5098 C CA . ILE A 1 670 ? 8.772 -15.284 -26.316 1.00 81.19 670 ILE A CA 1
ATOM 5099 C C . ILE A 1 670 ? 9.367 -15.923 -25.065 1.00 81.19 670 ILE A C 1
ATOM 5101 O O . ILE A 1 670 ? 9.159 -17.103 -24.776 1.00 81.19 670 ILE A O 1
ATOM 5105 N N . THR A 1 671 ? 10.118 -15.141 -24.297 1.00 79.19 671 THR A N 1
ATOM 5106 C CA . THR A 1 671 ? 10.653 -15.567 -23.004 1.00 79.19 671 THR A CA 1
ATOM 5107 C C . THR A 1 671 ? 9.723 -15.099 -21.890 1.00 79.19 671 THR A C 1
ATOM 5109 O O . THR A 1 671 ? 9.603 -13.902 -21.639 1.00 79.19 671 THR A O 1
ATOM 5112 N N . THR A 1 672 ? 9.085 -16.031 -21.181 1.00 80.12 672 THR A N 1
ATOM 5113 C CA . THR A 1 672 ? 8.226 -15.714 -20.033 1.00 80.12 672 THR A CA 1
ATOM 5114 C C . THR A 1 672 ? 8.964 -15.950 -18.717 1.00 80.12 672 THR A C 1
ATOM 5116 O O . THR A 1 672 ? 9.478 -17.037 -18.464 1.00 80.12 672 THR A O 1
ATOM 5119 N N . TYR A 1 673 ? 8.984 -14.937 -17.856 1.00 75.25 673 TYR A N 1
ATOM 5120 C CA . TYR A 1 673 ? 9.472 -15.006 -16.483 1.00 75.25 673 TYR A CA 1
ATOM 5121 C C . TYR A 1 673 ? 8.273 -15.023 -15.538 1.00 75.25 673 TYR A C 1
ATOM 5123 O O . TYR A 1 673 ? 7.523 -14.048 -15.471 1.00 75.25 673 TYR A O 1
ATOM 5131 N N . THR A 1 674 ? 8.076 -16.129 -14.824 1.00 81.00 674 THR A N 1
ATOM 5132 C CA . THR A 1 674 ? 6.972 -16.279 -13.868 1.00 81.00 674 THR A CA 1
ATOM 5133 C C . THR A 1 674 ? 7.486 -16.169 -12.441 1.00 81.00 674 THR A C 1
ATOM 5135 O O . THR A 1 674 ? 8.280 -17.004 -12.007 1.00 81.00 674 THR A O 1
ATOM 5138 N N . THR A 1 675 ? 7.002 -15.174 -11.704 1.00 79.81 675 THR A N 1
ATOM 5139 C CA . THR A 1 675 ? 7.260 -14.999 -10.271 1.00 79.81 675 THR A CA 1
ATOM 5140 C C . THR A 1 675 ? 6.032 -15.446 -9.490 1.00 79.81 675 THR A C 1
ATOM 5142 O O . THR A 1 675 ? 4.931 -14.954 -9.737 1.00 79.81 675 THR A O 1
ATOM 5145 N N . THR A 1 676 ? 6.199 -16.381 -8.554 1.00 84.19 676 THR A N 1
ATOM 5146 C CA . THR A 1 676 ? 5.106 -16.816 -7.675 1.00 84.19 676 THR A CA 1
ATOM 5147 C C . THR A 1 676 ? 5.220 -16.102 -6.336 1.00 84.19 676 THR A C 1
ATOM 5149 O O . THR A 1 676 ? 6.268 -16.163 -5.694 1.00 84.19 676 THR A O 1
ATOM 5152 N N . VAL A 1 677 ? 4.151 -15.430 -5.915 1.00 84.31 677 VAL A N 1
ATOM 5153 C CA . VAL A 1 677 ? 4.068 -14.759 -4.614 1.00 84.31 677 VAL A CA 1
ATOM 5154 C C . VAL A 1 677 ? 3.079 -15.524 -3.745 1.00 84.31 677 VAL A C 1
ATOM 5156 O O . VAL A 1 677 ? 1.912 -15.659 -4.110 1.00 84.31 677 VAL A O 1
ATOM 5159 N N . THR A 1 678 ? 3.550 -16.030 -2.609 1.00 86.75 678 THR A N 1
ATOM 5160 C CA . THR A 1 678 ? 2.734 -16.799 -1.666 1.00 86.75 678 THR A CA 1
ATOM 5161 C C . THR A 1 678 ? 2.200 -15.883 -0.577 1.00 86.75 678 THR A C 1
ATOM 5163 O O . THR A 1 678 ? 2.959 -15.124 0.035 1.00 86.75 678 THR A O 1
ATOM 5166 N N . TYR A 1 679 ? 0.903 -15.985 -0.309 1.00 81.06 679 TYR A N 1
ATOM 5167 C CA . TYR A 1 679 ? 0.194 -15.203 0.688 1.00 81.06 679 TYR A CA 1
ATOM 5168 C C . TYR A 1 679 ? -0.466 -16.086 1.754 1.00 81.06 679 TYR A C 1
ATOM 5170 O O . TYR A 1 679 ? -0.953 -17.178 1.468 1.00 81.06 679 TYR A O 1
ATOM 5178 N N . LYS A 1 680 ? -0.544 -15.577 2.982 1.00 79.00 680 LYS A N 1
ATOM 5179 C CA . LYS A 1 680 ? -1.225 -16.189 4.124 1.00 79.00 680 LYS A CA 1
ATOM 5180 C C . LYS A 1 680 ? -2.482 -15.406 4.447 1.00 79.00 680 LYS A C 1
ATOM 5182 O O . LYS A 1 680 ? -2.467 -14.181 4.444 1.00 79.00 680 LYS A O 1
ATOM 5187 N N . LYS A 1 681 ? -3.578 -16.103 4.736 1.00 74.44 681 LYS A N 1
ATOM 5188 C CA . LYS A 1 681 ? -4.838 -15.453 5.098 1.00 74.44 681 LYS A CA 1
ATOM 5189 C C . LYS A 1 681 ? -4.733 -14.866 6.505 1.00 74.44 681 LYS A C 1
ATOM 5191 O O . LYS A 1 681 ? -4.477 -15.592 7.463 1.00 74.44 681 LYS A O 1
ATOM 5196 N N . VAL A 1 682 ? -4.942 -13.563 6.622 1.00 63.41 682 VAL A N 1
ATOM 5197 C CA . VAL A 1 682 ? -5.009 -12.842 7.892 1.00 63.41 682 VAL A CA 1
ATOM 5198 C C . VAL A 1 682 ? -6.452 -12.910 8.380 1.00 63.41 682 VAL A C 1
ATOM 5200 O O . VAL A 1 682 ? -7.368 -12.437 7.704 1.00 63.41 682 VAL A O 1
ATOM 5203 N N . SER A 1 683 ? -6.666 -13.541 9.538 1.00 52.47 683 SER A N 1
ATOM 5204 C CA . SER A 1 683 ? -7.957 -13.491 10.231 1.00 52.47 683 SER A CA 1
ATOM 5205 C C . SER A 1 683 ? -8.267 -12.025 10.535 1.00 52.47 683 SER A C 1
ATOM 5207 O O . SER A 1 683 ? -7.471 -11.339 11.168 1.00 52.47 683 SER A O 1
ATOM 5209 N N . THR A 1 684 ? -9.401 -11.521 10.048 1.00 55.22 684 THR A N 1
ATOM 5210 C CA . THR A 1 684 ? -9.881 -10.162 10.350 1.00 55.22 684 THR A CA 1
ATOM 5211 C C . THR A 1 684 ? -10.557 -10.079 11.719 1.00 55.22 684 THR A C 1
ATOM 5213 O O . THR A 1 684 ? -11.155 -9.055 12.033 1.00 55.22 684 THR A O 1
ATOM 5216 N N . LYS A 1 685 ? -10.532 -11.163 12.503 1.00 59.62 685 LYS A N 1
ATOM 5217 C CA . LYS A 1 685 ? -11.028 -11.181 13.875 1.00 59.62 685 LYS A CA 1
ATOM 5218 C C . LYS A 1 685 ? -9.897 -10.821 14.824 1.00 59.62 685 LYS A C 1
ATOM 5220 O O . LYS A 1 685 ? -8.768 -11.273 14.650 1.00 59.62 685 LYS A O 1
ATOM 5225 N N . ASP A 1 686 ? -10.211 -9.999 15.816 1.00 80.12 686 ASP A N 1
ATOM 5226 C CA . ASP A 1 686 ? -9.281 -9.667 16.884 1.00 80.12 686 ASP A CA 1
ATOM 5227 C C . ASP A 1 686 ? -8.803 -10.961 17.582 1.00 80.12 686 ASP A C 1
ATOM 5229 O O . ASP A 1 686 ? -9.637 -11.768 18.006 1.00 80.12 686 ASP A O 1
ATOM 5233 N N . PRO A 1 687 ? -7.482 -11.194 17.705 1.00 83.38 687 PRO A N 1
ATOM 5234 C CA . PRO A 1 687 ? -6.941 -12.448 18.223 1.00 83.38 687 PRO A CA 1
ATOM 5235 C C . PRO A 1 687 ? -7.309 -12.708 19.691 1.00 83.38 687 PRO A C 1
ATOM 5237 O O . PRO A 1 687 ? -7.343 -13.863 20.109 1.00 83.38 687 PRO A O 1
ATOM 5240 N N . ILE A 1 688 ? -7.590 -11.665 20.482 1.00 86.75 688 ILE A N 1
ATOM 5241 C CA . ILE A 1 688 ? -8.051 -11.813 21.867 1.00 86.75 688 ILE A CA 1
ATOM 5242 C C . ILE A 1 688 ? -9.486 -12.331 21.870 1.00 86.75 688 ILE A C 1
ATOM 5244 O O . ILE A 1 688 ? -9.795 -13.245 22.630 1.00 86.75 688 ILE A O 1
ATOM 5248 N N . ILE A 1 689 ? -10.336 -11.792 20.992 1.00 89.50 689 ILE A N 1
ATOM 5249 C CA . ILE A 1 689 ? -11.727 -12.231 20.841 1.00 89.50 689 ILE A CA 1
ATOM 5250 C C . ILE A 1 689 ? -11.789 -13.657 20.283 1.00 89.50 689 ILE A C 1
ATOM 5252 O O . ILE A 1 689 ? -12.555 -14.480 20.780 1.00 89.50 689 ILE A O 1
ATOM 5256 N N . GLU A 1 690 ? -10.952 -13.976 19.293 1.00 88.06 690 GLU A N 1
ATOM 5257 C CA . GLU A 1 690 ? -10.872 -15.311 18.687 1.00 88.06 690 GLU A CA 1
ATOM 5258 C C . GLU A 1 690 ? -10.369 -16.381 19.675 1.00 88.06 690 GLU A C 1
ATOM 5260 O O . GLU A 1 690 ? -10.759 -17.544 19.575 1.00 88.06 690 GLU A O 1
ATOM 5265 N N . ALA A 1 691 ? -9.553 -15.998 20.662 1.00 90.12 691 ALA A N 1
ATOM 5266 C CA . ALA A 1 691 ? -9.054 -16.902 21.696 1.00 90.12 691 ALA A CA 1
ATOM 5267 C C . ALA A 1 691 ? -10.077 -17.220 22.806 1.00 90.12 691 ALA A C 1
ATOM 5269 O O . ALA A 1 691 ? -9.832 -18.133 23.603 1.00 90.12 691 ALA A O 1
ATOM 5270 N N . ILE A 1 692 ? -11.209 -16.502 22.884 1.00 92.44 692 ILE A N 1
ATOM 5271 C CA . ILE A 1 692 ? -12.236 -16.750 23.905 1.00 92.44 692 ILE A CA 1
ATOM 5272 C C . ILE A 1 692 ? -12.865 -18.121 23.666 1.00 92.44 692 ILE A C 1
ATOM 5274 O O . ILE A 1 692 ? -13.446 -18.404 22.619 1.00 92.44 692 ILE A O 1
ATOM 5278 N N . LYS A 1 693 ? -12.767 -18.985 24.676 1.00 93.38 693 LYS A N 1
ATOM 5279 C CA . LYS A 1 693 ? -13.267 -20.355 24.593 1.00 93.38 693 LYS A CA 1
ATOM 5280 C C . LYS A 1 693 ? -14.780 -20.415 24.822 1.00 93.38 693 LYS A C 1
ATOM 5282 O O . LYS A 1 693 ? -15.291 -19.724 25.712 1.00 93.38 693 LYS A O 1
ATOM 5287 N N . PRO A 1 694 ? -15.504 -21.276 24.086 1.00 92.44 694 PRO A N 1
ATOM 5288 C CA . PRO A 1 694 ? -16.902 -21.540 24.383 1.00 92.44 694 PRO A CA 1
ATOM 5289 C C . PRO A 1 694 ? -17.034 -22.234 25.744 1.00 92.44 694 PRO A C 1
ATOM 5291 O O . PRO A 1 694 ? -16.166 -23.020 26.130 1.00 92.44 694 PRO A O 1
ATOM 5294 N N . ALA A 1 695 ? -18.140 -22.011 26.460 1.00 89.69 695 ALA A N 1
ATOM 5295 C CA . ALA A 1 695 ? -18.380 -22.645 27.764 1.00 89.69 695 ALA A CA 1
ATOM 5296 C C . ALA A 1 695 ? -18.319 -24.183 27.735 1.00 89.69 695 ALA A C 1
ATOM 5298 O O . ALA A 1 695 ? -18.086 -24.820 28.762 1.00 89.69 695 ALA A O 1
ATOM 5299 N N . ASN A 1 696 ? -18.536 -24.790 26.565 1.00 89.12 696 ASN A N 1
ATOM 5300 C CA . ASN A 1 696 ? -18.503 -26.235 26.383 1.00 89.12 696 ASN A CA 1
ATOM 5301 C C . ASN A 1 696 ? -17.120 -26.799 25.998 1.00 89.12 696 ASN A C 1
ATOM 5303 O O . ASN A 1 696 ? -17.020 -28.019 25.835 1.00 89.12 696 ASN A O 1
ATOM 5307 N N . ASP A 1 697 ? -16.088 -25.957 25.859 1.00 95.00 697 ASP A N 1
ATOM 5308 C CA . ASP A 1 697 ? -14.712 -26.381 25.581 1.00 95.00 697 ASP A CA 1
ATOM 5309 C C . ASP A 1 697 ? -14.235 -27.368 26.672 1.00 95.00 697 ASP A C 1
ATOM 5311 O O . ASP A 1 697 ? -14.481 -27.134 27.860 1.00 95.00 697 ASP A O 1
ATOM 5315 N N . PRO A 1 698 ? -13.570 -28.484 26.310 1.00 94.88 698 PRO A N 1
ATOM 5316 C CA . PRO A 1 698 ? -13.137 -29.491 27.279 1.00 94.88 698 PRO A CA 1
ATOM 5317 C C . PRO A 1 698 ? -12.264 -28.942 28.414 1.00 94.88 698 PRO A C 1
ATOM 5319 O O . PRO A 1 698 ? -12.396 -29.397 29.548 1.00 94.88 698 PRO A O 1
ATOM 5322 N N . VAL A 1 699 ? -11.403 -27.958 28.131 1.00 94.56 699 VAL A N 1
ATOM 5323 C CA . VAL A 1 699 ? -10.542 -27.313 29.134 1.00 94.56 699 VAL A CA 1
ATOM 5324 C C . VAL A 1 699 ? -11.390 -26.484 30.094 1.00 94.56 699 VAL A C 1
ATOM 5326 O O . VAL A 1 699 ? -11.209 -26.555 31.306 1.00 94.56 699 VAL A O 1
ATOM 5329 N N . ILE A 1 700 ? -12.364 -25.743 29.560 1.00 96.00 700 ILE A N 1
ATOM 5330 C CA . ILE A 1 700 ? -13.285 -24.924 30.353 1.00 96.00 700 ILE A CA 1
ATOM 5331 C C . ILE A 1 700 ? -14.146 -25.791 31.277 1.00 96.00 700 ILE A C 1
ATOM 5333 O O . ILE A 1 700 ? -14.302 -25.462 32.453 1.00 96.00 700 ILE A O 1
ATOM 5337 N N . LYS A 1 701 ? -14.646 -26.929 30.782 1.00 95.50 701 LYS A N 1
ATOM 5338 C CA . LYS A 1 701 ? -15.397 -27.892 31.601 1.00 95.50 701 LYS A CA 1
ATOM 5339 C C . LYS A 1 701 ? -14.549 -28.503 32.710 1.00 95.50 701 LYS A C 1
ATOM 5341 O O . LYS A 1 701 ? -15.005 -28.542 33.846 1.00 95.50 701 LYS A O 1
ATOM 5346 N N . ALA A 1 702 ? -13.325 -28.929 32.395 1.00 95.12 702 ALA A N 1
ATOM 5347 C CA . ALA A 1 702 ? -12.423 -29.512 33.384 1.00 95.12 702 ALA A CA 1
ATOM 5348 C C . ALA A 1 702 ? -12.110 -28.523 34.517 1.00 95.12 702 ALA A C 1
ATOM 5350 O O . ALA A 1 702 ? -12.185 -28.882 35.688 1.00 95.12 702 ALA A O 1
ATOM 5351 N N . ILE A 1 703 ? -11.838 -27.257 34.182 1.00 95.56 703 ILE A N 1
ATOM 5352 C CA . ILE A 1 703 ? -11.597 -26.216 35.188 1.00 95.56 703 ILE A CA 1
ATOM 5353 C C . ILE A 1 703 ? -12.854 -25.879 35.990 1.00 95.56 703 ILE A C 1
ATOM 5355 O O . ILE A 1 703 ? -12.761 -25.667 37.200 1.00 95.56 703 ILE A O 1
ATOM 5359 N N . ARG A 1 704 ? -14.033 -25.866 35.360 1.00 95.19 704 ARG A N 1
ATOM 5360 C CA . ARG A 1 704 ? -15.297 -25.712 36.088 1.00 95.19 704 ARG A CA 1
ATOM 5361 C C . ARG A 1 704 ? -15.470 -26.828 37.120 1.00 95.19 704 ARG A C 1
ATOM 5363 O O . ARG A 1 704 ? -15.706 -26.524 38.282 1.00 95.19 704 ARG A O 1
ATOM 5370 N N . GLU A 1 705 ? -15.320 -28.091 36.723 1.00 96.06 705 GLU A N 1
ATOM 5371 C CA . GLU A 1 705 ? -15.431 -29.245 37.629 1.00 96.06 705 GLU A CA 1
ATOM 5372 C C . GLU A 1 705 ? -14.398 -29.172 38.768 1.00 96.06 705 GLU A C 1
ATOM 5374 O O . GLU A 1 705 ? -14.769 -29.296 39.937 1.00 96.06 705 GLU A O 1
ATOM 5379 N N . GLN A 1 706 ? -13.139 -28.847 38.451 1.00 95.12 706 GLN A N 1
ATOM 5380 C CA . GLN A 1 706 ? -12.056 -28.676 39.427 1.00 95.12 706 GLN A CA 1
ATOM 5381 C C . GLN A 1 706 ? -12.391 -27.635 40.512 1.00 95.12 706 GLN A C 1
ATOM 5383 O O . GLN A 1 706 ? -12.174 -27.879 41.701 1.00 95.12 706 GLN A O 1
ATOM 5388 N N . VAL A 1 707 ? -12.914 -26.470 40.118 1.00 95.44 707 VAL A N 1
ATOM 5389 C CA . VAL A 1 707 ? -13.194 -25.359 41.044 1.00 95.44 707 VAL A CA 1
ATOM 5390 C C . VAL A 1 707 ? -14.529 -25.540 41.770 1.00 95.44 707 VAL A C 1
ATOM 5392 O O . VAL A 1 707 ? -14.614 -25.322 42.980 1.00 95.44 707 VAL A O 1
ATOM 5395 N N . GLU A 1 708 ? -15.584 -25.898 41.038 1.00 93.56 708 GLU A N 1
ATOM 5396 C CA . GLU A 1 708 ? -16.960 -25.929 41.544 1.00 93.56 708 GLU A CA 1
ATOM 5397 C C . GLU A 1 708 ? -17.270 -27.227 42.299 1.00 93.56 708 GLU A C 1
ATOM 5399 O O . GLU A 1 708 ? -17.926 -27.188 43.340 1.00 93.56 708 GLU A O 1
ATOM 5404 N N . THR A 1 709 ? -16.780 -28.370 41.803 1.00 93.62 709 THR A N 1
ATOM 5405 C CA . THR A 1 709 ? -17.094 -29.700 42.355 1.00 93.62 709 THR A CA 1
ATOM 5406 C C . THR A 1 709 ? -15.986 -30.220 43.266 1.00 93.62 709 THR A C 1
ATOM 5408 O O . THR A 1 709 ? -16.269 -30.622 44.395 1.00 93.62 709 THR A O 1
ATOM 5411 N N . ASP A 1 710 ? -14.730 -30.178 42.815 1.00 93.81 710 ASP A N 1
ATOM 5412 C CA . ASP A 1 710 ? -13.600 -30.771 43.550 1.00 93.81 710 ASP A CA 1
ATOM 5413 C C . ASP A 1 710 ? -12.990 -29.832 44.602 1.00 93.81 710 ASP A C 1
ATOM 5415 O O . ASP A 1 710 ? -12.088 -30.225 45.347 1.00 93.81 710 ASP A O 1
ATOM 5419 N N . ASP A 1 711 ? -13.458 -28.583 44.661 1.00 94.88 711 ASP A N 1
ATOM 5420 C CA . ASP A 1 711 ? -12.960 -27.533 45.554 1.00 94.88 711 ASP A CA 1
ATOM 5421 C C . ASP A 1 711 ? -11.428 -27.372 45.501 1.00 94.88 711 ASP A C 1
ATOM 5423 O O . ASP A 1 711 ? -10.763 -27.171 46.523 1.00 94.88 711 ASP A O 1
ATOM 5427 N N . THR A 1 712 ? -10.860 -27.488 44.295 1.00 94.12 712 THR A N 1
ATOM 5428 C CA . THR A 1 712 ? -9.416 -27.441 44.031 1.00 94.12 712 THR A CA 1
ATOM 5429 C C . THR A 1 712 ? -9.018 -26.125 43.368 1.00 94.12 712 THR A C 1
ATOM 5431 O O . THR A 1 712 ? -9.692 -25.636 42.463 1.00 94.12 712 THR A O 1
ATOM 5434 N N . ARG A 1 713 ? -7.918 -25.523 43.836 1.00 92.81 713 ARG A N 1
ATOM 5435 C CA . ARG A 1 713 ? -7.410 -24.244 43.318 1.00 92.81 713 ARG A CA 1
ATOM 5436 C C . ARG A 1 713 ? -6.940 -24.348 41.876 1.00 92.81 713 ARG A C 1
ATOM 5438 O O . ARG A 1 713 ? -6.461 -25.400 41.462 1.00 92.81 713 ARG A O 1
ATOM 5445 N N . VAL A 1 714 ? -7.041 -23.235 41.156 1.00 93.75 714 VAL A N 1
ATOM 5446 C CA . VAL A 1 714 ? -6.450 -23.076 39.821 1.00 93.75 714 VAL A CA 1
ATOM 5447 C C . VAL A 1 714 ? -4.956 -22.814 39.984 1.00 93.75 714 VAL A C 1
ATOM 5449 O O . VAL A 1 714 ? -4.567 -22.053 40.869 1.00 93.75 714 VAL A O 1
ATOM 5452 N N . THR A 1 715 ? -4.127 -23.451 39.162 1.00 92.06 715 THR A N 1
ATOM 5453 C CA . THR A 1 715 ? -2.664 -23.291 39.212 1.00 92.06 715 THR A CA 1
ATOM 5454 C C . THR A 1 715 ? -2.177 -22.194 38.270 1.00 92.06 715 THR A C 1
ATOM 5456 O O . THR A 1 715 ? -2.922 -21.755 37.387 1.00 92.06 715 THR A O 1
ATOM 5459 N N . LEU A 1 716 ? -0.931 -21.735 38.433 1.00 89.81 716 LEU A N 1
ATOM 5460 C CA . LEU A 1 716 ? -0.365 -20.676 37.589 1.00 89.81 716 LEU A CA 1
ATOM 5461 C C . LEU A 1 716 ? -0.343 -21.080 36.112 1.00 89.81 716 LEU A C 1
ATOM 5463 O O . LEU A 1 716 ? -0.729 -20.291 35.256 1.00 89.81 716 LEU A O 1
ATOM 5467 N N . GLU A 1 717 ? 0.052 -22.316 35.805 1.00 90.06 717 GLU A N 1
ATOM 5468 C CA . GLU A 1 717 ? 0.078 -22.833 34.435 1.00 90.06 717 GLU A CA 1
ATOM 5469 C C . GLU A 1 717 ? -1.324 -22.907 33.816 1.00 90.06 717 GLU A C 1
ATOM 5471 O O . GLU A 1 717 ? -1.497 -22.602 32.633 1.00 90.06 717 GLU A O 1
ATOM 5476 N N . GLN A 1 718 ? -2.337 -23.287 34.601 1.00 93.25 718 GLN A N 1
ATOM 5477 C CA . GLN A 1 718 ? -3.731 -23.280 34.153 1.00 93.25 718 GLN A CA 1
ATOM 5478 C C . GLN A 1 718 ? -4.225 -21.849 33.908 1.00 93.25 718 GLN A C 1
ATOM 5480 O O . GLN A 1 718 ? -4.884 -21.584 32.901 1.00 93.25 718 GLN A O 1
ATOM 5485 N N . ALA A 1 719 ? -3.883 -20.915 34.798 1.00 92.44 719 ALA A N 1
ATOM 5486 C CA . ALA A 1 719 ? -4.229 -19.508 34.650 1.00 92.44 719 ALA A CA 1
ATOM 5487 C C . ALA A 1 719 ? -3.556 -18.879 33.418 1.00 92.44 719 ALA A C 1
ATOM 5489 O O . ALA A 1 719 ? -4.235 -18.195 32.658 1.00 92.44 719 ALA A O 1
ATOM 5490 N N . ASP A 1 720 ? -2.280 -19.172 33.151 1.00 90.69 720 ASP A N 1
ATOM 5491 C CA . ASP A 1 720 ? -1.547 -18.677 31.974 1.00 90.69 720 ASP A CA 1
ATOM 5492 C C . ASP A 1 720 ? -2.179 -19.125 30.643 1.00 90.69 720 ASP A C 1
ATOM 5494 O O . ASP A 1 720 ? -2.078 -18.430 29.632 1.00 90.69 720 ASP A O 1
ATOM 5498 N N . GLN A 1 721 ? -2.842 -20.286 30.628 1.00 91.94 721 GLN A N 1
ATOM 5499 C CA . GLN A 1 721 ? -3.543 -20.802 29.446 1.00 91.94 721 GLN A CA 1
ATOM 5500 C C . GLN A 1 721 ? -4.912 -20.153 29.218 1.00 91.94 721 GLN A C 1
ATOM 5502 O O . GLN A 1 721 ? -5.439 -20.207 28.106 1.00 91.94 721 GLN A O 1
ATOM 5507 N N . LEU A 1 722 ? -5.513 -19.590 30.266 1.00 94.25 722 LEU A N 1
ATOM 5508 C CA . LEU A 1 722 ? -6.913 -19.166 30.275 1.00 94.25 722 LEU A CA 1
ATOM 5509 C C . LEU A 1 722 ? -7.090 -17.654 30.389 1.00 94.25 722 LEU A C 1
ATOM 5511 O O . LEU A 1 722 ? -8.066 -17.108 29.877 1.00 94.25 722 LEU A O 1
ATOM 5515 N N . VAL A 1 723 ? -6.161 -16.974 31.052 1.00 95.38 723 VAL A N 1
ATOM 5516 C CA . VAL A 1 723 ? -6.205 -15.539 31.308 1.00 95.38 723 VAL A CA 1
ATOM 5517 C C . VAL A 1 723 ? -5.177 -14.843 30.437 1.00 95.38 723 VAL A C 1
ATOM 5519 O O . VAL A 1 723 ? -3.970 -15.035 30.564 1.00 95.38 723 VAL A O 1
ATOM 5522 N N . ASN A 1 724 ? -5.658 -13.953 29.576 1.00 95.31 724 ASN A N 1
ATOM 5523 C CA . ASN A 1 724 ? -4.780 -13.075 28.824 1.00 95.31 724 ASN A CA 1
ATOM 5524 C C . ASN A 1 724 ? -4.344 -11.901 29.719 1.00 95.31 724 ASN A C 1
ATOM 5526 O O . ASN A 1 724 ? -5.103 -10.958 29.966 1.00 95.31 724 ASN A O 1
ATOM 5530 N N . VAL A 1 725 ? -3.105 -11.958 30.215 1.00 92.88 725 VAL A N 1
ATOM 5531 C CA . VAL A 1 725 ? -2.529 -10.920 31.087 1.00 92.88 725 VAL A CA 1
ATOM 5532 C C . VAL A 1 725 ? -2.439 -9.564 30.380 1.00 92.88 725 VAL A C 1
ATOM 5534 O O . VAL A 1 725 ? -2.713 -8.536 30.997 1.00 92.88 725 VAL A O 1
ATOM 5537 N N . ALA A 1 726 ? -2.104 -9.534 29.087 1.00 93.25 726 ALA A N 1
ATOM 5538 C CA . ALA A 1 726 ? -2.032 -8.282 28.332 1.00 93.25 726 ALA A CA 1
ATOM 5539 C C . ALA A 1 726 ? -3.414 -7.621 28.215 1.00 93.25 726 ALA A C 1
ATOM 5541 O O . ALA A 1 726 ? -3.545 -6.421 28.447 1.00 93.25 726 ALA A O 1
ATOM 5542 N N . PHE A 1 727 ? -4.453 -8.414 27.950 1.00 96.00 727 PHE A N 1
ATOM 5543 C CA . PHE A 1 727 ? -5.833 -7.934 27.952 1.00 96.00 727 PHE A CA 1
ATOM 5544 C C . PHE A 1 727 ? -6.269 -7.442 29.338 1.00 96.00 727 PHE A C 1
ATOM 5546 O O . PHE A 1 727 ? -6.859 -6.370 29.461 1.00 96.00 727 PHE A O 1
ATOM 5553 N N . SER A 1 728 ? -5.919 -8.182 30.396 1.00 97.12 728 SER A N 1
ATOM 5554 C CA . SER A 1 728 ? -6.205 -7.780 31.779 1.00 97.12 728 SER A CA 1
ATOM 5555 C C . SER A 1 728 ? -5.585 -6.420 32.114 1.00 97.12 728 SER A C 1
ATOM 5557 O O . SER A 1 728 ? -6.239 -5.587 32.734 1.00 97.12 728 SER A O 1
ATOM 5559 N N . LYS A 1 729 ? -4.365 -6.141 31.643 1.00 95.75 729 LYS A N 1
ATOM 5560 C CA . LYS A 1 729 ? -3.735 -4.821 31.797 1.00 95.75 729 LYS A CA 1
ATOM 5561 C C . LYS A 1 729 ? -4.443 -3.717 31.023 1.00 95.75 729 LYS A C 1
ATOM 5563 O O . LYS A 1 729 ? -4.537 -2.604 31.532 1.00 95.75 729 LYS A O 1
ATOM 5568 N N . GLU A 1 730 ? -4.947 -3.995 29.823 1.00 95.94 730 GLU A N 1
ATOM 5569 C CA . GLU A 1 730 ? -5.696 -2.985 29.068 1.00 95.94 730 GLU A CA 1
ATOM 5570 C C . GLU A 1 730 ? -7.014 -2.636 29.776 1.00 95.94 730 GLU A C 1
ATOM 5572 O O . GLU A 1 730 ? -7.349 -1.460 29.924 1.00 95.94 730 GLU A O 1
ATOM 5577 N N . VAL A 1 731 ? -7.709 -3.634 30.332 1.00 97.25 731 VAL A N 1
ATOM 5578 C CA . VAL A 1 731 ? -8.871 -3.403 31.208 1.00 97.25 731 VAL A CA 1
ATOM 5579 C C . VAL A 1 731 ? -8.458 -2.597 32.444 1.00 97.25 731 VAL A C 1
ATOM 5581 O O . VAL A 1 731 ? -9.115 -1.613 32.785 1.00 97.25 731 VAL A O 1
ATOM 5584 N N . ALA A 1 732 ? -7.343 -2.962 33.085 1.00 97.12 732 ALA A N 1
ATOM 5585 C CA . ALA A 1 732 ? -6.819 -2.272 34.263 1.00 97.12 732 ALA A CA 1
ATOM 5586 C C . ALA A 1 732 ? -6.513 -0.799 33.989 1.00 97.12 732 ALA A C 1
ATOM 5588 O O . ALA A 1 732 ? -6.812 0.058 34.817 1.00 97.12 732 ALA A O 1
ATOM 5589 N N . LYS A 1 733 ? -5.969 -0.478 32.817 1.00 97.31 733 LYS A N 1
ATOM 5590 C CA . LYS A 1 733 ? -5.690 0.894 32.378 1.00 97.31 733 LYS A CA 1
ATOM 5591 C C . LYS A 1 733 ? -6.964 1.725 32.233 1.00 97.31 733 LYS A C 1
ATOM 5593 O O . LYS A 1 733 ? -7.000 2.879 32.661 1.00 97.31 733 LYS A O 1
ATOM 5598 N N . HIS A 1 734 ? -8.022 1.158 31.656 1.00 94.88 734 HIS A N 1
ATOM 5599 C CA . HIS A 1 734 ? -9.316 1.840 31.578 1.00 94.88 734 HIS A CA 1
ATOM 5600 C C . HIS A 1 734 ? -9.957 2.012 32.961 1.00 94.88 734 HIS A C 1
ATOM 5602 O O . HIS A 1 734 ? -10.475 3.086 33.267 1.00 94.88 734 HIS A O 1
ATOM 5608 N N . PHE A 1 735 ? -9.873 0.988 33.812 1.00 97.88 735 PHE A N 1
ATOM 5609 C CA . PHE A 1 735 ? -10.427 1.013 35.163 1.00 97.88 735 PHE A CA 1
ATOM 5610 C C . PHE A 1 735 ? -9.692 2.001 36.084 1.00 97.88 735 PHE A C 1
ATOM 5612 O O . PHE A 1 735 ? -10.340 2.761 36.798 1.00 97.88 735 PHE A O 1
ATOM 5619 N N . GLU A 1 736 ? -8.359 2.068 36.010 1.00 97.81 736 GLU A N 1
ATOM 5620 C CA . GLU A 1 736 ? -7.514 3.040 36.723 1.00 97.81 736 GLU A CA 1
ATOM 5621 C C . GLU A 1 736 ? -7.960 4.467 36.472 1.00 97.81 736 GLU A C 1
ATOM 5623 O O . GLU A 1 736 ? -8.115 5.235 37.416 1.00 97.81 736 GLU A O 1
ATOM 5628 N N . LYS A 1 737 ? -8.225 4.809 35.210 1.00 96.56 737 LYS A N 1
ATOM 5629 C CA . LYS A 1 737 ? -8.681 6.149 34.856 1.00 96.56 737 LYS A CA 1
ATOM 5630 C C . LYS A 1 737 ? -9.993 6.500 35.565 1.00 96.56 737 LYS A C 1
ATOM 5632 O O . LYS A 1 737 ? -10.077 7.552 36.190 1.00 96.56 737 LYS A O 1
ATOM 5637 N N . LEU A 1 738 ? -10.984 5.608 35.509 1.00 96.75 738 LEU A N 1
ATOM 5638 C CA . LEU A 1 738 ? -12.286 5.815 36.155 1.00 96.75 738 LEU A CA 1
ATOM 5639 C C . LEU A 1 738 ? -12.148 5.919 37.685 1.00 96.75 738 LEU A C 1
ATOM 5641 O O . LEU A 1 738 ? -12.739 6.793 38.318 1.00 96.75 738 LEU A O 1
ATOM 5645 N N . VAL A 1 739 ? -11.324 5.056 38.283 1.00 97.69 739 VAL A N 1
ATOM 5646 C CA . VAL A 1 739 ? -11.037 5.056 39.723 1.00 97.69 739 VAL A CA 1
ATOM 5647 C C . VAL A 1 739 ? -10.339 6.346 40.158 1.00 97.69 739 VAL A C 1
ATOM 5649 O O . VAL A 1 739 ? -10.745 6.952 41.148 1.00 97.69 739 VAL A O 1
ATOM 5652 N N . GLN A 1 740 ? -9.330 6.806 39.417 1.00 97.00 740 GLN A N 1
ATOM 5653 C CA . GLN A 1 740 ? -8.606 8.038 39.731 1.00 97.00 740 GLN A CA 1
ATOM 5654 C C . GLN A 1 740 ? -9.483 9.284 39.588 1.00 97.00 740 GLN A C 1
ATOM 5656 O O . GLN A 1 740 ? -9.324 10.218 40.375 1.00 97.00 740 GLN A O 1
ATOM 5661 N N . GLU A 1 741 ? -10.403 9.311 38.620 1.00 95.31 741 GLU A N 1
ATOM 5662 C CA . GLU A 1 741 ? -11.396 10.382 38.477 1.00 95.31 741 GLU A CA 1
ATOM 5663 C C . GLU A 1 741 ? -12.315 10.453 39.710 1.00 95.31 741 GLU A C 1
ATOM 5665 O O . GLU A 1 741 ? -12.551 11.537 40.252 1.00 95.31 741 GLU A O 1
ATOM 5670 N N . GLU A 1 742 ? -12.774 9.304 40.214 1.00 96.44 742 GLU A N 1
ATOM 5671 C CA . GLU A 1 742 ? -13.565 9.233 41.447 1.00 96.44 742 GLU A CA 1
ATOM 5672 C C . GLU A 1 742 ? -12.739 9.633 42.686 1.00 96.44 742 GLU A C 1
ATOM 5674 O O . GLU A 1 742 ? -13.201 10.418 43.517 1.00 96.44 742 GLU A O 1
ATOM 5679 N N . GLN A 1 743 ? -11.498 9.156 42.806 1.00 96.94 743 GLN A N 1
ATOM 5680 C CA . GLN A 1 743 ? -10.596 9.526 43.904 1.00 96.94 743 GLN A CA 1
ATOM 5681 C C . GLN A 1 743 ? -10.309 11.031 43.910 1.00 96.94 743 GLN A C 1
ATOM 5683 O O . GLN A 1 743 ? -10.377 11.673 44.958 1.00 96.94 743 GLN A O 1
ATOM 5688 N N . GLU A 1 744 ? -10.057 11.623 42.742 1.00 95.69 744 GLU A N 1
ATOM 5689 C CA . GLU A 1 744 ? -9.831 13.061 42.596 1.00 95.69 744 GLU A CA 1
ATOM 5690 C C . GLU A 1 744 ? -11.055 13.877 43.009 1.00 95.69 744 GLU A C 1
ATOM 5692 O O . GLU A 1 744 ? -10.928 14.843 43.765 1.00 95.69 744 GLU A O 1
ATOM 5697 N N . LYS A 1 745 ? -12.248 13.451 42.585 1.00 93.75 745 LYS A N 1
ATOM 5698 C CA . LYS A 1 745 ? -13.517 14.095 42.939 1.00 93.75 745 LYS A CA 1
ATOM 5699 C C . LYS A 1 745 ? -13.733 14.195 44.451 1.00 93.75 745 LYS A C 1
ATOM 5701 O O . LYS A 1 745 ? -14.341 15.163 44.911 1.00 93.75 745 LYS A O 1
ATOM 5706 N N . TYR A 1 746 ? -13.240 13.224 45.219 1.00 93.38 746 TYR A N 1
ATOM 5707 C CA . TYR A 1 746 ? -13.421 13.170 46.671 1.00 93.38 746 TYR A CA 1
ATOM 5708 C C . TYR A 1 746 ? -12.154 13.454 47.490 1.00 93.38 746 TYR A C 1
ATOM 5710 O O . TYR A 1 746 ? -12.212 13.388 48.719 1.00 93.38 746 TYR A O 1
ATOM 5718 N N . GLY A 1 747 ? -11.049 13.836 46.843 1.00 93.38 747 GLY A N 1
ATOM 5719 C CA . GLY A 1 747 ? -9.789 14.172 47.513 1.00 93.38 747 GLY A CA 1
ATOM 5720 C C . GLY A 1 747 ? -9.081 12.976 48.157 1.00 93.38 747 GLY A C 1
ATOM 5721 O O . GLY A 1 747 ? -8.381 13.154 49.152 1.00 93.38 747 GLY A O 1
ATOM 5722 N N . GLU A 1 748 ? -9.280 11.777 47.613 1.00 95.75 748 GLU A N 1
ATOM 5723 C CA . GLU A 1 748 ? -8.663 10.533 48.080 1.00 95.75 748 GLU A CA 1
ATOM 5724 C C . GLU A 1 748 ? -7.288 10.308 47.417 1.00 95.75 748 GLU A C 1
ATOM 5726 O O . GLU A 1 748 ? -6.948 10.926 46.401 1.00 95.75 748 GLU A O 1
ATOM 5731 N N . THR A 1 749 ? -6.470 9.416 47.984 1.00 93.62 749 THR A N 1
ATOM 5732 C CA . THR A 1 749 ? -5.161 9.061 47.410 1.00 93.62 749 THR A CA 1
ATOM 5733 C C . THR A 1 749 ? -5.344 8.355 46.072 1.00 93.62 749 THR A C 1
ATOM 5735 O O . THR A 1 749 ? -6.009 7.326 46.010 1.00 93.62 749 THR A O 1
ATOM 5738 N N . LYS A 1 750 ? -4.707 8.871 45.015 1.00 95.88 750 LYS A N 1
ATOM 5739 C CA . LYS A 1 750 ? -4.734 8.239 43.692 1.00 95.88 750 LYS A CA 1
ATOM 5740 C C . LYS A 1 750 ? -3.986 6.911 43.705 1.00 95.88 750 LYS A C 1
ATOM 5742 O O . LYS A 1 750 ? -2.791 6.879 44.006 1.00 95.88 750 LYS A O 1
ATOM 5747 N N . ILE A 1 751 ? -4.692 5.852 43.333 1.00 95.44 751 ILE A N 1
ATOM 5748 C CA . ILE A 1 751 ? -4.123 4.523 43.127 1.00 95.44 751 ILE A CA 1
ATOM 5749 C C . ILE A 1 751 ? -3.615 4.401 41.693 1.00 95.44 751 ILE A C 1
ATOM 5751 O O . ILE A 1 751 ? -4.208 4.976 40.781 1.00 95.44 751 ILE A O 1
ATOM 5755 N N . ASN A 1 752 ? -2.527 3.665 41.488 1.00 96.56 752 ASN A N 1
ATOM 5756 C CA . ASN A 1 752 ? -1.997 3.394 40.157 1.00 96.56 752 ASN A CA 1
ATOM 5757 C C . ASN A 1 752 ? -2.026 1.902 39.851 1.00 96.56 752 ASN A C 1
ATOM 5759 O O . ASN A 1 752 ? -2.008 1.070 40.755 1.00 96.56 752 ASN A O 1
ATOM 5763 N N . ASN A 1 753 ? -2.023 1.542 38.576 1.00 96.88 753 ASN A N 1
ATOM 5764 C CA . ASN A 1 753 ? -1.751 0.162 38.199 1.00 96.88 753 ASN A CA 1
ATOM 5765 C C . ASN A 1 753 ? -0.328 -0.227 38.599 1.00 96.88 753 ASN A C 1
ATOM 5767 O O . ASN A 1 753 ? 0.627 0.521 38.366 1.00 96.88 753 ASN A O 1
ATOM 5771 N N . THR A 1 754 ? -0.187 -1.407 39.199 1.00 95.44 754 THR A N 1
ATOM 5772 C CA . THR A 1 754 ? 1.107 -1.838 39.709 1.00 95.44 754 THR A CA 1
ATOM 5773 C C . THR A 1 754 ? 2.109 -2.102 38.597 1.00 95.44 754 THR A C 1
ATOM 5775 O O . THR A 1 754 ? 1.750 -2.554 37.506 1.00 95.44 754 THR A O 1
ATOM 5778 N N . LYS A 1 755 ? 3.385 -1.848 38.897 1.00 92.50 755 LYS A N 1
ATOM 5779 C CA . LYS A 1 755 ? 4.516 -2.233 38.043 1.00 92.50 755 LYS A CA 1
ATOM 5780 C C . LYS A 1 755 ? 5.057 -3.625 38.374 1.00 92.50 755 LYS A C 1
ATOM 5782 O O . LYS A 1 755 ? 5.944 -4.104 37.670 1.00 92.50 755 LYS A O 1
ATOM 5787 N N . ASP A 1 756 ? 4.552 -4.268 39.430 1.00 92.81 756 ASP A N 1
ATOM 5788 C CA . ASP A 1 756 ? 4.853 -5.666 39.743 1.00 92.81 756 ASP A CA 1
ATOM 5789 C C . ASP A 1 756 ? 4.185 -6.581 38.705 1.00 92.81 756 ASP A C 1
ATOM 5791 O O . ASP A 1 756 ? 3.038 -7.003 38.841 1.00 92.81 756 ASP A O 1
ATOM 5795 N N . GLU A 1 757 ? 4.919 -6.885 37.640 1.00 89.75 757 GLU A N 1
ATOM 5796 C CA . GLU A 1 757 ? 4.498 -7.779 36.559 1.00 89.75 757 GLU A CA 1
ATOM 5797 C C . GLU A 1 757 ? 4.045 -9.158 37.065 1.00 89.75 757 GLU A C 1
ATOM 5799 O O . GLU A 1 757 ? 3.067 -9.724 36.569 1.00 89.75 757 GLU A O 1
ATOM 5804 N N . ALA A 1 758 ? 4.703 -9.677 38.106 1.00 90.94 758 ALA A N 1
ATOM 5805 C CA . ALA A 1 758 ? 4.355 -10.959 38.703 1.00 90.94 758 ALA A CA 1
ATOM 5806 C C . ALA A 1 758 ? 2.993 -10.920 39.414 1.00 90.94 758 ALA A C 1
ATOM 5808 O O . ALA A 1 758 ? 2.320 -11.949 39.482 1.00 90.94 758 ALA A O 1
ATOM 5809 N N . ALA A 1 759 ? 2.543 -9.751 39.887 1.00 93.12 759 ALA A N 1
ATOM 5810 C CA . ALA A 1 759 ? 1.244 -9.618 40.540 1.00 93.12 759 ALA A CA 1
ATOM 5811 C C . ALA A 1 759 ? 0.070 -9.903 39.587 1.00 93.12 759 ALA A C 1
ATOM 5813 O O . ALA A 1 759 ? -0.926 -10.485 40.016 1.00 93.12 759 ALA A O 1
ATOM 5814 N N . TYR A 1 760 ? 0.181 -9.546 38.299 1.00 93.38 760 TYR A N 1
ATOM 5815 C CA . TYR A 1 760 ? -0.868 -9.831 37.308 1.00 93.38 760 TYR A CA 1
ATOM 5816 C C . TYR A 1 760 ? -1.024 -11.329 37.054 1.00 93.38 760 TYR A C 1
ATOM 5818 O O . TYR A 1 760 ? -2.138 -11.814 36.872 1.00 93.38 760 TYR A O 1
ATOM 5826 N N . ARG A 1 761 ? 0.093 -12.062 37.071 1.00 90.44 761 ARG A N 1
ATOM 5827 C CA . ARG A 1 761 ? 0.093 -13.521 36.948 1.00 90.44 761 ARG A CA 1
ATOM 5828 C C . ARG A 1 761 ? -0.459 -14.186 38.212 1.00 90.44 761 ARG A C 1
ATOM 5830 O O . ARG A 1 761 ? -1.276 -15.089 38.118 1.00 90.44 761 ARG A O 1
ATOM 5837 N N . GLU A 1 762 ? -0.082 -13.688 39.390 1.00 90.06 762 GLU A N 1
ATOM 5838 C CA . GLU A 1 762 ? -0.530 -14.213 40.690 1.00 90.06 762 GLU A CA 1
ATOM 5839 C C . GLU A 1 762 ? -2.050 -14.057 40.902 1.00 90.06 762 GLU A C 1
ATOM 5841 O O . GLU A 1 762 ? -2.700 -14.954 41.435 1.00 90.06 762 GLU A O 1
ATOM 5846 N N . ILE A 1 763 ? -2.650 -12.952 40.442 1.00 93.19 763 ILE A N 1
ATOM 5847 C CA . ILE A 1 763 ? -4.101 -12.729 40.568 1.00 93.19 763 ILE A CA 1
ATOM 5848 C C . ILE A 1 763 ? -4.929 -13.391 39.450 1.00 93.19 763 ILE A C 1
ATOM 5850 O O . ILE A 1 763 ? -6.150 -13.496 39.574 1.00 93.19 763 ILE A O 1
ATOM 5854 N N . ALA A 1 764 ? -4.293 -13.889 38.382 1.00 95.00 764 ALA A N 1
ATOM 5855 C CA . ALA A 1 764 ? -4.977 -14.536 37.259 1.00 95.00 764 ALA A CA 1
ATOM 5856 C C . ALA A 1 764 ? -5.725 -15.813 37.672 1.00 95.00 764 ALA A C 1
ATOM 5858 O O . ALA A 1 764 ? -6.880 -15.992 37.282 1.00 95.00 764 ALA A O 1
ATOM 5859 N N . GLU A 1 765 ? -5.119 -16.649 38.527 1.00 94.25 765 GLU A N 1
ATOM 5860 C CA . GLU A 1 765 ? -5.771 -17.829 39.124 1.00 94.25 765 GLU A CA 1
ATOM 5861 C C . GLU A 1 765 ? -7.126 -17.457 39.724 1.00 94.25 765 GLU A C 1
ATOM 5863 O O . GLU A 1 765 ? -8.131 -18.156 39.568 1.00 94.25 765 GLU A O 1
ATOM 5868 N N . ARG A 1 766 ? -7.152 -16.306 40.404 1.00 94.75 766 ARG A N 1
ATOM 5869 C CA . ARG A 1 766 ? -8.301 -15.883 41.178 1.00 94.75 766 ARG A CA 1
ATOM 5870 C C . ARG A 1 766 ? -9.475 -15.488 40.297 1.00 94.75 766 ARG A C 1
ATOM 5872 O O . ARG A 1 766 ? -10.600 -15.856 40.618 1.00 94.75 766 ARG A O 1
ATOM 5879 N N . ALA A 1 767 ? -9.224 -14.830 39.166 1.00 96.69 767 ALA A N 1
ATOM 5880 C CA . ALA A 1 767 ? -10.280 -14.516 38.208 1.00 96.69 767 ALA A CA 1
ATOM 5881 C C . ALA A 1 767 ? -10.966 -15.795 37.694 1.00 96.69 767 ALA A C 1
ATOM 5883 O O . ALA A 1 767 ? -12.196 -15.841 37.616 1.00 96.69 767 ALA A O 1
ATOM 5884 N N . VAL A 1 768 ? -10.200 -16.858 37.423 1.00 96.81 768 VAL A N 1
ATOM 5885 C CA . VAL A 1 768 ? -10.745 -18.156 36.993 1.00 96.81 768 VAL A CA 1
ATOM 5886 C C . VAL A 1 768 ? -11.560 -18.816 38.109 1.00 96.81 768 VAL A C 1
ATOM 5888 O O . VAL A 1 768 ? -12.688 -19.243 37.873 1.00 96.81 768 VAL A O 1
ATOM 5891 N N . GLU A 1 769 ? -11.044 -18.847 39.341 1.00 96.25 769 GLU A N 1
ATOM 5892 C CA . GLU A 1 769 ? -11.774 -19.393 40.493 1.00 96.25 769 GLU A CA 1
ATOM 5893 C C . GLU A 1 769 ? -13.101 -18.660 40.730 1.00 96.25 769 GLU A C 1
ATOM 5895 O O . GLU A 1 769 ? -14.142 -19.287 40.921 1.00 96.25 769 GLU A O 1
ATOM 5900 N N . VAL A 1 770 ? -13.077 -17.325 40.670 1.00 96.44 770 VAL A N 1
ATOM 5901 C CA . VAL A 1 770 ? -14.253 -16.468 40.863 1.00 96.44 770 VAL A CA 1
ATOM 5902 C C . VAL A 1 770 ? -15.330 -16.756 39.824 1.00 96.44 770 VAL A C 1
ATOM 5904 O O . VAL A 1 770 ? -16.504 -16.646 40.159 1.00 96.44 770 VAL A O 1
ATOM 5907 N N . MET A 1 771 ? -14.980 -17.159 38.596 1.00 96.25 771 MET A N 1
ATOM 5908 C CA . MET A 1 771 ? -15.954 -17.506 37.549 1.00 96.25 771 MET A CA 1
ATOM 5909 C C . MET A 1 771 ? -16.870 -18.663 37.943 1.00 96.25 771 MET A C 1
ATOM 5911 O O . MET A 1 771 ? -18.052 -18.642 37.606 1.00 96.25 771 MET A O 1
ATOM 5915 N N . TYR A 1 772 ? -16.333 -19.674 38.623 1.00 95.25 772 TYR A N 1
ATOM 5916 C CA . TYR A 1 772 ? -17.066 -20.905 38.940 1.00 95.25 772 TYR A CA 1
ATOM 5917 C C . TYR A 1 772 ? -17.421 -21.020 40.423 1.00 95.25 772 TYR A C 1
ATOM 5919 O O . TYR A 1 772 ? -18.327 -21.759 40.788 1.00 95.25 772 TYR A O 1
ATOM 5927 N N . LYS A 1 773 ? -16.772 -20.228 41.280 1.00 94.38 773 LYS A N 1
ATOM 5928 C CA . LYS A 1 773 ? -17.068 -20.123 42.707 1.00 94.38 773 LYS A CA 1
ATOM 5929 C C . LYS A 1 773 ? -16.981 -18.663 43.146 1.00 94.38 773 LYS A C 1
ATOM 5931 O O . LYS A 1 773 ? -15.955 -18.200 43.645 1.00 94.38 773 LYS A O 1
ATOM 5936 N N . PHE A 1 774 ? -18.086 -17.936 42.969 1.00 94.19 774 PHE A N 1
ATOM 5937 C CA . PHE A 1 774 ? -18.205 -16.521 43.335 1.00 94.19 774 PHE A CA 1
ATOM 5938 C C . PHE A 1 774 ? -18.256 -16.327 44.860 1.00 94.19 774 PHE A C 1
ATOM 5940 O O . PHE A 1 774 ? -19.317 -16.184 45.465 1.00 94.19 774 PHE A O 1
ATOM 5947 N N . ASN A 1 775 ? -17.095 -16.406 45.506 1.00 91.06 775 ASN A N 1
ATOM 5948 C CA . ASN A 1 775 ? -16.944 -16.322 46.955 1.00 91.06 775 ASN A CA 1
ATOM 5949 C C . A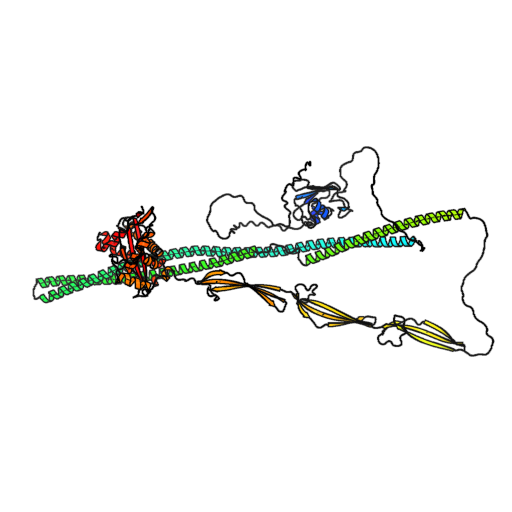SN A 1 775 ? -15.524 -15.867 47.295 1.00 91.06 775 ASN A C 1
ATOM 5951 O O . ASN A 1 775 ? -14.588 -16.359 46.675 1.00 91.06 775 ASN A O 1
ATOM 5955 N N . HIS A 1 776 ? -15.348 -15.007 48.302 1.00 89.88 776 HIS A N 1
ATOM 5956 C CA . HIS A 1 776 ? -14.039 -14.601 48.838 1.00 89.88 776 HIS A CA 1
ATOM 5957 C C . HIS A 1 776 ? -13.224 -15.752 49.460 1.00 89.88 776 HIS A C 1
ATOM 5959 O O . HIS A 1 776 ? -12.001 -15.678 49.564 1.00 89.88 776 HIS A O 1
ATOM 5965 N N . ALA A 1 777 ? -13.873 -16.850 49.851 1.00 90.69 777 ALA A N 1
ATOM 5966 C CA . ALA A 1 777 ? -13.186 -18.078 50.226 1.00 90.69 777 ALA A CA 1
ATOM 5967 C C . ALA A 1 777 ? -12.652 -18.797 48.974 1.00 90.69 777 ALA A C 1
ATOM 5969 O O . ALA A 1 777 ? -13.429 -19.326 48.174 1.00 90.69 777 ALA A O 1
ATOM 5970 N N . ARG A 1 778 ? -11.320 -18.835 48.823 1.00 90.31 778 ARG A N 1
ATOM 5971 C CA . ARG A 1 778 ? -10.646 -19.630 47.780 1.00 90.31 778 ARG A CA 1
ATOM 5972 C C . ARG A 1 778 ? -10.895 -21.134 47.977 1.00 90.31 778 ARG A C 1
ATOM 5974 O O . ARG A 1 778 ? -11.098 -21.553 49.121 1.00 90.31 778 ARG A O 1
ATOM 5981 N N . PRO A 1 779 ? -10.804 -21.947 46.908 1.00 93.00 779 PRO A N 1
ATOM 5982 C CA . PRO A 1 779 ? -10.859 -23.396 47.030 1.00 93.00 779 PRO A CA 1
ATOM 5983 C C . PRO A 1 779 ? -9.827 -23.960 48.020 1.00 93.00 779 PRO A C 1
ATOM 5985 O O . PRO A 1 779 ? -8.731 -23.398 48.182 1.00 93.00 779 PRO A O 1
ATOM 5988 N N . THR A 1 780 ? -10.191 -25.036 48.726 1.00 91.00 780 THR A N 1
ATOM 5989 C CA . THR A 1 780 ? -9.390 -25.568 49.845 1.00 91.00 780 THR A CA 1
ATOM 5990 C C . THR A 1 780 ? -8.325 -26.571 49.425 1.00 91.00 780 THR A C 1
ATOM 5992 O O . THR A 1 780 ? -7.296 -26.670 50.094 1.00 91.00 780 THR A O 1
ATOM 5995 N N . ASN A 1 781 ? -8.561 -27.319 48.349 1.00 91.69 781 ASN A N 1
ATOM 5996 C CA . ASN A 1 781 ? -7.648 -28.352 47.875 1.00 91.69 781 ASN A CA 1
ATOM 5997 C C . ASN A 1 781 ? -6.589 -27.747 46.940 1.00 91.69 781 ASN A C 1
ATOM 5999 O O . ASN A 1 781 ? -6.853 -26.792 46.208 1.00 91.69 781 ASN A O 1
ATOM 6003 N N . LEU A 1 782 ? -5.381 -28.311 46.960 1.00 87.00 782 LEU A N 1
ATOM 6004 C CA . LEU A 1 782 ? -4.302 -27.975 46.029 1.00 87.00 782 LEU A CA 1
ATOM 6005 C C . LEU A 1 782 ? -4.141 -29.121 45.026 1.00 87.00 782 LEU A C 1
ATOM 6007 O O . LEU A 1 782 ? -4.119 -30.285 45.430 1.00 87.00 782 LEU A O 1
ATOM 6011 N N . ALA A 1 783 ? -3.982 -28.795 43.745 1.00 80.69 783 ALA A N 1
ATOM 6012 C CA . ALA A 1 783 ? -3.513 -29.737 42.736 1.00 80.69 783 ALA A CA 1
ATOM 6013 C C . ALA A 1 783 ? -2.107 -30.252 43.104 1.00 80.69 783 ALA A C 1
ATOM 6015 O O . ALA A 1 783 ? -1.259 -29.498 43.595 1.00 80.69 783 ALA A O 1
ATOM 6016 N N . SER A 1 784 ? -1.878 -31.553 42.922 1.00 67.31 784 SER A N 1
ATOM 6017 C CA . SER A 1 784 ? -0.640 -32.233 43.312 1.00 67.31 784 SER A CA 1
ATOM 6018 C C . SER A 1 784 ? 0.538 -31.847 42.411 1.00 67.31 784 SER A C 1
ATOM 6020 O O . SER A 1 784 ? 0.414 -31.952 41.199 1.00 67.31 784 SER A O 1
ATOM 6022 N N . GLU A 1 785 ? 1.687 -31.516 43.011 1.00 60.31 785 GLU A N 1
ATOM 6023 C CA . GLU A 1 785 ? 2.981 -31.238 42.343 1.00 60.31 785 GLU A CA 1
ATOM 6024 C C . GLU A 1 785 ? 3.100 -29.927 41.533 1.00 60.31 785 GLU A C 1
ATOM 6026 O O . GLU A 1 785 ? 4.087 -29.746 40.825 1.00 60.31 785 GLU A O 1
ATOM 6031 N N . GLU A 1 786 ? 2.177 -28.972 41.689 1.00 65.00 786 GLU A N 1
ATOM 6032 C CA . GLU A 1 786 ? 2.164 -27.730 40.893 1.00 65.00 786 GLU A CA 1
ATOM 6033 C C . GLU A 1 786 ? 2.542 -26.459 41.682 1.00 65.00 786 GLU A C 1
ATOM 6035 O O . GLU A 1 786 ? 2.446 -26.393 42.914 1.00 65.00 786 GLU A O 1
ATOM 6040 N N . THR A 1 787 ? 3.023 -25.445 40.955 1.00 67.06 787 THR A N 1
ATOM 6041 C CA . THR A 1 787 ? 3.511 -24.164 41.482 1.00 67.06 787 THR A CA 1
ATOM 6042 C C . THR A 1 787 ? 2.397 -23.123 41.612 1.00 67.06 787 THR A C 1
ATOM 6044 O O . THR A 1 787 ? 1.684 -22.833 40.662 1.00 67.06 787 THR A O 1
ATOM 6047 N N . TYR A 1 788 ? 2.309 -22.503 42.793 1.00 75.94 788 TYR A N 1
ATOM 6048 C CA . TYR A 1 788 ? 1.368 -21.411 43.124 1.00 75.94 788 TYR A CA 1
ATOM 6049 C C . TYR A 1 788 ? 2.092 -20.107 43.485 1.00 75.94 788 TYR A C 1
ATOM 6051 O O . TYR A 1 788 ? 1.515 -19.185 44.058 1.00 75.94 788 TYR A O 1
ATOM 6059 N N . VAL A 1 789 ? 3.408 -20.065 43.270 1.00 76.25 789 VAL A N 1
ATOM 6060 C CA . VAL A 1 789 ? 4.268 -18.955 43.679 1.00 76.25 789 VAL A CA 1
ATOM 6061 C C . VAL A 1 789 ? 5.017 -18.462 42.456 1.00 76.25 789 VAL A C 1
ATOM 6063 O O . VAL A 1 789 ? 5.700 -19.236 41.792 1.00 76.25 789 VAL A O 1
ATOM 6066 N N . VAL A 1 790 ? 4.893 -17.166 42.177 1.00 83.19 790 VAL A N 1
ATOM 6067 C CA . VAL A 1 790 ? 5.667 -16.499 41.130 1.00 83.19 790 VAL A CA 1
ATOM 6068 C C . VAL A 1 790 ? 6.963 -15.970 41.739 1.00 83.19 790 VAL A C 1
ATOM 6070 O O . VAL A 1 790 ? 6.934 -15.147 42.664 1.00 83.19 790 VAL A O 1
ATOM 6073 N N . ASP A 1 791 ? 8.096 -16.435 41.215 1.00 82.81 791 ASP A N 1
ATOM 6074 C CA . ASP A 1 791 ? 9.414 -15.929 41.594 1.00 82.81 791 ASP A CA 1
ATOM 6075 C C . ASP A 1 791 ? 9.559 -14.453 41.205 1.00 82.81 791 ASP A C 1
ATOM 6077 O O . ASP A 1 791 ? 9.147 -14.026 40.124 1.00 82.81 791 ASP A O 1
ATOM 6081 N N . ARG A 1 792 ? 10.166 -13.663 42.095 1.00 85.94 792 ARG A N 1
ATOM 6082 C CA . ARG A 1 792 ? 10.475 -12.249 41.858 1.00 85.94 792 ARG A CA 1
ATOM 6083 C C . ARG A 1 792 ? 11.961 -12.001 42.054 1.00 85.94 792 ARG A C 1
ATOM 6085 O O . ARG A 1 792 ? 12.563 -12.512 42.999 1.00 85.94 792 ARG A O 1
ATOM 6092 N N . GLU A 1 793 ? 12.545 -11.190 41.181 1.00 86.19 793 GLU A N 1
ATOM 6093 C CA . GLU A 1 793 ? 13.958 -10.828 41.275 1.00 86.19 793 GLU A CA 1
ATOM 6094 C C . GLU A 1 793 ? 14.220 -9.926 42.490 1.00 86.19 793 GLU A C 1
ATOM 6096 O O . GLU A 1 793 ? 13.445 -9.011 42.784 1.00 86.19 793 GLU A O 1
ATOM 6101 N N . VAL A 1 794 ? 15.336 -10.153 43.188 1.00 87.31 794 VAL A N 1
ATOM 6102 C CA . VAL A 1 794 ? 15.784 -9.278 44.283 1.00 87.31 794 VAL A CA 1
ATOM 6103 C C . VAL A 1 794 ? 15.979 -7.858 43.746 1.00 87.31 794 VAL A C 1
ATOM 6105 O O . VAL A 1 794 ? 16.687 -7.651 42.762 1.00 87.31 794 VAL A O 1
ATOM 6108 N N . GLY A 1 795 ? 15.362 -6.874 44.401 1.00 84.38 795 GLY A N 1
ATOM 6109 C CA . GLY A 1 795 ? 15.362 -5.474 43.971 1.00 84.38 795 GLY A CA 1
ATOM 6110 C C . GLY A 1 795 ? 14.166 -5.048 43.108 1.00 84.38 795 GLY A C 1
ATOM 6111 O O . GLY A 1 795 ? 14.030 -3.851 42.863 1.00 84.38 795 GLY A O 1
ATOM 6112 N N . SER A 1 796 ? 13.291 -5.969 42.686 1.00 86.94 796 SER A N 1
ATOM 6113 C CA . SER A 1 796 ? 12.046 -5.631 41.971 1.00 86.94 796 SER A CA 1
ATOM 6114 C C . SER A 1 796 ? 10.959 -5.065 42.902 1.00 86.94 796 SER A C 1
ATOM 6116 O O . SER A 1 796 ? 10.985 -5.281 44.120 1.00 86.94 796 SER A O 1
ATOM 6118 N N . GLU A 1 797 ? 10.009 -4.311 42.332 1.00 89.75 797 GLU A N 1
ATOM 6119 C CA . GLU A 1 797 ? 8.800 -3.874 43.040 1.00 89.75 797 GLU A CA 1
ATOM 6120 C C . GLU A 1 797 ? 7.892 -5.085 43.299 1.00 89.75 797 GLU A C 1
ATOM 6122 O O . GLU A 1 797 ? 7.621 -5.880 42.403 1.00 89.75 797 GLU A O 1
ATOM 6127 N N . LYS A 1 798 ? 7.425 -5.220 44.541 1.00 92.75 798 LYS A N 1
ATOM 6128 C CA . LYS A 1 798 ? 6.444 -6.217 44.961 1.00 92.75 798 LYS A CA 1
ATOM 6129 C C . LYS A 1 798 ? 5.235 -5.524 45.556 1.00 92.75 798 LYS A C 1
ATOM 6131 O O . LYS A 1 798 ? 5.341 -4.885 46.611 1.00 92.75 798 LYS A O 1
ATOM 6136 N N . MET A 1 799 ? 4.089 -5.726 44.921 1.00 93.81 799 MET A N 1
ATOM 6137 C CA . MET A 1 799 ? 2.808 -5.282 45.446 1.00 93.81 799 MET A CA 1
ATOM 6138 C C . MET A 1 799 ? 2.336 -6.235 46.556 1.00 93.81 799 MET A C 1
ATOM 6140 O O . MET A 1 799 ? 2.373 -7.456 46.410 1.00 93.81 799 MET A O 1
ATOM 6144 N N . GLY A 1 800 ? 1.900 -5.690 47.693 1.00 91.69 800 GLY A N 1
ATOM 6145 C CA . GLY A 1 800 ? 1.161 -6.460 48.695 1.00 91.69 800 GLY A CA 1
ATOM 6146 C C . GLY A 1 800 ? -0.318 -6.587 48.321 1.00 91.69 800 GLY A C 1
ATOM 6147 O O . GLY A 1 800 ? -0.916 -5.614 47.881 1.00 91.69 800 GLY A O 1
ATOM 6148 N N . PHE A 1 801 ? -0.932 -7.748 48.551 1.00 92.50 801 PHE A N 1
ATOM 6149 C CA . PHE A 1 801 ? -2.366 -7.970 48.323 1.00 92.50 801 PHE A CA 1
ATOM 6150 C C . PHE A 1 801 ? -3.149 -7.722 49.621 1.00 92.50 801 PHE A C 1
ATOM 6152 O O . PHE A 1 801 ? -3.267 -8.618 50.455 1.00 92.50 801 PHE A O 1
ATOM 6159 N N . TRP A 1 802 ? -3.619 -6.489 49.835 1.00 94.56 802 TRP A N 1
ATOM 6160 C CA . TRP A 1 802 ? -4.283 -6.076 51.084 1.00 94.56 802 TRP A CA 1
ATOM 6161 C C . TRP A 1 802 ? -5.809 -6.097 51.005 1.00 94.56 802 TRP A C 1
ATOM 6163 O O . TRP A 1 802 ? -6.472 -6.111 52.041 1.00 94.56 802 TRP A O 1
ATOM 6173 N N . SER A 1 803 ? -6.366 -6.101 49.797 1.00 93.88 803 SER A N 1
ATOM 6174 C CA . SER A 1 803 ? -7.800 -6.241 49.566 1.00 93.88 803 SER A CA 1
ATOM 6175 C C . SER A 1 803 ? -8.079 -7.254 48.463 1.00 93.88 803 SER A C 1
ATOM 6177 O O . SER A 1 803 ? -7.218 -7.538 47.633 1.00 93.88 803 SER A O 1
ATOM 6179 N N . GLU A 1 804 ? -9.297 -7.785 48.447 1.00 93.69 804 GLU A N 1
ATOM 6180 C CA . GLU A 1 804 ? -9.807 -8.584 47.340 1.00 93.69 804 GLU A CA 1
ATOM 6181 C C . GLU A 1 804 ? -11.194 -8.066 46.966 1.00 93.69 804 GLU A C 1
ATOM 6183 O O . GLU A 1 804 ? -12.076 -7.938 47.813 1.00 93.69 804 GLU A O 1
ATOM 6188 N N . ASN A 1 805 ? -11.383 -7.777 45.685 1.00 95.75 805 ASN A N 1
ATOM 6189 C CA . ASN A 1 805 ? -12.641 -7.312 45.123 1.00 95.75 805 ASN A CA 1
ATOM 6190 C C . ASN A 1 805 ? -12.951 -8.203 43.925 1.00 95.75 805 ASN A C 1
ATOM 6192 O O . ASN A 1 805 ? -12.098 -8.362 43.050 1.00 95.75 805 ASN A O 1
ATOM 6196 N N . ILE A 1 806 ? -14.125 -8.833 43.922 1.00 95.00 806 ILE A N 1
ATOM 6197 C CA . ILE A 1 806 ? -14.500 -9.845 42.929 1.00 95.00 806 ILE A CA 1
ATOM 6198 C C . ILE A 1 806 ? -15.823 -9.479 42.270 1.00 95.00 806 ILE A C 1
ATOM 6200 O O . ILE A 1 806 ? -16.751 -9.012 42.923 1.00 95.00 806 ILE A O 1
ATOM 6204 N N . SER A 1 807 ? -15.917 -9.716 40.968 1.00 92.88 807 SER A N 1
ATOM 6205 C CA . SER A 1 807 ? -17.106 -9.404 40.180 1.00 92.88 807 SER A CA 1
ATOM 6206 C C . SER A 1 807 ? -17.331 -10.486 39.139 1.00 92.88 807 SER A C 1
ATOM 6208 O O . SER A 1 807 ? -16.386 -11.078 38.612 1.00 92.88 807 SER A O 1
ATOM 6210 N N . GLN A 1 808 ? -18.606 -10.716 38.848 1.00 93.44 808 GLN A N 1
ATOM 6211 C CA . GLN A 1 808 ? -19.065 -11.405 37.658 1.00 93.44 808 GLN A CA 1
ATOM 6212 C C . GLN A 1 808 ? -19.994 -10.470 36.895 1.00 93.44 808 GLN A C 1
ATOM 6214 O O . GLN A 1 808 ? -20.877 -9.836 37.475 1.00 93.44 808 GLN A O 1
ATOM 6219 N N . THR A 1 809 ? -19.793 -10.385 35.589 1.00 92.31 809 THR A N 1
ATOM 6220 C CA . THR A 1 809 ? -20.610 -9.575 34.693 1.00 92.31 809 THR A CA 1
ATOM 6221 C C . THR A 1 809 ? -20.718 -10.253 33.331 1.00 92.31 809 THR A C 1
ATOM 6223 O O . THR A 1 809 ? -20.036 -11.244 33.066 1.00 92.31 809 THR A O 1
ATOM 6226 N N . SER A 1 810 ? -21.556 -9.705 32.458 1.00 93.12 810 SER A N 1
ATOM 6227 C CA . SER A 1 810 ? -21.685 -10.170 31.080 1.00 93.12 810 SER A CA 1
ATOM 6228 C C . SER A 1 810 ? -21.719 -8.986 30.121 1.00 93.12 810 SER A C 1
ATOM 6230 O O . SER A 1 810 ? -22.242 -7.917 30.448 1.00 93.12 810 SER A O 1
ATOM 6232 N N . VAL A 1 811 ? -21.170 -9.176 28.923 1.00 93.75 811 VAL A N 1
ATOM 6233 C CA . VAL A 1 811 ? -21.156 -8.171 27.847 1.00 93.75 811 VAL A CA 1
ATOM 6234 C C . VAL A 1 811 ? -21.714 -8.803 26.578 1.00 93.75 811 VAL A C 1
ATOM 6236 O O . VAL A 1 811 ? -21.377 -9.945 26.260 1.00 93.75 811 VAL A O 1
ATOM 6239 N N . ARG A 1 812 ? -22.578 -8.088 25.845 1.00 93.06 812 ARG A N 1
ATOM 6240 C CA . ARG A 1 812 ? -23.124 -8.608 24.582 1.00 93.06 812 ARG A CA 1
ATOM 6241 C C . ARG A 1 812 ? -22.038 -8.651 23.521 1.00 93.06 812 ARG A C 1
ATOM 6243 O O . ARG A 1 812 ? -21.352 -7.657 23.298 1.00 93.06 812 ARG A O 1
ATOM 6250 N N . LYS A 1 813 ? -21.969 -9.744 22.761 1.00 91.31 813 LYS A N 1
ATOM 6251 C CA . LYS A 1 813 ? -21.053 -9.861 21.612 1.00 91.31 813 LYS A CA 1
ATOM 6252 C C . LYS A 1 813 ? -21.283 -8.742 20.586 1.00 91.31 813 LYS A C 1
ATOM 6254 O O . LYS A 1 813 ? -20.332 -8.214 20.022 1.00 91.31 813 LYS A O 1
ATOM 6259 N N . SER A 1 814 ? -22.535 -8.307 20.414 1.00 87.44 814 SER A N 1
ATOM 6260 C CA . SER A 1 814 ? -22.887 -7.182 19.536 1.00 87.44 814 SER A CA 1
ATOM 6261 C C . SER A 1 814 ? -22.362 -5.824 20.013 1.00 87.44 814 SER A C 1
ATOM 6263 O O . SER A 1 814 ? -22.175 -4.940 19.188 1.00 87.44 814 SER A O 1
ATOM 6265 N N . GLU A 1 815 ? -22.159 -5.636 21.322 1.00 83.94 815 GLU A N 1
ATOM 6266 C CA . GLU A 1 815 ? -21.562 -4.410 21.878 1.00 83.94 815 GLU A CA 1
ATOM 6267 C C . GLU A 1 815 ? -20.037 -4.424 21.733 1.00 83.94 815 GLU A C 1
ATOM 6269 O O . GLU A 1 815 ? -19.437 -3.368 21.591 1.00 83.94 815 GLU A O 1
ATOM 6274 N N . VAL A 1 816 ? -19.421 -5.612 21.746 1.00 87.50 816 VAL A N 1
ATOM 6275 C CA . VAL A 1 816 ? -17.978 -5.794 21.523 1.00 87.50 816 VAL A CA 1
ATOM 6276 C C . VAL A 1 816 ? -17.599 -5.558 20.063 1.00 87.50 816 VAL A C 1
ATOM 6278 O O . VAL A 1 816 ? -16.524 -5.035 19.798 1.00 87.50 816 VAL A O 1
ATOM 6281 N N . ASN A 1 817 ? -18.477 -5.922 19.121 1.00 81.38 817 ASN A N 1
ATOM 6282 C CA . ASN A 1 817 ? -18.264 -5.737 17.680 1.00 81.38 817 ASN A CA 1
ATOM 6283 C C . ASN A 1 817 ? -16.910 -6.301 17.189 1.00 81.38 817 ASN A C 1
ATOM 6285 O O . ASN A 1 817 ? -16.225 -5.680 16.382 1.00 81.38 817 ASN A O 1
ATOM 6289 N N . ASP A 1 818 ? -16.524 -7.468 17.718 1.00 83.62 818 ASP A N 1
ATOM 6290 C CA . ASP A 1 818 ? -15.242 -8.141 17.459 1.00 83.62 818 ASP A CA 1
ATOM 6291 C C . ASP A 1 818 ? -13.981 -7.275 17.725 1.00 83.62 818 ASP A C 1
ATOM 6293 O O . ASP A 1 818 ? -12.920 -7.556 17.171 1.00 83.62 818 ASP A O 1
ATOM 6297 N N . ASP A 1 819 ? -14.070 -6.254 18.591 1.00 84.38 819 ASP A N 1
ATOM 6298 C CA . ASP A 1 819 ? -12.976 -5.344 18.972 1.00 84.38 819 ASP A CA 1
ATOM 6299 C C . ASP A 1 819 ? -12.608 -5.513 20.461 1.00 84.38 819 ASP A C 1
ATOM 6301 O O . ASP A 1 819 ? -13.393 -5.197 21.365 1.00 84.38 819 ASP A O 1
ATOM 6305 N N . SER A 1 820 ? -11.393 -6.001 20.745 1.00 90.94 820 SER A N 1
ATOM 6306 C CA . SER A 1 820 ? -10.943 -6.213 22.127 1.00 90.94 820 SER A CA 1
ATOM 6307 C C . SER A 1 820 ? -10.730 -4.914 22.909 1.00 90.94 820 SER A C 1
ATOM 6309 O O . SER A 1 820 ? -10.921 -4.903 24.125 1.00 90.94 820 SER A O 1
ATOM 6311 N N . VAL A 1 821 ? -10.415 -3.792 22.258 1.00 87.75 821 VAL A N 1
ATOM 6312 C CA . VAL A 1 821 ? -10.286 -2.494 22.940 1.00 87.75 821 VAL A CA 1
ATOM 6313 C C . VAL A 1 821 ? -11.652 -2.041 23.441 1.00 87.75 821 VAL A C 1
ATOM 6315 O O . VAL A 1 821 ? -11.788 -1.623 24.595 1.00 87.75 821 VAL A O 1
ATOM 6318 N N . LEU A 1 822 ? -12.683 -2.178 22.604 1.00 87.44 822 LEU A N 1
ATOM 6319 C CA . LEU A 1 822 ? -14.056 -1.878 22.999 1.00 87.44 822 LEU A CA 1
ATOM 6320 C C . LEU A 1 822 ? -14.527 -2.817 24.118 1.00 87.44 822 LEU A C 1
ATOM 6322 O O . LEU A 1 822 ? -15.122 -2.362 25.098 1.00 87.44 822 LEU A O 1
ATOM 6326 N N . MET A 1 823 ? -14.186 -4.108 24.038 1.00 94.88 823 MET A N 1
ATOM 6327 C CA . MET A 1 823 ? -14.451 -5.062 25.118 1.00 94.88 823 MET A CA 1
ATOM 6328 C C . MET A 1 823 ? -13.799 -4.636 26.438 1.00 94.88 823 MET A C 1
ATOM 6330 O O . MET A 1 823 ? -14.457 -4.656 27.478 1.00 94.88 823 MET A O 1
ATOM 6334 N N . ALA A 1 824 ? -12.529 -4.222 26.410 1.00 96.00 824 ALA A N 1
ATOM 6335 C CA . ALA A 1 824 ? -11.804 -3.807 27.606 1.00 96.00 824 ALA A CA 1
ATOM 6336 C C . ALA A 1 824 ? -12.451 -2.585 28.279 1.00 96.00 824 ALA A C 1
ATOM 6338 O O . ALA A 1 824 ? -12.608 -2.558 29.502 1.00 96.00 824 ALA A O 1
ATOM 6339 N N . GLN A 1 825 ? -12.893 -1.607 27.482 1.00 92.62 825 GLN A N 1
ATOM 6340 C CA . GLN A 1 825 ? -13.626 -0.430 27.959 1.00 92.62 825 GLN A CA 1
ATOM 6341 C C . GLN A 1 825 ? -14.968 -0.805 28.591 1.00 92.62 825 GLN A C 1
ATOM 6343 O O . GLN A 1 825 ? -15.291 -0.326 29.680 1.00 92.62 825 GLN A O 1
ATOM 6348 N N . LEU A 1 826 ? -15.734 -1.683 27.935 1.00 94.75 826 LEU A N 1
ATOM 6349 C CA . LEU A 1 826 ? -17.016 -2.164 28.447 1.00 94.75 826 LEU A CA 1
ATOM 6350 C C . LEU A 1 826 ? -16.836 -2.892 29.783 1.00 94.75 826 LEU A C 1
ATOM 6352 O O . LEU A 1 826 ? -17.561 -2.598 30.731 1.00 94.75 826 LEU A O 1
ATOM 6356 N N . ILE A 1 827 ? -15.846 -3.783 29.892 1.00 96.56 827 ILE A N 1
ATOM 6357 C CA . ILE A 1 827 ? -15.548 -4.499 31.141 1.00 96.56 827 ILE A CA 1
ATOM 6358 C C . ILE A 1 827 ? -15.169 -3.510 32.246 1.00 96.56 827 ILE A C 1
ATOM 6360 O O . ILE A 1 827 ? -15.780 -3.541 33.313 1.00 96.56 827 ILE A O 1
ATOM 6364 N N . ALA A 1 828 ? -14.235 -2.590 31.989 1.00 96.38 828 ALA A N 1
ATOM 6365 C CA . ALA A 1 828 ? -13.825 -1.585 32.970 1.00 96.38 828 ALA A CA 1
ATOM 6366 C C . ALA A 1 828 ? -15.006 -0.725 33.456 1.00 96.38 828 ALA A C 1
ATOM 6368 O O . ALA A 1 828 ? -15.138 -0.476 34.656 1.00 96.38 828 ALA A O 1
ATOM 6369 N N . GLN A 1 829 ? -15.908 -0.326 32.554 1.00 93.81 829 GLN A N 1
ATOM 6370 C CA . GLN A 1 829 ? -17.106 0.431 32.919 1.00 93.81 829 GLN A CA 1
ATOM 6371 C C . GLN A 1 829 ? -18.071 -0.395 33.781 1.00 93.81 829 GLN A C 1
ATOM 6373 O O . GLN A 1 829 ? -18.603 0.114 34.767 1.00 93.81 829 GLN A O 1
ATOM 6378 N N . ARG A 1 830 ? -18.292 -1.676 33.455 1.00 94.44 830 ARG A N 1
ATOM 6379 C CA . ARG A 1 830 ? -19.140 -2.570 34.267 1.00 94.44 830 ARG A CA 1
ATOM 6380 C C . ARG A 1 830 ? -18.555 -2.765 35.667 1.00 94.44 830 ARG A C 1
ATOM 6382 O O . ARG A 1 830 ? -19.299 -2.686 36.643 1.00 94.44 830 ARG A O 1
ATOM 6389 N N . MET A 1 831 ? -17.236 -2.940 35.767 1.00 95.06 831 MET A N 1
ATOM 6390 C CA . MET A 1 831 ? -16.525 -3.020 37.047 1.00 95.06 831 MET A CA 1
ATOM 6391 C C . MET A 1 831 ? -16.683 -1.737 37.861 1.00 95.06 831 MET A C 1
ATOM 6393 O O . MET A 1 831 ? -16.963 -1.805 39.053 1.00 95.06 831 MET A O 1
ATOM 6397 N N . PHE A 1 832 ? -16.549 -0.567 37.231 1.00 95.94 832 PHE A N 1
ATOM 6398 C CA . PHE A 1 832 ? -16.727 0.719 37.907 1.00 95.94 832 PHE A CA 1
ATOM 6399 C C . PHE A 1 832 ? -18.148 0.888 38.442 1.00 95.94 832 PHE A C 1
ATOM 6401 O O . PHE A 1 832 ? -18.336 1.243 39.604 1.00 95.94 832 PHE A O 1
ATOM 6408 N N . ASN A 1 833 ? -19.155 0.549 37.640 1.00 93.88 833 ASN A N 1
ATOM 6409 C CA . ASN A 1 833 ? -20.546 0.635 38.070 1.00 93.88 833 ASN A CA 1
ATOM 6410 C C . ASN A 1 833 ? -20.829 -0.285 39.269 1.00 93.88 833 ASN A C 1
ATOM 6412 O O . ASN A 1 833 ? -21.556 0.100 40.185 1.00 93.88 833 ASN A O 1
ATOM 6416 N N . GLN A 1 834 ? -20.243 -1.485 39.283 1.00 92.44 834 GLN A N 1
ATOM 6417 C CA . GLN A 1 834 ? -20.435 -2.449 40.364 1.00 92.44 834 GLN A CA 1
ATOM 6418 C C . GLN A 1 834 ? -19.650 -2.083 41.627 1.00 92.44 834 GLN A C 1
ATOM 6420 O O . GLN A 1 834 ? -20.251 -1.911 42.680 1.00 92.44 834 GLN A O 1
ATOM 6425 N N . TYR A 1 835 ? -18.326 -1.957 41.534 1.00 94.44 835 TYR A N 1
ATOM 6426 C CA . TYR A 1 835 ? -17.469 -1.742 42.702 1.00 94.44 835 TYR A CA 1
ATOM 6427 C C . TYR A 1 835 ? -17.555 -0.333 43.267 1.00 94.44 835 TYR A C 1
ATOM 6429 O O . TYR A 1 835 ? -17.313 -0.134 44.454 1.00 94.44 835 TYR A O 1
ATOM 6437 N N . ILE A 1 836 ? -17.811 0.653 42.406 1.00 96.06 836 ILE A N 1
ATOM 6438 C CA . ILE A 1 836 ? -17.670 2.059 42.764 1.00 96.06 836 ILE A CA 1
ATOM 6439 C C . ILE A 1 836 ? -19.038 2.721 42.807 1.00 96.06 836 ILE A C 1
ATOM 6441 O O . ILE A 1 836 ? -19.455 3.163 43.869 1.00 96.06 836 ILE A O 1
ATOM 6445 N N . GLU A 1 837 ? -19.773 2.780 41.694 1.00 94.56 837 GLU A N 1
ATOM 6446 C CA . GLU A 1 837 ? -21.018 3.559 41.667 1.00 94.56 837 GLU A CA 1
ATOM 6447 C C . GLU A 1 837 ? -22.103 3.003 42.588 1.00 94.56 837 GLU A C 1
ATOM 6449 O O . GLU A 1 837 ? -22.707 3.774 43.334 1.00 94.56 837 GLU A O 1
ATOM 6454 N N . SER A 1 838 ? -22.330 1.687 42.547 1.00 93.88 838 SER A N 1
ATOM 6455 C CA . SER A 1 838 ? -23.385 1.022 43.328 1.00 93.88 838 SER A CA 1
ATOM 6456 C C . SER A 1 838 ? -23.107 1.056 44.831 1.00 93.88 838 SER A C 1
ATOM 6458 O O . SER A 1 838 ? -24.032 1.087 45.636 1.00 93.88 838 SER A O 1
ATOM 6460 N N . GLU A 1 839 ? -21.830 1.093 45.207 1.00 96.88 839 GLU A N 1
ATOM 6461 C CA . GLU A 1 839 ? -21.368 1.045 46.595 1.00 96.88 839 GLU A CA 1
ATOM 6462 C C . GLU A 1 839 ? -20.992 2.416 47.166 1.00 96.88 839 GLU A C 1
ATOM 6464 O O . GLU A 1 839 ? -20.736 2.544 48.365 1.00 96.88 839 GLU A O 1
ATOM 6469 N N . ARG A 1 840 ? -20.981 3.461 46.330 1.00 96.12 840 ARG A N 1
ATOM 6470 C CA . ARG A 1 840 ? -20.513 4.809 46.678 1.00 96.12 840 ARG A CA 1
ATOM 6471 C C . ARG A 1 840 ? -21.158 5.342 47.948 1.00 96.12 840 ARG A C 1
ATOM 6473 O O . ARG A 1 840 ? -20.461 5.821 48.836 1.00 96.12 840 ARG A O 1
ATOM 6480 N N . GLU A 1 841 ? -22.484 5.298 48.037 1.00 95.25 841 GLU A N 1
ATOM 6481 C CA . GLU A 1 841 ? -23.202 5.875 49.177 1.00 95.25 841 GLU A CA 1
ATOM 6482 C C . GLU A 1 841 ? -22.856 5.151 50.488 1.00 95.25 841 GLU A C 1
ATOM 6484 O O . GLU A 1 841 ? -22.494 5.801 51.471 1.00 95.25 841 GLU A O 1
ATOM 6489 N N . ALA A 1 842 ? -22.874 3.815 50.474 1.00 94.56 842 ALA A N 1
ATOM 6490 C CA . ALA A 1 842 ? -22.531 2.984 51.625 1.00 94.56 842 ALA A CA 1
ATOM 6491 C C . ALA A 1 842 ? -21.057 3.139 52.036 1.00 94.56 842 ALA A C 1
ATOM 6493 O O . ALA A 1 842 ? -20.760 3.378 53.208 1.00 94.56 842 ALA A O 1
ATOM 6494 N N . GLY A 1 843 ? -20.133 3.099 51.072 1.00 95.00 843 GLY A N 1
ATOM 6495 C CA . GLY A 1 843 ? -18.701 3.248 51.324 1.00 95.00 843 GLY A CA 1
ATOM 6496 C C . GLY A 1 843 ? -18.371 4.611 51.930 1.00 95.00 843 GLY A C 1
ATOM 6497 O O . GLY A 1 843 ? -17.675 4.698 52.939 1.00 95.00 843 GLY A O 1
ATOM 6498 N N . ARG A 1 844 ? -18.968 5.689 51.404 1.00 94.38 844 ARG A N 1
ATOM 6499 C CA . ARG A 1 844 ? -18.810 7.045 51.961 1.00 94.38 844 ARG A CA 1
ATOM 6500 C C . ARG A 1 844 ? -19.415 7.202 53.357 1.00 94.38 844 ARG A C 1
ATOM 6502 O O . ARG A 1 844 ? -18.944 8.051 54.113 1.00 94.38 844 ARG A O 1
ATOM 6509 N N . ALA A 1 845 ? -20.423 6.404 53.705 1.00 94.94 845 ALA A N 1
ATOM 6510 C CA . ALA A 1 845 ? -20.978 6.336 55.054 1.00 94.94 845 ALA A CA 1
ATOM 6511 C C . ALA A 1 845 ? -20.140 5.465 56.016 1.00 94.94 845 ALA A C 1
ATOM 6513 O O . ALA A 1 845 ? -20.443 5.416 57.209 1.00 94.94 845 ALA A O 1
ATOM 6514 N N . GLY A 1 846 ? -19.084 4.805 55.525 1.00 93.06 846 GLY A N 1
ATOM 6515 C CA . GLY A 1 846 ? -18.255 3.880 56.299 1.00 93.06 846 GLY A CA 1
ATOM 6516 C C . GLY A 1 846 ? -18.912 2.517 56.541 1.00 93.06 846 GLY A C 1
ATOM 6517 O O . GLY A 1 846 ? -18.485 1.787 57.437 1.00 93.06 846 GLY A O 1
ATOM 6518 N N . ASP A 1 847 ? -19.953 2.173 55.780 1.00 95.62 847 ASP A N 1
ATOM 6519 C CA . ASP A 1 847 ? -20.595 0.864 55.837 1.00 95.62 847 ASP A CA 1
ATOM 6520 C C . ASP A 1 847 ? -19.806 -0.143 54.995 1.00 95.62 847 ASP A C 1
ATOM 6522 O O . ASP A 1 847 ? -20.025 -0.294 53.796 1.00 95.62 847 ASP A O 1
ATOM 6526 N N . TYR A 1 848 ? -18.887 -0.857 55.642 1.00 92.56 848 TYR A N 1
ATOM 6527 C CA . TYR A 1 848 ? -18.044 -1.846 54.972 1.00 92.56 848 TYR A CA 1
ATOM 6528 C C . TYR A 1 848 ? -18.827 -3.055 54.432 1.00 92.56 848 TYR A C 1
ATOM 6530 O O . TYR A 1 848 ? -18.346 -3.735 53.533 1.00 92.56 848 TYR A O 1
ATOM 6538 N N . VAL A 1 849 ? -20.019 -3.348 54.967 1.00 91.75 849 VAL A N 1
ATOM 6539 C CA . VAL A 1 849 ? -20.807 -4.511 54.527 1.00 91.75 849 VAL A CA 1
ATOM 6540 C C . VAL A 1 849 ? -21.389 -4.268 53.140 1.00 91.75 849 VAL A C 1
ATOM 6542 O O . VAL A 1 849 ? -21.374 -5.173 52.313 1.00 91.75 849 VAL A O 1
ATOM 6545 N N . ASN A 1 850 ? -21.874 -3.051 52.889 1.00 92.44 850 ASN A N 1
ATOM 6546 C CA . ASN A 1 850 ? -22.515 -2.678 51.625 1.00 92.44 850 ASN A CA 1
ATOM 6547 C C . ASN A 1 850 ? -21.637 -1.784 50.732 1.00 92.44 850 ASN A C 1
ATOM 6549 O O . ASN A 1 850 ? -22.034 -1.465 49.617 1.00 92.44 850 ASN A O 1
ATOM 6553 N N . GLY A 1 851 ? -20.481 -1.340 51.231 1.00 94.19 851 GLY A N 1
ATOM 6554 C CA . GLY A 1 851 ? -19.558 -0.431 50.550 1.00 94.19 851 GLY A CA 1
ATOM 6555 C C . GLY A 1 851 ? -18.102 -0.893 50.555 1.00 94.19 851 GLY A C 1
ATOM 6556 O O . GLY A 1 851 ? -17.189 -0.072 50.424 1.00 94.19 851 GLY A O 1
ATOM 6557 N N . GLY A 1 852 ? -17.869 -2.185 50.796 1.00 95.19 852 GLY A N 1
ATOM 6558 C CA . GLY A 1 852 ? -16.537 -2.749 50.992 1.00 95.19 852 GLY A CA 1
ATOM 6559 C C . GLY A 1 852 ? -15.612 -2.557 49.789 1.00 95.19 852 GLY A C 1
ATOM 6560 O O . GLY A 1 852 ? -14.452 -2.185 49.980 1.00 95.19 852 GLY A O 1
ATOM 6561 N N . HIS A 1 853 ? -16.099 -2.732 48.555 1.00 95.88 853 HIS A N 1
ATOM 6562 C CA . HIS A 1 853 ? -15.291 -2.530 47.350 1.00 95.88 853 HIS A CA 1
ATOM 6563 C C . HIS A 1 853 ? -14.933 -1.060 47.162 1.00 95.88 853 HIS A C 1
ATOM 6565 O O . HIS A 1 853 ? -13.766 -0.738 46.916 1.00 95.88 853 HIS A O 1
ATOM 6571 N N . TYR A 1 854 ? -15.899 -0.160 47.373 1.00 97.69 854 TYR A N 1
ATOM 6572 C CA . TYR A 1 854 ? -15.640 1.278 47.334 1.00 97.69 854 TYR A CA 1
ATOM 6573 C C . TYR A 1 854 ? -14.556 1.665 48.346 1.00 97.69 854 TYR A C 1
ATOM 6575 O O . TYR A 1 854 ? -13.591 2.346 48.002 1.00 97.69 854 TYR A O 1
ATOM 6583 N N . MET A 1 855 ? -14.660 1.193 49.590 1.00 96.25 855 MET A N 1
ATOM 6584 C CA . MET A 1 855 ? -13.667 1.487 50.626 1.00 96.25 855 MET A CA 1
ATOM 6585 C C . MET A 1 855 ? -12.287 0.897 50.291 1.00 96.25 855 MET A C 1
ATOM 6587 O O . MET A 1 855 ? -11.275 1.575 50.462 1.00 96.25 855 MET A O 1
ATOM 6591 N N . ASN A 1 856 ? -12.229 -0.325 49.757 1.00 95.94 856 ASN A N 1
ATOM 6592 C CA . ASN A 1 856 ? -10.981 -1.006 49.396 1.00 95.94 856 ASN A CA 1
ATOM 6593 C C . ASN A 1 856 ? -10.251 -0.368 48.199 1.00 95.94 856 ASN A C 1
ATOM 6595 O O . ASN A 1 856 ? -9.015 -0.404 48.137 1.00 95.94 856 ASN A O 1
ATOM 6599 N N . ILE A 1 857 ? -10.991 0.189 47.237 1.00 97.19 857 ILE A N 1
ATOM 6600 C CA . ILE A 1 857 ? -10.430 0.738 45.994 1.00 97.19 857 ILE A CA 1
ATOM 6601 C C . ILE A 1 857 ? -10.250 2.256 46.089 1.00 97.19 857 ILE A C 1
ATOM 6603 O O . ILE A 1 857 ? -9.186 2.766 45.747 1.00 97.19 857 ILE A O 1
ATOM 6607 N N . ILE A 1 858 ? -11.249 2.981 46.598 1.00 97.56 858 ILE A N 1
ATOM 6608 C CA . ILE A 1 858 ? -11.252 4.450 46.632 1.00 97.56 858 ILE A CA 1
ATOM 6609 C C . ILE A 1 858 ? -10.616 4.997 47.911 1.00 97.56 858 ILE A C 1
ATOM 6611 O O . ILE A 1 858 ? -9.833 5.937 47.828 1.00 97.56 858 ILE A O 1
ATOM 6615 N N . GLN A 1 859 ? -10.914 4.418 49.081 1.00 95.75 859 GLN A N 1
ATOM 6616 C CA . GLN A 1 859 ? -10.574 5.011 50.391 1.00 95.75 859 GLN A CA 1
ATOM 6617 C C . GLN A 1 859 ? -9.450 4.293 51.149 1.00 95.75 859 GLN A C 1
ATOM 6619 O O . GLN A 1 859 ? -9.139 4.644 52.287 1.00 95.75 859 GLN A O 1
ATOM 6624 N N . SER A 1 860 ? -8.825 3.284 50.544 1.00 92.69 860 SER A N 1
ATOM 6625 C CA . SER A 1 860 ? -7.836 2.439 51.222 1.00 92.69 860 SER A CA 1
ATOM 6626 C C . SER A 1 860 ? -6.510 3.142 51.509 1.00 92.69 860 SER A C 1
ATOM 6628 O O . SER A 1 860 ? -5.756 2.713 52.380 1.00 92.69 860 SER A O 1
ATOM 6630 N N . GLY A 1 861 ? -6.199 4.212 50.770 1.00 92.69 861 GLY A N 1
ATOM 6631 C CA . GLY A 1 861 ? -4.898 4.880 50.827 1.00 92.69 861 GLY A CA 1
ATOM 6632 C C . GLY A 1 861 ? -3.753 4.064 50.214 1.00 92.69 861 GLY A C 1
ATOM 6633 O O . GLY A 1 861 ? -2.592 4.445 50.366 1.00 92.69 861 GLY A O 1
ATOM 6634 N N . HIS A 1 862 ? -4.062 2.954 49.541 1.00 95.44 862 HIS A N 1
ATOM 6635 C CA . HIS A 1 862 ? -3.093 2.123 48.836 1.00 95.44 862 HIS A CA 1
ATOM 6636 C C . HIS A 1 862 ? -2.514 2.843 47.611 1.00 95.44 862 HIS A C 1
ATOM 6638 O O . HIS A 1 862 ? -3.186 3.660 46.983 1.00 95.44 862 HIS A O 1
ATOM 6644 N N . SER A 1 863 ? -1.254 2.542 47.279 1.00 93.75 863 SER A N 1
ATOM 6645 C CA . SER A 1 863 ? -0.572 3.159 46.134 1.00 93.75 863 SER A CA 1
ATOM 6646 C C . SER A 1 863 ? -0.879 2.450 44.821 1.00 93.75 863 SER A C 1
ATOM 6648 O O . SER A 1 863 ? -0.923 3.103 43.778 1.00 93.75 863 SER A O 1
ATOM 6650 N N . ASP A 1 864 ? -1.107 1.135 44.885 1.00 96.50 864 ASP A N 1
ATOM 6651 C CA . ASP A 1 864 ? -1.131 0.261 43.723 1.00 96.50 864 ASP A CA 1
ATOM 6652 C C . ASP A 1 864 ? -2.367 -0.636 43.701 1.00 96.50 864 ASP A C 1
ATOM 6654 O O . ASP A 1 864 ? -2.875 -1.058 44.747 1.00 96.50 864 ASP A O 1
ATOM 6658 N N . MET A 1 865 ? -2.805 -0.978 42.492 1.00 96.94 865 MET A N 1
ATOM 6659 C CA . MET A 1 865 ? -3.788 -2.016 42.222 1.00 96.94 865 MET A CA 1
ATOM 6660 C C . MET A 1 865 ? -3.339 -2.960 41.110 1.00 96.94 865 MET A C 1
ATOM 6662 O O . MET A 1 865 ? -2.530 -2.607 40.252 1.00 96.94 865 MET A O 1
ATOM 6666 N N . VAL A 1 866 ? -3.902 -4.163 41.118 1.00 97.31 866 VAL A N 1
ATOM 6667 C CA . VAL A 1 866 ? -3.710 -5.175 40.080 1.00 97.31 866 VAL A CA 1
ATOM 6668 C C . VAL A 1 866 ? -5.042 -5.843 39.771 1.00 97.31 866 VAL A C 1
ATOM 6670 O O . VAL A 1 866 ? -5.885 -5.997 40.659 1.00 97.31 866 VAL A O 1
ATOM 6673 N N . LEU A 1 867 ? -5.234 -6.216 38.509 1.00 96.69 867 LEU A N 1
ATOM 6674 C CA . LEU A 1 867 ? -6.505 -6.690 37.981 1.00 96.69 867 LEU A CA 1
ATOM 6675 C C . LEU A 1 867 ? -6.282 -7.867 37.030 1.00 96.69 867 LEU A C 1
ATOM 6677 O O . LEU A 1 867 ? -5.411 -7.808 36.163 1.00 96.69 867 LEU A O 1
ATOM 6681 N N . ALA A 1 868 ? -7.100 -8.909 37.176 1.00 97.81 868 ALA A N 1
ATOM 6682 C CA . ALA A 1 868 ? -7.204 -10.006 36.217 1.00 97.81 868 ALA A CA 1
ATOM 6683 C C . ALA A 1 868 ? -8.633 -10.148 35.698 1.00 97.81 868 ALA A C 1
ATOM 6685 O O . ALA A 1 868 ? -9.601 -9.929 36.435 1.00 97.81 868 ALA A O 1
ATOM 6686 N N . VAL A 1 869 ? -8.739 -10.549 34.431 1.00 97.88 869 VAL A N 1
ATOM 6687 C CA . VAL A 1 869 ? -10.003 -10.783 33.733 1.00 97.88 869 VAL A CA 1
ATOM 6688 C C . VAL A 1 869 ? -9.990 -12.164 33.105 1.00 97.88 869 VAL A C 1
ATOM 6690 O O . VAL A 1 869 ? -9.103 -12.485 32.316 1.00 97.88 869 VAL A O 1
ATOM 6693 N N . PHE A 1 870 ? -11.009 -12.957 33.411 1.00 97.94 870 PHE A N 1
ATOM 6694 C CA . PHE A 1 870 ? -11.253 -14.230 32.751 1.00 97.94 870 PHE A CA 1
ATOM 6695 C C . PHE A 1 870 ? -12.582 -14.186 31.994 1.00 97.94 870 PHE A C 1
ATOM 6697 O O . PHE A 1 870 ? -13.578 -13.664 32.497 1.00 97.94 870 PHE A O 1
ATOM 6704 N N . ILE A 1 871 ? -12.575 -14.698 30.761 1.00 97.00 871 ILE A N 1
ATOM 6705 C CA . ILE A 1 871 ? -13.683 -14.577 29.813 1.00 97.00 871 ILE A CA 1
ATOM 6706 C C . ILE A 1 871 ? -13.972 -15.937 29.192 1.00 97.00 871 ILE A C 1
ATOM 6708 O O . ILE A 1 871 ? -13.065 -16.618 28.716 1.00 97.00 871 ILE A O 1
ATOM 6712 N N . VAL A 1 872 ? -15.253 -16.285 29.137 1.00 96.25 872 VAL A N 1
ATOM 6713 C CA . VAL A 1 872 ? -15.774 -17.423 28.374 1.00 96.25 872 VAL A CA 1
ATOM 6714 C C . VAL A 1 872 ? -17.033 -16.997 27.629 1.00 96.25 872 VAL A C 1
ATOM 6716 O O . VAL A 1 872 ? -17.683 -16.015 27.998 1.00 96.25 872 VAL A O 1
ATOM 6719 N N . GLU A 1 873 ? -17.408 -17.713 26.574 1.00 94.75 873 GLU A N 1
ATOM 6720 C CA . GLU A 1 873 ? -18.759 -17.538 26.032 1.00 94.75 873 GLU A CA 1
ATOM 6721 C C . GLU A 1 873 ? -19.797 -17.999 27.055 1.00 94.75 873 GLU A C 1
ATOM 6723 O O . GLU A 1 873 ? -19.561 -18.959 27.787 1.00 94.75 873 GLU A O 1
ATOM 6728 N N . ASP A 1 874 ? -20.938 -17.322 27.109 1.00 90.69 874 ASP A N 1
ATOM 6729 C CA . ASP A 1 874 ? -22.012 -17.715 28.012 1.00 90.69 874 ASP A CA 1
ATOM 6730 C C . ASP A 1 874 ? -22.723 -18.983 27.491 1.00 90.69 874 ASP A C 1
ATOM 6732 O O . ASP A 1 874 ? -23.019 -19.114 26.300 1.00 90.69 874 ASP A O 1
ATOM 6736 N N . GLU A 1 875 ? -22.932 -19.955 28.382 1.00 87.44 875 GLU A N 1
ATOM 6737 C CA . GLU A 1 875 ? -23.562 -21.239 28.055 1.00 87.44 875 GLU A CA 1
ATOM 6738 C C . GLU A 1 875 ? -25.077 -21.112 27.881 1.00 87.44 875 GLU A C 1
ATOM 6740 O O . GLU A 1 875 ? -25.665 -21.807 27.051 1.00 87.44 875 GLU A O 1
ATOM 6745 N N . GLU A 1 876 ? -25.701 -20.240 28.674 1.00 85.25 876 GLU A N 1
ATOM 6746 C CA . GLU A 1 876 ? -27.148 -20.045 28.704 1.00 85.25 876 GLU A CA 1
ATOM 6747 C C . GLU A 1 876 ? -27.588 -19.047 27.628 1.00 85.25 876 GLU A C 1
ATOM 6749 O O . GLU A 1 876 ? -28.643 -19.232 27.016 1.00 85.25 876 GLU A O 1
ATOM 6754 N N . ASP A 1 877 ? -26.761 -18.032 27.346 1.00 88.25 877 ASP A N 1
ATOM 6755 C CA . ASP A 1 877 ? -27.013 -17.035 26.302 1.00 88.25 877 ASP A CA 1
ATOM 6756 C C . ASP A 1 877 ? -25.798 -16.836 25.368 1.00 88.25 877 ASP A C 1
ATOM 6758 O O . ASP A 1 877 ? -24.979 -15.937 25.578 1.00 88.25 877 ASP A O 1
ATOM 6762 N N . PRO A 1 878 ? -25.700 -17.599 24.259 1.00 84.44 878 PRO A N 1
ATOM 6763 C CA . PRO A 1 878 ? -24.574 -17.527 23.320 1.00 84.44 878 PRO A CA 1
ATOM 6764 C C . PRO A 1 878 ? -24.321 -16.142 22.699 1.00 84.44 878 PRO A C 1
ATOM 6766 O O . PRO A 1 878 ? -23.288 -15.941 22.049 1.00 84.44 878 PRO A O 1
ATOM 6769 N N . GLY A 1 879 ? -25.251 -15.191 22.858 1.00 90.62 879 GLY A N 1
ATOM 6770 C CA . GLY A 1 879 ? -25.094 -13.792 22.463 1.00 90.62 879 GLY A CA 1
ATOM 6771 C C . GLY A 1 879 ? -24.209 -12.961 23.400 1.00 90.62 879 GLY A C 1
ATOM 6772 O O . GLY A 1 879 ? -23.939 -11.798 23.087 1.00 90.62 879 GLY A O 1
ATOM 6773 N N . TYR A 1 880 ? -23.738 -13.526 24.516 1.00 94.00 880 TYR A N 1
ATOM 6774 C CA . TYR A 1 880 ? -22.937 -12.835 25.525 1.00 94.00 880 TYR A CA 1
ATOM 6775 C C . TYR A 1 880 ? -21.595 -13.521 25.790 1.00 94.00 880 TYR A C 1
ATOM 6777 O O . TYR A 1 880 ? -21.406 -14.722 25.586 1.00 94.00 880 TYR A O 1
ATOM 6785 N N . TYR A 1 881 ? -20.656 -12.716 26.276 1.00 95.81 881 TYR A N 1
ATOM 6786 C CA . TYR A 1 881 ? -19.487 -13.178 27.007 1.00 95.81 881 TYR A CA 1
ATOM 6787 C C . TYR A 1 881 ? -19.773 -13.095 28.500 1.00 95.81 881 TYR A C 1
ATOM 6789 O O . TYR A 1 881 ? -20.236 -12.053 28.973 1.00 95.81 881 TYR A O 1
ATOM 6797 N N . ARG A 1 882 ? -19.450 -14.161 29.233 1.00 95.81 882 ARG A N 1
ATOM 6798 C CA . ARG A 1 882 ? -19.442 -14.174 30.694 1.00 95.81 882 ARG A CA 1
ATOM 6799 C C . ARG A 1 882 ? -18.040 -13.835 31.173 1.00 95.81 882 ARG A C 1
ATOM 6801 O O . ARG A 1 882 ? -17.056 -14.404 30.698 1.00 95.81 882 ARG A O 1
ATOM 6808 N N . ILE A 1 883 ? -17.949 -12.885 32.092 1.00 96.81 883 ILE A N 1
ATOM 6809 C CA . ILE A 1 883 ? -16.691 -12.285 32.528 1.00 96.81 883 ILE A CA 1
ATOM 6810 C C . ILE A 1 883 ? -16.612 -12.358 34.048 1.00 96.81 883 ILE A C 1
ATOM 6812 O O . ILE A 1 883 ? -17.547 -11.964 34.744 1.00 96.81 883 ILE A O 1
ATOM 6816 N N . SER A 1 884 ? -15.477 -12.809 34.568 1.00 97.44 884 SER A N 1
ATOM 6817 C CA . SER A 1 884 ? -15.126 -12.664 35.976 1.00 97.44 884 SER A CA 1
ATOM 6818 C C . SER A 1 884 ? -13.898 -11.783 36.109 1.00 97.44 884 SER A C 1
ATOM 6820 O O . SER A 1 884 ? -12.973 -11.825 35.293 1.00 97.44 884 SER A O 1
ATOM 6822 N N . THR A 1 885 ? -13.891 -10.962 37.152 1.00 97.25 885 THR A N 1
ATOM 6823 C CA . THR A 1 885 ? -12.772 -10.069 37.434 1.00 97.25 885 THR A CA 1
ATOM 6824 C C . THR A 1 885 ? -12.365 -10.168 38.889 1.00 97.25 885 THR A C 1
ATOM 6826 O O . THR A 1 885 ? -13.174 -10.463 39.774 1.00 97.25 885 THR A O 1
ATOM 6829 N N . THR A 1 886 ? -11.085 -9.933 39.141 1.00 96.62 886 THR A N 1
ATOM 6830 C CA . THR A 1 886 ? -10.546 -9.800 40.491 1.00 96.62 886 THR A CA 1
ATOM 6831 C C . THR A 1 886 ? -9.626 -8.595 40.523 1.00 96.62 886 THR A C 1
ATOM 6833 O O . THR A 1 886 ? -8.751 -8.468 39.669 1.00 96.62 886 THR A O 1
ATOM 6836 N N . VAL A 1 887 ? -9.833 -7.722 41.506 1.00 97.19 887 VAL A N 1
ATOM 6837 C CA . VAL A 1 887 ? -9.003 -6.547 41.772 1.00 97.19 887 VAL A CA 1
ATOM 6838 C C . VAL A 1 887 ? -8.466 -6.628 43.188 1.00 97.19 887 VAL A C 1
ATOM 6840 O O . VAL A 1 887 ? -9.228 -6.763 44.146 1.00 97.19 887 VAL A O 1
ATOM 6843 N N . SER A 1 888 ? -7.155 -6.487 43.323 1.00 96.75 888 SER A N 1
ATOM 6844 C CA . SER A 1 888 ? -6.492 -6.308 44.611 1.00 96.75 888 SER A CA 1
ATOM 6845 C C . SER A 1 888 ? -5.861 -4.927 44.670 1.00 96.75 888 SER A C 1
ATOM 6847 O O . SER A 1 888 ? -5.414 -4.402 43.651 1.00 96.75 888 SER A O 1
ATOM 6849 N N . THR A 1 889 ? -5.814 -4.347 45.866 1.00 96.94 889 THR A N 1
ATOM 6850 C CA . THR A 1 889 ? -5.130 -3.080 46.148 1.00 96.94 889 THR A CA 1
ATOM 6851 C C . THR A 1 889 ? -4.122 -3.261 47.278 1.00 96.94 889 THR A C 1
ATOM 6853 O O . THR A 1 889 ? -4.290 -4.132 48.137 1.00 96.94 889 THR A O 1
ATOM 6856 N N . GLY A 1 890 ? -3.065 -2.449 47.293 1.00 96.19 890 GLY A N 1
ATOM 6857 C CA . GLY A 1 890 ? -2.062 -2.504 48.350 1.00 96.19 890 GLY A CA 1
ATOM 6858 C C . GLY A 1 890 ? -0.871 -1.569 48.178 1.00 96.19 890 GLY A C 1
ATOM 6859 O O . GLY A 1 890 ? -0.801 -0.754 47.261 1.00 96.19 890 GLY A O 1
ATOM 6860 N N . PHE A 1 891 ? 0.073 -1.675 49.113 1.00 94.56 891 PHE A N 1
ATOM 6861 C CA . PHE A 1 891 ? 1.327 -0.921 49.090 1.00 94.56 891 PHE A CA 1
ATOM 6862 C C . PHE A 1 891 ? 2.431 -1.670 48.343 1.00 94.56 891 PHE A C 1
ATOM 6864 O O . PHE A 1 891 ? 2.496 -2.902 48.384 1.00 94.56 891 PHE A O 1
ATOM 6871 N N . VAL A 1 892 ? 3.351 -0.912 47.748 1.00 92.88 892 VAL A N 1
ATOM 6872 C CA . VAL A 1 892 ? 4.563 -1.449 47.121 1.00 92.88 892 VAL A CA 1
ATOM 6873 C C . VAL A 1 892 ? 5.705 -1.545 48.122 1.00 92.88 892 VAL A C 1
ATOM 6875 O O . VAL A 1 892 ? 5.962 -0.644 48.923 1.00 92.88 892 VAL A O 1
ATOM 6878 N N . SER A 1 893 ? 6.420 -2.659 48.046 1.00 92.12 893 SER A N 1
ATOM 6879 C CA . SER A 1 893 ? 7.679 -2.907 48.740 1.00 92.12 893 SER A CA 1
ATOM 6880 C C . SER A 1 893 ? 8.748 -3.342 47.738 1.00 92.12 893 SER A C 1
ATOM 6882 O O . SER A 1 893 ? 8.433 -3.653 46.595 1.00 92.12 893 SER A O 1
ATOM 6884 N N . ILE A 1 894 ? 10.015 -3.369 48.150 1.00 90.94 894 ILE A N 1
ATOM 6885 C CA . ILE A 1 894 ? 11.104 -3.906 47.325 1.00 90.94 894 ILE A CA 1
ATOM 6886 C C . ILE A 1 894 ? 11.438 -5.318 47.800 1.00 90.94 894 ILE A C 1
ATOM 6888 O O . ILE A 1 894 ? 11.605 -5.539 49.006 1.00 90.94 894 ILE A O 1
ATOM 6892 N N . VAL A 1 895 ? 11.540 -6.261 46.859 1.00 86.94 895 VAL A N 1
ATOM 6893 C CA . VAL A 1 895 ? 11.969 -7.640 47.136 1.00 86.94 895 VAL A CA 1
ATOM 6894 C C . VAL A 1 895 ? 13.389 -7.615 47.698 1.00 86.94 895 VAL A C 1
ATOM 6896 O O . VAL A 1 895 ? 14.290 -7.037 47.086 1.00 86.94 895 VAL A O 1
ATOM 6899 N N . LYS A 1 896 ? 13.567 -8.200 48.885 1.00 82.69 896 LYS A N 1
ATOM 6900 C CA . LYS A 1 896 ? 14.837 -8.210 49.622 1.00 82.69 896 LYS A CA 1
ATOM 6901 C C . LYS A 1 896 ? 15.702 -9.410 49.296 1.00 82.69 896 LYS A C 1
ATOM 6903 O O . LYS A 1 896 ? 15.123 -10.503 49.120 1.00 82.69 896 LYS A O 1
#

pLDDT: mean 74.91, std 21.66, range [21.39, 97.94]

Organism: NCBI:txid1158602

Foldseek 3Di:
DDPDDDPPPDPPPDPPDDPDDDDDDDDDDDDDDDDDDDDDDDPDDDDDDPDDDDDQAAQALVNQLVVQPQAAQKDFAAGNYFLQSVCVNFQFDSCVVQVQQVHDPPRRGDDQGLWMWGAFQQKIFIAHNVRHTSGIDRHDCVRGPDSVDGGHNHPHSDGPDDDDDDDDDYDDDDDDDDDDDDDDDDDDDDDDDDDDLVVLVVVLVVLVVVLVVLVVVLVVLVVVLVVLVVVLSVLLVVLVVVVVVVLVVLLVVLVVLLVVLVVQLVVLVVVLVVLVVQLVVLVVQLVVLVVQLVVLVVQLVVLVVQLVVLVVQLVVLVVVLVVLVVVPPPDPVSVVVNVVSVVSNVVSVVSNVVSVVSNVVSVVSNVVSVVSNVVSVVSSVVSVVVSVVSVVSSVVSVVSSVVSVVSSVPRDPDRCSCVDPSSVVSVVSSVVSVVSSVVSVVSSVVSVVSSVVSVVVSVVVVVVVVVVVVVVVVVVVVDDDDDDDDDDDDDDDDDDDDDDDDDDDDDDDDEEEAEAEAEFEAEPVGHTDPDQVQKDFDDKDFWDWDWDADPRRYIYIYTYIYIYIYHAAEAEEEAEFEAEPVRHTDPDCVQKFWDDKDFWDWDWDADPRRYIYIYTYMYTYIYRAEEAEAEAEFEAEPVRHTDPDCVQKDWDDKDFWDWDWDADPRRYIYIYTYMYIYIYGHPPFDVVLVLFAACPPPLNVVLLCCQQPVLEFDALVSLVSFFDLVLFVLLVVLLLVLLQVVLVVVVFARAAADPPSVVSSLCSSVLSSCLNPVDPDHRDHYDPPGDNDDDDDFFDKDWDFPDKDKDKDKDFPVQCVSPSSSVSNVSSVVCCCPLPVQQPVCVVVVNCVSNVSNCQRNVVNFHHKYKTKGWHQDPVDNRMIIIMMMMGTHHIDGHD